Protein AF-0000000073401921 (afdb_homodimer)

Solvent-accessible surface area (backbone atoms only — not comparable to full-atom values): 85131 Å² total; per-residue (Å²): 74,50,57,48,35,36,36,37,29,19,35,40,35,29,54,31,19,42,48,70,42,40,80,45,57,21,35,34,35,24,45,84,73,14,41,56,67,54,53,54,46,50,51,40,34,73,75,37,41,88,84,30,66,76,52,62,72,43,32,20,70,75,37,49,62,57,47,33,51,52,37,50,50,46,52,52,22,62,75,69,70,47,91,64,86,71,66,65,71,87,47,59,82,44,38,31,32,40,34,44,31,31,40,34,45,60,91,49,46,79,78,44,57,82,59,59,87,53,95,83,69,68,56,38,73,44,31,36,32,39,31,52,41,69,68,44,52,67,60,49,50,51,51,48,53,52,44,34,52,52,24,49,52,50,44,50,49,50,48,48,53,46,52,71,66,46,78,81,83,76,83,77,64,77,65,87,50,74,36,82,41,42,57,53,43,32,62,75,42,38,70,83,44,36,40,77,45,35,30,76,48,61,65,87,63,65,52,76,58,56,96,49,25,40,51,76,74,83,74,62,92,80,64,67,62,50,80,75,67,74,57,67,62,41,61,43,76,49,74,43,58,66,74,61,23,32,29,66,76,81,73,86,88,71,88,79,79,74,81,69,61,69,78,58,48,44,48,58,21,44,44,50,46,48,45,33,56,59,47,61,55,79,80,82,81,75,78,75,50,76,72,64,30,38,29,49,40,43,54,46,33,52,54,42,22,51,50,45,40,60,63,39,43,58,53,50,50,53,42,43,69,48,50,37,57,47,58,68,43,54,45,81,35,62,42,40,84,64,60,57,78,78,47,89,84,52,68,40,42,36,19,25,34,45,65,58,54,54,58,93,92,52,85,61,72,84,46,68,35,50,52,86,76,45,43,67,30,57,51,50,51,53,42,52,52,50,49,41,45,49,49,37,34,59,61,66,30,47,58,58,57,51,68,52,73,77,91,67,72,66,40,37,23,37,40,38,39,38,31,41,79,46,54,66,40,37,61,51,60,28,33,36,43,68,68,42,50,64,51,56,50,33,72,42,91,86,31,55,90,45,65,73,48,31,54,34,38,38,36,33,41,62,47,37,50,48,53,44,71,46,62,58,58,26,33,32,39,27,41,70,38,46,47,61,76,86,38,45,31,48,31,24,33,34,41,53,39,46,72,68,34,59,86,88,35,68,59,38,47,37,52,46,53,49,38,54,58,35,82,41,46,70,64,56,34,68,28,39,38,40,27,28,41,63,35,51,55,53,46,48,62,55,47,33,58,65,74,30,62,68,60,55,62,42,43,62,34,78,44,68,52,36,57,59,50,57,52,71,45,42,64,58,40,61,67,66,42,45,25,32,40,36,41,45,60,48,45,32,21,34,62,84,65,76,49,84,42,77,57,57,81,86,60,63,27,28,41,72,26,50,29,36,39,68,60,43,56,44,48,47,42,43,60,58,57,64,65,50,48,73,68,52,26,38,50,72,44,94,91,34,87,68,27,34,40,33,49,22,44,63,52,78,40,81,28,65,51,91,98,47,89,57,75,38,73,30,56,41,55,48,69,66,55,31,37,39,56,62,30,46,72,58,39,61,67,44,87,39,66,71,48,36,40,52,45,22,48,28,56,69,70,41,74,52,52,65,46,26,48,52,46,44,53,60,48,53,68,76,38,56,55,41,51,37,39,52,50,49,66,52,39,88,62,45,79,73,56,55,68,36,63,37,55,44,53,43,51,50,49,52,44,52,55,54,45,49,51,38,42,78,59,56,71,73,59,77,78,76,77,74,75,71,76,72,75,74,71,79,74,84,70,87,67,130,75,50,58,46,34,36,35,36,28,19,34,40,36,29,54,32,18,42,48,69,42,40,80,45,58,20,36,34,36,25,44,84,72,15,40,56,66,54,54,54,46,50,53,41,32,74,73,36,41,87,85,31,66,77,53,62,74,42,32,19,70,77,38,50,63,56,46,32,49,52,38,49,50,47,50,51,22,62,74,70,71,46,91,67,87,69,66,64,71,87,47,58,82,44,36,31,32,40,35,44,30,31,39,37,44,60,90,48,47,80,79,45,57,81,59,58,87,54,97,82,68,67,57,38,73,43,30,38,32,39,32,53,40,70,70,44,53,66,59,50,50,52,53,48,51,52,43,36,51,52,24,48,50,51,45,50,49,50,50,48,52,48,53,70,67,45,81,81,82,77,83,77,67,77,65,87,48,74,35,80,41,42,57,54,44,33,62,76,42,38,72,82,44,35,40,77,44,35,31,75,48,62,64,86,63,65,53,77,58,57,96,50,26,40,53,77,74,82,75,60,91,80,64,66,63,52,80,76,67,74,56,68,62,41,61,44,78,49,72,42,58,65,72,62,23,34,26,66,75,82,71,87,86,73,88,78,79,73,82,68,61,66,77,59,48,43,48,59,23,45,44,50,47,48,46,32,56,60,46,62,56,79,80,83,82,75,78,76,50,76,72,65,29,37,28,50,42,43,54,46,27,50,53,42,24,51,49,45,39,60,62,37,43,58,53,49,49,54,42,43,70,48,51,38,58,48,57,68,42,52,46,82,33,61,40,44,76,64,59,59,78,77,48,89,82,51,68,40,40,38,18,25,34,44,62,58,52,52,58,96,90,53,84,59,72,83,46,68,35,50,52,87,76,45,43,66,31,56,51,51,51,52,42,52,52,50,49,41,44,51,50,36,35,59,63,67,29,47,58,58,58,50,67,50,74,78,90,66,69,66,39,36,24,36,40,37,37,38,32,41,80,47,54,65,40,39,60,50,60,30,31,37,43,68,68,41,51,63,51,56,51,32,72,40,91,85,31,56,90,45,63,71,48,31,56,34,38,38,36,32,39,62,46,38,50,46,53,44,72,46,61,57,58,26,34,33,40,28,42,69,37,44,46,59,76,86,39,44,32,49,31,24,31,35,40,53,39,47,71,68,36,59,86,88,34,68,59,38,48,38,53,46,53,48,38,54,57,35,83,41,45,71,62,56,34,69,28,37,37,40,27,29,42,62,35,52,55,53,46,48,62,54,47,33,57,64,74,30,62,69,60,55,62,43,41,62,35,77,43,70,52,36,59,61,50,56,53,72,44,44,64,57,40,62,68,67,43,45,25,33,40,36,41,45,60,48,45,32,20,33,62,85,65,76,49,84,41,77,57,57,81,86,61,64,27,28,42,72,26,49,29,36,39,70,61,43,57,44,48,46,42,44,60,58,56,63,66,50,48,74,68,52,26,38,49,72,43,94,90,36,87,67,26,33,40,33,48,24,43,63,51,77,41,79,29,64,50,90,97,47,90,58,76,37,74,30,57,42,56,47,70,66,54,30,38,38,58,61,30,46,73,58,41,61,67,44,88,40,67,71,48,34,40,52,46,22,48,28,56,71,70,40,75,55,50,64,46,26,47,52,47,42,54,60,49,55,67,77,38,56,54,42,52,38,38,53,52,49,68,52,39,89,63,44,79,72,58,54,68,35,64,37,57,44,53,43,52,50,49,52,46,49,55,54,44,49,51,39,42,77,58,56,72,73,58,79,79,77,79,75,74,72,77,74,76,75,72,80,75,84,69,86,70,131

Foldseek 3Di:
DDWQKKWKDQFAQCHTAIGGFDQFEFEEEEAPPLCQVRVVLLCCCQVPVVVRPDALNRGYPQCVVLQQVLQVQLLVCVVVVHDHDLACVSVVSGWIKMKTKDFFAQVCCVLQVLQDPDPPDRTTIWIKMKTKFFPGSVVLSVVSNVQVVVQVVVQVVLVVVCVVVPPDDDDRPRDDGPDPGSSRVCRPCVRVGIDIFMFTDDPVQADDDDPQGGDDDDDDSPTDTRPDDSCPLAEAEAEQDPQLLPPDDPDDDDDDDDPVLVVSPSFLLSLLVVLCVVANDPDDDPPQDDPVNLVVVVVVQVVVQVSSCVVCVVLQVLVVVLCPPPPQFFRWRQRQPVNSPVDPVDRSFGWTFGDDDDDPPDDPDGDTHGRVVHQPLVRLLSSLLSSLLSLLCCLVCHHVSVVDDDPRDRHQEYEYYYEASCVSHDLSSLLSCLVCSSVSSQVDPVRPPDNSRGYGYYYYHHALSNVLNDQQQSYKQKAWDQAPQPHNHIHIGIFRRVPLDPPPDPLSVVVSVQCSVPRNLQSHFQAEEEEADLLCVLQVLVLCVLPPPVVVVGGYYYHHPHALCPVSCVSVLVRSLHHYEYEHFQQWDQLVRDDGDFDDAPRNIFGPRPCVCVPALNDTTSNCVQVPDQVSQKDDDPSRLSHMYGYFYWHWDWAAAPPGPDTDTAGAGDQLVLQCRQVVVCLLPQPADWLSVQLNVLSVVPDDRVSSRVSSVVSVVPTDSNSVSVSLVPDPCNSVGDRRPSVVVSVVVSVVSVVCVVVVNVVVPDPPPPVPPPPPPPDPDDDD/DFWQKKWKDQFAQCNTAIGGFDQFEFEEEEAPPLCQVRVVLLCCCQVPVVVRPDALNRGYPQCVVLQQVLQVQLLVCVVVVHDRDLACVSVVSGWIKMKTKDFFAQVCCVLQVLQDPDPPDRTTIWIKMKTKFFPGSVVLSVVSNVQVVVQVVVQVVLVVVCVVVPPDDDDRPRDDGPDPGSSRVCRPCVRVGIDIFMFTDDPVQADDDDPQGGDDDDDDSPTDTRPDDSCPLAEAEAEQDPQLLPPDDPDDDDDDDDPVLVVSPSFLLSLLVVLCVVANDPDDDPPQDDPVNLVVVVVVQVVVQVSSCVVCVVVQVLVVVLCPPPPQFFRWRQRQPVVRPVDPVDRSFGWTFGDDDDDPPDDPDGDTHGRVVHQPLVRLLSSLLSSLLSLLCCLVCHHVNVVDDDPRRRHQEYEYYYEASCVSHDLSSLLSCLVCSSVSSQVDPVRPPDNSRGYGYYYYHHALSNVLNDQQQSYKQKAWDQAPQPHNHIHIGIFRRVPLDPPPDPLSVVVSVQVSVPRSLQSHFQAEEEEADLLCVLQVLVLCVLPPPVVVVGGYYYHHPHALCPVSCVSVLVRSLHHYEYEHFQQWDQLVRDDGDFDDAPRNIFHPRPCVCVPALNDTTSNCVQVPDQVSQKDDDPSRLSHMYGYFYWHWDWAAAPPGPDTDTAGAGDQLVLQCRQVVVCLCPQPADWLSVQLNVLSVVDDDRVSSRVSSVVSVVPTDSNSVSVSLVPDPCNSVGDRRPSVVVSVVVSVVSVVCVVVVVVVVPDPPPPPPPPPPPPDPDDDD

Structure (mmCIF, N/CA/C/O backbone):
data_AF-0000000073401921-model_v1
#
loop_
_entity.id
_entity.type
_entity.pdbx_description
1 polymer 'Uncharacterized protein'
#
loop_
_atom_site.group_PDB
_atom_site.id
_atom_site.type_symbol
_atom_site.label_atom_id
_atom_site.label_alt_id
_atom_site.label_comp_id
_atom_site.label_asym_id
_atom_site.label_entity_id
_atom_site.label_seq_id
_atom_site.pdbx_PDB_ins_code
_atom_site.Cartn_x
_atom_site.Cartn_y
_atom_site.Cartn_z
_atom_site.occupancy
_atom_site.B_iso_or_equiv
_atom_site.auth_seq_id
_atom_site.auth_comp_id
_atom_site.auth_asym_id
_atom_site.auth_atom_id
_atom_site.pdbx_PDB_model_num
ATOM 1 N N . MET A 1 1 ? 22.641 18.609 -20.031 1 91.44 1 MET A N 1
ATOM 2 C CA . MET A 1 1 ? 23.281 18.438 -18.734 1 91.44 1 MET A CA 1
ATOM 3 C C . MET A 1 1 ? 22.391 17.656 -17.781 1 91.44 1 MET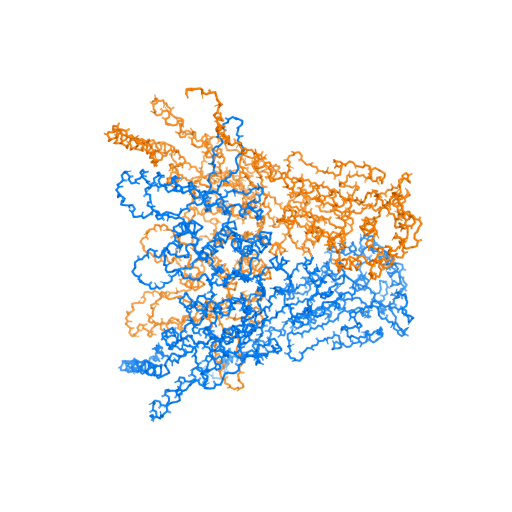 A C 1
ATOM 5 O O . MET A 1 1 ? 21.172 17.875 -17.75 1 91.44 1 MET A O 1
ATOM 9 N N . HIS A 1 2 ? 22.891 16.625 -17.047 1 93.81 2 HIS A N 1
ATOM 10 C CA . HIS A 1 2 ? 22.141 15.891 -16.031 1 93.81 2 HIS A CA 1
ATOM 11 C C . HIS A 1 2 ? 23.062 15.422 -14.906 1 93.81 2 HIS A C 1
ATOM 13 O O . HIS A 1 2 ? 24.281 15.469 -15.039 1 93.81 2 HIS A O 1
ATOM 19 N N . ILE A 1 3 ? 22.531 15.133 -13.867 1 96.69 3 ILE A N 1
ATOM 20 C CA . ILE A 1 3 ? 23.266 14.555 -12.75 1 96.69 3 ILE A CA 1
ATOM 21 C C . ILE A 1 3 ? 23.453 13.055 -12.961 1 96.69 3 ILE A C 1
ATOM 23 O O . ILE A 1 3 ? 22.469 12.312 -13.062 1 96.69 3 ILE A O 1
ATOM 27 N N . GLU A 1 4 ? 24.594 12.625 -13 1 95 4 GLU A N 1
ATOM 28 C CA . GLU A 1 4 ? 24.875 11.203 -13.164 1 95 4 GLU A CA 1
ATOM 29 C C . GLU A 1 4 ? 24.688 10.445 -11.852 1 95 4 GLU A C 1
ATOM 31 O O . GLU A 1 4 ? 24.016 9.414 -11.805 1 95 4 GLU A O 1
ATOM 36 N N . PHE A 1 5 ? 25.391 10.906 -10.891 1 95.62 5 PHE A N 1
ATOM 37 C CA . PHE A 1 5 ? 25.219 10.336 -9.562 1 95.62 5 PHE A CA 1
ATOM 38 C C . PHE A 1 5 ? 25.641 11.336 -8.492 1 95.62 5 PHE A C 1
ATOM 40 O O . PHE A 1 5 ? 26.25 12.359 -8.797 1 95.62 5 PHE A O 1
ATOM 47 N N . VAL A 1 6 ? 25.25 11.094 -7.301 1 97.25 6 VAL A N 1
ATOM 48 C CA . VAL A 1 6 ? 25.641 11.883 -6.137 1 97.25 6 VAL A CA 1
ATOM 49 C C . VAL A 1 6 ? 26.25 10.977 -5.074 1 97.25 6 VAL A C 1
ATOM 51 O O . VAL A 1 6 ? 25.875 9.805 -4.957 1 97.25 6 VAL A O 1
ATOM 54 N N . GLU A 1 7 ? 27.219 11.484 -4.426 1 97.5 7 GLU A N 1
ATOM 55 C CA . GLU A 1 7 ? 27.781 10.812 -3.26 1 97.5 7 GLU A CA 1
ATOM 56 C C . GLU A 1 7 ? 27.5 11.602 -1.981 1 97.5 7 GLU A C 1
ATOM 58 O O . GLU A 1 7 ? 27.875 12.766 -1.872 1 97.5 7 GLU A O 1
ATOM 63 N N . ILE A 1 8 ? 26.781 11.023 -1.086 1 97.38 8 ILE A N 1
ATOM 64 C CA . ILE A 1 8 ? 26.406 11.633 0.182 1 97.38 8 ILE A CA 1
ATOM 65 C C . ILE A 1 8 ? 27.266 11.07 1.308 1 97.38 8 ILE A C 1
ATOM 67 O O . ILE A 1 8 ? 27.406 9.852 1.434 1 97.38 8 ILE A O 1
ATOM 71 N N . ALA A 1 9 ? 27.844 11.977 2.064 1 96.44 9 ALA A N 1
ATOM 72 C CA . ALA A 1 9 ? 28.703 11.547 3.16 1 96.44 9 ALA A CA 1
ATOM 73 C C . ALA A 1 9 ? 28.297 12.219 4.469 1 96.44 9 ALA A C 1
ATOM 75 O O . ALA A 1 9 ? 27.953 13.406 4.484 1 96.44 9 ALA A O 1
ATOM 76 N N . ASN A 1 10 ? 28.312 11.469 5.512 1 96.25 10 ASN A N 1
ATOM 77 C CA . ASN A 1 10 ? 28.141 11.945 6.879 1 96.25 10 ASN A CA 1
ATOM 78 C C . ASN A 1 10 ? 26.812 12.68 7.051 1 96.25 10 ASN A C 1
ATOM 80 O O . ASN A 1 10 ? 26.781 13.781 7.617 1 96.25 10 ASN A O 1
ATOM 84 N N . PHE A 1 11 ? 25.812 12.156 6.551 1 95.69 11 PHE A N 1
ATOM 85 C CA . PHE A 1 11 ? 24.484 12.75 6.641 1 95.69 11 PHE A CA 1
ATOM 86 C C . PHE A 1 11 ? 23.484 11.734 7.168 1 95.69 11 PHE A C 1
ATOM 88 O O . PHE A 1 11 ? 23.094 10.812 6.453 1 95.69 11 PHE A O 1
ATOM 95 N N . ARG A 1 12 ? 23.109 11.883 8.359 1 91.31 12 ARG A N 1
ATOM 96 C CA . ARG A 1 12 ? 22.141 11.016 9.023 1 91.31 12 ARG A CA 1
ATOM 97 C C . ARG A 1 12 ? 22.531 9.547 8.875 1 91.31 12 ARG A C 1
ATOM 99 O O . ARG A 1 12 ? 23.641 9.156 9.242 1 91.31 12 ARG A O 1
ATOM 106 N N . LYS A 1 13 ? 21.719 8.742 8.18 1 89.5 13 LYS A N 1
ATOM 107 C CA . LYS A 1 13 ? 22.016 7.32 8.055 1 89.5 13 LYS A CA 1
ATOM 108 C C . LYS A 1 13 ? 22.984 7.059 6.895 1 89.5 13 LYS A C 1
ATOM 110 O O . LYS A 1 13 ? 23.516 5.953 6.758 1 89.5 13 LYS A O 1
ATOM 115 N N . LEU A 1 14 ? 23.188 8.023 6.172 1 94.06 14 LEU A N 1
ATOM 116 C CA . LEU A 1 14 ? 24.031 7.855 5 1 94.06 14 LEU A CA 1
ATOM 117 C C . LEU A 1 14 ? 25.469 8.281 5.301 1 94.06 14 LEU A C 1
ATOM 119 O O . LEU A 1 14 ? 25.859 9.414 5.008 1 94.06 14 LEU A O 1
ATOM 123 N N . LEU A 1 15 ? 26.219 7.363 5.828 1 93.88 15 LEU A N 1
ATOM 124 C CA . LEU A 1 15 ? 27.609 7.625 6.172 1 93.88 15 LEU A CA 1
ATOM 125 C C . LEU A 1 15 ? 28.453 7.848 4.918 1 93.88 15 LEU A C 1
ATOM 127 O O . LEU A 1 15 ? 29.281 8.75 4.879 1 93.88 15 LEU A O 1
ATOM 131 N N . SER A 1 16 ? 28.312 7.066 3.973 1 94.69 16 SER A N 1
ATOM 132 C CA . SER A 1 16 ? 28.969 7.156 2.67 1 94.69 16 SER A CA 1
ATOM 133 C C . SER A 1 16 ? 28.219 6.34 1.622 1 94.69 16 SER A C 1
ATOM 135 O O . SER A 1 16 ? 28.406 5.125 1.518 1 94.69 16 SER A O 1
ATOM 137 N N . ALA A 1 17 ? 27.469 7.023 0.851 1 95.44 17 ALA A N 1
ATOM 138 C CA . ALA A 1 17 ? 26.625 6.316 -0.11 1 95.44 17 ALA A CA 1
ATOM 139 C C . ALA A 1 17 ? 26.641 7.02 -1.466 1 95.44 17 ALA A C 1
ATOM 141 O O . ALA A 1 17 ? 26.672 8.25 -1.536 1 95.44 17 ALA A O 1
ATOM 142 N N . ARG A 1 18 ? 26.719 6.266 -2.498 1 95.94 18 ARG A N 1
ATOM 143 C CA . ARG A 1 18 ? 26.562 6.801 -3.85 1 95.94 18 ARG A CA 1
ATOM 144 C C . ARG A 1 18 ? 25.188 6.477 -4.422 1 95.94 18 ARG A C 1
ATOM 146 O O . ARG A 1 18 ? 24.734 5.34 -4.332 1 95.94 18 ARG A O 1
ATOM 153 N N . VAL A 1 19 ? 24.484 7.387 -4.93 1 95.88 19 VAL A N 1
ATOM 154 C CA . VAL A 1 19 ? 23.156 7.215 -5.543 1 95.88 19 VAL A CA 1
ATOM 155 C C . VAL A 1 19 ? 23.219 7.637 -7.008 1 95.88 19 VAL A C 1
ATOM 157 O O . VAL A 1 19 ? 23.375 8.82 -7.312 1 95.88 19 VAL A O 1
ATOM 160 N N . ASP A 1 20 ? 23.047 6.699 -7.844 1 94.94 20 ASP A N 1
ATOM 161 C CA . ASP A 1 20 ? 22.969 7.008 -9.273 1 94.94 20 ASP A CA 1
ATOM 162 C C . ASP A 1 20 ? 21.609 7.598 -9.633 1 94.94 20 ASP A C 1
ATOM 164 O O . ASP A 1 20 ? 20.594 7.199 -9.078 1 94.94 20 ASP A O 1
ATOM 168 N N . LEU A 1 21 ? 21.625 8.523 -10.5 1 95.69 21 LEU A N 1
ATOM 169 C CA . LEU A 1 21 ? 20.359 9.086 -10.977 1 95.69 21 LEU A CA 1
ATOM 170 C C . LEU A 1 21 ? 20.125 8.727 -12.438 1 95.69 21 LEU A C 1
ATOM 172 O O . LEU A 1 21 ? 21.047 8.789 -13.25 1 95.69 21 LEU A O 1
ATOM 176 N N . SER A 1 22 ? 18.953 8.25 -12.711 1 93 22 SER A N 1
ATOM 177 C CA . SER A 1 22 ? 18.562 7.949 -14.086 1 93 22 SER A CA 1
ATOM 178 C C . SER A 1 22 ? 18.281 9.227 -14.875 1 93 22 SER A C 1
ATOM 180 O O . SER A 1 22 ? 18.109 10.297 -14.289 1 93 22 SER A O 1
ATOM 182 N N . LEU A 1 23 ? 18.266 9.109 -16.172 1 91.94 23 LEU A N 1
ATOM 183 C CA . LEU A 1 23 ? 18.031 10.266 -17.047 1 91.94 23 LEU A CA 1
ATOM 184 C C . LEU A 1 23 ? 16.641 10.836 -16.844 1 91.94 23 LEU A C 1
ATOM 186 O O . LEU A 1 23 ? 16.438 12.047 -16.953 1 91.94 23 LEU A O 1
ATOM 190 N N . LYS A 1 24 ? 15.703 9.969 -16.531 1 93.12 24 LYS A N 1
ATOM 191 C CA . LYS A 1 24 ? 14.328 10.43 -16.391 1 93.12 24 LYS A CA 1
ATOM 192 C C . LYS A 1 24 ? 13.836 10.25 -14.945 1 93.12 24 LYS A C 1
ATOM 194 O O . LYS A 1 24 ? 13.891 11.188 -14.148 1 93.12 24 LYS A O 1
ATOM 199 N N . THR A 1 25 ? 13.469 9.039 -14.633 1 93.88 25 THR A N 1
ATOM 200 C CA . THR A 1 25 ? 12.898 8.781 -13.312 1 93.88 25 THR A CA 1
ATOM 201 C C . THR A 1 25 ? 13.781 7.812 -12.531 1 93.88 25 THR A C 1
ATOM 203 O O . THR A 1 25 ? 14.203 6.781 -13.055 1 93.88 25 THR A O 1
ATOM 206 N N . THR A 1 26 ? 14.156 8.18 -11.367 1 95.88 26 THR A N 1
ATOM 207 C CA . THR A 1 26 ? 14.852 7.324 -10.414 1 95.88 26 THR A CA 1
ATOM 208 C C . THR A 1 26 ? 13.938 6.988 -9.234 1 95.88 26 THR A C 1
ATOM 210 O O . THR A 1 26 ? 13.281 7.875 -8.672 1 95.88 26 THR A O 1
ATOM 213 N N . LEU A 1 27 ? 13.891 5.762 -8.875 1 94.06 27 LEU A N 1
ATOM 214 C CA . LEU A 1 27 ? 13.016 5.328 -7.785 1 94.06 27 LEU A CA 1
ATOM 215 C C . LEU A 1 27 ? 13.836 4.828 -6.602 1 94.06 27 LEU A C 1
ATOM 217 O O . LEU A 1 27 ? 14.648 3.912 -6.746 1 94.06 27 LEU A O 1
ATOM 221 N N . PHE A 1 28 ? 13.688 5.523 -5.453 1 95.25 28 PHE A N 1
ATOM 222 C CA . PHE A 1 28 ? 14.25 5.047 -4.195 1 95.25 28 PHE A CA 1
ATOM 223 C C . PHE A 1 28 ? 13.336 4.02 -3.545 1 95.25 28 PHE A C 1
ATOM 225 O O . PHE A 1 28 ? 12.188 4.324 -3.217 1 95.25 28 PHE A O 1
ATOM 232 N N . VAL A 1 29 ? 13.852 2.824 -3.383 1 90.62 29 VAL A N 1
ATOM 233 C CA . VAL A 1 29 ? 13.039 1.761 -2.803 1 90.62 29 VAL A CA 1
ATOM 234 C C . VAL A 1 29 ? 13.734 1.193 -1.567 1 90.62 29 VAL A C 1
ATOM 236 O O . VAL A 1 29 ? 14.961 1.214 -1.476 1 90.62 29 VAL A O 1
ATOM 239 N N . GLY A 1 30 ? 12.922 0.743 -0.626 1 86.31 30 GLY A N 1
ATOM 240 C CA . GLY A 1 30 ? 13.438 0.153 0.598 1 86.31 30 GLY A CA 1
ATOM 241 C C . GLY A 1 30 ? 12.43 0.149 1.731 1 86.31 30 GLY A C 1
ATOM 242 O O . GLY A 1 30 ? 11.375 0.774 1.632 1 86.31 30 GLY A O 1
ATOM 243 N N . ALA A 1 31 ? 12.781 -0.474 2.766 1 79.19 31 ALA A N 1
ATOM 244 C CA . ALA A 1 31 ? 11.93 -0.578 3.945 1 79.19 31 ALA A CA 1
ATOM 245 C C . ALA A 1 31 ? 11.836 0.759 4.676 1 79.19 31 ALA A C 1
ATOM 247 O O . ALA A 1 31 ? 12.484 1.733 4.285 1 79.19 31 ALA A O 1
ATOM 248 N N . ASN A 1 32 ? 10.969 0.842 5.648 1 74.12 32 ASN A N 1
ATOM 249 C CA . ASN A 1 32 ? 10.891 2.045 6.469 1 74.12 32 ASN A CA 1
ATOM 250 C C . ASN A 1 32 ? 12.203 2.322 7.188 1 74.12 32 ASN A C 1
ATOM 252 O O . ASN A 1 32 ? 12.867 1.396 7.652 1 74.12 32 ASN A O 1
ATOM 256 N N . ASN A 1 33 ? 12.617 3.512 7.203 1 77 33 ASN A N 1
ATOM 257 C CA . ASN A 1 33 ? 13.828 3.963 7.891 1 77 33 ASN A CA 1
ATOM 258 C C . ASN A 1 33 ? 15.086 3.436 7.215 1 77 33 ASN A C 1
ATOM 260 O O . ASN A 1 33 ? 16.078 3.135 7.883 1 77 33 ASN A O 1
ATOM 264 N N . SER A 1 34 ? 15 3.252 5.926 1 85.06 34 SER A N 1
ATOM 265 C CA . SER A 1 34 ? 16.156 2.734 5.195 1 85.06 34 SER A CA 1
ATOM 266 C C . SER A 1 34 ? 17.031 3.867 4.672 1 85.06 34 SER A C 1
ATOM 268 O O . SER A 1 34 ? 18.109 3.623 4.133 1 85.06 34 SER A O 1
ATOM 270 N N . GLY A 1 35 ? 16.625 5.082 4.777 1 88.81 35 GLY A N 1
ATOM 271 C CA . GLY A 1 35 ? 17.469 6.195 4.379 1 88.81 35 GLY A CA 1
ATOM 272 C C . GLY A 1 35 ? 16.953 6.914 3.141 1 88.81 35 GLY A C 1
ATOM 273 O O . GLY A 1 35 ? 17.578 7.879 2.684 1 88.81 35 GLY A O 1
ATOM 274 N N . LYS A 1 36 ? 15.781 6.441 2.555 1 91.62 36 LYS A N 1
ATOM 275 C CA . LYS A 1 36 ? 15.219 7.078 1.367 1 91.62 36 LYS A CA 1
ATOM 276 C C . LYS A 1 36 ? 14.953 8.562 1.613 1 91.62 36 LYS A C 1
ATOM 278 O O . LYS A 1 36 ? 15.398 9.414 0.843 1 91.62 36 LYS A O 1
ATOM 283 N N . THR A 1 37 ? 14.312 8.891 2.713 1 87.88 37 THR A N 1
ATOM 284 C CA . THR A 1 37 ? 13.992 10.266 3.061 1 87.88 37 THR A CA 1
ATOM 285 C C . THR A 1 37 ? 15.266 11.055 3.361 1 87.88 37 THR A C 1
ATOM 287 O O . THR A 1 37 ? 15.359 12.242 3.043 1 87.88 37 THR A O 1
ATOM 290 N N . SER A 1 38 ? 16.234 10.383 3.977 1 91.69 38 SER A N 1
ATOM 291 C CA . SER A 1 38 ? 17.5 11.047 4.262 1 91.69 38 SER A CA 1
ATOM 292 C C . SER A 1 38 ? 18.203 11.492 2.977 1 91.69 38 SER A C 1
ATOM 294 O O . SER A 1 38 ? 18.766 12.586 2.912 1 91.69 38 SER A O 1
ATOM 296 N N . ALA A 1 39 ? 18.188 10.625 2.023 1 95.25 39 ALA A N 1
ATOM 297 C CA . ALA A 1 39 ? 18.812 10.969 0.749 1 95.25 39 ALA A CA 1
ATOM 298 C C . ALA A 1 39 ? 18.125 12.156 0.098 1 95.25 39 ALA A C 1
ATOM 300 O O . ALA A 1 39 ? 18.781 13.07 -0.407 1 95.25 39 ALA A O 1
ATOM 301 N N . MET A 1 40 ? 16.891 12.164 0.081 1 94.12 40 MET A N 1
ATOM 302 C CA . MET A 1 40 ? 16.125 13.273 -0.492 1 94.12 40 MET A CA 1
ATOM 303 C C . MET A 1 40 ? 16.359 14.562 0.292 1 94.12 40 MET A C 1
ATOM 305 O O . MET A 1 40 ? 16.484 15.633 -0.297 1 94.12 40 MET A O 1
ATOM 309 N N . LEU A 1 41 ? 16.359 14.43 1.581 1 92.44 41 LEU A N 1
ATOM 310 C CA . LEU A 1 41 ? 16.609 15.586 2.434 1 92.44 41 LEU A CA 1
ATOM 311 C C . LEU A 1 41 ? 18 16.156 2.18 1 92.44 41 LEU A C 1
ATOM 313 O O . LEU A 1 41 ? 18.188 17.375 2.205 1 92.44 41 LEU A O 1
ATOM 317 N N . ALA A 1 42 ? 18.969 15.273 2.016 1 95.75 42 ALA A N 1
ATOM 318 C CA . ALA A 1 42 ? 20.312 15.742 1.698 1 95.75 42 ALA A CA 1
ATOM 319 C C . ALA A 1 42 ? 20.312 16.594 0.438 1 95.75 42 ALA A C 1
ATOM 321 O O . ALA A 1 42 ? 20.938 17.672 0.408 1 95.75 42 ALA A O 1
ATOM 322 N N . LEU A 1 43 ? 19.625 16.141 -0.532 1 95.88 43 LEU A N 1
ATOM 323 C CA . LEU A 1 43 ? 19.547 16.891 -1.774 1 95.88 43 LEU A CA 1
ATOM 324 C C . LEU A 1 43 ? 18.875 18.25 -1.541 1 95.88 43 LEU A C 1
ATOM 326 O O . LEU A 1 43 ? 19.344 19.266 -2.041 1 95.88 43 LEU A O 1
ATOM 330 N N . ARG A 1 44 ? 17.891 18.266 -0.765 1 93.5 44 ARG A N 1
ATOM 331 C CA . ARG A 1 44 ? 17.172 19.5 -0.478 1 93.5 44 ARG A CA 1
ATOM 332 C C . ARG A 1 44 ? 18.047 20.469 0.331 1 93.5 44 ARG A C 1
ATOM 334 O O . ARG A 1 44 ? 18.109 21.656 0.03 1 93.5 44 ARG A O 1
ATOM 341 N N . ARG A 1 45 ? 18.672 19.969 1.343 1 94.44 45 ARG A N 1
ATOM 342 C CA . ARG A 1 45 ? 19.484 20.797 2.234 1 94.44 45 ARG A CA 1
ATOM 343 C C . ARG A 1 45 ? 20.656 21.422 1.485 1 94.44 45 ARG A C 1
ATOM 345 O O . ARG A 1 45 ? 20.953 22.609 1.676 1 94.44 45 ARG A O 1
ATOM 352 N N . PHE A 1 46 ? 21.281 20.719 0.669 1 95.94 46 PHE A N 1
ATOM 353 C CA . PHE A 1 46 ? 22.484 21.203 -0.005 1 95.94 46 PHE A CA 1
ATOM 354 C C . PHE A 1 46 ? 22.125 22.078 -1.203 1 95.94 46 PHE A C 1
ATOM 356 O O . PHE A 1 46 ? 22.812 23.047 -1.508 1 95.94 46 PHE A O 1
ATOM 363 N N . LEU A 1 47 ? 21.031 21.734 -1.892 1 94.44 47 LEU A N 1
ATOM 364 C CA . LEU A 1 47 ? 20.734 22.422 -3.145 1 94.44 47 LEU A CA 1
ATOM 365 C C . LEU A 1 47 ? 19.766 23.578 -2.91 1 94.44 47 LEU A C 1
ATOM 367 O O . LEU A 1 47 ? 19.672 24.5 -3.738 1 94.44 47 LEU A O 1
ATOM 371 N N . THR A 1 48 ? 19 23.484 -1.87 1 91 48 THR A N 1
ATOM 372 C CA . THR A 1 48 ? 18.094 24.578 -1.506 1 91 48 THR A CA 1
ATOM 373 C C . THR A 1 48 ? 18.25 24.922 -0.028 1 91 48 THR A C 1
ATOM 375 O O . THR A 1 48 ? 17.297 24.844 0.737 1 91 48 THR A O 1
ATOM 378 N N . PRO A 1 49 ? 19.328 25.453 0.342 1 87.25 49 PRO A N 1
ATOM 379 C CA . PRO A 1 49 ? 19.625 25.672 1.761 1 87.25 49 PRO A CA 1
ATOM 380 C C . PRO A 1 49 ? 18.734 26.75 2.381 1 87.25 49 PRO A C 1
ATOM 382 O O . PRO A 1 49 ? 18.484 26.734 3.588 1 87.25 49 PRO A O 1
ATOM 385 N N . ARG A 1 50 ? 18.297 27.688 1.699 1 80.06 50 ARG A N 1
ATOM 386 C CA . ARG A 1 50 ? 17.453 28.75 2.242 1 80.06 50 ARG A CA 1
ATOM 387 C C . ARG A 1 50 ? 16.078 28.203 2.635 1 80.06 50 ARG A C 1
ATOM 389 O O . ARG A 1 50 ? 15.531 28.594 3.67 1 80.06 50 ARG A O 1
ATOM 396 N N . ARG A 1 51 ? 15.641 27.297 1.845 1 80.19 51 ARG A N 1
ATOM 397 C CA . ARG A 1 51 ? 14.312 26.734 2.076 1 80.19 51 ARG A CA 1
ATOM 398 C C . ARG A 1 51 ? 14.367 25.594 3.082 1 80.19 51 ARG A C 1
ATOM 400 O O . ARG A 1 51 ? 13.406 25.344 3.809 1 80.19 51 ARG A O 1
ATOM 407 N N . CYS A 1 52 ? 15.477 24.984 3.102 1 87.81 52 CYS A N 1
ATOM 408 C CA . CYS A 1 52 ? 15.641 23.812 3.951 1 87.81 52 CYS A CA 1
ATOM 409 C C . CYS A 1 52 ? 16.984 23.844 4.688 1 87.81 52 CYS A C 1
ATOM 411 O O . CYS A 1 52 ? 17.953 23.219 4.262 1 87.81 52 CYS A O 1
ATOM 413 N N . PRO A 1 53 ? 16.953 24.531 5.809 1 88.94 53 PRO A N 1
ATOM 414 C CA . PRO A 1 53 ? 18.203 24.672 6.535 1 88.94 53 PRO A CA 1
ATOM 415 C C . PRO A 1 53 ? 18.641 23.375 7.219 1 88.94 53 PRO A C 1
ATOM 417 O O . PRO A 1 53 ? 17.828 22.484 7.441 1 88.94 53 PRO A O 1
ATOM 420 N N . PHE A 1 54 ? 19.906 23.328 7.52 1 92.69 54 PHE A N 1
ATOM 421 C CA . PHE A 1 54 ? 20.484 22.156 8.188 1 92.69 54 PHE A CA 1
ATOM 422 C C . PHE A 1 54 ? 20.141 22.156 9.664 1 92.69 54 PHE A C 1
ATOM 424 O O . PHE A 1 54 ? 19.859 23.203 10.25 1 92.69 54 PHE A O 1
ATOM 431 N N . ASP A 1 55 ? 20.141 20.953 10.164 1 87.44 55 ASP A N 1
ATOM 432 C CA . ASP A 1 55 ? 19.984 20.672 11.594 1 87.44 55 ASP A CA 1
ATOM 433 C C . ASP A 1 55 ? 21.125 19.797 12.109 1 87.44 55 ASP A C 1
ATOM 435 O O . ASP A 1 55 ? 21.75 19.062 11.344 1 87.44 55 ASP A O 1
ATOM 439 N N . ILE A 1 56 ? 21.391 19.984 13.359 1 88.44 56 ILE A N 1
ATOM 440 C CA . ILE A 1 56 ? 22.531 19.266 13.93 1 88.44 56 ILE A CA 1
ATOM 441 C C . ILE A 1 56 ? 22.328 17.766 13.797 1 88.44 56 ILE A C 1
ATOM 443 O O . ILE A 1 56 ? 23.297 17.016 13.656 1 88.44 56 ILE A O 1
ATOM 447 N N . HIS A 1 57 ? 21.109 17.375 13.742 1 85.19 57 HIS A N 1
ATOM 448 C CA . HIS A 1 57 ? 20.812 15.945 13.656 1 85.19 57 HIS A CA 1
ATOM 449 C C . HIS A 1 57 ? 20.969 15.43 12.227 1 85.19 57 HIS A C 1
ATOM 451 O O . HIS A 1 57 ? 20.812 14.234 11.969 1 85.19 57 HIS A O 1
ATOM 457 N N . ASP A 1 58 ? 21.281 16.344 11.383 1 91.25 58 ASP A N 1
ATOM 458 C CA . ASP A 1 58 ? 21.609 15.922 10.031 1 91.25 58 ASP A CA 1
ATOM 459 C C . ASP A 1 58 ? 23.016 15.305 9.969 1 91.25 58 ASP A C 1
ATOM 461 O O . ASP A 1 58 ? 23.344 14.625 9 1 91.25 58 ASP A O 1
ATOM 465 N N . PHE A 1 59 ? 23.75 15.648 11.031 1 92.38 59 PHE A N 1
ATOM 466 C CA . PHE A 1 59 ? 25.047 14.984 11.141 1 92.38 59 PHE A CA 1
ATOM 467 C C . PHE A 1 59 ? 24.875 13.523 11.555 1 92.38 59 PHE A C 1
ATOM 469 O O . PHE A 1 59 ? 24 13.203 12.352 1 92.38 59 PHE A O 1
ATOM 476 N N . THR A 1 60 ? 25.656 12.719 10.953 1 90.06 60 THR A N 1
ATOM 477 C CA . THR A 1 60 ? 25.562 11.32 11.352 1 90.06 60 THR A CA 1
ATOM 478 C C . THR A 1 60 ? 25.844 11.164 12.844 1 90.06 60 THR A C 1
ATOM 480 O O . THR A 1 60 ? 26.797 11.734 13.367 1 90.06 60 THR A O 1
ATOM 483 N N . LEU A 1 61 ? 25.156 10.375 13.453 1 84.25 61 LEU A N 1
ATOM 484 C CA . LEU A 1 61 ? 25.125 10.266 14.906 1 84.25 61 LEU A CA 1
ATOM 485 C C . LEU A 1 61 ? 26.484 9.852 15.453 1 84.25 61 LEU A C 1
ATOM 487 O O . LEU A 1 61 ? 26.875 10.266 16.547 1 84.25 61 LEU A O 1
ATOM 491 N N . CYS A 1 62 ? 27.188 9.086 14.797 1 85.94 62 CYS A N 1
ATOM 492 C CA . CYS A 1 62 ? 28.469 8.57 15.297 1 85.94 62 CYS A CA 1
ATOM 493 C C . CYS A 1 62 ? 29.5 9.68 15.383 1 85.94 62 CYS A C 1
ATOM 495 O O . CYS A 1 62 ? 30.531 9.516 16.047 1 85.94 62 CYS A O 1
ATOM 497 N N . HIS A 1 63 ? 29.234 10.758 14.734 1 90.25 63 HIS A N 1
ATOM 498 C CA . HIS A 1 63 ? 30.203 11.844 14.695 1 90.25 63 HIS A CA 1
ATOM 499 C C . HIS A 1 63 ? 29.938 12.867 15.789 1 90.25 63 HIS A C 1
ATOM 501 O O . HIS A 1 63 ? 30.766 13.742 16.047 1 90.25 63 HIS A O 1
ATOM 507 N N . LEU A 1 64 ? 28.844 12.812 16.453 1 87.5 64 LEU A N 1
ATOM 508 C CA . LEU A 1 64 ? 28.453 13.82 17.422 1 87.5 64 LEU A CA 1
ATOM 509 C C . LEU A 1 64 ? 29.391 13.797 18.625 1 87.5 64 LEU A C 1
ATOM 511 O O . LEU A 1 64 ? 29.781 14.852 19.141 1 87.5 64 LEU A O 1
ATOM 515 N N . PRO A 1 65 ? 29.812 12.578 19.078 1 85.62 65 PRO A N 1
ATOM 516 C CA . PRO A 1 65 ? 30.781 12.562 20.188 1 85.62 65 PRO A CA 1
ATOM 517 C C . PRO A 1 65 ? 32.094 13.242 19.828 1 85.62 65 PRO A C 1
ATOM 519 O O . PRO A 1 65 ? 32.719 13.883 20.688 1 85.62 65 PRO A O 1
ATOM 522 N N . ALA A 1 66 ? 32.469 13.094 18.609 1 89.56 66 ALA A N 1
ATOM 523 C CA . ALA A 1 66 ? 33.688 13.75 18.172 1 89.56 66 ALA A CA 1
ATOM 524 C C . ALA A 1 66 ? 33.562 15.266 18.234 1 89.56 66 ALA A C 1
ATOM 526 O O . ALA A 1 66 ? 34.531 15.969 18.562 1 89.56 66 ALA A O 1
ATOM 527 N N . LEU A 1 67 ? 32.438 15.773 17.938 1 92.12 67 LEU A N 1
ATOM 528 C CA . LEU A 1 67 ? 32.188 17.203 18.031 1 92.12 67 LEU A CA 1
ATOM 529 C C . LEU A 1 67 ? 32.219 17.672 19.484 1 92.12 67 LEU A C 1
ATOM 531 O O . LEU A 1 67 ? 32.688 18.766 19.797 1 92.12 67 LEU A O 1
ATOM 535 N N . VAL A 1 68 ? 31.719 16.859 20.328 1 91.06 68 VAL A N 1
ATOM 536 C CA . VAL A 1 68 ? 31.734 17.156 21.75 1 91.06 68 VAL A CA 1
ATOM 537 C C . VAL A 1 68 ? 33.188 17.219 22.25 1 91.06 68 VAL A C 1
ATOM 539 O O . VAL A 1 68 ? 33.531 18.109 23.016 1 91.06 68 VAL A O 1
ATOM 542 N N . ASP A 1 69 ? 34 16.312 21.797 1 91.94 69 ASP A N 1
ATOM 543 C CA . ASP A 1 69 ? 35.406 16.266 22.188 1 91.94 69 ASP A CA 1
ATOM 544 C C . ASP A 1 69 ? 36.125 17.531 21.734 1 91.94 69 ASP A C 1
ATOM 546 O O . ASP A 1 69 ? 37 18.047 22.453 1 91.94 69 ASP A O 1
ATOM 550 N N . ILE A 1 70 ? 35.781 17.922 20.578 1 93.06 70 ILE A N 1
ATOM 551 C CA . ILE A 1 70 ? 36.375 19.156 20.078 1 93.06 70 ILE A CA 1
ATOM 552 C C . ILE A 1 70 ? 36.031 20.312 21 1 93.06 70 ILE A C 1
ATOM 554 O O . ILE A 1 70 ? 36.875 21.125 21.359 1 93.06 70 ILE A O 1
ATOM 558 N N . GLY A 1 71 ? 34.781 20.438 21.391 1 93.31 71 GLY A N 1
ATOM 559 C CA . GLY A 1 71 ? 34.344 21.469 22.328 1 93.31 71 GLY A CA 1
ATOM 560 C C . GLY A 1 71 ? 35.062 21.406 23.656 1 93.31 71 GLY A C 1
ATOM 561 O O . GLY A 1 71 ? 35.469 22.438 24.219 1 93.31 71 GLY A O 1
ATOM 562 N N . GLU A 1 72 ? 35.281 20.203 24.109 1 93.06 72 GLU A N 1
ATOM 563 C CA . GLU A 1 72 ? 35.969 20.016 25.391 1 93.06 72 GLU A CA 1
ATOM 564 C C . GLU A 1 72 ? 37.438 20.453 25.297 1 93.06 72 GLU A C 1
ATOM 566 O O . GLU A 1 72 ? 37.969 21.031 26.234 1 93.06 72 GLU A O 1
ATOM 571 N N . THR A 1 73 ? 38 20.125 24.203 1 93 73 THR A N 1
ATOM 572 C CA . THR A 1 73 ? 39.375 20.531 23.984 1 93 73 THR A CA 1
ATOM 573 C C . THR A 1 73 ? 39.5 22.047 23.953 1 93 73 THR A C 1
ATOM 575 O O . THR A 1 73 ? 40.469 22.625 24.469 1 93 73 THR A O 1
ATOM 578 N N . TRP A 1 74 ? 38.562 22.688 23.375 1 93.62 74 TRP A N 1
ATOM 579 C CA . TRP A 1 74 ? 38.531 24.141 23.328 1 93.62 74 TRP A CA 1
ATOM 580 C C . TRP A 1 74 ? 38.375 24.734 24.719 1 93.62 74 TRP A C 1
ATOM 582 O O . TRP A 1 74 ? 39 25.734 25.062 1 93.62 74 TRP A O 1
ATOM 592 N N . LEU A 1 75 ? 37.531 24.141 25.484 1 92.88 75 LEU A N 1
ATOM 593 C CA . LEU A 1 75 ? 37.312 24.625 26.844 1 92.88 75 LEU A CA 1
ATOM 594 C C . LEU A 1 75 ? 38.531 24.453 27.703 1 92.88 75 LEU A C 1
ATOM 596 O O . LEU A 1 75 ? 38.875 25.359 28.484 1 92.88 75 LEU A O 1
ATOM 600 N N . GLN A 1 76 ? 39.188 23.312 27.547 1 92.06 76 GLN A N 1
ATOM 601 C CA . GLN A 1 76 ? 40.406 23.062 28.297 1 92.06 76 GLN A CA 1
ATOM 602 C C . GLN A 1 76 ? 41.5 24.016 27.891 1 92.06 76 GLN A C 1
ATOM 604 O O . GLN A 1 76 ? 42.25 24.516 28.734 1 92.06 76 GLN A O 1
ATOM 609 N N . ALA A 1 77 ? 41.594 24.203 26.656 1 91.81 77 ALA A N 1
ATOM 610 C CA . ALA A 1 77 ? 42.594 25.125 26.141 1 91.81 77 ALA A CA 1
ATOM 611 C C . ALA A 1 77 ? 42.344 26.547 26.641 1 91.81 77 ALA A C 1
ATOM 613 O O . ALA A 1 77 ? 43.281 27.281 26.969 1 91.81 77 ALA A O 1
ATOM 614 N N . ASN A 1 78 ? 41.188 27 26.656 1 89.81 78 ASN A N 1
ATOM 615 C CA . ASN A 1 78 ? 40.812 28.328 27.125 1 89.81 78 ASN A CA 1
ATOM 616 C C . ASN A 1 78 ? 41.094 28.484 28.609 1 89.81 78 ASN A C 1
ATOM 618 O O . ASN A 1 78 ? 41.531 29.562 29.047 1 89.81 78 ASN A O 1
ATOM 622 N N . LEU A 1 79 ? 40.875 27.438 29.328 1 88.56 79 LEU A N 1
ATOM 623 C CA . LEU A 1 79 ? 41.125 27.469 30.766 1 88.56 79 LEU A CA 1
ATOM 624 C C . LEU A 1 79 ? 42.625 27.547 31.047 1 88.56 79 LEU A C 1
ATOM 626 O O . LEU A 1 79 ? 43.062 28.234 31.969 1 88.56 79 LEU A O 1
ATOM 630 N N . GLU A 1 80 ? 43.406 26.812 30.234 1 90.38 80 GLU A N 1
ATOM 631 C CA . GLU A 1 80 ? 44.844 26.75 30.438 1 90.38 80 GLU A CA 1
ATOM 632 C C . GLU A 1 80 ? 45.562 27.906 29.766 1 90.38 80 GLU A C 1
ATOM 634 O O . GLU A 1 80 ? 46.719 28.172 30.016 1 90.38 80 GLU A O 1
ATOM 639 N N . GLY A 1 81 ? 44.938 28.672 28.969 1 85.88 81 GLY A N 1
ATOM 640 C CA . GLY A 1 81 ? 45.531 29.797 28.25 1 85.88 81 GLY A CA 1
ATOM 641 C C . GLY A 1 81 ? 46.469 29.375 27.125 1 85.88 81 GLY A C 1
ATOM 642 O O . GLY A 1 81 ? 47.438 30.062 26.828 1 85.88 81 GLY A O 1
ATOM 643 N N . VAL A 1 82 ? 46.25 28.141 26.641 1 86.94 82 VAL A N 1
ATOM 644 C CA . VAL A 1 82 ? 47.094 27.625 25.562 1 86.94 82 VAL A CA 1
ATOM 645 C C . VAL A 1 82 ? 46.438 27.859 24.219 1 86.94 82 VAL A C 1
ATOM 647 O O . VAL A 1 82 ? 45.219 28.078 24.141 1 86.94 82 VAL A O 1
ATOM 650 N N . ALA A 1 83 ? 47.312 27.859 23.203 1 85.56 83 ALA A N 1
ATOM 651 C CA . ALA A 1 83 ? 46.812 28.078 21.844 1 85.56 83 ALA A CA 1
ATOM 652 C C . ALA A 1 83 ? 45.938 26.906 21.391 1 85.56 83 ALA A C 1
ATOM 654 O O . ALA A 1 83 ? 46.312 25.734 21.562 1 85.56 83 ALA A O 1
ATOM 655 N N . THR A 1 84 ? 44.656 27.188 21.016 1 85.19 84 THR A N 1
ATOM 656 C CA . THR A 1 84 ? 43.688 26.188 20.594 1 85.19 84 THR A CA 1
ATOM 657 C C . THR A 1 84 ? 43.812 25.906 19.094 1 85.19 84 THR A C 1
ATOM 659 O O . THR A 1 84 ? 44.156 26.812 18.328 1 85.19 84 THR A O 1
ATOM 662 N N . ASP A 1 85 ? 43.656 24.656 18.719 1 87 85 ASP A N 1
ATOM 663 C CA . ASP A 1 85 ? 43.625 24.266 17.312 1 87 85 ASP A CA 1
ATOM 664 C C . ASP A 1 85 ? 42.344 24.703 16.625 1 87 85 ASP A C 1
ATOM 666 O O . ASP A 1 85 ? 41.281 24.125 16.891 1 87 85 ASP A O 1
ATOM 670 N N . LEU A 1 86 ? 42.438 25.719 15.82 1 90.69 86 LEU A N 1
ATOM 671 C CA . LEU A 1 86 ? 41.25 26.234 15.141 1 90.69 86 LEU A CA 1
ATOM 672 C C . LEU A 1 86 ? 41.281 25.875 13.656 1 90.69 86 LEU A C 1
ATOM 674 O O . LEU A 1 86 ? 40.75 26.609 12.82 1 90.69 86 LEU A O 1
ATOM 678 N N . THR A 1 87 ? 41.875 24.734 13.367 1 88.44 87 THR A 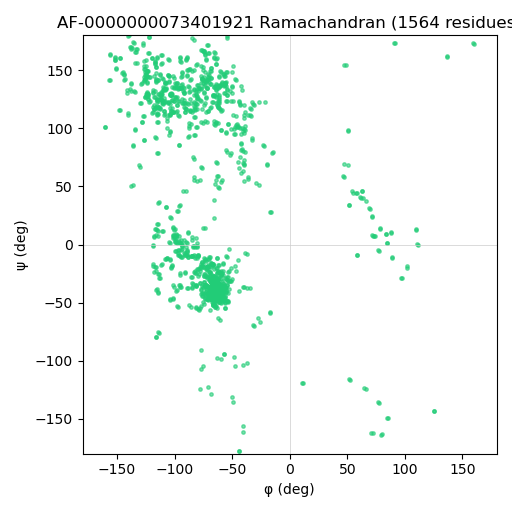N 1
ATOM 679 C CA . THR A 1 87 ? 41.906 24.25 11.984 1 88.44 87 THR A CA 1
ATOM 680 C C . THR A 1 87 ? 40.688 23.406 11.688 1 88.44 87 THR A C 1
ATOM 682 O O . THR A 1 87 ? 40 22.938 12.602 1 88.44 87 THR A O 1
ATOM 685 N N . LEU A 1 88 ? 40.375 23.234 10.422 1 90.94 88 LEU A N 1
ATOM 686 C CA . LEU A 1 88 ? 39.188 22.484 9.969 1 90.94 88 LEU A CA 1
ATOM 687 C C . LEU A 1 88 ? 39.5 20.984 9.953 1 90.94 88 LEU A C 1
ATOM 689 O O . LEU A 1 88 ? 38.562 20.172 9.883 1 90.94 88 LEU A O 1
ATOM 693 N N . ASP A 1 89 ? 40.594 20.547 10.117 1 88.06 89 ASP A N 1
ATOM 694 C CA . ASP A 1 89 ? 41.062 19.172 9.906 1 88.06 89 ASP A CA 1
ATOM 695 C C . ASP A 1 89 ? 40.312 18.203 10.828 1 88.06 89 ASP A C 1
ATOM 697 O O . ASP A 1 89 ? 39.844 17.156 10.391 1 88.06 89 ASP A O 1
ATOM 701 N N . PRO A 1 90 ? 40.219 18.562 12.07 1 88.69 90 PRO A N 1
ATOM 702 C CA . PRO A 1 90 ? 39.531 17.625 12.953 1 88.69 90 PRO A CA 1
ATOM 703 C C . PRO A 1 90 ? 38.031 17.5 12.625 1 88.69 90 PRO A C 1
ATOM 705 O O . PRO A 1 90 ? 37.406 16.531 13.039 1 88.69 90 PRO A O 1
ATOM 708 N N . TRP A 1 91 ? 37.469 18.453 11.875 1 92 91 TRP A N 1
ATOM 709 C CA . TRP A 1 91 ? 36.031 18.516 11.602 1 92 91 TRP A CA 1
ATOM 710 C C . TRP A 1 91 ? 35.688 17.75 10.32 1 92 91 TRP A C 1
ATOM 712 O O . TRP A 1 91 ? 34.531 17.344 10.125 1 92 91 TRP A O 1
ATOM 722 N N . VAL A 1 92 ? 36.594 17.609 9.477 1 90.94 92 VAL A N 1
ATOM 723 C CA . VAL A 1 92 ? 36.344 17.219 8.094 1 90.94 92 VAL A CA 1
ATOM 724 C C . VAL A 1 92 ? 35.656 15.852 8.047 1 90.94 92 VAL A C 1
ATOM 726 O O . VAL A 1 92 ? 34.75 15.625 7.238 1 90.94 92 VAL A O 1
ATOM 729 N N . GLN A 1 93 ? 36 15.023 8.922 1 90.06 93 GLN A N 1
ATOM 730 C CA . GLN A 1 93 ? 35.469 13.664 8.891 1 90.06 93 GLN A CA 1
ATOM 731 C C . GLN A 1 93 ? 34.031 13.617 9.398 1 90.06 93 GLN A C 1
ATOM 733 O O . GLN A 1 93 ? 33.312 12.656 9.148 1 90.06 93 GLN A O 1
ATOM 738 N N . ALA A 1 94 ? 33.594 14.656 10.047 1 94.12 94 ALA A N 1
ATOM 739 C CA . ALA A 1 94 ? 32.25 14.648 10.656 1 94.12 94 ALA A CA 1
ATOM 740 C C . ALA A 1 94 ? 31.281 15.516 9.867 1 94.12 94 ALA A C 1
ATOM 742 O O . ALA A 1 94 ? 30.062 15.438 10.055 1 94.12 94 ALA A O 1
ATOM 743 N N . LEU A 1 95 ? 31.797 16.312 8.945 1 96.06 95 LEU A N 1
ATOM 744 C CA . LEU A 1 95 ? 30.984 17.312 8.266 1 96.06 95 LEU A CA 1
ATOM 745 C C . LEU A 1 95 ? 30.188 16.672 7.129 1 96.06 95 LEU A C 1
ATOM 747 O O . LEU A 1 95 ? 30.734 15.93 6.32 1 96.06 95 LEU A O 1
ATOM 751 N N . PRO A 1 96 ? 28.828 16.906 7.078 1 97.19 96 PRO A N 1
ATOM 752 C CA . PRO A 1 96 ? 28.031 16.438 5.941 1 97.19 96 PRO A CA 1
ATOM 753 C C . PRO A 1 96 ? 28.547 16.969 4.605 1 97.19 96 PRO A C 1
ATOM 755 O O . PRO A 1 96 ? 28.953 18.125 4.516 1 97.19 96 PRO A O 1
ATOM 758 N N . ALA A 1 97 ? 28.562 16.172 3.623 1 97.69 97 ALA A N 1
ATOM 759 C CA . ALA A 1 97 ? 29.031 16.562 2.299 1 97.69 97 ALA A CA 1
ATOM 760 C C . ALA A 1 97 ? 28.203 15.891 1.202 1 97.69 97 ALA A C 1
ATOM 762 O O . ALA A 1 97 ? 27.688 14.789 1.394 1 97.69 97 ALA A O 1
ATOM 763 N N . LEU A 1 98 ? 28 16.531 0.139 1 97.75 98 LEU A N 1
ATOM 764 C CA . LEU A 1 98 ? 27.344 16.031 -1.066 1 97.75 98 LEU A CA 1
ATOM 765 C C . LEU A 1 98 ? 28.234 16.25 -2.293 1 97.75 98 LEU A C 1
ATOM 767 O O . LEU A 1 98 ? 28.516 17.391 -2.65 1 97.75 98 LEU A O 1
ATOM 771 N N . ASP A 1 99 ? 28.75 15.242 -2.854 1 97.56 99 ASP A N 1
ATOM 772 C CA . ASP A 1 99 ? 29.453 15.328 -4.125 1 97.56 99 ASP A CA 1
ATOM 773 C C . ASP A 1 99 ? 28.5 15.195 -5.301 1 97.56 99 ASP A C 1
ATOM 775 O O . ASP A 1 99 ? 27.859 14.156 -5.48 1 97.56 99 ASP A O 1
ATOM 779 N N . LEU A 1 100 ? 28.375 16.172 -6.039 1 96.44 100 LEU A N 1
ATOM 780 C CA . LEU A 1 100 ? 27.531 16.188 -7.23 1 96.44 100 LEU A CA 1
ATOM 781 C C . LEU A 1 100 ? 28.344 15.938 -8.484 1 96.44 100 LEU A C 1
ATOM 783 O O . LEU A 1 100 ? 29.281 16.688 -8.781 1 96.44 100 LEU A O 1
ATOM 787 N N . TRP A 1 101 ? 28.047 14.922 -9.188 1 95.69 101 TRP A N 1
ATOM 788 C CA . TRP A 1 101 ? 28.719 14.609 -10.445 1 95.69 101 TRP A CA 1
ATOM 789 C C . TRP A 1 101 ? 27.781 14.836 -11.625 1 95.69 101 TRP A C 1
ATOM 791 O O . TRP A 1 101 ? 26.797 14.109 -11.797 1 95.69 101 TRP A O 1
ATOM 801 N N . LEU A 1 102 ? 28.078 15.781 -12.477 1 94.69 102 LEU A N 1
ATOM 802 C CA . LEU A 1 102 ? 27.266 16.188 -13.609 1 94.69 102 LEU A CA 1
ATOM 803 C C . LEU A 1 102 ? 27.859 15.703 -14.922 1 94.69 102 LEU A C 1
ATOM 805 O O . LEU A 1 102 ? 29.078 15.539 -15.031 1 94.69 102 LEU A O 1
ATOM 809 N N . GLN A 1 103 ? 27.031 15.391 -15.797 1 94 103 GLN A N 1
ATOM 810 C CA . GLN A 1 103 ? 27.422 15.188 -17.188 1 94 103 GLN A CA 1
ATOM 811 C C . GLN A 1 103 ? 27.031 16.391 -18.047 1 94 103 GLN A C 1
ATOM 813 O O . GLN A 1 103 ? 25.844 16.703 -18.203 1 94 103 GLN A O 1
ATOM 818 N N . VAL A 1 104 ? 28.062 17.094 -18.594 1 91.75 104 VAL A N 1
ATOM 819 C CA . VAL A 1 104 ? 27.844 18.328 -19.344 1 91.75 104 VAL A CA 1
ATOM 820 C C . VAL A 1 104 ? 28.234 18.125 -20.797 1 91.75 104 VAL A C 1
ATOM 822 O O . VAL A 1 104 ? 29.344 17.656 -21.094 1 91.75 104 VAL A O 1
ATOM 825 N N . LYS A 1 105 ? 27.391 18.469 -21.609 1 88.94 105 LYS A N 1
ATOM 826 C CA . LYS A 1 105 ? 27.688 18.406 -23.031 1 88.94 105 LYS A CA 1
ATOM 827 C C . LYS A 1 105 ? 28.625 19.531 -23.453 1 88.94 105 LYS A C 1
ATOM 829 O O . LYS A 1 105 ? 28.75 20.547 -22.766 1 88.94 105 LYS A O 1
ATOM 834 N N . GLU A 1 106 ? 29.141 19.359 -24.641 1 86.12 106 GLU A N 1
ATOM 835 C CA . GLU A 1 106 ? 30.109 20.312 -25.156 1 86.12 106 GLU A CA 1
ATOM 836 C C . GLU A 1 106 ? 29.469 21.672 -25.391 1 86.12 106 GLU A C 1
ATOM 838 O O . GLU A 1 106 ? 30.094 22.719 -25.188 1 86.12 106 GLU A O 1
ATOM 843 N N . ASP A 1 107 ? 28.219 21.641 -25.734 1 85.19 107 ASP A N 1
ATOM 844 C CA . ASP A 1 107 ? 27.531 22.875 -26.078 1 85.19 107 ASP A CA 1
ATOM 845 C C . ASP A 1 107 ? 27.016 23.594 -24.828 1 85.19 107 ASP A C 1
ATOM 847 O O . ASP A 1 107 ? 26.547 24.734 -24.906 1 85.19 107 ASP A O 1
ATOM 851 N N . GLU A 1 108 ? 27.219 23.016 -23.672 1 87.25 108 GLU A N 1
ATOM 852 C CA . GLU A 1 108 ? 26.688 23.594 -22.438 1 87.25 108 GLU A CA 1
ATOM 853 C C . GLU A 1 108 ? 27.828 24.016 -21.5 1 87.25 108 GLU A C 1
ATOM 855 O O . GLU A 1 108 ? 27.578 24.328 -20.344 1 87.25 108 GLU A O 1
ATOM 860 N N . VAL A 1 109 ? 28.953 24.062 -21.938 1 85.44 109 VAL A N 1
ATOM 861 C CA . VAL A 1 109 ? 30.141 24.344 -21.141 1 85.44 109 VAL A CA 1
ATOM 862 C C . VAL A 1 109 ? 30.047 25.781 -20.594 1 85.44 109 VAL A C 1
ATOM 864 O O . VAL A 1 109 ? 30.516 26.062 -19.484 1 85.44 109 VAL A O 1
ATOM 867 N N . HIS A 1 110 ? 29.391 26.625 -21.297 1 83.19 110 HIS A N 1
ATOM 868 C CA . HIS A 1 110 ? 29.281 28.031 -20.891 1 83.19 110 HIS A CA 1
ATOM 869 C C . HIS A 1 110 ? 28.438 28.172 -19.625 1 83.19 110 HIS A C 1
ATOM 871 O O . HIS A 1 110 ? 28.578 29.141 -18.891 1 83.19 110 HIS A O 1
ATOM 877 N N . ARG A 1 111 ? 27.688 27.188 -19.359 1 85.06 111 ARG A N 1
ATOM 878 C CA . ARG A 1 111 ? 26.797 27.25 -18.203 1 85.06 111 ARG A CA 1
ATOM 879 C C . ARG A 1 111 ? 27.547 26.891 -16.922 1 85.06 111 ARG A C 1
ATOM 881 O O . ARG A 1 111 ? 27.125 27.281 -15.836 1 85.06 111 ARG A O 1
ATOM 888 N N . VAL A 1 112 ? 28.641 26.156 -17.078 1 86.88 112 VAL A N 1
ATOM 889 C CA . VAL A 1 112 ? 29.344 25.656 -15.906 1 86.88 112 VAL A CA 1
ATOM 890 C C . VAL A 1 112 ? 30.734 26.312 -15.828 1 86.88 112 VAL A C 1
ATOM 892 O O . VAL A 1 112 ? 31.688 25.688 -15.383 1 86.88 112 VAL A O 1
ATOM 895 N N . ARG A 1 113 ? 30.859 27.453 -16.172 1 81.56 113 ARG A N 1
ATOM 896 C CA . ARG A 1 113 ? 32.125 28.156 -16.234 1 81.56 113 ARG A CA 1
ATOM 897 C C . ARG A 1 113 ? 32.781 28.25 -14.867 1 81.56 113 ARG A C 1
ATOM 899 O O . ARG A 1 113 ? 34 28.109 -14.742 1 81.56 113 ARG A O 1
ATOM 906 N N . ASP A 1 114 ? 31.969 28.453 -13.875 1 81.88 114 ASP A N 1
ATOM 907 C CA . ASP A 1 114 ? 32.5 28.656 -12.523 1 81.88 114 ASP A CA 1
ATOM 908 C C . ASP A 1 114 ? 33 27.359 -11.922 1 81.88 114 ASP A C 1
ATOM 910 O O . ASP A 1 114 ? 33.719 27.359 -10.922 1 81.88 114 ASP A O 1
ATOM 914 N N . LEU A 1 115 ? 32.688 26.203 -12.547 1 84.56 115 LEU A N 1
ATOM 915 C CA . LEU A 1 115 ? 33 24.906 -11.984 1 84.56 115 LEU A CA 1
ATOM 916 C C . LEU A 1 115 ? 34.156 24.25 -12.75 1 84.56 115 LEU A C 1
ATOM 918 O O . LEU A 1 115 ? 34.688 23.219 -12.32 1 84.56 115 LEU A O 1
ATOM 922 N N . VAL A 1 116 ? 34.531 24.766 -13.883 1 77.75 116 VAL A N 1
ATOM 923 C CA . VAL A 1 116 ? 35.5 24.125 -14.781 1 77.75 116 VAL A CA 1
ATOM 924 C C . VAL A 1 116 ? 36.875 24.141 -14.141 1 77.75 116 VAL A C 1
ATOM 926 O O . VAL A 1 116 ? 37.375 25.188 -13.75 1 77.75 116 VAL A O 1
ATOM 929 N N . PRO A 1 117 ? 37.469 22.984 -13.867 1 63.72 117 PRO A N 1
ATOM 930 C CA . PRO A 1 117 ? 38.75 22.859 -13.18 1 63.72 117 PRO A CA 1
ATOM 931 C C . PRO A 1 117 ? 39.906 23.375 -14.016 1 63.72 117 PRO A C 1
ATOM 933 O O . PRO A 1 117 ? 40.875 23.938 -13.469 1 63.72 117 PRO A O 1
ATOM 936 N N . LEU A 1 118 ? 39.906 22.906 -15.406 1 65 118 LEU A N 1
ATOM 937 C CA . LEU A 1 118 ? 41.094 23.172 -16.234 1 65 118 LEU A CA 1
ATOM 938 C C . LEU A 1 118 ? 40.688 23.891 -17.516 1 65 118 LEU A C 1
ATOM 940 O O . LEU A 1 118 ? 39.562 23.781 -17.969 1 65 118 LEU A O 1
ATOM 944 N N . MET A 1 119 ? 41.531 24.766 -17.984 1 62.38 119 MET A N 1
ATOM 945 C CA . MET A 1 119 ? 41.344 25.547 -19.203 1 62.38 119 MET A CA 1
ATOM 946 C C . MET A 1 119 ? 41.031 24.641 -20.391 1 62.38 119 MET A C 1
ATOM 948 O O . MET A 1 119 ? 40.281 25.016 -21.297 1 62.38 119 MET A O 1
ATOM 952 N N . ASP A 1 120 ? 41.438 23.281 -20.328 1 68.88 120 ASP A N 1
ATOM 953 C CA . ASP A 1 120 ? 41.312 22.406 -21.5 1 68.88 120 ASP A CA 1
ATOM 954 C C . ASP A 1 120 ? 40.062 21.531 -21.406 1 68.88 120 ASP A C 1
ATOM 956 O O . ASP A 1 120 ? 39.875 20.625 -22.234 1 68.88 120 ASP A O 1
ATOM 960 N N . TRP A 1 121 ? 39.188 21.797 -20.547 1 79.12 121 TRP A N 1
ATOM 961 C CA . TRP A 1 121 ? 38.031 20.922 -20.359 1 79.12 121 TRP A CA 1
ATOM 962 C C . TRP A 1 121 ? 36.938 21.266 -21.359 1 79.12 121 TRP A C 1
ATOM 964 O O . TRP A 1 121 ? 36.5 22.422 -21.453 1 79.12 121 TRP A O 1
ATOM 974 N N . THR A 1 122 ? 36.562 20.266 -22.344 1 79.88 122 THR A N 1
ATOM 975 C CA . THR A 1 122 ? 35.625 20.516 -23.422 1 79.88 122 THR A CA 1
ATOM 976 C C . THR A 1 122 ? 34.25 19.875 -23.125 1 79.88 122 THR A C 1
ATOM 978 O O . THR A 1 122 ? 33.406 19.781 -24 1 79.88 122 THR A O 1
ATOM 981 N N . GLY A 1 123 ? 34.125 19.297 -22.062 1 84.12 123 GLY A N 1
ATOM 982 C CA . GLY A 1 123 ? 32.844 18.656 -21.75 1 84.12 123 GLY A CA 1
ATOM 983 C C . GLY A 1 123 ? 33 17.281 -21.141 1 84.12 123 GLY A C 1
ATOM 984 O O . GLY A 1 123 ? 34.094 16.703 -21.172 1 84.12 123 GLY A O 1
ATOM 985 N N . GLY A 1 124 ? 31.953 16.781 -20.484 1 89 124 GLY A N 1
ATOM 986 C CA . GLY A 1 124 ? 31.984 15.477 -19.844 1 89 124 GLY A CA 1
ATOM 987 C C . GLY A 1 124 ? 31.609 15.523 -18.375 1 89 124 GLY A C 1
ATOM 988 O O . GLY A 1 124 ? 30.719 16.281 -17.984 1 89 124 GLY A O 1
ATOM 989 N N . ARG A 1 125 ? 32.344 14.656 -17.703 1 92.31 125 ARG A N 1
ATOM 990 C CA . ARG A 1 125 ? 32 14.531 -16.281 1 92.31 125 ARG A CA 1
ATOM 991 C C . ARG A 1 125 ? 32.625 15.656 -15.469 1 92.31 125 ARG A C 1
ATOM 993 O O . ARG A 1 125 ? 33.812 15.945 -15.617 1 92.31 125 ARG A O 1
ATOM 1000 N N . LEU A 1 126 ? 31.812 16.344 -14.695 1 91.94 126 LEU A N 1
ATOM 1001 C CA . LEU A 1 126 ? 32.219 17.438 -13.812 1 91.94 126 LEU A CA 1
ATOM 1002 C C . LEU A 1 126 ? 31.766 17.188 -12.383 1 91.94 126 LEU A C 1
ATOM 1004 O O . LEU A 1 126 ? 30.594 16.859 -12.148 1 91.94 126 LEU A O 1
ATOM 1008 N N . GLY A 1 127 ? 32.719 17.266 -11.453 1 93.06 127 GLY A N 1
ATOM 1009 C CA . GLY A 1 127 ? 32.375 17.016 -10.062 1 93.06 127 GLY A CA 1
ATOM 1010 C C . GLY A 1 127 ? 32.562 18.219 -9.172 1 93.06 127 GLY A C 1
ATOM 1011 O O . GLY A 1 127 ? 33.469 19.016 -9.352 1 93.06 127 GLY A O 1
ATOM 1012 N N . VAL A 1 128 ? 31.641 18.422 -8.25 1 94.38 128 VAL A N 1
ATOM 1013 C CA . VAL A 1 128 ? 31.719 19.484 -7.254 1 94.38 128 VAL A CA 1
ATOM 1014 C C . VAL A 1 128 ? 31.281 18.953 -5.891 1 94.38 128 VAL A C 1
ATOM 1016 O O . VAL A 1 128 ? 30.312 18.203 -5.793 1 94.38 128 VAL A O 1
ATOM 1019 N N . ARG A 1 129 ? 32.094 19.266 -4.934 1 95.69 129 ARG A N 1
ATOM 1020 C CA . ARG A 1 129 ? 31.719 18.906 -3.57 1 95.69 129 ARG A CA 1
ATOM 1021 C C . ARG A 1 129 ? 31.094 20.078 -2.832 1 95.69 129 ARG A C 1
ATOM 1023 O O . ARG A 1 129 ? 31.672 21.172 -2.785 1 95.69 129 ARG A O 1
ATOM 1030 N N . LEU A 1 130 ? 29.922 19.859 -2.285 1 96.5 130 LEU A N 1
ATOM 1031 C CA . LEU A 1 130 ? 29.297 20.781 -1.345 1 96.5 130 LEU A CA 1
ATOM 1032 C C . LEU A 1 130 ? 29.453 20.297 0.089 1 96.5 130 LEU A C 1
ATOM 1034 O O . LEU A 1 130 ? 28.953 19.219 0.439 1 96.5 130 LEU A O 1
ATOM 1038 N N . ARG A 1 131 ? 30.141 20.969 0.844 1 96.31 131 ARG A N 1
ATOM 1039 C CA . ARG A 1 131 ? 30.375 20.562 2.23 1 96.31 131 ARG A CA 1
ATOM 1040 C C . ARG A 1 131 ? 29.828 21.609 3.197 1 96.31 131 ARG A C 1
ATOM 1042 O O . ARG A 1 131 ? 29.969 22.812 2.98 1 96.31 131 ARG A O 1
ATOM 1049 N N . TYR A 1 132 ? 29.109 21.172 4.203 1 96.81 132 TYR A N 1
ATOM 1050 C CA . TYR A 1 132 ? 28.578 22.047 5.25 1 96.81 132 TYR A CA 1
ATOM 1051 C C . TYR A 1 132 ? 29.594 22.234 6.367 1 96.81 132 TYR A C 1
ATOM 1053 O O . TYR A 1 132 ? 29.844 21.312 7.152 1 96.81 132 TYR A O 1
ATOM 1061 N N . GLU A 1 133 ? 30.234 23.375 6.41 1 95.62 133 GLU A N 1
ATOM 1062 C CA . GLU A 1 133 ? 31.359 23.609 7.312 1 95.62 133 GLU A CA 1
ATOM 1063 C C . GLU A 1 133 ? 31.234 24.953 8.016 1 95.62 133 GLU A C 1
ATOM 1065 O O . GLU A 1 133 ? 30.406 25.781 7.629 1 95.62 133 GLU A O 1
ATOM 1070 N N . PRO A 1 134 ? 32.031 25.125 9.07 1 95.31 134 PRO A N 1
ATOM 1071 C CA . PRO A 1 134 ? 31.953 26.406 9.789 1 95.31 134 PRO A CA 1
ATOM 1072 C C . PRO A 1 134 ? 32.375 27.594 8.93 1 95.31 134 PRO A C 1
ATOM 1074 O O . PRO A 1 134 ? 33.344 27.5 8.172 1 95.31 134 PRO A O 1
ATOM 1077 N N . LYS A 1 135 ? 31.656 28.641 9.047 1 93.94 135 LYS A N 1
ATOM 1078 C CA . LYS A 1 135 ? 31.922 29.859 8.289 1 93.94 135 LYS A CA 1
ATOM 1079 C C . LYS A 1 135 ? 33.25 30.484 8.727 1 93.94 135 LYS A C 1
ATOM 1081 O O . LYS A 1 135 ? 34.062 30.891 7.891 1 93.94 135 LYS A O 1
ATOM 1086 N N . ASP A 1 136 ? 33.406 30.672 10.008 1 93.94 136 ASP A N 1
ATOM 1087 C CA . ASP A 1 136 ? 34.562 31.25 10.641 1 93.94 136 ASP A CA 1
ATOM 1088 C C . ASP A 1 136 ? 34.906 30.531 11.953 1 93.94 136 ASP A C 1
ATOM 1090 O O . ASP A 1 136 ? 34.188 30.703 12.945 1 93.94 136 ASP A O 1
ATOM 1094 N N . MET A 1 137 ? 36 29.844 11.977 1 94 137 MET A N 1
ATOM 1095 C CA . MET A 1 137 ? 36.406 29.016 13.117 1 94 137 MET A CA 1
ATOM 1096 C C . MET A 1 137 ? 36.656 29.875 14.344 1 94 137 MET A C 1
ATOM 1098 O O . MET A 1 137 ? 36.344 29.5 15.461 1 94 137 MET A O 1
ATOM 1102 N N . LYS A 1 138 ? 37.281 31 14.164 1 92.81 138 LYS A N 1
ATOM 1103 C CA . LYS A 1 138 ? 37.594 31.891 15.281 1 92.81 138 LYS A CA 1
ATOM 1104 C C . LYS A 1 138 ? 36.312 32.438 15.914 1 92.81 138 LYS A C 1
ATOM 1106 O O . LYS A 1 138 ? 36.219 32.5 17.141 1 92.81 138 LYS A O 1
ATOM 1111 N N . ALA A 1 139 ? 35.5 32.812 14.992 1 94.38 139 ALA A N 1
ATOM 1112 C CA . ALA A 1 139 ? 34.219 33.344 15.477 1 94.38 139 ALA A CA 1
ATOM 1113 C C . ALA A 1 139 ? 33.438 32.25 16.219 1 94.38 139 ALA A C 1
ATOM 1115 O O . ALA A 1 139 ? 32.781 32.531 17.234 1 94.38 139 ALA A O 1
ATOM 1116 N N . LEU A 1 140 ? 33.469 31.078 15.68 1 95.56 140 LEU A N 1
ATOM 1117 C CA . LEU A 1 140 ? 32.781 29.953 16.297 1 95.56 140 LEU A CA 1
ATOM 1118 C C . LEU A 1 140 ? 33.344 29.656 17.688 1 95.56 140 LEU A C 1
ATOM 1120 O O . LEU A 1 140 ? 32.594 29.453 18.641 1 95.56 140 LEU A O 1
ATOM 1124 N N . PHE A 1 141 ? 34.625 29.672 17.797 1 93.94 141 PHE A N 1
ATOM 1125 C CA . PHE A 1 141 ? 35.312 29.438 19.062 1 93.94 141 PHE A CA 1
ATOM 1126 C C . PHE A 1 141 ? 34.938 30.5 20.094 1 93.94 141 PHE A C 1
ATOM 1128 O O . PHE A 1 141 ? 34.562 30.188 21.219 1 93.94 141 PHE A O 1
ATOM 1135 N N . LYS A 1 142 ? 35 31.703 19.672 1 92.25 142 LYS A N 1
ATOM 1136 C CA . LYS A 1 142 ? 34.75 32.812 20.562 1 92.25 142 LYS A CA 1
ATOM 1137 C C . LYS A 1 142 ? 33.281 32.781 21.078 1 92.25 142 LYS A C 1
ATOM 1139 O O . LYS A 1 142 ? 33.031 32.969 22.266 1 92.25 142 LYS A O 1
ATOM 1144 N N . GLU A 1 143 ? 32.375 32.562 20.141 1 93.38 143 GLU A N 1
ATOM 1145 C CA . GLU A 1 143 ? 30.969 32.531 20.516 1 93.38 143 GLU A CA 1
ATOM 1146 C C . GLU A 1 143 ? 30.656 31.359 21.422 1 93.38 143 GLU A C 1
ATOM 1148 O O . GLU A 1 143 ? 29.844 31.484 22.359 1 93.38 143 GLU A O 1
ATOM 1153 N N . PHE A 1 144 ? 31.25 30.281 21.188 1 93.75 144 PHE A N 1
ATOM 1154 C CA . PHE A 1 144 ? 31.047 29.094 21.984 1 93.75 144 PHE A CA 1
ATOM 1155 C C . PHE A 1 144 ? 31.578 29.281 23.406 1 93.75 144 PHE A C 1
ATOM 1157 O O . PHE A 1 144 ? 30.875 29.016 24.375 1 93.75 144 PHE A O 1
ATOM 1164 N N . ILE A 1 145 ? 32.75 29.719 23.531 1 92.06 145 ILE A N 1
ATOM 1165 C CA . ILE A 1 145 ? 33.375 29.938 24.828 1 92.06 145 ILE A CA 1
ATOM 1166 C C . ILE A 1 145 ? 32.594 30.953 25.625 1 92.06 145 ILE A C 1
ATOM 1168 O O . ILE A 1 145 ? 32.375 30.781 26.828 1 92.06 145 ILE A O 1
ATOM 1172 N N . THR A 1 146 ? 32.219 31.984 24.906 1 91.69 146 THR A N 1
ATOM 1173 C CA . THR A 1 146 ? 31.406 33 25.578 1 91.69 146 THR A CA 1
ATOM 1174 C C . THR A 1 146 ? 30.094 32.406 26.109 1 91.69 146 THR A C 1
ATOM 1176 O O . THR A 1 146 ? 29.719 32.656 27.25 1 91.69 146 THR A O 1
ATOM 1179 N N . ALA A 1 147 ? 29.438 31.625 25.266 1 90.75 147 ALA A N 1
ATOM 1180 C CA . ALA A 1 147 ? 28.156 31.031 25.641 1 90.75 147 ALA A CA 1
ATOM 1181 C C . ALA A 1 147 ? 28.312 30.062 26.797 1 90.75 147 ALA A C 1
ATOM 1183 O O . ALA A 1 147 ? 27.484 30.031 27.719 1 90.75 147 ALA A O 1
ATOM 1184 N N . VAL A 1 148 ? 29.297 29.281 26.781 1 91 148 VAL A N 1
ATOM 1185 C CA . VAL A 1 148 ? 29.516 28.281 27.812 1 91 148 VAL A CA 1
ATOM 1186 C C . VAL A 1 148 ? 29.906 28.969 29.125 1 91 148 VAL A C 1
ATOM 1188 O O . VAL A 1 148 ? 29.516 28.531 30.203 1 91 148 VAL A O 1
ATOM 1191 N N . THR A 1 149 ? 30.734 29.969 29.078 1 86.69 149 THR A N 1
ATOM 1192 C CA . THR A 1 149 ? 31.141 30.719 30.266 1 86.69 149 THR A CA 1
ATOM 1193 C C . THR A 1 149 ? 29.922 31.344 30.938 1 86.69 149 THR A C 1
ATOM 1195 O O . THR A 1 149 ? 29.812 31.344 32.156 1 86.69 149 THR A O 1
ATOM 1198 N N . GLU A 1 150 ? 29.141 31.859 30.094 1 85.19 150 GLU A N 1
ATOM 1199 C CA . GLU A 1 150 ? 27.906 32.438 30.625 1 85.19 150 GLU A CA 1
ATOM 1200 C C . GLU A 1 150 ? 27.031 31.375 31.266 1 85.19 150 GLU A C 1
ATOM 1202 O O . GLU A 1 150 ? 26.422 31.609 32.312 1 85.19 150 GLU A O 1
ATOM 1207 N N . ALA A 1 151 ? 26.938 30.25 30.641 1 83.56 151 ALA A N 1
ATOM 1208 C CA . ALA A 1 151 ? 26.141 29.141 31.156 1 83.56 151 ALA A CA 1
ATOM 1209 C C . ALA A 1 151 ? 26.703 28.641 32.5 1 83.56 151 ALA A C 1
ATOM 1211 O O . ALA A 1 151 ? 25.953 28.344 33.406 1 83.56 151 ALA A O 1
ATOM 1212 N N . ASN A 1 152 ? 27.938 28.516 32.562 1 82.88 152 ASN A N 1
ATOM 1213 C CA . ASN A 1 152 ? 28.609 28.078 33.812 1 82.88 152 ASN A CA 1
ATOM 1214 C C . ASN A 1 152 ? 28.422 29.078 34.938 1 82.88 152 ASN A C 1
ATOM 1216 O O . ASN A 1 152 ? 28.25 28.688 36.094 1 82.88 152 ASN A O 1
ATOM 1220 N N . ALA A 1 153 ? 28.5 30.281 34.594 1 79.12 153 ALA A N 1
ATOM 1221 C CA . ALA A 1 153 ? 28.266 31.328 35.594 1 79.12 153 ALA A CA 1
ATOM 1222 C C . ALA A 1 153 ? 26.844 31.234 36.156 1 79.12 153 ALA A C 1
ATOM 1224 O O . ALA A 1 153 ? 26.641 31.391 37.344 1 79.12 153 ALA A O 1
ATOM 1225 N N . MET A 1 154 ? 25.984 30.938 35.281 1 76.81 154 MET A N 1
ATOM 1226 C CA . MET A 1 154 ? 24.594 30.797 35.719 1 76.81 154 MET A CA 1
ATOM 1227 C C . MET A 1 154 ? 24.406 29.562 36.594 1 76.81 154 MET A C 1
ATOM 1229 O O . MET A 1 154 ? 23.672 29.594 37.562 1 76.81 154 MET A O 1
ATOM 1233 N N . ARG A 1 155 ? 25.078 28.562 36.188 1 76.88 155 ARG A N 1
ATOM 1234 C CA . ARG A 1 155 ? 25.016 27.328 36.969 1 76.88 155 ARG A CA 1
ATOM 1235 C C . ARG A 1 155 ? 25.641 27.531 38.344 1 76.88 155 ARG A C 1
ATOM 1237 O O . ARG A 1 155 ? 25.109 27.016 39.344 1 76.88 155 ARG A O 1
ATOM 1244 N N . ALA A 1 156 ? 26.688 28.172 38.375 1 75.94 156 ALA A N 1
ATOM 1245 C CA . ALA A 1 156 ? 27.359 28.453 39.625 1 75.94 156 ALA A CA 1
ATOM 1246 C C . ALA A 1 156 ? 26.516 29.359 40.5 1 75.94 156 ALA A C 1
ATOM 1248 O O . ALA A 1 156 ? 26.453 29.172 41.719 1 75.94 156 ALA A O 1
ATOM 1249 N N . ALA A 1 157 ? 25.938 30.266 39.844 1 70.81 157 ALA A N 1
ATOM 1250 C CA . ALA A 1 157 ? 25.062 31.172 40.594 1 70.81 157 ALA A CA 1
ATOM 1251 C C . ALA A 1 157 ? 23.859 30.422 41.188 1 70.81 157 ALA A C 1
ATOM 1253 O O . ALA A 1 157 ? 23.453 30.688 42.312 1 70.81 157 ALA A O 1
ATOM 1254 N N . ALA A 1 158 ? 23.391 29.5 40.344 1 70.31 158 ALA A N 1
ATOM 1255 C CA . ALA A 1 158 ? 22.25 28.688 40.812 1 70.31 158 ALA A CA 1
ATOM 1256 C C . ALA A 1 158 ? 22.672 27.781 41.969 1 70.31 158 ALA A C 1
ATOM 1258 O O . ALA A 1 158 ? 21.922 27.609 42.938 1 70.31 158 ALA A O 1
ATOM 1259 N N . ALA A 1 159 ? 23.766 27.219 41.844 1 71.31 159 ALA A N 1
ATOM 1260 C CA . ALA A 1 159 ? 24.297 26.359 42.875 1 71.31 159 ALA A CA 1
ATOM 1261 C C . ALA A 1 159 ? 24.562 27.141 44.156 1 71.31 159 ALA A C 1
ATOM 1263 O O . ALA A 1 159 ? 24.312 26.672 45.25 1 71.31 159 ALA A O 1
ATOM 1264 N N . ALA A 1 160 ? 25.078 28.297 44.031 1 69.75 160 ALA A N 1
ATOM 1265 C CA . ALA A 1 160 ? 25.375 29.156 45.156 1 69.75 160 ALA A CA 1
ATOM 1266 C C . ALA A 1 160 ? 24.078 29.609 45.844 1 69.75 160 ALA A C 1
ATOM 1268 O O . ALA A 1 160 ? 24.016 29.688 47.094 1 69.75 160 ALA A O 1
ATOM 1269 N N . ALA A 1 161 ? 23.188 29.875 44.969 1 63.41 161 ALA A N 1
ATOM 1270 C CA . ALA A 1 161 ? 21.891 30.312 45.531 1 63.41 161 ALA A CA 1
ATOM 1271 C C . ALA A 1 161 ? 21.234 29.188 46.312 1 63.41 161 ALA A C 1
ATOM 1273 O O . ALA A 1 161 ? 20.641 29.438 47.375 1 63.41 161 ALA A O 1
ATOM 1274 N N . VAL A 1 162 ? 21.391 28 45.781 1 65.12 162 VAL A N 1
ATOM 1275 C CA . VAL A 1 162 ? 20.828 26.844 46.469 1 65.12 162 VAL A CA 1
ATOM 1276 C C . VAL A 1 162 ? 21.609 26.578 47.75 1 65.12 162 VAL A C 1
ATOM 1278 O O . VAL A 1 162 ? 21.031 26.25 48.781 1 65.12 162 VAL A O 1
ATOM 1281 N N . ALA A 1 163 ? 22.875 26.609 47.625 1 61.62 163 ALA A N 1
ATOM 1282 C CA . ALA A 1 163 ? 23.734 26.375 48.781 1 61.62 163 ALA A CA 1
ATOM 1283 C C . ALA A 1 163 ? 23.484 27.406 49.875 1 61.62 163 ALA A C 1
ATOM 1285 O O . ALA A 1 163 ? 23.531 27.094 51.062 1 61.62 163 ALA A O 1
ATOM 1286 N N . ALA A 1 164 ? 23.312 28.641 49.531 1 55.31 164 ALA A N 1
ATOM 1287 C CA . ALA A 1 164 ? 23.047 29.688 50.5 1 55.31 164 ALA A CA 1
ATOM 1288 C C . ALA A 1 164 ? 21.703 29.453 51.188 1 55.31 164 ALA A C 1
ATOM 1290 O O . ALA A 1 164 ? 21.531 29.797 52.375 1 55.31 164 ALA A O 1
ATOM 1291 N N . LYS A 1 165 ? 20.828 29 50.344 1 53 165 LYS A N 1
ATOM 1292 C CA . LYS A 1 165 ? 19.531 28.734 50.969 1 53 165 LYS A CA 1
ATOM 1293 C C . LYS A 1 165 ? 19.562 27.438 51.781 1 53 165 LYS A C 1
ATOM 1295 O O . LYS A 1 165 ? 18.719 27.203 52.625 1 53 165 LYS A O 1
ATOM 1300 N N . ALA A 1 166 ? 20.172 26.422 51.281 1 49.22 166 ALA A N 1
ATOM 1301 C CA . ALA A 1 166 ? 20.078 25.094 51.875 1 49.22 166 ALA A CA 1
ATOM 1302 C C . ALA A 1 166 ? 21.078 24.938 53.031 1 49.22 166 ALA A C 1
ATOM 1304 O O . ALA A 1 166 ? 22.25 24.672 52.781 1 49.22 166 ALA A O 1
ATOM 1305 N N . ALA A 1 167 ? 21.219 25.688 54.125 1 41.5 167 ALA A N 1
ATOM 1306 C CA . ALA A 1 167 ? 21.812 24.969 55.281 1 41.5 167 ALA A CA 1
ATOM 1307 C C . ALA A 1 167 ? 21.438 23.484 55.25 1 41.5 167 ALA A C 1
ATOM 1309 O O . ALA A 1 167 ? 22.094 22.656 55.875 1 41.5 167 ALA A O 1
ATOM 1310 N N . GLY A 1 168 ? 20.125 23.031 55.5 1 35.75 168 GLY A N 1
ATOM 1311 C CA . GLY A 1 168 ? 19.812 21.625 55.75 1 35.75 168 GLY A CA 1
ATOM 1312 C C . GLY A 1 168 ? 19.844 20.781 54.469 1 35.75 168 GLY A C 1
ATOM 1313 O O . GLY A 1 168 ? 20.844 20.094 54.219 1 35.75 168 GLY A O 1
ATOM 1314 N N . ALA A 1 169 ? 18.531 20.359 53.844 1 36.41 169 ALA A N 1
ATOM 1315 C CA . ALA A 1 169 ? 18.109 19.047 53.312 1 36.41 169 ALA A CA 1
ATOM 1316 C C . ALA A 1 169 ? 18.703 18.781 51.938 1 36.41 169 ALA A C 1
ATOM 1318 O O . ALA A 1 169 ? 19.312 17.734 51.719 1 36.41 169 ALA A O 1
ATOM 1319 N N . ALA A 1 170 ? 17.766 18.875 50.812 1 41.25 170 ALA A N 1
ATOM 1320 C CA . ALA A 1 170 ? 17.594 17.969 49.656 1 41.25 170 ALA A CA 1
ATOM 1321 C C . ALA A 1 170 ? 18.625 18.25 48.594 1 41.25 170 ALA A C 1
ATOM 1323 O O . ALA A 1 170 ? 19.125 19.375 48.469 1 41.25 170 ALA A O 1
ATOM 1324 N N . PRO A 1 171 ? 19.312 17.172 48.062 1 43.91 171 PRO A N 1
ATOM 1325 C CA . PRO A 1 171 ? 20.312 17.188 46.969 1 43.91 171 PRO A CA 1
ATOM 1326 C C . PRO A 1 171 ? 20.031 18.234 45.906 1 43.91 171 PRO A C 1
ATOM 1328 O O . PRO A 1 171 ? 18.859 18.5 45.594 1 43.91 171 PRO A O 1
ATOM 1331 N N . SER A 1 172 ? 20.797 19.203 45.656 1 44.38 172 SER A N 1
ATOM 1332 C CA . SER A 1 172 ? 20.797 20.344 44.75 1 44.38 172 SER A CA 1
ATOM 1333 C C . SER A 1 172 ? 20.406 19.938 43.344 1 44.38 172 SER A C 1
ATOM 1335 O O . SER A 1 172 ? 21.031 19.062 42.75 1 44.38 172 SER A O 1
ATOM 1337 N N . PRO A 1 173 ? 19.172 20.156 42.875 1 46.97 173 PRO A N 1
ATOM 1338 C CA . PRO A 1 173 ? 18.734 19.734 41.562 1 46.97 173 PRO A CA 1
ATOM 1339 C C . PRO A 1 173 ? 19.641 20.234 40.438 1 46.97 173 PRO A C 1
ATOM 1341 O O . PRO A 1 173 ? 20.094 21.375 40.469 1 46.97 173 PRO A O 1
ATOM 1344 N N . LYS A 1 174 ? 20.469 19.484 39.844 1 54.16 174 LYS A N 1
ATOM 1345 C CA . LYS A 1 174 ? 21.328 19.75 38.688 1 54.16 174 LYS A CA 1
ATOM 1346 C C . LYS A 1 174 ? 20.594 20.578 37.625 1 54.16 174 LYS A C 1
ATOM 1348 O O . LYS A 1 174 ? 19.5 20.219 37.219 1 54.16 174 LYS A O 1
ATOM 1353 N N . LEU A 1 175 ? 20.734 21.938 37.562 1 54.88 175 LEU A N 1
ATOM 1354 C CA . LEU A 1 175 ? 20.188 22.812 36.531 1 54.88 175 LEU A CA 1
ATOM 1355 C C . LEU A 1 175 ? 20.938 22.625 35.188 1 54.88 175 LEU A C 1
ATOM 1357 O O . LEU A 1 175 ? 22.156 22.75 35.156 1 54.88 175 LEU A O 1
ATOM 1361 N N . THR A 1 176 ? 20.25 22.141 34.219 1 62.69 176 THR A N 1
ATOM 1362 C CA . THR A 1 176 ? 20.859 22.047 32.875 1 62.69 176 THR A CA 1
ATOM 1363 C C . THR A 1 176 ? 20.656 23.344 32.094 1 62.69 176 THR A C 1
ATOM 1365 O O . THR A 1 176 ? 19.531 23.781 31.906 1 62.69 176 THR A O 1
ATOM 1368 N N . VAL A 1 177 ? 21.719 24.125 32.062 1 68.69 177 VAL A N 1
ATOM 1369 C CA . VAL A 1 177 ? 21.688 25.375 31.312 1 68.69 177 VAL A CA 1
ATOM 1370 C C . VAL A 1 177 ? 22.359 25.172 29.953 1 68.69 177 VAL A C 1
ATOM 1372 O O . VAL A 1 177 ? 23.391 24.516 29.844 1 68.69 177 VAL A O 1
ATOM 1375 N N . TRP A 1 178 ? 21.688 25.688 28.984 1 78.56 178 TRP A N 1
ATOM 1376 C CA . TRP A 1 178 ? 22.25 25.656 27.641 1 78.56 178 TRP A CA 1
ATOM 1377 C C . TRP A 1 178 ? 23.406 26.641 27.531 1 78.56 178 TRP A C 1
ATOM 1379 O O . TRP A 1 178 ? 23.328 27.766 28.047 1 78.56 178 TRP A O 1
ATOM 1389 N N . PRO A 1 179 ? 24.547 26.344 26.797 1 86.5 179 PRO A N 1
ATOM 1390 C CA . PRO A 1 179 ? 24.891 25.031 26.25 1 86.5 179 PRO A CA 1
ATOM 1391 C C . PRO A 1 179 ? 25.781 24.219 27.172 1 86.5 179 PRO A C 1
ATOM 1393 O O . PRO A 1 179 ? 26.578 24.797 27.938 1 86.5 179 PRO A O 1
ATOM 1396 N N . GLU A 1 180 ? 25.625 22.953 27.109 1 82.94 180 GLU A N 1
ATOM 1397 C CA . GLU A 1 180 ? 26.484 22.062 27.891 1 82.94 180 GLU A CA 1
ATOM 1398 C C . GLU A 1 180 ? 27.656 21.562 27.062 1 82.94 180 GLU A C 1
ATOM 1400 O O . GLU A 1 180 ? 28.766 21.391 27.578 1 82.94 180 GLU A O 1
ATOM 1405 N N . THR A 1 181 ? 27.359 21.344 25.875 1 90.5 181 THR A N 1
ATOM 1406 C CA . THR A 1 181 ? 28.359 20.844 24.953 1 90.5 181 THR A CA 1
ATOM 1407 C C . THR A 1 181 ? 28.344 21.641 23.656 1 90.5 181 THR A C 1
ATOM 1409 O O . THR A 1 181 ? 27.469 22.469 23.438 1 90.5 181 THR A O 1
ATOM 1412 N N . LEU A 1 182 ? 29.375 21.406 22.875 1 92.19 182 LEU A N 1
ATOM 1413 C CA . LEU A 1 182 ? 29.422 22.062 21.578 1 92.19 182 LEU A CA 1
ATOM 1414 C C . LEU A 1 182 ? 28.234 21.672 20.719 1 92.19 182 LEU A C 1
ATOM 1416 O O . LEU A 1 182 ? 27.703 22.484 19.969 1 92.19 182 LEU A O 1
ATOM 1420 N N . VAL A 1 183 ? 27.828 20.453 20.812 1 90.19 183 VAL A N 1
ATOM 1421 C CA . VAL A 1 183 ? 26.688 19.953 20.062 1 90.19 183 VAL A CA 1
ATOM 1422 C C . VAL A 1 183 ? 25.406 20.672 20.5 1 90.19 183 VAL A C 1
ATOM 1424 O O . VAL A 1 183 ? 24.578 21.031 19.672 1 90.19 183 VAL A O 1
ATOM 1427 N N . ASP A 1 184 ? 25.328 20.891 21.719 1 87 184 ASP A N 1
ATOM 1428 C CA . ASP A 1 184 ? 24.203 21.641 22.266 1 87 184 ASP A CA 1
ATOM 1429 C C . ASP A 1 184 ? 24.188 23.078 21.734 1 87 184 ASP A C 1
ATOM 1431 O O . ASP A 1 184 ? 23.125 23.609 21.391 1 87 184 ASP A O 1
ATOM 1435 N N . PHE A 1 185 ? 25.391 23.625 21.781 1 90.19 185 PHE A N 1
ATOM 1436 C CA . PHE A 1 185 ? 25.531 24.984 21.281 1 90.19 185 PHE A CA 1
ATOM 1437 C C . PHE A 1 185 ? 25.109 25.062 19.812 1 90.19 185 PHE A C 1
ATOM 1439 O O . PHE A 1 185 ? 24.375 25.969 19.422 1 90.19 185 PHE A O 1
ATOM 1446 N N . LEU A 1 186 ? 25.453 24.078 19.016 1 91.38 186 LEU A N 1
ATOM 1447 C CA . LEU A 1 186 ? 25.188 24.062 17.594 1 91.38 186 LEU A CA 1
ATOM 1448 C C . LEU A 1 186 ? 23.734 23.719 17.297 1 91.38 186 LEU A C 1
ATOM 1450 O O . LEU A 1 186 ? 23.234 23.969 16.203 1 91.38 186 LEU A O 1
ATOM 1454 N N . SER A 1 187 ? 23.094 23.156 18.156 1 85.62 187 SER A N 1
ATOM 1455 C CA . SER A 1 187 ? 21.672 22.844 17.969 1 85.62 187 SER A CA 1
ATOM 1456 C C . SER A 1 187 ? 20.859 24.094 17.719 1 85.62 187 SER A C 1
ATOM 1458 O O . SER A 1 187 ? 19.828 24.047 17.031 1 85.62 187 SER A O 1
ATOM 1460 N N . LYS A 1 188 ? 21.391 25.219 18.188 1 82.88 188 LYS A N 1
ATOM 1461 C CA . LYS A 1 188 ? 20.625 26.453 18.031 1 82.88 188 LYS A CA 1
ATOM 1462 C C . LYS A 1 188 ? 21.344 27.422 17.078 1 82.88 188 LYS A C 1
ATOM 1464 O O . LYS A 1 188 ? 20.719 28.312 16.516 1 82.88 188 LYS A O 1
ATOM 1469 N N . ARG A 1 189 ? 22.609 27.266 17 1 89.88 189 ARG A N 1
ATOM 1470 C CA . ARG A 1 189 ? 23.375 28.281 16.281 1 89.88 189 ARG A CA 1
ATOM 1471 C C . ARG A 1 189 ? 24.016 27.703 15.023 1 89.88 189 ARG A C 1
ATOM 1473 O O . ARG A 1 189 ? 24.875 28.328 14.414 1 89.88 189 ARG A O 1
ATOM 1480 N N . LEU A 1 190 ? 23.547 26.609 14.602 1 92.56 190 LEU A N 1
ATOM 1481 C CA . LEU A 1 190 ? 24.172 25.938 13.477 1 92.56 190 LEU A CA 1
ATOM 1482 C C . LEU A 1 190 ? 24.047 26.75 12.203 1 92.56 190 LEU A C 1
ATOM 1484 O O . LEU A 1 190 ? 25.031 26.984 11.5 1 92.56 190 LEU A O 1
ATOM 1488 N N . THR A 1 191 ? 22.859 27.234 11.875 1 90.88 191 THR A N 1
ATOM 1489 C CA . THR A 1 191 ? 22.578 27.922 10.625 1 90.88 191 THR A CA 1
ATOM 1490 C C . THR A 1 191 ? 23.375 29.219 10.531 1 90.88 191 THR A C 1
ATOM 1492 O O . THR A 1 191 ? 23.766 29.641 9.438 1 90.88 191 THR A O 1
ATOM 1495 N N . SER A 1 192 ? 23.609 29.875 11.641 1 91.69 192 SER A N 1
ATOM 1496 C CA . SER A 1 192 ? 24.344 31.141 11.648 1 91.69 192 SER A CA 1
ATOM 1497 C C . SER A 1 192 ? 25.844 30.922 11.609 1 91.69 192 SER A C 1
ATOM 1499 O O . SER A 1 192 ? 26.594 31.766 11.109 1 91.69 192 SER A O 1
ATOM 1501 N N . MET A 1 193 ? 26.297 29.797 12.047 1 94.5 193 MET A N 1
ATOM 1502 C CA . MET A 1 193 ? 27.734 29.578 12.219 1 94.5 193 MET A CA 1
ATOM 1503 C C . MET A 1 193 ? 28.312 28.75 11.078 1 94.5 193 MET A C 1
ATOM 1505 O O . MET A 1 193 ? 29.516 28.719 10.875 1 94.5 193 MET A O 1
ATOM 1509 N N . PHE A 1 194 ? 27.469 28.094 10.383 1 96.12 194 PHE A N 1
ATOM 1510 C CA . PHE A 1 194 ? 27.922 27.188 9.328 1 96.12 194 PHE A CA 1
ATOM 1511 C C . PHE A 1 194 ? 27.469 27.672 7.961 1 96.12 194 PHE A C 1
ATOM 1513 O O . PHE A 1 194 ? 26.562 28.5 7.859 1 96.12 194 PHE A O 1
ATOM 1520 N N . THR A 1 195 ? 28.125 27.188 6.941 1 94.5 195 THR A N 1
ATOM 1521 C CA . THR A 1 195 ? 27.797 27.516 5.555 1 94.5 195 THR A CA 1
ATOM 1522 C C . THR A 1 195 ? 28.188 26.375 4.625 1 94.5 195 THR A C 1
ATOM 1524 O O . THR A 1 195 ? 28.906 25.453 5.031 1 94.5 195 THR A O 1
ATOM 1527 N N . ILE A 1 196 ? 27.594 26.406 3.473 1 95.81 196 ILE A N 1
ATOM 1528 C CA . ILE A 1 196 ? 27.953 25.422 2.461 1 95.81 196 ILE A CA 1
ATOM 1529 C C . ILE A 1 196 ? 29.078 25.969 1.581 1 95.81 196 ILE A C 1
ATOM 1531 O O . ILE A 1 196 ? 28.953 27.062 1.022 1 95.81 196 ILE A O 1
ATOM 1535 N N . ARG A 1 197 ? 30.172 25.328 1.507 1 94.69 197 ARG A N 1
ATOM 1536 C CA . ARG A 1 197 ? 31.266 25.672 0.611 1 94.69 197 ARG A CA 1
ATOM 1537 C C . ARG A 1 197 ? 31.422 24.641 -0.495 1 94.69 197 ARG A C 1
ATOM 1539 O O . ARG A 1 197 ? 31.234 23.438 -0.262 1 94.69 197 ARG A O 1
ATOM 1546 N N . ALA A 1 198 ? 31.75 25.125 -1.67 1 94.88 198 ALA A N 1
ATOM 1547 C CA . ALA A 1 198 ? 31.875 24.25 -2.84 1 94.88 198 ALA A CA 1
ATOM 1548 C C . ALA A 1 198 ? 33.344 24.062 -3.229 1 94.88 198 ALA A C 1
ATOM 1550 O O . ALA A 1 198 ? 34.125 25.016 -3.217 1 94.88 198 ALA A O 1
ATOM 1551 N N . TYR A 1 199 ? 33.719 22.844 -3.5 1 93.75 199 TYR A N 1
ATOM 1552 C CA . TYR A 1 199 ? 35.062 22.484 -3.928 1 93.75 199 TYR A CA 1
ATOM 1553 C C . TYR A 1 199 ? 35.031 21.734 -5.25 1 93.75 199 TYR A C 1
ATOM 1555 O O . TYR A 1 199 ? 34.219 20.828 -5.438 1 93.75 199 TYR A O 1
ATOM 1563 N N . PRO A 1 200 ? 35.812 22.125 -6.164 1 91.25 200 PRO A N 1
ATOM 1564 C CA . PRO A 1 200 ? 35.875 21.344 -7.41 1 91.25 200 PRO A CA 1
ATOM 1565 C C . PRO A 1 200 ? 36.5 19.969 -7.219 1 91.25 200 PRO A C 1
ATOM 1567 O O . PRO A 1 200 ? 37.438 19.812 -6.422 1 91.25 200 PRO A O 1
ATOM 1570 N N . LEU A 1 201 ? 36 19.031 -7.891 1 92.75 201 LEU A N 1
ATOM 1571 C CA . LEU A 1 201 ? 36.5 17.672 -7.832 1 92.75 201 LEU A CA 1
ATOM 1572 C C . LEU A 1 201 ? 37.188 17.281 -9.148 1 92.75 201 LEU A C 1
ATOM 1574 O O . LEU A 1 201 ? 36.844 17.844 -10.203 1 92.75 201 LEU A O 1
ATOM 1578 N N . ASP A 1 202 ? 38.094 16.312 -9.094 1 89.31 202 ASP A N 1
ATOM 1579 C CA . ASP A 1 202 ? 38.812 15.797 -10.258 1 89.31 202 ASP A CA 1
ATOM 1580 C C . ASP A 1 202 ? 38.188 14.508 -10.773 1 89.31 202 ASP A C 1
ATOM 1582 O O . ASP A 1 202 ? 38.219 13.484 -10.094 1 89.31 202 ASP A O 1
ATOM 1586 N N . PRO A 1 203 ? 37.625 14.539 -11.961 1 90.88 203 PRO A N 1
ATOM 1587 C CA . PRO A 1 203 ? 37 13.336 -12.516 1 90.88 203 PRO A CA 1
ATOM 1588 C C . PRO A 1 203 ? 37.969 12.164 -12.633 1 90.88 203 PRO A C 1
ATOM 1590 O O . PRO A 1 203 ? 37.562 11 -12.609 1 90.88 203 PRO A O 1
ATOM 1593 N N . ALA A 1 204 ? 39.219 12.438 -12.75 1 87.5 204 ALA A N 1
ATOM 1594 C CA . ALA A 1 204 ? 40.219 11.383 -12.906 1 87.5 204 ALA A CA 1
ATOM 1595 C C . ALA A 1 204 ? 40.406 10.617 -11.609 1 87.5 204 ALA A C 1
ATOM 1597 O O . ALA A 1 204 ? 40.875 9.469 -11.617 1 87.5 204 ALA A O 1
ATOM 1598 N N . LEU A 1 205 ? 40 11.219 -10.539 1 91.31 205 LEU A N 1
ATOM 1599 C CA . LEU A 1 205 ? 40.219 10.594 -9.234 1 91.31 205 LEU A CA 1
ATOM 1600 C C . LEU A 1 205 ? 38.938 9.93 -8.742 1 91.31 205 LEU A C 1
ATOM 1602 O O . LEU A 1 205 ? 38.875 9.477 -7.594 1 91.31 205 LEU A O 1
ATOM 1606 N N . LEU A 1 206 ? 38 9.891 -9.547 1 92.44 206 LEU A N 1
ATOM 1607 C CA . LEU A 1 206 ? 36.75 9.242 -9.188 1 92.44 206 LEU A CA 1
ATOM 1608 C C . LEU A 1 206 ? 36.938 7.742 -9.008 1 92.44 206 LEU A C 1
ATOM 1610 O O . LEU A 1 206 ? 37.531 7.082 -9.852 1 92.44 206 LEU A O 1
ATOM 1614 N N . ALA A 1 207 ? 36.469 7.25 -7.863 1 92.5 207 ALA A N 1
ATOM 1615 C CA . ALA A 1 207 ? 36.625 5.828 -7.566 1 92.5 207 ALA A CA 1
ATOM 1616 C C . ALA A 1 207 ? 35.25 5.152 -7.465 1 92.5 207 ALA A C 1
ATOM 1618 O O . ALA A 1 207 ? 34.281 5.754 -6.984 1 92.5 207 ALA A O 1
ATOM 1619 N N . ASN A 1 208 ? 35.188 3.932 -7.957 1 89.62 208 ASN A N 1
ATOM 1620 C CA . ASN A 1 208 ? 33.969 3.148 -7.809 1 89.62 208 ASN A CA 1
ATOM 1621 C C . ASN A 1 208 ? 33.75 2.707 -6.367 1 89.62 208 ASN A C 1
ATOM 1623 O O . ASN A 1 208 ? 34.719 2.465 -5.637 1 89.62 208 ASN A O 1
ATOM 1627 N N . PRO A 1 209 ? 32.5 2.691 -5.984 1 89.75 209 PRO A N 1
ATOM 1628 C CA . PRO A 1 209 ? 32.219 2.248 -4.621 1 89.75 209 PRO A CA 1
ATOM 1629 C C . PRO A 1 209 ? 32.75 0.848 -4.328 1 89.75 209 PRO A C 1
ATOM 1631 O O . PRO A 1 209 ? 32.812 0.004 -5.223 1 89.75 209 PRO A O 1
ATOM 1634 N N . GLU A 1 210 ? 33.188 0.671 -3.121 1 85.69 210 GLU A N 1
ATOM 1635 C CA . GLU A 1 210 ? 33.625 -0.63 -2.633 1 85.69 210 GLU A CA 1
ATOM 1636 C C . GLU A 1 210 ? 32.656 -1.179 -1.574 1 85.69 210 GLU A C 1
ATOM 1638 O O . GLU A 1 210 ? 32.375 -0.506 -0.581 1 85.69 210 GLU A O 1
ATOM 1643 N N . LYS A 1 211 ? 32.219 -2.357 -1.721 1 79.88 211 LYS A N 1
ATOM 1644 C CA . LYS A 1 211 ? 31.281 -2.984 -0.79 1 79.88 211 LYS A CA 1
ATOM 1645 C C . LYS A 1 211 ? 30.062 -2.092 -0.54 1 79.88 211 LYS A C 1
ATOM 1647 O O . LYS A 1 211 ? 29.672 -1.872 0.609 1 79.88 211 LYS A O 1
ATOM 1652 N N . LEU A 1 212 ? 29.688 -1.374 -1.578 1 81.31 212 LEU A N 1
ATOM 1653 C CA . LEU A 1 212 ? 28.484 -0.562 -1.611 1 81.31 212 LEU A CA 1
ATOM 1654 C C . LEU A 1 212 ? 28.688 0.747 -0.855 1 81.31 212 LEU A C 1
ATOM 1656 O O . LEU A 1 212 ? 27.719 1.447 -0.548 1 81.31 212 LEU A O 1
ATOM 1660 N N . ARG A 1 213 ? 29.906 1.046 -0.569 1 88.94 213 ARG A N 1
ATOM 1661 C CA . ARG A 1 213 ? 30.234 2.32 0.067 1 88.94 213 ARG A CA 1
ATOM 1662 C C . ARG A 1 213 ? 30.953 3.248 -0.899 1 88.94 213 ARG A C 1
ATOM 1664 O O . ARG A 1 213 ? 31.859 2.818 -1.615 1 88.94 213 ARG A O 1
ATOM 1671 N N . ALA A 1 214 ? 30.469 4.438 -0.865 1 92.81 214 ALA A N 1
ATOM 1672 C CA . ALA A 1 214 ? 31.141 5.426 -1.716 1 92.81 214 ALA A CA 1
ATOM 1673 C C . ALA A 1 214 ? 32.531 5.77 -1.183 1 92.81 214 ALA A C 1
ATOM 1675 O O . ALA A 1 214 ? 32.75 5.699 0.025 1 92.81 214 ALA A O 1
ATOM 1676 N N . LEU A 1 215 ? 33.438 6.035 -2.072 1 92.44 215 LEU A N 1
ATOM 1677 C CA . LEU A 1 215 ? 34.781 6.5 -1.742 1 92.44 215 LEU A CA 1
ATOM 1678 C C . LEU A 1 215 ? 35 7.918 -2.256 1 92.44 215 LEU A C 1
ATOM 1680 O O . LEU A 1 215 ? 35.688 8.109 -3.266 1 92.44 215 LEU A O 1
ATOM 1684 N N . PRO A 1 216 ? 34.438 8.836 -1.452 1 92.44 216 PRO A N 1
ATOM 1685 C CA . PRO A 1 216 ? 34.594 10.219 -1.905 1 92.44 216 PRO A CA 1
ATOM 1686 C C . PRO A 1 216 ? 36.031 10.656 -2.027 1 92.44 216 PRO A C 1
ATOM 1688 O O . PRO A 1 216 ? 36.906 10.203 -1.254 1 92.44 216 PRO A O 1
ATOM 1691 N N . GLN A 1 217 ? 36.281 11.516 -2.926 1 92.69 217 GLN A N 1
ATOM 1692 C CA . GLN A 1 217 ? 37.625 12.023 -3.191 1 92.69 217 GLN A CA 1
ATOM 1693 C C . GLN A 1 217 ? 38.156 12.836 -2.01 1 92.69 217 GLN A C 1
ATOM 1695 O O . GLN A 1 217 ? 37.406 13.609 -1.399 1 92.69 217 GLN A O 1
ATOM 1700 N N . SER A 1 218 ? 39.375 12.578 -1.688 1 90.88 218 SER A N 1
ATOM 1701 C CA . SER A 1 218 ? 40 13.375 -0.634 1 90.88 218 SER A CA 1
ATOM 1702 C C . SER A 1 218 ? 40.469 14.719 -1.164 1 90.88 218 SER A C 1
ATOM 1704 O O . SER A 1 218 ? 41.031 14.805 -2.266 1 90.88 218 SER A O 1
ATOM 1706 N N . LEU A 1 219 ? 40.156 15.719 -0.482 1 90.75 219 LEU A N 1
ATOM 1707 C CA . LEU A 1 219 ? 40.594 17.062 -0.856 1 90.75 219 LEU A CA 1
ATOM 1708 C C . LEU A 1 219 ? 41.875 17.438 -0.12 1 90.75 219 LEU A C 1
ATOM 1710 O O . LEU A 1 219 ? 42 17.172 1.074 1 90.75 219 LEU A O 1
ATOM 1714 N N . PRO A 1 220 ? 42.781 17.984 -0.835 1 84.12 220 PRO A N 1
ATOM 1715 C CA . PRO A 1 220 ? 43.969 18.469 -0.156 1 84.12 220 PRO A CA 1
ATOM 1716 C C . PRO A 1 220 ? 43.688 19.609 0.818 1 84.12 220 PRO A C 1
ATOM 1718 O O . PRO A 1 220 ? 42.688 20.297 0.685 1 84.12 220 PRO A O 1
ATOM 1721 N N . ALA A 1 221 ? 44.5 19.797 1.801 1 79.38 221 ALA A N 1
ATOM 1722 C CA . ALA A 1 221 ? 44.344 20.828 2.824 1 79.38 221 ALA A CA 1
ATOM 1723 C C . ALA A 1 221 ? 44.375 22.234 2.205 1 79.38 221 ALA A C 1
ATOM 1725 O O . ALA A 1 221 ? 43.781 23.156 2.738 1 79.38 221 ALA A O 1
ATOM 1726 N N . SER A 1 222 ? 45 22.281 1.041 1 79.94 222 SER A N 1
ATOM 1727 C CA . SER A 1 222 ? 45.156 23.578 0.387 1 79.94 222 SER A CA 1
ATOM 1728 C C . SER A 1 222 ? 44 23.859 -0.576 1 79.94 222 SER A C 1
ATOM 1730 O O . SER A 1 222 ? 43.969 24.906 -1.226 1 79.94 222 SER A O 1
ATOM 1732 N N . ALA A 1 223 ? 43.125 23 -0.575 1 85.25 223 ALA A N 1
ATOM 1733 C CA . ALA A 1 223 ? 42 23.188 -1.514 1 85.25 223 ALA A CA 1
ATOM 1734 C C . ALA A 1 223 ? 41.188 24.422 -1.146 1 85.25 223 ALA A C 1
ATOM 1736 O O . ALA A 1 223 ? 40.844 24.609 0.018 1 85.25 223 ALA A O 1
ATOM 1737 N N . LEU A 1 224 ? 40.969 25.312 -2.105 1 86.12 224 LEU A N 1
ATOM 1738 C CA . LEU A 1 224 ? 40.219 26.531 -1.886 1 86.12 224 LEU A CA 1
ATOM 1739 C C . LEU A 1 224 ? 38.781 26.375 -2.416 1 86.12 224 LEU A C 1
ATOM 1741 O O . LEU A 1 224 ? 38.594 25.812 -3.492 1 86.12 224 LEU A O 1
ATOM 1745 N N . PRO A 1 225 ? 37.875 26.797 -1.636 1 91.12 225 PRO A N 1
ATOM 1746 C CA . PRO A 1 225 ? 36.5 26.75 -2.096 1 91.12 225 PRO A CA 1
ATOM 1747 C C . PRO A 1 225 ? 36.219 27.734 -3.238 1 91.12 225 PRO A C 1
ATOM 1749 O O . PRO A 1 225 ? 36.938 28.734 -3.391 1 91.12 225 PRO A O 1
ATOM 1752 N N . ILE A 1 226 ? 35.281 27.344 -4.004 1 89.88 226 ILE A N 1
ATOM 1753 C CA . ILE A 1 226 ? 34.812 28.219 -5.078 1 89.88 226 ILE A CA 1
ATOM 1754 C C . ILE A 1 226 ? 34.031 29.391 -4.488 1 89.88 226 ILE A C 1
ATOM 1756 O O . ILE A 1 226 ? 33.219 29.203 -3.584 1 89.88 226 ILE A O 1
ATOM 1760 N N . GLU A 1 227 ? 34.312 30.5 -4.953 1 85.44 227 GLU A N 1
ATOM 1761 C CA . GLU A 1 227 ? 33.625 31.688 -4.449 1 85.44 227 GLU A CA 1
ATOM 1762 C C . GLU A 1 227 ? 32.188 31.75 -4.965 1 85.44 227 GLU A C 1
ATOM 1764 O O . GLU A 1 227 ? 31.906 31.422 -6.125 1 85.44 227 GLU A O 1
ATOM 1769 N N . GLY A 1 228 ? 31.328 32.094 -4.09 1 82.56 228 GLY A N 1
ATOM 1770 C CA . GLY A 1 228 ? 29.938 32.219 -4.465 1 82.56 228 GLY A CA 1
ATOM 1771 C C . GLY A 1 228 ? 29.203 30.891 -4.543 1 82.56 228 GLY A C 1
ATOM 1772 O O . GLY A 1 228 ? 29.578 29.938 -3.883 1 82.56 228 GLY A O 1
ATOM 1773 N N . ASP A 1 229 ? 28.062 30.938 -5.195 1 85.62 229 ASP A N 1
ATOM 1774 C CA . ASP A 1 229 ? 27.266 29.734 -5.406 1 85.62 229 ASP A CA 1
ATOM 1775 C C . ASP A 1 229 ? 27.406 29.234 -6.84 1 85.62 229 ASP A C 1
ATOM 1777 O O . ASP A 1 229 ? 26.703 29.703 -7.738 1 85.62 229 ASP A O 1
ATOM 1781 N N . PRO A 1 230 ? 28.25 28.297 -6.996 1 87.25 230 PRO A N 1
ATOM 1782 C CA . PRO A 1 230 ? 28.516 27.828 -8.359 1 87.25 230 PRO A CA 1
ATOM 1783 C C . PRO A 1 230 ? 27.312 27.141 -8.984 1 87.25 230 PRO A C 1
ATOM 1785 O O . PRO A 1 230 ? 27.281 26.922 -10.203 1 87.25 230 PRO A O 1
ATOM 1788 N N . LEU A 1 231 ? 26.391 26.75 -8.227 1 89.69 231 LEU A N 1
ATOM 1789 C CA . LEU A 1 231 ? 25.25 26 -8.758 1 89.69 231 LEU A CA 1
ATOM 1790 C C . LEU A 1 231 ? 24.062 26.938 -9.016 1 89.69 231 LEU A C 1
ATOM 1792 O O . LEU A 1 231 ? 23.016 26.484 -9.477 1 89.69 231 LEU A O 1
ATOM 1796 N N . SER A 1 232 ? 24.266 28.156 -8.773 1 85.69 232 SER A N 1
ATOM 1797 C CA . SER A 1 232 ? 23.188 29.109 -8.984 1 85.69 232 SER A CA 1
ATOM 1798 C C . SER A 1 232 ? 22.75 29.156 -10.453 1 85.69 232 SER A C 1
ATOM 1800 O O . SER A 1 232 ? 23.594 29.297 -11.344 1 85.69 232 SER A O 1
ATOM 1802 N N . GLY A 1 233 ? 21.516 28.922 -10.734 1 86.94 233 GLY A N 1
ATOM 1803 C CA . GLY A 1 233 ? 20.984 28.984 -12.086 1 86.94 233 GLY A CA 1
ATOM 1804 C C . GLY A 1 233 ? 21.188 27.703 -12.867 1 86.94 233 GLY A C 1
ATOM 1805 O O . GLY A 1 233 ? 20.891 27.641 -14.062 1 86.94 233 GLY A O 1
ATOM 1806 N N . LEU A 1 234 ? 21.75 26.75 -12.266 1 90.81 234 LEU A N 1
ATOM 1807 C CA . LEU A 1 234 ? 22 25.5 -12.977 1 90.81 234 LEU A CA 1
ATOM 1808 C C . LEU A 1 234 ? 20.922 24.469 -12.688 1 90.81 234 LEU A C 1
ATOM 1810 O O . LEU A 1 234 ? 20.5 23.734 -13.578 1 90.81 234 LEU A O 1
ATOM 1814 N N . ILE A 1 235 ? 20.516 24.453 -11.438 1 93.62 235 ILE A N 1
ATOM 1815 C CA . ILE A 1 235 ? 19.578 23.406 -11.039 1 93.62 235 ILE A CA 1
ATOM 1816 C C . ILE A 1 235 ? 18.391 24.016 -10.312 1 93.62 235 ILE A C 1
ATOM 1818 O O . ILE A 1 235 ? 18.547 24.75 -9.336 1 93.62 235 ILE A O 1
ATOM 1822 N N . LYS A 1 236 ? 17.203 23.797 -10.828 1 92.69 236 LYS A N 1
ATOM 1823 C CA . LYS A 1 236 ? 15.961 24.141 -10.133 1 92.69 236 LYS A CA 1
ATOM 1824 C C . LYS A 1 236 ? 15.398 22.922 -9.391 1 92.69 236 LYS A C 1
ATOM 1826 O O . LYS A 1 236 ? 15.188 21.875 -9.984 1 92.69 236 LYS A O 1
ATOM 1831 N N . VAL A 1 237 ? 15.219 23.109 -8.117 1 94.12 237 VAL A N 1
ATOM 1832 C CA . VAL A 1 237 ? 14.781 21.969 -7.309 1 94.12 237 VAL A CA 1
ATOM 1833 C C . VAL A 1 237 ? 13.367 22.219 -6.797 1 94.12 237 VAL A C 1
ATOM 1835 O O . VAL A 1 237 ? 13.07 23.297 -6.27 1 94.12 237 VAL A O 1
ATOM 1838 N N . HIS A 1 238 ? 12.43 21.312 -7.043 1 92.31 238 HIS A N 1
ATOM 1839 C CA . HIS A 1 238 ? 11.094 21.297 -6.461 1 92.31 238 HIS A CA 1
ATOM 1840 C C . HIS A 1 238 ? 10.812 19.969 -5.75 1 92.31 238 HIS A C 1
ATOM 1842 O O . HIS A 1 238 ? 11.391 18.938 -6.102 1 92.31 238 HIS A O 1
ATOM 1848 N N . ASP A 1 239 ? 10.023 20 -4.75 1 91.12 239 ASP A N 1
ATOM 1849 C CA . ASP A 1 239 ? 9.805 18.766 -4.004 1 91.12 239 ASP A CA 1
ATOM 1850 C C . ASP A 1 239 ? 8.375 18.688 -3.492 1 91.12 239 ASP A C 1
ATOM 1852 O O . ASP A 1 239 ? 7.715 19.703 -3.301 1 91.12 239 ASP A O 1
ATOM 1856 N N . ILE A 1 240 ? 7.855 17.484 -3.408 1 86.94 240 ILE A N 1
ATOM 1857 C CA . ILE A 1 240 ? 6.613 17.125 -2.734 1 86.94 240 ILE A CA 1
ATOM 1858 C C . ILE A 1 240 ? 6.914 16.219 -1.544 1 86.94 240 ILE A C 1
ATOM 1860 O O . ILE A 1 240 ? 7.219 15.031 -1.719 1 86.94 240 ILE A O 1
ATOM 1864 N N . PRO A 1 241 ? 6.82 16.766 -0.325 1 81.94 241 PRO A N 1
ATOM 1865 C CA . PRO A 1 241 ? 7.125 15.945 0.855 1 81.94 241 PRO A CA 1
ATOM 1866 C C . PRO A 1 241 ? 6.07 14.875 1.126 1 81.94 241 PRO A C 1
ATOM 1868 O O . PRO A 1 241 ? 4.98 14.922 0.545 1 81.94 241 PRO A O 1
ATOM 1871 N N . ALA A 1 242 ? 6.469 13.922 1.982 1 75.31 242 ALA A N 1
ATOM 1872 C CA . ALA A 1 242 ? 5.566 12.828 2.318 1 75.31 242 ALA A CA 1
ATOM 1873 C C . ALA A 1 242 ? 4.332 13.336 3.061 1 75.31 242 ALA A C 1
ATOM 1875 O O . ALA A 1 242 ? 3.215 12.875 2.809 1 75.31 242 ALA A O 1
ATOM 1876 N N . GLN A 1 243 ? 4.73 14.234 4.035 1 61.06 243 GLN A N 1
ATOM 1877 C CA . GLN A 1 243 ? 3.611 14.82 4.766 1 61.06 243 GLN A CA 1
ATOM 1878 C C . GLN A 1 243 ? 3.027 16.016 4.008 1 61.06 243 GLN A C 1
ATOM 1880 O O . GLN A 1 243 ? 3.689 17.047 3.852 1 61.06 243 GLN A O 1
ATOM 1885 N N . ARG A 1 244 ? 2.334 15.945 3.029 1 51.59 244 ARG A N 1
ATOM 1886 C CA . ARG A 1 244 ? 1.824 16.969 2.117 1 51.59 244 ARG A CA 1
ATOM 1887 C C . ARG A 1 244 ? 0.963 17.984 2.857 1 51.59 244 ARG A C 1
ATOM 1889 O O . ARG A 1 244 ? 0.093 18.609 2.262 1 51.59 244 ARG A O 1
ATOM 1896 N N . GLY A 1 245 ? 1.657 18.672 4.113 1 42.84 245 GLY A N 1
ATOM 1897 C CA . GLY A 1 245 ? 1.031 19.797 4.812 1 42.84 245 GLY A CA 1
ATOM 1898 C C . GLY A 1 245 ? -0.348 19.453 5.348 1 42.84 245 GLY A C 1
ATOM 1899 O O . GLY A 1 245 ? -1.117 20.344 5.699 1 42.84 245 GLY A O 1
ATOM 1900 N N . PHE A 1 246 ? -0.768 18.484 5.031 1 35.81 246 PHE A N 1
ATOM 1901 C CA . PHE A 1 246 ? -2.084 18.406 5.656 1 35.81 246 PHE A CA 1
ATOM 1902 C C . PHE A 1 246 ? -1.992 18.719 7.148 1 35.81 246 PHE A C 1
ATOM 1904 O O . PHE A 1 246 ? -2.936 19.25 7.738 1 35.81 246 PHE A O 1
ATOM 1911 N N . GLY A 1 247 ? -0.696 18.406 7.953 1 30.7 247 GLY A N 1
ATOM 1912 C CA . GLY A 1 247 ? -0.601 18.75 9.359 1 30.7 247 GLY A CA 1
ATOM 1913 C C . GLY A 1 247 ? 0.433 19.828 9.633 1 30.7 247 GLY A C 1
ATOM 1914 O O . GLY A 1 247 ? 0.65 20.219 10.789 1 30.7 247 GLY A O 1
ATOM 1915 N N . GLU A 1 248 ? 1.505 20.062 8.953 1 31.59 248 GLU A N 1
ATOM 1916 C CA . GLU A 1 248 ? 2.662 20.734 9.539 1 31.59 248 GLU A CA 1
ATOM 1917 C C . GLU A 1 248 ? 2.422 22.234 9.688 1 31.59 248 GLU A C 1
ATOM 1919 O O . GLU A 1 248 ? 2.008 22.891 8.734 1 31.59 248 GLU A O 1
ATOM 1924 N N . ILE A 1 249 ? 2.18 22.594 10.906 1 29.5 249 ILE A N 1
ATOM 1925 C CA . ILE A 1 249 ? 2.262 23.984 11.328 1 29.5 249 ILE A CA 1
ATOM 1926 C C . ILE A 1 249 ? 3.643 24.547 11 1 29.5 249 ILE A C 1
ATOM 1928 O O . ILE A 1 249 ? 4.66 24.016 11.445 1 29.5 249 ILE A O 1
ATOM 1932 N N . GLN A 1 250 ? 3.902 25.25 9.898 1 29.61 250 GLN A N 1
ATOM 1933 C CA . GLN A 1 250 ? 5.113 26.047 9.688 1 29.61 250 GLN A CA 1
ATOM 1934 C C . GLN A 1 250 ? 5.43 26.906 10.914 1 29.61 250 GLN A C 1
ATOM 1936 O O . GLN A 1 250 ? 4.598 27.703 11.352 1 29.61 250 GLN A O 1
ATOM 1941 N N . ASN A 1 251 ? 6.336 26.609 11.742 1 27.02 251 ASN A N 1
ATOM 1942 C CA . ASN A 1 251 ? 6.805 27.5 12.797 1 27.02 251 ASN A CA 1
ATOM 1943 C C . ASN A 1 251 ? 7.094 28.906 12.258 1 27.02 251 ASN A C 1
ATOM 1945 O O . ASN A 1 251 ? 6.594 29.891 12.797 1 27.02 251 ASN A O 1
ATOM 1949 N N . GLY A 1 252 ? 8.469 29.312 12.062 1 25.84 252 GLY A N 1
ATOM 1950 C CA . GLY A 1 252 ? 9.086 30.516 12.586 1 25.84 252 GLY A CA 1
ATOM 1951 C C . GLY A 1 252 ? 8.602 31.781 11.898 1 25.84 252 GLY A C 1
ATOM 1952 O O . GLY A 1 252 ? 7.469 32.219 12.117 1 25.84 252 GLY A O 1
ATOM 1953 N N . GLY A 1 253 ? 9.688 32.656 11.25 1 24.34 253 GLY A N 1
ATOM 1954 C CA . GLY A 1 253 ? 9.977 34.062 11.289 1 24.34 253 GLY A CA 1
ATOM 1955 C C . GLY A 1 253 ? 9.016 34.906 10.461 1 24.34 253 GLY A C 1
ATOM 1956 O O . GLY A 1 253 ? 8.367 34.375 9.547 1 24.34 253 GLY A O 1
ATOM 1957 N N . GLU A 1 254 ? 8.672 36.156 10.953 1 25.14 254 GLU A N 1
ATOM 1958 C CA . GLU A 1 254 ? 7.984 37.438 10.75 1 25.14 254 GLU A CA 1
ATOM 1959 C C . GLU A 1 254 ? 8.312 38.031 9.383 1 25.14 254 GLU A C 1
ATOM 1961 O O . GLU A 1 254 ? 7.977 39.188 9.109 1 25.14 254 GLU A O 1
ATOM 1966 N N . ASP A 1 255 ? 9.32 37.875 8.516 1 24.27 255 ASP A N 1
ATOM 1967 C CA . ASP A 1 255 ? 9.445 39.094 7.727 1 24.27 255 ASP A CA 1
ATOM 1968 C C . ASP A 1 255 ? 8.094 39.531 7.156 1 24.27 255 ASP A C 1
ATOM 1970 O O . ASP A 1 255 ? 7.199 38.688 6.977 1 24.27 255 ASP A O 1
ATOM 1974 N N . GLU A 1 256 ? 7.887 40.938 6.855 1 24.97 256 GLU A N 1
ATOM 1975 C CA . GLU A 1 256 ? 6.875 41.906 6.426 1 24.97 256 GLU A CA 1
ATOM 1976 C C . GLU A 1 256 ? 5.977 41.344 5.344 1 24.97 256 GLU A C 1
ATOM 1978 O O . GLU A 1 256 ? 4.75 41.375 5.453 1 24.97 256 GLU A O 1
ATOM 1983 N N . GLY A 1 257 ? 6.293 41.844 4.027 1 24.89 257 GLY A N 1
ATOM 1984 C CA . GLY A 1 257 ? 5.246 42.25 3.098 1 24.89 257 GLY A CA 1
ATOM 1985 C C . GLY A 1 257 ? 4.336 41.094 2.695 1 24.89 257 GLY A C 1
ATOM 1986 O O . GLY A 1 257 ? 3.111 41.219 2.777 1 24.89 257 GLY A O 1
ATOM 1987 N N . GLU A 1 258 ? 4.742 40.594 1.508 1 25.98 258 GLU A N 1
ATOM 1988 C CA . GLU A 1 258 ? 3.846 39.938 0.579 1 25.98 258 GLU A CA 1
ATOM 1989 C C . GLU A 1 258 ? 3.242 38.688 1.212 1 25.98 258 GLU A C 1
ATOM 1991 O O . GLU A 1 258 ? 3.869 38.031 2.059 1 25.98 258 GLU A O 1
ATOM 1996 N N . LEU A 1 259 ? 1.88 38.594 1.197 1 27.16 259 LEU A N 1
ATOM 1997 C CA . LEU A 1 259 ? 0.944 37.562 1.608 1 27.16 259 LEU A CA 1
ATOM 1998 C C . LEU A 1 259 ? 1.577 36.188 1.479 1 27.16 259 LEU A C 1
ATOM 2000 O O . LEU A 1 259 ? 1.8 35.688 0.365 1 27.16 259 LEU A O 1
ATOM 2004 N N . GLN A 1 260 ? 2.738 36.031 2.076 1 28.31 260 GLN A N 1
ATOM 2005 C CA . GLN A 1 260 ? 3.314 34.688 2.129 1 28.31 260 GLN A CA 1
ATOM 2006 C C . GLN A 1 260 ? 2.232 33.625 2.311 1 28.31 260 GLN A C 1
ATOM 2008 O O . GLN A 1 260 ? 1.654 33.5 3.393 1 28.31 260 GLN A O 1
ATOM 2013 N N . THR A 1 261 ? 1.286 33.625 1.331 1 29.78 261 THR A N 1
ATOM 2014 C CA . THR A 1 261 ? 0.409 32.469 1.154 1 29.78 261 THR A CA 1
ATOM 2015 C C . THR A 1 261 ? 1.047 31.219 1.734 1 29.78 261 THR A C 1
ATOM 2017 O O . THR A 1 261 ? 2.217 30.938 1.473 1 29.78 261 THR A O 1
ATOM 2020 N N . SER A 1 262 ? 0.824 31.109 2.924 1 30.83 262 SER A N 1
ATOM 2021 C CA . SER A 1 262 ? 1.183 29.906 3.66 1 30.83 262 SER A CA 1
ATOM 2022 C C . SER A 1 262 ? 1.377 28.719 2.719 1 30.83 262 SER A C 1
ATOM 2024 O O . SER A 1 262 ? 0.467 28.359 1.969 1 30.83 262 SER A O 1
ATOM 2026 N N . ALA A 1 263 ? 2.408 28.75 1.92 1 32.97 263 ALA A N 1
ATOM 2027 C CA . ALA A 1 263 ? 2.842 27.781 0.926 1 32.97 263 ALA A CA 1
ATOM 2028 C C . ALA A 1 263 ? 2.166 26.422 1.152 1 32.97 263 ALA A C 1
ATOM 2030 O O . ALA A 1 263 ? 1.929 25.672 0.202 1 32.97 263 ALA A O 1
ATOM 2031 N N . GLY A 1 264 ? 2.32 25.859 2.215 1 33.94 264 GLY A N 1
ATOM 2032 C CA . GLY A 1 264 ? 1.958 24.484 2.488 1 33.94 264 GLY A CA 1
ATOM 2033 C C . GLY A 1 264 ? 0.465 24.281 2.664 1 33.94 264 GLY A C 1
ATOM 2034 O O . GLY A 1 264 ? 0.03 23.578 3.588 1 33.94 264 GLY A O 1
ATOM 2035 N N . GLY A 1 265 ? -0.364 25.141 2.338 1 36.97 265 GLY A N 1
ATOM 2036 C CA . GLY A 1 265 ? -1.801 25 2.512 1 36.97 265 GLY A CA 1
ATOM 2037 C C . GLY A 1 265 ? -2.326 23.641 2.074 1 36.97 265 GLY A C 1
ATOM 2038 O O . GLY A 1 265 ? -2.023 23.172 0.972 1 36.97 265 GLY A O 1
ATOM 2039 N N . THR A 1 266 ? -2.643 22.609 3.012 1 47.16 266 THR A N 1
ATOM 2040 C CA . THR A 1 266 ? -2.955 21.188 3.02 1 47.16 266 THR A CA 1
ATOM 2041 C C . THR A 1 266 ? -4.125 20.875 2.088 1 47.16 266 THR A C 1
ATOM 2043 O O . THR A 1 266 ? -4.195 19.797 1.503 1 47.16 266 THR A O 1
ATOM 2046 N N . ARG A 1 267 ? -5.047 21.969 1.921 1 49.81 267 ARG A N 1
ATOM 2047 C CA . ARG A 1 267 ? -6.262 21.641 1.174 1 49.81 267 ARG A CA 1
ATOM 2048 C C . ARG A 1 267 ? -6.09 21.953 -0.308 1 49.81 267 ARG A C 1
ATOM 2050 O O . ARG A 1 267 ? -5.367 22.891 -0.671 1 49.81 267 ARG A O 1
ATOM 2057 N N . LEU A 1 268 ? -6.484 21.109 -1.185 1 47.72 268 LEU A N 1
ATOM 2058 C CA . LEU A 1 268 ? -6.473 21.266 -2.635 1 47.72 268 LEU A CA 1
ATOM 2059 C C . LEU A 1 268 ? -6.895 22.688 -3.025 1 47.72 268 LEU A C 1
ATOM 2061 O O . LEU A 1 268 ? -6.32 23.281 -3.941 1 47.72 268 LEU A O 1
ATOM 2065 N N . SER A 1 269 ? -7.836 23.25 -2.289 1 46.06 269 SER A N 1
ATOM 2066 C CA . SER A 1 269 ? -8.336 24.578 -2.6 1 46.06 269 SER A CA 1
ATOM 2067 C C . SER A 1 269 ? -7.242 25.625 -2.441 1 46.06 269 SER A C 1
ATOM 2069 O O . SER A 1 269 ? -7.113 26.531 -3.271 1 46.06 269 SER A O 1
ATOM 2071 N N . GLU A 1 270 ? -6.488 25.391 -1.404 1 52.12 270 GLU A N 1
ATOM 2072 C CA . GLU A 1 270 ? -5.398 26.328 -1.162 1 52.12 270 GLU A CA 1
ATOM 2073 C C . GLU A 1 270 ? -4.324 26.219 -2.236 1 52.12 270 GLU A C 1
ATOM 2075 O O . GLU A 1 270 ? -3.766 27.219 -2.676 1 52.12 270 GLU A O 1
ATOM 2080 N N . GLN A 1 271 ? -4.129 25.062 -2.648 1 49.97 271 GLN A N 1
ATOM 2081 C CA . GLN A 1 271 ? -3.141 24.844 -3.699 1 49.97 271 GLN A CA 1
ATOM 2082 C C . GLN A 1 271 ? -3.596 25.453 -5.02 1 49.97 271 GLN A C 1
ATOM 2084 O O . GLN A 1 271 ? -2.793 26.062 -5.742 1 49.97 271 GLN A O 1
ATOM 2089 N N . LEU A 1 272 ? -4.805 25.188 -5.32 1 46.56 272 LEU A N 1
ATOM 2090 C CA . LEU A 1 272 ? -5.344 25.75 -6.555 1 46.56 272 LEU A CA 1
ATOM 2091 C C . LEU A 1 272 ? -5.289 27.266 -6.539 1 46.56 272 LEU A C 1
ATOM 2093 O O . LEU A 1 272 ? -4.965 27.891 -7.551 1 46.56 272 LEU A O 1
ATOM 2097 N N . ARG A 1 273 ? -5.609 27.859 -5.395 1 50.03 273 ARG A N 1
ATOM 2098 C CA . ARG A 1 273 ? -5.551 29.312 -5.254 1 50.03 273 ARG A CA 1
ATOM 2099 C C . ARG A 1 273 ? -4.129 29.812 -5.473 1 50.03 273 ARG A C 1
ATOM 2101 O O . ARG A 1 273 ? -3.926 30.828 -6.148 1 50.03 273 ARG A O 1
ATOM 2108 N N . SER A 1 274 ? -3.314 29.094 -4.809 1 51.66 274 SER A N 1
ATOM 2109 C CA . SER A 1 274 ? -1.919 29.484 -4.949 1 51.66 274 SER A CA 1
ATOM 2110 C C . SER A 1 274 ? -1.464 29.406 -6.402 1 51.66 274 SER A C 1
ATOM 2112 O O . SER A 1 274 ? -0.772 30.297 -6.895 1 51.66 274 SER A O 1
ATOM 2114 N N . TYR A 1 275 ? -1.824 28.406 -7.031 1 44.88 275 TYR A N 1
ATOM 2115 C CA . TYR A 1 275 ? -1.479 28.25 -8.438 1 44.88 275 TYR A CA 1
ATOM 2116 C C . TYR A 1 275 ? -2.074 29.375 -9.281 1 44.88 275 TYR A C 1
ATOM 2118 O O . TYR A 1 275 ? -1.402 29.938 -10.156 1 44.88 275 TYR A O 1
ATOM 2126 N N . TYR A 1 276 ? -3.342 29.578 -9.062 1 44.59 276 TYR A N 1
ATOM 2127 C CA . TYR A 1 276 ? -4.012 30.656 -9.781 1 44.59 276 TYR A CA 1
ATOM 2128 C C . TYR A 1 276 ? -3.312 32 -9.539 1 44.59 276 TYR A C 1
ATOM 2130 O O . TYR A 1 276 ? -3.035 32.75 -10.484 1 44.59 276 TYR A O 1
ATOM 2138 N N . ALA A 1 277 ? -3.209 32.25 -8.242 1 49 277 ALA A N 1
ATOM 2139 C CA . ALA A 1 277 ? -2.607 33.531 -7.875 1 49 277 ALA A CA 1
ATOM 2140 C C . ALA A 1 277 ? -1.226 33.688 -8.5 1 49 277 ALA A C 1
ATOM 2142 O O . ALA A 1 277 ? -0.872 34.781 -8.977 1 49 277 ALA A O 1
ATOM 2143 N N . LYS A 1 278 ? -0.567 32.562 -8.469 1 46.06 278 LYS A N 1
ATOM 2144 C CA . LYS A 1 278 ? 0.831 32.656 -8.883 1 46.06 278 LYS A CA 1
ATOM 2145 C C . LYS A 1 278 ? 0.962 32.562 -10.398 1 46.06 278 LYS A C 1
ATOM 2147 O O . LYS A 1 278 ? 1.823 33.219 -10.992 1 46.06 278 LYS A O 1
ATOM 2152 N N . HIS A 1 279 ? 0.133 31.859 -10.844 1 40.75 279 HIS A N 1
ATOM 2153 C CA . HIS A 1 279 ? 0.452 31.547 -12.234 1 40.75 279 HIS A CA 1
ATOM 2154 C C . HIS A 1 279 ? -0.625 32.062 -13.18 1 40.75 279 HIS A C 1
ATOM 2156 O O . HIS A 1 279 ? -0.377 32.25 -14.375 1 40.75 279 HIS A O 1
ATOM 2162 N N . LEU A 1 280 ? -1.867 32.219 -12.508 1 42.62 280 LEU A N 1
ATOM 2163 C CA . LEU A 1 280 ? -2.953 32.531 -13.43 1 42.62 280 LEU A CA 1
ATOM 2164 C C . LEU A 1 280 ? -3.514 33.906 -13.172 1 42.62 280 LEU A C 1
ATOM 2166 O O . LEU A 1 280 ? -4.145 34.531 -14.047 1 42.62 280 LEU A O 1
ATOM 2170 N N . ASP A 1 281 ? -3.684 34.469 -11.789 1 41.81 281 ASP A N 1
ATOM 2171 C CA . ASP A 1 281 ? -4.352 35.719 -11.438 1 41.81 281 ASP A CA 1
ATOM 2172 C C . ASP A 1 281 ? -3.674 36.906 -12.109 1 41.81 281 ASP A C 1
ATOM 2174 O O . ASP A 1 281 ? -2.529 37.25 -11.789 1 41.81 281 ASP A O 1
ATOM 2178 N N . PRO A 1 282 ? -4.113 37.375 -13.109 1 36.22 282 PRO A N 1
ATOM 2179 C CA . PRO A 1 282 ? -3.564 38.625 -13.656 1 36.22 282 PRO A CA 1
ATOM 2180 C C . PRO A 1 282 ? -3.824 39.844 -12.758 1 36.22 282 PRO A C 1
ATOM 2182 O O . PRO A 1 282 ? -3.221 40.906 -12.953 1 36.22 282 PRO A O 1
ATOM 2185 N N . ALA A 1 283 ? -5.141 40.125 -12.18 1 34.12 283 ALA A N 1
ATOM 2186 C CA . ALA A 1 283 ? -5.621 41.438 -11.742 1 34.12 283 ALA A CA 1
ATOM 2187 C C . ALA A 1 283 ? -5.184 41.719 -10.305 1 34.12 283 ALA A C 1
ATOM 2189 O O . ALA A 1 283 ? -5.199 40.844 -9.453 1 34.12 283 ALA A O 1
ATOM 2190 N N . LYS A 1 284 ? -4.383 42.875 -10.016 1 34.5 284 LYS A N 1
ATOM 2191 C CA . LYS A 1 284 ? -4.055 43.594 -8.789 1 34.5 284 LYS A CA 1
ATOM 2192 C C . LYS A 1 284 ? -5.27 43.719 -7.867 1 34.5 284 LYS A C 1
ATOM 2194 O O . LYS A 1 284 ? -6.395 43.406 -8.281 1 34.5 284 LYS A O 1
ATOM 2199 N N . GLY A 1 285 ? -5.215 44.875 -6.883 1 30.67 285 GLY A N 1
ATOM 2200 C CA . GLY A 1 285 ? -5.746 45.438 -5.648 1 30.67 285 GLY A CA 1
ATOM 2201 C C . GLY A 1 285 ? -7.219 45.812 -5.742 1 30.67 285 GLY A C 1
ATOM 2202 O O . GLY A 1 285 ? -7.566 46.906 -6.117 1 30.67 285 GLY A O 1
ATOM 2203 N N . PRO A 1 286 ? -8.141 45.062 -6.129 1 30.3 286 PRO A N 1
ATOM 2204 C CA . PRO A 1 286 ? -9.391 45.812 -6.152 1 30.3 286 PRO A CA 1
ATOM 2205 C C . PRO A 1 286 ? -9.773 46.375 -4.777 1 30.3 286 PRO A C 1
ATOM 2207 O O . PRO A 1 286 ? -9.406 45.781 -3.754 1 30.3 286 PRO A O 1
ATOM 2210 N N . ASP A 1 287 ? -9.789 47.562 -4.637 1 26.64 287 ASP A N 1
ATOM 2211 C CA . ASP A 1 287 ? -10.383 48.375 -3.562 1 26.64 287 ASP A CA 1
ATOM 2212 C C . ASP A 1 287 ? -11.82 47.938 -3.291 1 26.64 287 ASP A C 1
ATOM 2214 O O . ASP A 1 287 ? -12.664 47.938 -4.195 1 26.64 287 ASP A O 1
ATOM 2218 N N . PRO A 1 288 ? -12.086 47.094 -2.348 1 31.94 288 PRO A N 1
ATOM 2219 C CA . PRO A 1 288 ? -13.359 46.469 -2.014 1 31.94 288 PRO A CA 1
ATOM 2220 C C . PRO A 1 288 ? -14.43 47.469 -1.572 1 31.94 288 PRO A C 1
ATOM 2222 O O . PRO A 1 288 ? -14.336 48.031 -0.482 1 31.94 288 PRO A O 1
ATOM 2225 N N . THR A 1 289 ? -14.828 48.375 -2.238 1 30.98 289 THR A N 1
ATOM 2226 C CA . THR A 1 289 ? -16.078 49 -1.846 1 30.98 289 THR A CA 1
ATOM 2227 C C . THR A 1 289 ? -17.219 48 -1.814 1 30.98 289 THR A C 1
ATOM 2229 O O . THR A 1 289 ? -17.156 46.969 -2.5 1 30.98 289 THR A O 1
ATOM 2232 N N . ASP A 1 290 ? -18.375 48.094 -0.82 1 37 290 ASP A N 1
ATOM 2233 C CA . ASP A 1 290 ? -19.25 47.094 -0.229 1 37 290 ASP A CA 1
ATOM 2234 C C . ASP A 1 290 ? -19.984 46.312 -1.31 1 37 290 ASP A C 1
ATOM 2236 O O . ASP A 1 290 ? -19.969 45.062 -1.31 1 37 290 ASP A O 1
ATOM 2240 N N . LEU A 1 291 ? -21.328 46.844 -1.65 1 40.09 291 LEU A N 1
ATOM 2241 C CA . LEU A 1 291 ? -22.25 46.156 -2.539 1 40.09 291 LEU A CA 1
ATOM 2242 C C . LEU A 1 291 ? -21.625 45.938 -3.912 1 40.09 291 LEU A C 1
ATOM 2244 O O . LEU A 1 291 ? -21.766 44.844 -4.496 1 40.09 291 LEU A O 1
ATOM 2248 N N . GLU A 1 292 ? -21.016 46.875 -4.387 1 44.62 292 GLU A N 1
ATOM 2249 C CA . GLU A 1 292 ? -20.312 46.844 -5.668 1 44.62 292 GLU A CA 1
ATOM 2250 C C . GLU A 1 292 ? -19.156 45.844 -5.633 1 44.62 292 GLU A C 1
ATOM 2252 O O . GLU A 1 292 ? -18.891 45.156 -6.629 1 44.62 292 GLU A O 1
ATOM 2257 N N . ALA A 1 293 ? -18.75 45.75 -4.426 1 43.94 293 ALA A N 1
ATOM 2258 C CA . ALA A 1 293 ? -17.641 44.812 -4.242 1 43.94 293 ALA A CA 1
ATOM 2259 C C . ALA A 1 293 ? -18.125 43.375 -4.363 1 43.94 293 ALA A C 1
ATOM 2261 O O . ALA A 1 293 ? -17.438 42.531 -4.973 1 43.94 293 ALA A O 1
ATOM 2262 N N . LEU A 1 294 ? -19.312 43.25 -3.795 1 46.97 294 LEU A N 1
ATOM 2263 C CA . LEU A 1 294 ? -19.859 41.875 -3.85 1 46.97 294 LEU A CA 1
ATOM 2264 C C . LEU A 1 294 ? -20.188 41.5 -5.281 1 46.97 294 LEU A C 1
ATOM 2266 O O . LEU A 1 294 ? -19.953 40.344 -5.695 1 46.97 294 LEU A O 1
ATOM 2270 N N . GLN A 1 295 ? -20.844 42.438 -5.996 1 51.56 295 GLN A N 1
ATOM 2271 C CA . GLN A 1 295 ? -21.141 42.188 -7.398 1 51.56 295 GLN A CA 1
ATOM 2272 C C . GLN A 1 295 ? -19.875 42 -8.219 1 51.56 295 GLN A C 1
ATOM 2274 O O . GLN A 1 295 ? -19.812 41.125 -9.094 1 51.56 295 GLN A O 1
ATOM 2279 N N . ALA A 1 296 ? -19.047 42.844 -7.922 1 47.59 296 ALA A N 1
ATOM 2280 C CA . ALA A 1 296 ? -17.75 42.75 -8.602 1 47.59 296 ALA A CA 1
ATOM 2281 C C . ALA A 1 296 ? -17.047 41.438 -8.25 1 47.59 296 ALA A C 1
ATOM 2283 O O . ALA A 1 296 ? -16.438 40.812 -9.109 1 47.59 296 ALA A O 1
ATOM 2284 N N . MET A 1 297 ? -17.312 41.062 -7.082 1 46.91 297 MET A N 1
ATOM 2285 C CA . MET A 1 297 ? -16.688 39.812 -6.637 1 46.91 297 MET A CA 1
ATOM 2286 C C . MET A 1 297 ? -17.328 38.594 -7.34 1 46.91 297 MET A C 1
ATOM 2288 O O . MET A 1 297 ? -16.625 37.688 -7.742 1 46.91 297 MET A O 1
ATOM 2292 N N . GLU A 1 298 ? -18.625 38.688 -7.414 1 52.62 298 GLU A N 1
ATOM 2293 C CA . GLU A 1 298 ? -19.312 37.594 -8.07 1 52.62 298 GLU A CA 1
ATOM 2294 C C . GLU A 1 298 ? -18.938 37.5 -9.547 1 52.62 298 GLU A C 1
ATOM 2296 O O . GLU A 1 298 ? -18.734 36.406 -10.078 1 52.62 298 GLU A O 1
ATOM 2301 N N . ALA A 1 299 ? -19.094 38.688 -10.188 1 53.72 299 ALA A N 1
ATOM 2302 C CA . ALA A 1 299 ? -18.672 38.688 -11.586 1 53.72 299 ALA A CA 1
ATOM 2303 C C . ALA A 1 299 ? -17.219 38.219 -11.719 1 53.72 299 ALA A C 1
ATOM 2305 O O . ALA A 1 299 ? -16.891 37.5 -12.648 1 53.72 299 ALA A O 1
ATOM 2306 N N . ALA A 1 300 ? -16.5 38.656 -10.719 1 48.56 300 ALA A N 1
ATOM 2307 C CA . ALA A 1 300 ? -15.094 38.25 -10.688 1 48.56 300 ALA A CA 1
ATOM 2308 C C . ALA A 1 300 ? -14.969 36.75 -10.422 1 48.56 300 ALA A C 1
ATOM 2310 O O . ALA A 1 300 ? -14.117 36.062 -11 1 48.56 300 ALA A O 1
ATOM 2311 N N . GLU A 1 301 ? -15.906 36.281 -9.672 1 52.03 301 GLU A N 1
ATOM 2312 C CA . GLU A 1 301 ? -15.898 34.844 -9.367 1 52.03 301 GLU A CA 1
ATOM 2313 C C . GLU A 1 301 ? -16.266 34.031 -10.594 1 52.03 301 GLU A C 1
ATOM 2315 O O . GLU A 1 301 ? -15.641 33 -10.852 1 52.03 301 GLU A O 1
ATOM 2320 N N . ASP A 1 302 ? -17.328 34.469 -11.234 1 56.69 302 ASP A N 1
ATOM 2321 C CA . ASP A 1 302 ? -17.703 33.719 -12.43 1 56.69 302 ASP A CA 1
ATOM 2322 C C . ASP A 1 302 ? -16.578 33.75 -13.469 1 56.69 302 ASP A C 1
ATOM 2324 O O . ASP A 1 302 ? -16.297 32.719 -14.102 1 56.69 302 ASP A O 1
ATOM 2328 N N . ALA A 1 303 ? -16.109 34.969 -13.625 1 52.84 303 ALA A N 1
ATOM 2329 C CA . ALA A 1 303 ? -14.977 35.062 -14.547 1 52.84 303 ALA A CA 1
ATOM 2330 C C . ALA A 1 303 ? -13.797 34.219 -14.078 1 52.84 303 ALA A C 1
ATOM 2332 O O . ALA A 1 303 ? -13.117 33.594 -14.891 1 52.84 303 ALA A O 1
ATOM 2333 N N . PHE A 1 304 ? -13.734 34.219 -12.828 1 48.16 304 PHE A N 1
ATOM 2334 C CA . PHE A 1 304 ? -12.672 33.438 -12.227 1 48.16 304 PHE A CA 1
ATOM 2335 C C . PHE A 1 304 ? -12.938 31.953 -12.414 1 48.16 304 PHE A C 1
ATOM 2337 O O . PHE A 1 304 ? -12.016 31.188 -12.734 1 48.16 304 PHE A O 1
ATOM 2344 N N . ASP A 1 305 ? -14.156 31.625 -12.227 1 55.16 305 ASP A N 1
ATOM 2345 C CA . ASP A 1 305 ? -14.523 30.219 -12.398 1 55.16 305 ASP A CA 1
ATOM 2346 C C . ASP A 1 305 ? -14.281 29.766 -13.836 1 55.16 305 ASP A C 1
ATOM 2348 O O . ASP A 1 305 ? -13.797 28.656 -14.07 1 55.16 305 ASP A O 1
ATOM 2352 N N . LEU A 1 306 ? -14.672 30.609 -14.664 1 55.94 306 LEU A N 1
ATOM 2353 C CA . LEU A 1 306 ? -14.469 30.25 -16.062 1 55.94 306 LEU A CA 1
ATOM 2354 C C . LEU A 1 306 ? -12.984 30.141 -16.391 1 55.94 306 LEU A C 1
ATOM 2356 O O . LEU A 1 306 ? -12.57 29.219 -17.094 1 55.94 306 LEU A O 1
ATOM 2360 N N . LYS A 1 307 ? -12.273 31.078 -15.898 1 49.09 307 LYS A N 1
ATOM 2361 C CA . LYS A 1 307 ? -10.836 31.047 -16.125 1 49.09 307 LYS A CA 1
ATOM 2362 C C . LYS A 1 307 ? -10.203 29.828 -15.477 1 49.09 307 LYS A C 1
ATOM 2364 O O . LYS A 1 307 ? -9.305 29.203 -16.031 1 49.09 307 LYS A O 1
ATOM 2369 N N . LEU A 1 308 ? -10.711 29.594 -14.328 1 51.78 308 LEU A N 1
ATOM 2370 C CA . LEU A 1 308 ? -10.203 28.422 -13.625 1 51.78 308 LEU A CA 1
ATOM 2371 C C . LEU A 1 308 ? -10.523 27.141 -14.391 1 51.78 308 LEU A C 1
ATOM 2373 O O . LEU A 1 308 ? -9.68 26.25 -14.492 1 51.78 308 LEU A O 1
ATOM 2377 N N . MET A 1 309 ? -11.695 27.109 -14.828 1 58.09 309 MET A N 1
ATOM 2378 C CA . MET A 1 309 ? -12.125 25.938 -15.586 1 58.09 309 MET A CA 1
ATOM 2379 C C . MET A 1 309 ? -11.258 25.75 -16.828 1 58.09 309 MET A C 1
ATOM 2381 O O . MET A 1 309 ? -10.852 24.625 -17.141 1 58.09 309 MET A O 1
ATOM 2385 N N . GLU A 1 310 ? -11.055 26.812 -17.422 1 56.38 310 GLU A N 1
ATOM 2386 C CA . GLU A 1 310 ? -10.242 26.734 -18.625 1 56.38 310 GLU A CA 1
ATOM 2387 C C . GLU A 1 310 ? -8.805 26.344 -18.312 1 56.38 310 GLU A C 1
ATOM 2389 O O . GLU A 1 310 ? -8.203 25.531 -19.016 1 56.38 310 GLU A O 1
ATOM 2394 N N . SER A 1 311 ? -8.383 27.016 -17.25 1 52.56 311 SER A N 1
ATOM 2395 C CA . SER A 1 311 ? -6.988 26.781 -16.891 1 52.56 311 SER A CA 1
ATOM 2396 C C . SER A 1 311 ? -6.777 25.359 -16.375 1 52.56 311 SER A C 1
ATOM 2398 O O . SER A 1 311 ? -5.723 24.766 -16.594 1 52.56 311 SER A O 1
ATOM 2400 N N . PHE A 1 312 ? -7.836 24.922 -15.797 1 55.59 312 PHE A N 1
ATOM 2401 C CA . PHE A 1 312 ? -7.633 23.641 -15.141 1 55.59 312 PHE A CA 1
ATOM 2402 C C . PHE A 1 312 ? -8.086 22.5 -16.031 1 55.59 312 PHE A C 1
ATOM 2404 O O . PHE A 1 312 ? -7.875 21.328 -15.719 1 55.59 312 PHE A O 1
ATOM 2411 N N . ASN A 1 313 ? -8.688 22.875 -17.031 1 60.78 313 ASN A N 1
ATOM 2412 C CA . ASN A 1 313 ? -9.117 21.828 -17.953 1 60.78 313 ASN A CA 1
ATOM 2413 C C . ASN A 1 313 ? -7.949 20.969 -18.406 1 60.78 313 ASN A C 1
ATOM 2415 O O . ASN A 1 313 ? -8.086 19.75 -18.547 1 60.78 313 ASN A O 1
ATOM 2419 N N . GLU A 1 314 ? -6.93 21.688 -18.625 1 59.41 314 GLU A N 1
ATOM 2420 C CA . GLU A 1 314 ? -5.746 20.938 -19.016 1 59.41 314 GLU A CA 1
ATOM 2421 C C . GLU A 1 314 ? -5.312 19.969 -17.922 1 59.41 314 GLU A C 1
ATOM 2423 O O . GLU A 1 314 ? -4.926 18.828 -18.203 1 59.41 314 GLU A O 1
ATOM 2428 N N . CYS A 1 315 ? -5.445 20.484 -16.766 1 57.16 315 CYS A N 1
ATOM 2429 C CA . CYS A 1 315 ? -5.059 19.672 -15.625 1 57.16 315 CYS A CA 1
ATOM 2430 C C . CYS A 1 315 ? -5.969 18.453 -15.484 1 57.16 315 CYS A C 1
ATOM 2432 O O . CYS A 1 315 ? -5.496 17.344 -15.234 1 57.16 315 CYS A O 1
ATOM 2434 N N . PHE A 1 316 ? -7.168 18.719 -15.711 1 62.75 316 PHE A N 1
ATOM 2435 C CA . PHE A 1 316 ? -8.125 17.625 -15.531 1 62.75 316 PHE A CA 1
ATOM 2436 C C . PHE A 1 316 ? -8.031 16.625 -16.672 1 62.75 316 PHE A C 1
ATOM 2438 O O . PHE A 1 316 ? -8.266 15.43 -16.469 1 62.75 316 PHE A O 1
ATOM 2445 N N . THR A 1 317 ? -7.629 17.109 -17.719 1 63.28 317 THR A N 1
ATOM 2446 C CA . THR A 1 317 ? -7.387 16.203 -18.828 1 63.28 317 THR A CA 1
ATOM 2447 C C . THR A 1 317 ? -6.184 15.305 -18.547 1 63.28 317 THR A C 1
ATOM 2449 O O . THR A 1 317 ? -6.188 14.125 -18.891 1 63.28 317 THR A O 1
ATOM 2452 N N . GLU A 1 318 ? -5.316 15.977 -17.922 1 63.09 318 GLU A N 1
ATOM 2453 C CA . GLU A 1 318 ? -4.133 15.203 -17.547 1 63.09 318 GLU A CA 1
ATOM 2454 C C . GLU A 1 318 ? -4.465 14.148 -16.5 1 63.09 318 GLU A C 1
ATOM 2456 O O . GLU A 1 318 ? -3.957 13.031 -16.547 1 63.09 318 GLU A O 1
ATOM 2461 N N . VAL A 1 319 ? -5.301 14.531 -15.578 1 62.31 319 VAL A N 1
ATOM 2462 C CA . VAL A 1 319 ? -5.727 13.602 -14.539 1 62.31 319 VAL A CA 1
ATOM 2463 C C . VAL A 1 319 ? -6.551 12.477 -15.156 1 62.31 319 VAL A C 1
ATOM 2465 O O . VAL A 1 319 ? -6.41 11.312 -14.781 1 62.31 319 VAL A O 1
ATOM 2468 N N . ALA A 1 320 ? -7.371 12.859 -16.062 1 62 320 ALA A N 1
ATOM 2469 C CA . ALA A 1 320 ? -8.195 11.867 -16.75 1 62 320 ALA A CA 1
ATOM 2470 C C . ALA A 1 320 ? -7.328 10.867 -17.516 1 62 320 ALA A C 1
ATOM 2472 O O . ALA A 1 320 ? -7.684 9.695 -17.625 1 62 320 ALA A O 1
ATOM 2473 N N . GLY A 1 321 ? -6.273 11.391 -18 1 58.78 321 GLY A N 1
ATOM 2474 C CA . GLY A 1 321 ? -5.328 10.523 -18.688 1 58.78 321 GLY A CA 1
ATOM 2475 C C . GLY A 1 321 ? -4.742 9.445 -17.781 1 58.78 321 GLY A C 1
ATOM 2476 O O . GLY A 1 321 ? -4.227 8.438 -18.281 1 58.78 321 GLY A O 1
ATOM 2477 N N . LEU A 1 322 ? -4.91 9.727 -16.578 1 57.34 322 LEU A N 1
ATOM 2478 C CA . LEU A 1 322 ? -4.41 8.742 -15.625 1 57.34 322 LEU A CA 1
ATOM 2479 C C . LEU A 1 322 ? -5.473 7.691 -15.328 1 57.34 322 LEU A C 1
ATOM 2481 O O . LEU A 1 322 ? -5.227 6.754 -14.562 1 57.34 322 LEU A O 1
ATOM 2485 N N . GLY A 1 323 ? -6.477 7.734 -16.078 1 54.62 323 GLY A N 1
ATOM 2486 C CA . GLY A 1 323 ? -7.547 6.773 -15.867 1 54.62 323 GLY A CA 1
ATOM 2487 C C . GLY A 1 323 ? -8.438 7.113 -14.688 1 54.62 323 GLY A C 1
ATOM 2488 O O . GLY A 1 323 ? -9.219 6.277 -14.234 1 54.62 323 GLY A O 1
ATOM 2489 N N . TYR A 1 324 ? -8.086 8.125 -13.953 1 51.16 324 TYR A N 1
ATOM 2490 C CA . TYR A 1 324 ? -8.906 8.602 -12.844 1 51.16 324 TYR A CA 1
ATOM 2491 C C . TYR A 1 324 ? -9.562 9.93 -13.18 1 51.16 324 TYR A C 1
ATOM 2493 O O . TYR A 1 324 ? -8.938 10.797 -13.805 1 51.16 324 TYR A O 1
ATOM 2501 N N . PRO A 1 325 ? -10.859 10.234 -12.852 1 50.97 325 PRO A N 1
ATOM 2502 C CA . PRO A 1 325 ? -11.727 9.312 -12.117 1 50.97 325 PRO A CA 1
ATOM 2503 C C . PRO A 1 325 ? -12.195 8.133 -12.969 1 50.97 325 PRO A C 1
ATOM 2505 O O . PRO A 1 325 ? -12.32 8.258 -14.188 1 50.97 325 PRO A O 1
ATOM 2508 N N . GLY A 1 326 ? -11.914 6.977 -12.375 1 49.28 326 GLY A N 1
ATOM 2509 C CA . GLY A 1 326 ? -12.539 5.848 -13.047 1 49.28 326 GLY A CA 1
ATOM 2510 C C . GLY A 1 326 ? -13.984 6.109 -13.43 1 49.28 326 GLY A C 1
ATOM 2511 O O . GLY A 1 326 ? -14.469 7.238 -13.32 1 49.28 326 GLY A O 1
ATOM 2512 N N . VAL A 1 327 ? -14.727 5.223 -13.984 1 44.97 327 VAL A N 1
ATOM 2513 C CA . VAL A 1 327 ? -16.062 5.238 -14.578 1 44.97 327 VAL A CA 1
ATOM 2514 C C . VAL A 1 327 ? -17.062 5.828 -13.586 1 44.97 327 VAL A C 1
ATOM 2516 O O . VAL A 1 327 ? -17.953 6.586 -13.969 1 44.97 327 VAL A O 1
ATOM 2519 N N . SER A 1 328 ? -16.781 5.602 -12.25 1 50.53 328 SER A N 1
ATOM 2520 C CA . SER A 1 328 ? -17.828 5.957 -11.281 1 50.53 328 SER A CA 1
ATOM 2521 C C . SER A 1 328 ? -17.359 7.094 -10.375 1 50.53 328 SER A C 1
ATOM 2523 O O . SER A 1 328 ? -18.078 7.477 -9.445 1 50.53 328 SER A O 1
ATOM 2525 N N . ASP A 1 329 ? -16.156 7.766 -10.828 1 56.25 329 ASP A N 1
ATOM 2526 C CA . ASP A 1 329 ? -15.656 8.773 -9.891 1 56.25 329 ASP A CA 1
ATOM 2527 C C . ASP A 1 329 ? -16.078 10.172 -10.32 1 56.25 329 ASP A C 1
ATOM 2529 O O . ASP A 1 329 ? -16.172 10.461 -11.516 1 56.25 329 ASP A O 1
ATOM 2533 N N . PRO A 1 330 ? -16.469 10.992 -9.359 1 59 330 PRO A N 1
ATOM 2534 C CA . PRO A 1 330 ? -16.812 12.375 -9.672 1 59 330 PRO A CA 1
ATOM 2535 C C . PRO A 1 330 ? -15.695 13.125 -10.375 1 59 330 PRO A C 1
ATOM 2537 O O . PRO A 1 330 ? -14.516 12.844 -10.141 1 59 330 PRO A O 1
ATOM 2540 N N . ARG A 1 331 ? -16.125 13.922 -11.422 1 62.41 331 ARG A N 1
ATOM 2541 C CA . ARG A 1 331 ? -15.172 14.734 -12.164 1 62.41 331 ARG A CA 1
ATOM 2542 C C . ARG A 1 331 ? -14.906 16.047 -11.445 1 62.41 331 ARG A C 1
ATOM 2544 O O . ARG A 1 331 ? -15.844 16.734 -11.016 1 62.41 331 ARG A O 1
ATOM 2551 N N . PRO A 1 332 ? -13.648 16.281 -11.148 1 56.97 332 PRO A N 1
ATOM 2552 C CA . PRO A 1 332 ? -13.352 17.516 -10.43 1 56.97 332 PRO A CA 1
ATOM 2553 C C . PRO A 1 332 ? -13.734 18.766 -11.227 1 56.97 332 PRO A C 1
ATOM 2555 O O . PRO A 1 332 ? -13.586 18.797 -12.453 1 56.97 332 PRO A O 1
ATOM 2558 N N . ARG A 1 333 ? -14.57 19.5 -10.766 1 59.62 333 ARG A N 1
ATOM 2559 C CA . ARG A 1 333 ? -14.883 20.812 -11.312 1 59.62 333 ARG A CA 1
ATOM 2560 C C . ARG A 1 333 ? -14.523 21.922 -10.32 1 59.62 333 ARG A C 1
ATOM 2562 O O . ARG A 1 333 ? -14.672 21.75 -9.109 1 59.62 333 ARG A O 1
ATOM 2569 N N . VAL A 1 334 ? -13.742 22.766 -10.828 1 51.75 334 VAL A N 1
ATOM 2570 C CA . VAL A 1 334 ? -13.344 23.875 -9.961 1 51.75 334 VAL A CA 1
ATOM 2571 C C . VAL A 1 334 ? -14.414 24.969 -9.992 1 51.75 334 VAL A C 1
ATOM 2573 O O . VAL A 1 334 ? -14.883 25.359 -11.07 1 51.75 334 VAL A O 1
ATOM 2576 N N . SER A 1 335 ? -15.289 24.984 -9.141 1 50.16 335 SER A N 1
ATOM 2577 C CA . SER A 1 335 ? -16.188 26.125 -9.039 1 50.16 335 SER A CA 1
ATOM 2578 C C . SER A 1 335 ? -15.867 26.984 -7.824 1 50.16 335 SER A C 1
ATOM 2580 O O . SER A 1 335 ? -15.516 26.453 -6.762 1 50.16 335 SER A O 1
ATOM 2582 N N . THR A 1 336 ? -15.312 28.188 -8.047 1 42.91 336 THR A N 1
ATOM 2583 C CA . THR A 1 336 ? -15 29.109 -6.961 1 42.91 336 THR A CA 1
ATOM 2584 C C . THR A 1 336 ? -16.266 29.594 -6.277 1 42.91 336 THR A C 1
ATOM 2586 O O . THR A 1 336 ? -16.25 30.578 -5.527 1 42.91 336 THR A O 1
ATOM 2589 N N . ARG A 1 337 ? -17.344 29.031 -6.27 1 42.62 337 ARG A N 1
ATOM 2590 C CA . ARG A 1 337 ? -18.422 29.75 -5.598 1 42.62 337 ARG A CA 1
ATOM 2591 C C . ARG A 1 337 ? -17.922 30.406 -4.316 1 42.62 337 ARG A C 1
ATOM 2593 O O . ARG A 1 337 ? -17.734 29.734 -3.301 1 42.62 337 ARG A O 1
ATOM 2600 N N . LEU A 1 338 ? -17.016 31.328 -4.387 1 36.72 338 LEU A N 1
ATOM 2601 C CA . LEU A 1 338 ? -16.656 32.344 -3.402 1 36.72 338 LEU A CA 1
ATOM 2602 C C . LEU A 1 338 ? -17.922 32.938 -2.781 1 36.72 338 LEU A C 1
ATOM 2604 O O . LEU A 1 338 ? -18.703 33.594 -3.473 1 36.72 338 LEU A O 1
ATOM 2608 N N . ARG A 1 339 ? -18.672 32.344 -2.188 1 38.47 339 ARG A N 1
ATOM 2609 C CA . ARG A 1 339 ? -19.688 33.188 -1.581 1 38.47 339 ARG A CA 1
ATOM 2610 C C . ARG A 1 339 ? -19.078 34.531 -1.118 1 38.47 339 ARG A C 1
ATOM 2612 O O . ARG A 1 339 ? -17.969 34.562 -0.59 1 38.47 339 ARG A O 1
ATOM 2619 N N . ALA A 1 340 ? -19.453 35.625 -1.77 1 33.59 340 ALA A N 1
ATOM 2620 C CA . ALA A 1 340 ? -19.078 37.031 -1.522 1 33.59 340 ALA A CA 1
ATOM 2621 C C . ALA A 1 340 ? -18.734 37.25 -0.054 1 33.59 340 ALA A C 1
ATOM 2623 O O . ALA A 1 340 ? -17.812 38 0.265 1 33.59 340 ALA A O 1
ATOM 2624 N N . ILE A 1 341 ? -19.75 37.031 0.771 1 30.12 341 ILE A N 1
ATOM 2625 C CA . ILE A 1 341 ? -19.578 37.656 2.08 1 30.12 341 ILE A CA 1
ATOM 2626 C C . ILE A 1 341 ? -18.375 37.031 2.795 1 30.12 341 ILE A C 1
ATOM 2628 O O . ILE A 1 341 ? -17.719 37.719 3.582 1 30.12 341 ILE A O 1
ATOM 2632 N N . ASP A 1 342 ? -18.266 35.75 2.955 1 35.09 342 ASP A N 1
ATOM 2633 C CA . ASP A 1 342 ? -17.281 35.406 3.971 1 35.09 342 ASP A CA 1
ATOM 2634 C C . ASP A 1 342 ? -15.867 35.469 3.406 1 35.09 342 ASP A C 1
ATOM 2636 O O . ASP A 1 342 ? -14.977 34.75 3.877 1 35.09 342 ASP A O 1
ATOM 2640 N N . GLY A 1 343 ? -15.453 36.75 2.746 1 30.77 343 GLY A N 1
ATOM 2641 C CA . GLY A 1 343 ? -14.125 37.188 2.357 1 30.77 343 GLY A CA 1
ATOM 2642 C C . GLY A 1 343 ? -13.352 36.156 1.578 1 30.77 343 GLY A C 1
ATOM 2643 O O . GLY A 1 343 ? -13.773 35 1.484 1 30.77 343 GLY A O 1
ATOM 2644 N N . LEU A 1 344 ? -12.281 36.562 0.633 1 32.94 344 LEU A N 1
ATOM 2645 C CA . LEU A 1 344 ? -11.289 35.875 -0.184 1 32.94 344 LEU A CA 1
ATOM 2646 C C . LEU A 1 344 ? -10.727 34.656 0.544 1 32.94 344 LEU A C 1
ATOM 2648 O O . LEU A 1 344 ? -9.828 34 0.035 1 32.94 344 LEU A O 1
ATOM 2652 N N . ASN A 1 345 ? -10.586 34.844 1.761 1 34.47 345 ASN A N 1
ATOM 2653 C CA . ASN A 1 345 ? -9.867 33.844 2.564 1 34.47 345 ASN A CA 1
ATOM 2654 C C . ASN A 1 345 ? -10.453 32.469 2.391 1 34.47 345 ASN A C 1
ATOM 2656 O O . ASN A 1 345 ? -10.078 31.531 3.105 1 34.47 345 ASN A O 1
ATOM 2660 N N . HIS A 1 346 ? -11.617 32.375 1.753 1 34.44 346 HIS A N 1
ATOM 2661 C CA . HIS A 1 346 ? -12.383 31.141 1.839 1 34.44 346 HIS A CA 1
ATOM 2662 C C . HIS A 1 346 ? -11.797 30.062 0.93 1 34.44 346 HIS A C 1
ATOM 2664 O O . HIS A 1 346 ? -11.156 30.375 -0.078 1 34.44 346 HIS A O 1
ATOM 2670 N N . SER A 1 347 ? -11.648 28.891 1.336 1 37.47 347 SER A N 1
ATOM 2671 C CA . SER A 1 347 ? -11.234 27.562 0.879 1 37.47 347 SER A CA 1
ATOM 2672 C C . SER A 1 347 ? -11.758 27.281 -0.527 1 37.47 347 SER A C 1
ATOM 2674 O O . SER A 1 347 ? -12.961 27.359 -0.779 1 37.47 347 SER A O 1
ATOM 2676 N N . ALA A 1 348 ? -11.242 28 -1.618 1 41.59 348 ALA A N 1
ATOM 2677 C CA . ALA A 1 348 ? -11.492 27.547 -2.982 1 41.59 348 ALA A CA 1
ATOM 2678 C C . ALA A 1 348 ? -12.008 26.109 -2.992 1 41.59 348 ALA A C 1
ATOM 2680 O O . ALA A 1 348 ? -11.289 25.188 -2.621 1 41.59 348 ALA A O 1
ATOM 2681 N N . ALA A 1 349 ? -13.281 25.969 -2.707 1 49.62 349 ALA A N 1
ATOM 2682 C CA . ALA A 1 349 ? -13.992 24.703 -2.516 1 49.62 349 ALA A CA 1
ATOM 2683 C C . ALA A 1 349 ? -14 23.875 -3.797 1 49.62 349 ALA A C 1
ATOM 2685 O O . ALA A 1 349 ? -14.445 24.344 -4.848 1 49.62 349 ALA A O 1
ATOM 2686 N N . VAL A 1 350 ? -12.898 23.312 -4.262 1 47.72 350 VAL A N 1
ATOM 2687 C CA . VAL A 1 350 ? -12.953 22.297 -5.305 1 47.72 350 VAL A CA 1
ATOM 2688 C C . VAL A 1 350 ? -14.211 21.453 -5.129 1 47.72 350 VAL A C 1
ATOM 2690 O O . VAL A 1 350 ? -14.461 20.922 -4.043 1 47.72 350 VAL A O 1
ATOM 2693 N N . ASN A 1 351 ? -15.062 21.734 -6.199 1 56.44 351 ASN A N 1
ATOM 2694 C CA . ASN A 1 351 ? -16.25 20.891 -6.207 1 56.44 351 ASN A CA 1
ATOM 2695 C C . ASN A 1 351 ? -16.125 19.766 -7.227 1 56.44 351 ASN A C 1
ATOM 2697 O O . ASN A 1 351 ? -15.383 19.891 -8.203 1 56.44 351 ASN A O 1
ATOM 2701 N N . PHE A 1 352 ? -16.609 18.781 -6.938 1 56 352 PHE A N 1
ATOM 2702 C CA . PHE A 1 352 ? -16.625 17.609 -7.816 1 56 352 PHE A CA 1
ATOM 2703 C C . PHE A 1 352 ? -18 17.406 -8.414 1 56 352 PHE A C 1
ATOM 2705 O O . PHE A 1 352 ? -19.016 17.484 -7.703 1 56 352 PHE A O 1
ATOM 2712 N N . GLU A 1 353 ? -17.922 17.438 -9.711 1 59.09 353 GLU A N 1
ATOM 2713 C CA . GLU A 1 353 ? -19.172 17.188 -10.414 1 59.09 353 GLU A CA 1
ATOM 2714 C C . GLU A 1 353 ? -19.484 15.695 -10.438 1 59.09 353 GLU A C 1
ATOM 2716 O O . GLU A 1 353 ? -18.609 14.867 -10.672 1 59.09 353 GLU A O 1
ATOM 2721 N N . VAL A 1 354 ? -20.641 15.445 -9.938 1 54.22 354 VAL A N 1
ATOM 2722 C CA . VAL A 1 354 ? -21.094 14.062 -9.906 1 54.22 354 VAL A CA 1
ATOM 2723 C C . VAL A 1 354 ? -22 13.797 -11.109 1 54.22 354 VAL A C 1
ATOM 2725 O O . VAL A 1 354 ? -22.766 14.664 -11.523 1 54.22 354 VAL A O 1
ATOM 2728 N N . ASP A 1 355 ? -21.812 12.711 -11.75 1 55.34 355 ASP A N 1
ATOM 2729 C CA . ASP A 1 355 ? -22.656 12.297 -12.867 1 55.34 355 ASP A CA 1
ATOM 2730 C C . ASP A 1 355 ? -24.094 12.094 -12.422 1 55.34 355 ASP A C 1
ATOM 2732 O O . ASP A 1 355 ? -24.359 11.523 -11.359 1 55.34 355 ASP A O 1
ATOM 2736 N N . VAL A 1 356 ? -25 12.898 -13.109 1 57.41 356 VAL A N 1
ATOM 2737 C CA . VAL A 1 356 ? -26.422 12.742 -12.82 1 57.41 356 VAL A CA 1
ATOM 2738 C C . VAL A 1 356 ? -27.156 12.297 -14.086 1 57.41 356 VAL A C 1
ATOM 2740 O O . VAL A 1 356 ? -26.891 12.812 -15.172 1 57.41 356 VAL A O 1
ATOM 2743 N N . VAL A 1 357 ? -27.766 11.07 -14.055 1 58.28 357 VAL A N 1
ATOM 2744 C CA . VAL A 1 357 ? -28.594 10.664 -15.18 1 58.28 357 VAL A CA 1
ATOM 2745 C C . VAL A 1 357 ? -29.828 11.578 -15.273 1 58.28 357 VAL A C 1
ATOM 2747 O O . VAL A 1 357 ? -30.578 11.727 -14.312 1 58.28 357 VAL A O 1
ATOM 2750 N N . PRO A 1 358 ? -29.734 12.477 -16.344 1 54.59 358 PRO A N 1
ATOM 2751 C CA . PRO A 1 358 ? -30.828 13.43 -16.469 1 54.59 358 PRO A CA 1
ATOM 2752 C C . PRO A 1 358 ? -32.188 12.742 -16.594 1 54.59 358 PRO A C 1
ATOM 2754 O O . PRO A 1 358 ? -32.281 11.609 -17.078 1 54.59 358 PRO A O 1
ATOM 2757 N N . ASP A 1 359 ? -33.156 13.172 -15.789 1 52.03 359 ASP A N 1
ATOM 2758 C CA . ASP A 1 359 ? -34.531 12.781 -16.125 1 52.03 359 ASP A CA 1
ATOM 2759 C C . ASP A 1 359 ? -34.875 13.219 -17.547 1 52.03 359 ASP A C 1
ATOM 2761 O O . ASP A 1 359 ? -34.312 14.18 -18.078 1 52.03 359 ASP A O 1
ATOM 2765 N N . ALA A 1 360 ? -35.594 12.367 -18.359 1 42.59 360 ALA A N 1
ATOM 2766 C CA . ALA A 1 360 ? -36.094 12.758 -19.672 1 42.59 360 ALA A CA 1
ATOM 2767 C C . ALA A 1 360 ? -36.594 14.195 -19.656 1 42.59 360 ALA A C 1
ATOM 2769 O O . ALA A 1 360 ? -37.5 14.531 -18.906 1 42.59 360 ALA A O 1
ATOM 2770 N N . GLY A 1 361 ? -35.938 15.227 -20.406 1 44.72 361 GLY A N 1
ATOM 2771 C CA . GLY A 1 361 ? -36.344 16.578 -20.75 1 44.72 361 GLY A CA 1
ATOM 2772 C C . GLY A 1 361 ? -35.781 17.625 -19.797 1 44.72 361 GLY A C 1
ATOM 2773 O O . GLY A 1 361 ? -35.938 18.828 -20.031 1 44.72 361 GLY A O 1
ATOM 2774 N N . ALA A 1 362 ? -35.5 17.281 -18.469 1 45.94 362 ALA A N 1
ATOM 2775 C CA . ALA A 1 362 ? -35.25 18.375 -17.531 1 45.94 362 ALA A CA 1
ATOM 2776 C C . ALA A 1 362 ? -33.75 18.656 -17.422 1 45.94 362 ALA A C 1
ATOM 2778 O O . ALA A 1 362 ? -32.938 17.797 -17.719 1 45.94 362 ALA A O 1
ATOM 2779 N N . VAL A 1 363 ? -33.344 19.859 -17.391 1 44.19 363 VAL A N 1
ATOM 2780 C CA . VAL A 1 363 ? -31.984 20.375 -17.188 1 44.19 363 VAL A CA 1
ATOM 2781 C C . VAL A 1 363 ? -31.375 19.734 -15.938 1 44.19 363 VAL A C 1
ATOM 2783 O O . VAL A 1 363 ? -31.922 19.859 -14.836 1 44.19 363 VAL A O 1
ATOM 2786 N N . THR A 1 364 ? -30.594 18.766 -16.109 1 51.56 364 THR A N 1
ATOM 2787 C CA . THR A 1 364 ? -29.984 18.031 -15.016 1 51.56 364 THR A CA 1
ATOM 2788 C C . THR A 1 364 ? -29.078 18.938 -14.18 1 51.56 364 THR A C 1
ATOM 2790 O O . THR A 1 364 ? -28.156 19.562 -14.711 1 51.56 364 THR A O 1
ATOM 2793 N N . PRO A 1 365 ? -29.547 19.344 -12.977 1 52.16 365 PRO A N 1
ATOM 2794 C CA . PRO A 1 365 ? -28.688 20.203 -12.148 1 52.16 365 PRO A CA 1
ATOM 2795 C C . PRO A 1 365 ? -27.312 19.609 -11.891 1 52.16 365 PRO A C 1
ATOM 2797 O O . PRO A 1 365 ? -27.172 18.391 -11.805 1 52.16 365 PRO A O 1
ATOM 2800 N N . ILE A 1 366 ? -26.328 20.344 -12.133 1 52.88 366 ILE A N 1
ATOM 2801 C CA . ILE A 1 366 ? -24.953 19.969 -11.82 1 52.88 366 ILE A CA 1
ATOM 2802 C C . ILE A 1 366 ? -24.781 19.859 -10.305 1 52.88 366 ILE A C 1
ATOM 2804 O O . ILE A 1 366 ? -25.047 20.828 -9.578 1 52.88 366 ILE A O 1
ATOM 2808 N N . LEU A 1 367 ? -24.766 18.656 -9.852 1 56.69 367 LEU A N 1
ATOM 2809 C CA . LEU A 1 367 ? -24.516 18.453 -8.43 1 56.69 367 LEU A CA 1
ATOM 2810 C C . LEU A 1 367 ? -23.031 18.516 -8.109 1 56.69 367 LEU A C 1
ATOM 2812 O O . LEU A 1 367 ? -22.219 17.859 -8.773 1 56.69 367 LEU A O 1
ATOM 2816 N N . LEU A 1 368 ? -22.703 19.516 -7.316 1 59.25 368 LEU A N 1
ATOM 2817 C CA . LEU A 1 368 ? -21.312 19.75 -6.961 1 59.25 368 LEU A CA 1
ATOM 2818 C C . LEU A 1 368 ? -21.031 19.281 -5.539 1 59.25 368 LEU A C 1
ATOM 2820 O O . LEU A 1 368 ? -21.875 19.422 -4.652 1 59.25 368 LEU A O 1
ATOM 2824 N N . LEU A 1 369 ? -20 18.516 -5.414 1 60.19 369 LEU A N 1
ATOM 2825 C CA . LEU A 1 369 ? -19.531 18.094 -4.098 1 60.19 369 LEU A CA 1
ATOM 2826 C C . LEU A 1 369 ? -18.297 18.875 -3.686 1 60.19 369 LEU A C 1
ATOM 2828 O O . LEU A 1 369 ? -17.375 19.047 -4.484 1 60.19 369 LEU A O 1
ATOM 2832 N N . PRO A 1 370 ? -18.391 19.406 -2.449 1 59.69 370 PRO A N 1
ATOM 2833 C CA . PRO A 1 370 ? -17.188 20.062 -1.959 1 59.69 370 PRO A CA 1
ATOM 2834 C C . PRO A 1 370 ? -16 19.109 -1.805 1 59.69 370 PRO A C 1
ATOM 2836 O O . PRO A 1 370 ? -16.188 17.891 -1.781 1 59.69 370 PRO A O 1
ATOM 2839 N N . GLU A 1 371 ? -14.859 19.562 -1.753 1 60.84 371 GLU A N 1
ATOM 2840 C CA . GLU A 1 371 ? -13.602 18.812 -1.693 1 60.84 371 GLU A CA 1
ATOM 2841 C C . GLU A 1 371 ? -13.586 17.859 -0.502 1 60.84 371 GLU A C 1
ATOM 2843 O O . GLU A 1 371 ? -13.117 16.719 -0.615 1 60.84 371 GLU A O 1
ATOM 2848 N N . GLY A 1 372 ? -14.148 18.328 0.523 1 60.59 372 GLY A N 1
ATOM 2849 C CA . GLY A 1 372 ? -14.109 17.531 1.745 1 60.59 372 GLY A CA 1
ATOM 2850 C C . GLY A 1 372 ? -14.984 16.297 1.683 1 60.59 372 GLY A C 1
ATOM 2851 O O . GLY A 1 372 ? -14.828 15.375 2.492 1 60.59 372 GLY A O 1
ATOM 2852 N N . SER A 1 373 ? -15.789 16.312 0.663 1 59.78 373 SER A N 1
ATOM 2853 C CA . SER A 1 373 ? -16.719 15.195 0.579 1 59.78 373 SER A CA 1
ATOM 2854 C C . SER A 1 373 ? -16.234 14.156 -0.431 1 59.78 373 SER A C 1
ATOM 2856 O O . SER A 1 373 ? -16.969 13.211 -0.75 1 59.78 373 SER A O 1
ATOM 2858 N N . ASN A 1 374 ? -15.008 14.414 -0.879 1 63.91 374 ASN A N 1
ATOM 2859 C CA . ASN A 1 374 ? -14.43 13.445 -1.8 1 63.91 374 ASN A CA 1
ATOM 2860 C C . ASN A 1 374 ? -13.352 12.602 -1.122 1 63.91 374 ASN A C 1
ATOM 2862 O O . ASN A 1 374 ? -12.844 12.977 -0.065 1 63.91 374 ASN A O 1
ATOM 2866 N N . GLY A 1 375 ? -13.117 11.516 -1.718 1 66.88 375 GLY A N 1
ATOM 2867 C CA . GLY A 1 375 ? -12.117 10.609 -1.172 1 66.88 375 GLY A CA 1
ATOM 2868 C C . GLY A 1 375 ? -10.734 11.227 -1.082 1 66.88 375 GLY A C 1
ATOM 2869 O O . GLY A 1 375 ? -10.352 12.023 -1.944 1 66.88 375 GLY A O 1
ATOM 2870 N N . LEU A 1 376 ? -10.039 11 0.001 1 65.19 376 LEU A N 1
ATOM 2871 C CA . LEU A 1 376 ? -8.703 11.531 0.271 1 65.19 376 LEU A CA 1
ATOM 2872 C C . LEU A 1 376 ? -7.73 11.141 -0.839 1 65.19 376 LEU A C 1
ATOM 2874 O O . LEU A 1 376 ? -6.867 11.938 -1.221 1 65.19 376 LEU A O 1
ATOM 2878 N N . GLY A 1 377 ? -7.871 9.969 -1.342 1 67.88 377 GLY A N 1
ATOM 2879 C CA . GLY A 1 377 ? -6.969 9.508 -2.385 1 67.88 377 GLY A CA 1
ATOM 2880 C C . GLY A 1 377 ? -7.043 10.344 -3.65 1 67.88 377 GLY A C 1
ATOM 2881 O O . GLY A 1 377 ? -6.012 10.695 -4.223 1 67.88 377 GLY A O 1
ATOM 2882 N N . TYR A 1 378 ? -8.164 10.648 -3.973 1 64.19 378 TYR A N 1
ATOM 2883 C CA . TYR A 1 378 ? -8.367 11.453 -5.176 1 64.19 378 TYR A CA 1
ATOM 2884 C C . TYR A 1 378 ? -7.855 12.875 -4.977 1 64.19 378 TYR A C 1
ATOM 2886 O O . TYR A 1 378 ? -7.227 13.445 -5.871 1 64.19 378 TYR A O 1
ATOM 2894 N N . GLN A 1 379 ? -8.172 13.383 -3.904 1 65.38 379 GLN A N 1
ATOM 2895 C CA . GLN A 1 379 ? -7.68 14.719 -3.584 1 65.38 379 GLN A CA 1
ATOM 2896 C C . GLN A 1 379 ? -6.152 14.758 -3.607 1 65.38 379 GLN A C 1
ATOM 2898 O O . GLN A 1 379 ? -5.562 15.703 -4.141 1 65.38 379 GLN A O 1
ATOM 2903 N N . ASN A 1 380 ? -5.574 13.734 -3.088 1 70.12 380 ASN A N 1
ATOM 2904 C CA . ASN A 1 380 ? -4.117 13.648 -3.078 1 70.12 380 ASN A CA 1
ATOM 2905 C C . ASN A 1 380 ? -3.549 13.547 -4.492 1 70.12 380 ASN A C 1
ATOM 2907 O O . ASN A 1 380 ? -2.545 14.18 -4.812 1 70.12 380 ASN A O 1
ATOM 2911 N N . LEU A 1 381 ? -4.215 12.758 -5.27 1 70.81 381 LEU A N 1
ATOM 2912 C CA . LEU A 1 381 ? -3.766 12.578 -6.645 1 70.81 381 LEU A CA 1
ATOM 2913 C C . LEU A 1 381 ? -3.834 13.891 -7.414 1 70.81 381 LEU A C 1
ATOM 2915 O O . LEU A 1 381 ? -2.877 14.266 -8.094 1 70.81 381 LEU A O 1
ATOM 2919 N N . ILE A 1 382 ? -4.934 14.578 -7.309 1 66.75 382 ILE A N 1
ATOM 2920 C CA . ILE A 1 382 ? -5.117 15.844 -8.008 1 66.75 382 ILE A CA 1
ATOM 2921 C C . ILE A 1 382 ? -4.105 16.875 -7.5 1 66.75 382 ILE A C 1
ATOM 2923 O O . ILE A 1 382 ? -3.506 17.609 -8.289 1 66.75 382 ILE A O 1
ATOM 2927 N N . SER A 1 383 ? -3.943 16.891 -6.207 1 69.56 383 SER A N 1
ATOM 2928 C CA . SER A 1 383 ? -2.979 17.797 -5.605 1 69.56 383 SER A CA 1
ATOM 2929 C C . SER A 1 383 ? -1.574 17.562 -6.148 1 69.56 383 SER A C 1
ATOM 2931 O O . SER A 1 383 ? -0.862 18.5 -6.488 1 69.56 383 SER A O 1
ATOM 2933 N N . MET A 1 384 ? -1.154 16.344 -6.258 1 76.75 384 MET A N 1
ATOM 2934 C CA . MET A 1 384 ? 0.184 16.016 -6.734 1 76.75 384 MET A CA 1
ATOM 2935 C C . MET A 1 384 ? 0.353 16.406 -8.203 1 76.75 384 MET A C 1
ATOM 2937 O O . MET A 1 384 ? 1.384 16.953 -8.586 1 76.75 384 MET A O 1
ATOM 2941 N N . ILE A 1 385 ? -0.651 16.156 -8.969 1 71.25 385 ILE A N 1
ATOM 2942 C CA . ILE A 1 385 ? -0.575 16.484 -10.391 1 71.25 385 ILE A CA 1
ATOM 2943 C C . ILE A 1 385 ? -0.503 18 -10.57 1 71.25 385 ILE A C 1
ATOM 2945 O O . ILE A 1 385 ? 0.281 18.5 -11.375 1 71.25 385 ILE A O 1
ATOM 2949 N N . PHE A 1 386 ? -1.311 18.656 -9.758 1 67.19 386 PHE A N 1
ATOM 2950 C CA . PHE A 1 386 ? -1.292 20.125 -9.828 1 67.19 386 PHE A CA 1
ATOM 2951 C C . PHE A 1 386 ? 0.07 20.656 -9.414 1 67.19 386 PHE A C 1
ATOM 2953 O O . PHE A 1 386 ? 0.562 21.625 -9.992 1 67.19 386 PHE A O 1
ATOM 2960 N N . ARG A 1 387 ? 0.618 20.109 -8.461 1 76.31 387 ARG A N 1
ATOM 2961 C CA . ARG A 1 387 ? 1.943 20.531 -8.016 1 76.31 387 ARG A CA 1
ATOM 2962 C C . ARG A 1 387 ? 2.986 20.281 -9.102 1 76.31 387 ARG A C 1
ATOM 2964 O O . ARG A 1 387 ? 3.85 21.125 -9.344 1 76.31 387 ARG A O 1
ATOM 2971 N N . LEU A 1 388 ? 2.896 19.203 -9.758 1 82.06 388 LEU A N 1
ATOM 2972 C CA . LEU A 1 388 ? 3.842 18.891 -10.82 1 82.06 388 LEU A CA 1
ATOM 2973 C C . LEU A 1 388 ? 3.703 19.891 -11.977 1 82.06 388 LEU A C 1
ATOM 2975 O O . LEU A 1 388 ? 4.703 20.344 -12.531 1 82.06 388 LEU A O 1
ATOM 2979 N N . MET A 1 389 ? 2.49 20.219 -12.25 1 72.94 389 MET A N 1
ATOM 2980 C CA . MET A 1 389 ? 2.252 21.219 -13.297 1 72.94 389 MET A CA 1
ATOM 2981 C C . MET A 1 389 ? 2.807 22.578 -12.883 1 72.94 389 MET A C 1
ATOM 2983 O O . MET A 1 389 ? 3.426 23.266 -13.695 1 72.94 389 MET A O 1
ATOM 2987 N N . SER A 1 390 ? 2.512 22.891 -11.625 1 75.12 390 SER A N 1
ATOM 2988 C CA . SER A 1 390 ? 3.016 24.156 -11.094 1 75.12 390 SER A CA 1
ATOM 2989 C C . SER A 1 390 ? 4.539 24.203 -11.148 1 75.12 390 SER A C 1
ATOM 2991 O O . SER A 1 390 ? 5.121 25.25 -11.445 1 75.12 390 SER A O 1
ATOM 2993 N N . PHE A 1 391 ? 5.199 23.109 -10.883 1 85 391 PHE A N 1
ATOM 2994 C CA . PHE A 1 391 ? 6.656 23.031 -10.93 1 85 391 PHE A CA 1
ATOM 2995 C C . PHE A 1 391 ? 7.168 23.281 -12.344 1 85 391 PHE A C 1
ATOM 2997 O O . PHE A 1 391 ? 8.102 24.047 -12.547 1 85 391 PHE A O 1
ATOM 3004 N N . ARG A 1 392 ? 6.551 22.609 -13.25 1 84 392 ARG A N 1
ATOM 3005 C CA . ARG A 1 392 ? 6.93 22.75 -14.648 1 84 392 ARG A CA 1
ATOM 3006 C C . ARG A 1 392 ? 6.777 24.203 -15.109 1 84 392 ARG A C 1
ATOM 3008 O O . ARG A 1 392 ? 7.695 24.766 -15.711 1 84 392 ARG A O 1
ATOM 3015 N N . ASP A 1 393 ? 5.664 24.797 -14.75 1 76.81 393 ASP A N 1
ATOM 3016 C CA . ASP A 1 393 ? 5.367 26.141 -15.211 1 76.81 393 ASP A CA 1
ATOM 3017 C C . ASP A 1 393 ? 6.254 27.172 -14.5 1 76.81 393 ASP A C 1
ATOM 3019 O O . ASP A 1 393 ? 6.629 28.188 -15.086 1 76.81 393 ASP A O 1
ATOM 3023 N N . ALA A 1 394 ? 6.531 26.922 -13.266 1 79.25 394 ALA A N 1
ATOM 3024 C CA . ALA A 1 394 ? 7.453 27.797 -12.539 1 79.25 394 ALA A CA 1
ATOM 3025 C C . ALA A 1 394 ? 8.859 27.719 -13.133 1 79.25 394 ALA A C 1
ATOM 3027 O O . ALA A 1 394 ? 9.531 28.75 -13.281 1 79.25 394 ALA A O 1
ATOM 3028 N N . TRP A 1 395 ? 9.273 26.578 -13.484 1 87.06 395 TRP A N 1
ATOM 3029 C CA . TRP A 1 395 ? 10.578 26.375 -14.094 1 87.06 395 TRP A CA 1
ATOM 3030 C C . TRP A 1 395 ? 10.664 27.062 -15.453 1 87.06 395 TRP A C 1
ATOM 3032 O O . TRP A 1 395 ? 11.625 27.781 -15.734 1 87.06 395 TRP A O 1
ATOM 3042 N N . MET A 1 396 ? 9.57 26.953 -16.156 1 84.56 396 MET A N 1
ATOM 3043 C CA . MET A 1 396 ? 9.555 27.5 -17.516 1 84.56 396 MET A CA 1
ATOM 3044 C C . MET A 1 396 ? 9.102 28.953 -17.516 1 84.56 396 MET A C 1
ATOM 3046 O O . MET A 1 396 ? 9.062 29.594 -18.562 1 84.56 396 MET A O 1
ATOM 3050 N N . ARG A 1 397 ? 8.844 29.469 -16.328 1 77.44 397 ARG A N 1
ATOM 3051 C CA . ARG A 1 397 ? 8.469 30.859 -16.141 1 77.44 397 ARG A CA 1
ATOM 3052 C C . ARG A 1 397 ? 7.273 31.234 -17.016 1 77.44 397 ARG A C 1
ATOM 3054 O O . ARG A 1 397 ? 7.309 32.219 -17.734 1 77.44 397 ARG A O 1
ATOM 3061 N N . VAL A 1 398 ? 6.344 30.359 -16.969 1 64.06 398 VAL A N 1
ATOM 3062 C CA . VAL A 1 398 ? 5.133 30.594 -17.75 1 64.06 398 VAL A CA 1
ATOM 3063 C C . VAL A 1 398 ? 4.27 31.641 -17.047 1 64.06 398 VAL A C 1
ATOM 3065 O O . VAL A 1 398 ? 4.145 31.625 -15.82 1 64.06 398 VAL A O 1
ATOM 3068 N N . GLY A 1 399 ? 3.609 32.531 -17.766 1 53 399 GLY A N 1
ATOM 3069 C CA . GLY A 1 399 ? 2.699 33.562 -17.266 1 53 399 GLY A CA 1
ATOM 3070 C C . GLY A 1 399 ? 3.414 34.75 -16.672 1 53 399 GLY A C 1
ATOM 3071 O O . GLY A 1 399 ? 4.363 35.281 -17.266 1 53 399 GLY A O 1
ATOM 3072 N N . LYS A 1 400 ? 2.895 35.25 -15.453 1 47.59 400 LYS A N 1
ATOM 3073 C CA . LYS A 1 400 ? 3.42 36.469 -14.82 1 47.59 400 LYS A CA 1
ATOM 3074 C C . LYS A 1 400 ? 4.895 36.281 -14.461 1 47.59 400 LYS A C 1
ATOM 3076 O O . LYS A 1 400 ? 5.641 37.281 -14.414 1 47.59 400 LYS A O 1
ATOM 3081 N N . ALA A 1 401 ? 5.211 35.031 -14.219 1 48.62 401 ALA A N 1
ATOM 3082 C CA . ALA A 1 401 ? 6.602 34.781 -13.852 1 48.62 401 ALA A CA 1
ATOM 3083 C C . ALA A 1 401 ? 7.543 35.156 -15 1 48.62 401 ALA A C 1
ATOM 3085 O O . ALA A 1 401 ? 8.734 35.375 -14.781 1 48.62 401 ALA A O 1
ATOM 3086 N N . SER A 1 402 ? 6.879 35.094 -16.203 1 49.94 402 SER A N 1
ATOM 3087 C CA . SER A 1 402 ? 7.695 35.5 -17.344 1 49.94 402 SER A CA 1
ATOM 3088 C C . SER A 1 402 ? 8.031 37 -17.281 1 49.94 402 SER A C 1
ATOM 3090 O O . SER A 1 402 ? 9.039 37.438 -17.844 1 49.94 402 SER A O 1
ATOM 3092 N N . LYS A 1 403 ? 6.969 37.812 -16.75 1 47.59 403 LYS A N 1
ATOM 3093 C CA . LYS A 1 403 ? 7.113 39.281 -16.859 1 47.59 403 LYS A CA 1
ATOM 3094 C C . LYS A 1 403 ? 8.109 39.812 -15.828 1 47.59 403 LYS A C 1
ATOM 3096 O O . LYS A 1 403 ? 8.523 40.969 -15.898 1 47.59 403 LYS A O 1
ATOM 3101 N N . SER A 1 404 ? 7.91 39.25 -14.625 1 41.94 404 SER A N 1
ATOM 3102 C CA . SER A 1 404 ? 8.781 39.906 -13.656 1 41.94 404 SER A CA 1
ATOM 3103 C C . SER A 1 404 ? 10.219 39.969 -14.164 1 41.94 404 SER A C 1
ATOM 3105 O O . SER A 1 404 ? 10.461 39.906 -15.375 1 41.94 404 SER A O 1
ATOM 3107 N N . SER A 1 405 ? 11.117 39.531 -13.211 1 41.44 405 SER A N 1
ATOM 3108 C CA . SER A 1 405 ? 12.516 39.938 -13.141 1 41.44 405 SER A CA 1
ATOM 3109 C C . SER A 1 405 ? 13.242 39.688 -14.453 1 41.44 405 SER A C 1
ATOM 3111 O O . SER A 1 405 ? 12.758 38.906 -15.289 1 41.44 405 SER A O 1
ATOM 3113 N N . GLU A 1 406 ? 14.602 40.125 -14.445 1 42.09 406 GLU A N 1
ATOM 3114 C CA . GLU A 1 406 ? 15.766 40 -15.32 1 42.09 406 GLU A CA 1
ATOM 3115 C C . GLU A 1 406 ? 15.758 38.656 -16.047 1 42.09 406 GLU A C 1
ATOM 3117 O O . GLU A 1 406 ? 15.312 37.656 -15.5 1 42.09 406 GLU A O 1
ATOM 3122 N N . ALA A 1 407 ? 15.773 38.625 -17.438 1 46.66 407 ALA A N 1
ATOM 3123 C CA . ALA A 1 407 ? 16.047 37.625 -18.438 1 46.66 407 ALA A CA 1
ATOM 3124 C C . ALA A 1 407 ? 16.812 36.438 -17.828 1 46.66 407 ALA A C 1
ATOM 3126 O O . ALA A 1 407 ? 18.016 36.281 -18.094 1 46.66 407 ALA A O 1
ATOM 3127 N N . ALA A 1 408 ? 16.688 36.125 -16.578 1 56.72 408 ALA A N 1
ATOM 3128 C CA . ALA A 1 408 ? 17.578 35.094 -16.062 1 56.72 408 ALA A CA 1
ATOM 3129 C C . ALA A 1 408 ? 17.344 33.75 -16.766 1 56.72 408 ALA A C 1
ATOM 3131 O O . ALA A 1 408 ? 16.203 33.438 -17.141 1 56.72 408 ALA A O 1
ATOM 3132 N N . SER A 1 409 ? 18.281 33.188 -17.453 1 75.75 409 SER A N 1
ATOM 3133 C CA . SER A 1 409 ? 18.391 31.922 -18.188 1 75.75 409 SER A CA 1
ATOM 3134 C C . SER A 1 409 ? 17.781 30.766 -17.406 1 75.75 409 SER A C 1
ATOM 3136 O O . SER A 1 409 ? 17.875 30.719 -16.172 1 75.75 409 SER A O 1
ATOM 3138 N N . ILE A 1 410 ? 16.766 30.094 -17.969 1 86.44 410 ILE A N 1
ATOM 3139 C CA . ILE A 1 410 ? 16.141 28.891 -17.438 1 86.44 410 ILE A CA 1
ATOM 3140 C C . ILE A 1 410 ? 17.219 27.875 -17.062 1 86.44 410 ILE A C 1
ATOM 3142 O O . ILE A 1 410 ? 18.156 27.641 -17.828 1 86.44 410 ILE A O 1
ATOM 3146 N N . GLU A 1 411 ? 17.172 27.5 -15.867 1 91.31 411 GLU A N 1
ATOM 3147 C CA . GLU A 1 411 ? 18.094 26.453 -15.445 1 91.31 411 GLU A CA 1
ATOM 3148 C C . GLU A 1 411 ? 18.047 25.25 -16.391 1 91.31 411 GLU A C 1
ATOM 3150 O O . GLU A 1 411 ? 16.969 24.781 -16.75 1 91.31 411 GLU A O 1
ATOM 3155 N N . PRO A 1 412 ? 19.094 24.75 -16.734 1 91.56 412 PRO A N 1
ATOM 3156 C CA . PRO A 1 412 ? 19.109 23.625 -17.672 1 91.56 412 PRO A CA 1
ATOM 3157 C C . PRO A 1 412 ? 18.609 22.328 -17.047 1 91.56 412 PRO A C 1
ATOM 3159 O O . PRO A 1 412 ? 18.188 21.422 -17.75 1 91.56 412 PRO A O 1
ATOM 3162 N N . LEU A 1 413 ? 18.688 22.312 -15.719 1 94.12 413 LEU A N 1
ATOM 3163 C CA . LEU A 1 413 ? 18.297 21.062 -15.055 1 94.12 413 LEU A CA 1
ATOM 3164 C C . LEU A 1 413 ? 17.188 21.312 -14.039 1 94.12 413 LEU A C 1
ATOM 3166 O O . LEU A 1 413 ? 17.297 22.219 -13.211 1 94.12 413 LEU A O 1
ATOM 3170 N N . HIS A 1 414 ? 16.125 20.562 -14.219 1 94.94 414 HIS A N 1
ATOM 3171 C CA . HIS A 1 414 ? 15.008 20.578 -13.273 1 94.94 414 HIS A CA 1
ATOM 3172 C C . HIS A 1 414 ? 14.961 19.281 -12.461 1 94.94 414 HIS A C 1
ATOM 3174 O O . HIS A 1 414 ? 14.703 18.203 -13.016 1 94.94 414 HIS A O 1
ATOM 3180 N N . LEU A 1 415 ? 15.227 19.375 -11.148 1 96.5 415 LEU A N 1
ATOM 3181 C CA . LEU A 1 415 ? 15.211 18.219 -10.25 1 96.5 415 LEU A CA 1
ATOM 3182 C C . LEU A 1 415 ? 13.938 18.219 -9.406 1 96.5 415 LEU A C 1
ATOM 3184 O O . LEU A 1 415 ? 13.703 19.141 -8.625 1 96.5 415 LEU A O 1
ATOM 3188 N N . VAL A 1 416 ? 13.133 17.203 -9.578 1 96.12 416 VAL A N 1
ATOM 3189 C CA . VAL A 1 416 ? 11.875 17.109 -8.844 1 96.12 416 VAL A CA 1
ATOM 3190 C C . VAL A 1 416 ? 11.914 15.906 -7.895 1 96.12 416 VAL A C 1
ATOM 3192 O O . VAL A 1 416 ? 12.227 14.789 -8.312 1 96.12 416 VAL A O 1
ATOM 3195 N N . LEU A 1 417 ? 11.664 16.172 -6.656 1 96.06 417 LEU A N 1
ATOM 3196 C CA . LEU A 1 417 ? 11.656 15.133 -5.633 1 96.06 417 LEU A CA 1
ATOM 3197 C C . LEU A 1 417 ? 10.234 14.875 -5.129 1 96.06 417 LEU A C 1
ATOM 3199 O O . LEU A 1 417 ? 9.555 15.797 -4.684 1 96.06 417 LEU A O 1
ATOM 3203 N N . VAL A 1 418 ? 9.75 13.609 -5.246 1 93.31 418 VAL A N 1
ATOM 3204 C CA . VAL A 1 418 ? 8.422 13.25 -4.762 1 93.31 418 VAL A CA 1
ATOM 3205 C C . VAL A 1 418 ? 8.539 12.133 -3.727 1 93.31 418 VAL A C 1
ATOM 3207 O O . VAL A 1 418 ? 9.07 11.055 -4.02 1 93.31 418 VAL A O 1
ATOM 3210 N N . GLU A 1 419 ? 8.031 12.383 -2.568 1 90.88 419 GLU A N 1
ATOM 3211 C CA . GLU A 1 419 ? 8.117 11.375 -1.515 1 90.88 419 GLU A CA 1
ATOM 3212 C C . GLU A 1 419 ? 6.781 10.656 -1.326 1 90.88 419 GLU A C 1
ATOM 3214 O O . GLU A 1 419 ? 5.734 11.297 -1.216 1 90.88 419 GLU A O 1
ATOM 3219 N N . GLU A 1 420 ? 6.773 9.375 -1.319 1 87.62 420 GLU A N 1
ATOM 3220 C CA . GLU A 1 420 ? 5.691 8.453 -0.984 1 87.62 420 GLU A CA 1
ATOM 3221 C C . GLU A 1 420 ? 4.391 8.867 -1.669 1 87.62 420 GLU A C 1
ATOM 3223 O O . GLU A 1 420 ? 3.365 9.047 -1.008 1 87.62 420 GLU A O 1
ATOM 3228 N N . PRO A 1 421 ? 4.375 8.945 -2.951 1 88 421 PRO A N 1
ATOM 3229 C CA . PRO A 1 421 ? 3.158 9.336 -3.67 1 88 421 PRO A CA 1
ATOM 3230 C C . PRO A 1 421 ? 2.018 8.336 -3.482 1 88 421 PRO A C 1
ATOM 3232 O O . PRO A 1 421 ? 0.862 8.648 -3.781 1 88 421 PRO A O 1
ATOM 3235 N N . GLU A 1 422 ? 2.27 7.109 -2.912 1 85.62 422 GLU A N 1
ATOM 3236 C CA . GLU A 1 422 ? 1.271 6.051 -2.791 1 85.62 422 GLU A CA 1
ATOM 3237 C C . GLU A 1 422 ? 0.336 6.309 -1.613 1 85.62 422 GLU A C 1
ATOM 3239 O O . GLU A 1 422 ? -0.704 5.656 -1.485 1 85.62 422 GLU A O 1
ATOM 3244 N N . ALA A 1 423 ? 0.64 7.246 -0.793 1 78.25 423 ALA A N 1
ATOM 3245 C CA . ALA A 1 423 ? -0.165 7.465 0.406 1 78.25 423 ALA A CA 1
ATOM 3246 C C . ALA A 1 423 ? -1.635 7.664 0.052 1 78.25 423 ALA A C 1
ATOM 3248 O O . ALA A 1 423 ? -1.962 8.438 -0.852 1 78.25 423 ALA A O 1
ATOM 3249 N N . HIS A 1 424 ? -2.518 6.898 0.574 1 74.81 424 HIS A N 1
ATOM 3250 C CA . HIS A 1 424 ? -3.973 6.965 0.494 1 74.81 424 HIS A CA 1
ATOM 3251 C C . HIS A 1 424 ? -4.469 6.535 -0.881 1 74.81 424 HIS A C 1
ATOM 3253 O O . HIS A 1 424 ? -5.641 6.734 -1.214 1 74.81 424 HIS A O 1
ATOM 3259 N N . LEU A 1 425 ? -3.514 6.027 -1.696 1 76.81 425 LEU A N 1
ATOM 3260 C CA . LEU A 1 425 ? -3.914 5.625 -3.039 1 76.81 425 LEU A CA 1
ATOM 3261 C C . LEU A 1 425 ? -4.004 4.109 -3.148 1 76.81 425 LEU A C 1
ATOM 3263 O O . LEU A 1 425 ? -3.207 3.389 -2.541 1 76.81 425 LEU A O 1
ATOM 3267 N N . HIS A 1 426 ? -4.949 3.721 -3.822 1 73.19 426 HIS A N 1
ATOM 3268 C CA . HIS A 1 426 ? -4.992 2.289 -4.102 1 73.19 426 HIS A CA 1
ATOM 3269 C C . HIS A 1 426 ? -3.957 1.901 -5.148 1 73.19 426 HIS A C 1
ATOM 3271 O O . HIS A 1 426 ? -3.4 2.766 -5.828 1 73.19 426 HIS A O 1
ATOM 3277 N N . ALA A 1 427 ? -3.637 0.691 -5.352 1 73 427 ALA A N 1
ATOM 3278 C CA . ALA A 1 427 ? -2.521 0.122 -6.105 1 73 427 ALA A CA 1
ATOM 3279 C C . ALA A 1 427 ? -2.537 0.601 -7.555 1 73 427 ALA A C 1
ATOM 3281 O O . ALA A 1 427 ? -1.502 1 -8.094 1 73 427 ALA A O 1
ATOM 3282 N N . GLN A 1 428 ? -3.615 0.707 -8.141 1 68.25 428 GLN A N 1
ATOM 3283 C CA . GLN A 1 428 ? -3.711 1.053 -9.555 1 68.25 428 GLN A CA 1
ATOM 3284 C C . GLN A 1 428 ? -3.352 2.518 -9.781 1 68.25 428 GLN A C 1
ATOM 3286 O O . GLN A 1 428 ? -2.631 2.842 -10.734 1 68.25 428 GLN A O 1
ATOM 3291 N N . VAL A 1 429 ? -3.936 3.26 -8.953 1 71.5 429 VAL A N 1
ATOM 3292 C CA . VAL A 1 429 ? -3.691 4.688 -9.109 1 71.5 429 VAL A CA 1
ATOM 3293 C C . VAL A 1 429 ? -2.215 4.988 -8.859 1 71.5 429 VAL A C 1
ATOM 3295 O O . VAL A 1 429 ? -1.636 5.867 -9.508 1 71.5 429 VAL A O 1
ATOM 3298 N N . GLN A 1 430 ? -1.619 4.129 -8 1 80.44 430 GLN A N 1
ATOM 3299 C CA . GLN A 1 430 ? -0.188 4.273 -7.75 1 80.44 430 GLN A CA 1
ATOM 3300 C C . GLN A 1 430 ? 0.62 4 -9.016 1 80.44 430 GLN A C 1
ATOM 3302 O O . GLN A 1 430 ? 1.533 4.758 -9.352 1 80.44 430 GLN A O 1
ATOM 3307 N N . GLN A 1 431 ? 0.224 2.979 -9.688 1 76.62 431 GLN A N 1
ATOM 3308 C CA . GLN A 1 431 ? 0.938 2.557 -10.891 1 76.62 431 GLN A CA 1
ATOM 3309 C C . GLN A 1 431 ? 0.778 3.58 -12.008 1 76.62 431 GLN A C 1
ATOM 3311 O O . GLN A 1 431 ? 1.746 3.91 -12.695 1 76.62 431 GLN A O 1
ATOM 3316 N N . VAL A 1 432 ? -0.373 4.109 -12.148 1 72.31 432 VAL A N 1
ATOM 3317 C CA . VAL A 1 432 ? -0.635 5.086 -13.195 1 72.31 432 VAL A CA 1
ATOM 3318 C C . VAL A 1 432 ? 0.113 6.383 -12.891 1 72.31 432 VAL A C 1
ATOM 3320 O O . VAL A 1 432 ? 0.642 7.027 -13.805 1 72.31 432 VAL A O 1
ATOM 3323 N N . PHE A 1 433 ? 0.17 6.746 -11.68 1 81.44 433 PHE A N 1
ATOM 3324 C CA . PHE A 1 433 ? 0.839 7.98 -11.289 1 81.44 433 PHE A CA 1
ATOM 3325 C C . PHE A 1 433 ? 2.309 7.949 -11.695 1 81.44 433 PHE A C 1
ATOM 3327 O O . PHE A 1 433 ? 2.807 8.891 -12.32 1 81.44 433 PHE A O 1
ATOM 3334 N N . ILE A 1 434 ? 3.004 6.922 -11.383 1 82.19 434 ILE A N 1
ATOM 3335 C CA . ILE A 1 434 ? 4.441 6.859 -11.617 1 82.19 434 ILE A CA 1
ATOM 3336 C C . ILE A 1 434 ? 4.715 6.84 -13.117 1 82.19 434 ILE A C 1
ATOM 3338 O O . ILE A 1 434 ? 5.727 7.375 -13.578 1 82.19 434 ILE A O 1
ATOM 3342 N N . LYS A 1 435 ? 3.832 6.332 -13.883 1 74.69 435 LYS A N 1
ATOM 3343 C CA . LYS A 1 435 ? 3.994 6.27 -15.328 1 74.69 435 LYS A CA 1
ATOM 3344 C C . LYS A 1 435 ? 3.785 7.641 -15.969 1 74.69 435 LYS A C 1
ATOM 3346 O O . LYS A 1 435 ? 4.457 7.988 -16.938 1 74.69 435 LYS A O 1
ATOM 3351 N N . LYS A 1 436 ? 2.947 8.383 -15.375 1 76.81 436 LYS A N 1
ATOM 3352 C CA . LYS A 1 436 ? 2.51 9.609 -16.031 1 76.81 436 LYS A CA 1
ATOM 3353 C C . LYS A 1 436 ? 3.193 10.828 -15.422 1 76.81 436 LYS A C 1
ATOM 3355 O O . LYS A 1 436 ? 3.215 11.906 -16.031 1 76.81 436 LYS A O 1
ATOM 3360 N N . ALA A 1 437 ? 3.691 10.695 -14.258 1 84.88 437 ALA A N 1
ATOM 3361 C CA . ALA A 1 437 ? 4.262 11.828 -13.539 1 84.88 437 ALA A CA 1
ATOM 3362 C C . ALA A 1 437 ? 5.328 12.531 -14.383 1 84.88 437 ALA A C 1
ATOM 3364 O O . ALA A 1 437 ? 5.32 13.758 -14.508 1 84.88 437 ALA A O 1
ATOM 3365 N N . TYR A 1 438 ? 6.254 11.789 -14.961 1 89.31 438 TYR A N 1
ATOM 3366 C CA . TYR A 1 438 ? 7.328 12.367 -15.758 1 89.31 438 TYR A CA 1
ATOM 3367 C C . TYR A 1 438 ? 6.773 13.07 -16.984 1 89.31 438 TYR A C 1
ATOM 3369 O O . TYR A 1 438 ? 7.242 14.148 -17.359 1 89.31 438 TYR A O 1
ATOM 3377 N N . GLU A 1 439 ? 5.773 12.461 -17.562 1 83.94 439 GLU A N 1
ATOM 3378 C CA . GLU A 1 439 ? 5.168 13.055 -18.75 1 83.94 439 GLU A CA 1
ATOM 3379 C C . GLU A 1 439 ? 4.523 14.398 -18.438 1 83.94 439 GLU A C 1
ATOM 3381 O O . GLU A 1 439 ? 4.586 15.328 -19.234 1 83.94 439 GLU A O 1
ATOM 3386 N N . VAL A 1 440 ? 3.891 14.469 -17.312 1 81.06 440 VAL A N 1
ATOM 3387 C CA . VAL A 1 440 ? 3.25 15.711 -16.891 1 81.06 440 VAL A CA 1
ATOM 3388 C C . VAL A 1 440 ? 4.301 16.812 -16.75 1 81.06 440 VAL A C 1
ATOM 3390 O O . VAL A 1 440 ? 4.059 17.953 -17.141 1 81.06 440 VAL A O 1
ATOM 3393 N N . LEU A 1 441 ? 5.465 16.5 -16.281 1 88 441 LEU A N 1
ATOM 3394 C CA . LEU A 1 441 ? 6.535 17.469 -16.047 1 88 441 LEU A CA 1
ATOM 3395 C C . LEU A 1 441 ? 7.121 17.969 -17.359 1 88 441 LEU A C 1
ATOM 3397 O O . LEU A 1 441 ? 7.746 19.031 -17.406 1 88 441 LEU A O 1
ATOM 3401 N N . ARG A 1 442 ? 6.914 17.188 -18.391 1 89.94 442 ARG A N 1
ATOM 3402 C CA . ARG A 1 442 ? 7.555 17.547 -19.656 1 89.94 442 ARG A CA 1
ATOM 3403 C C . ARG A 1 442 ? 6.52 17.906 -20.719 1 89.94 442 ARG A C 1
ATOM 3405 O O . ARG A 1 442 ? 6.855 18.047 -21.891 1 89.94 442 ARG A O 1
ATOM 3412 N N . ARG A 1 443 ? 5.32 17.984 -20.312 1 79.88 443 ARG A N 1
ATOM 3413 C CA . ARG A 1 443 ? 4.242 18.203 -21.281 1 79.88 443 ARG A CA 1
ATOM 3414 C C . ARG A 1 443 ? 4.191 19.672 -21.719 1 79.88 443 ARG A C 1
ATOM 3416 O O . ARG A 1 443 ? 3.232 20.375 -21.406 1 79.88 443 ARG A O 1
ATOM 3423 N N . ARG A 1 444 ? 5.156 20.141 -22.391 1 80 444 ARG A N 1
ATOM 3424 C CA . ARG A 1 444 ? 5.262 21.438 -23.031 1 80 444 ARG A CA 1
ATOM 3425 C C . ARG A 1 444 ? 6.027 21.328 -24.344 1 80 444 ARG A C 1
ATOM 3427 O O . ARG A 1 444 ? 6.961 20.531 -24.469 1 80 444 ARG A O 1
ATOM 3434 N N . PRO A 1 445 ? 5.625 22.016 -25.25 1 80 445 PRO A N 1
ATOM 3435 C CA . PRO A 1 445 ? 6.266 21.938 -26.562 1 80 445 PRO A CA 1
ATOM 3436 C C . PRO A 1 445 ? 7.766 22.203 -26.516 1 80 445 PRO A C 1
ATOM 3438 O O . PRO A 1 445 ? 8.531 21.656 -27.297 1 80 445 PRO A O 1
ATOM 3441 N N . GLU A 1 446 ? 8.141 23.047 -25.5 1 81 446 GLU A N 1
ATOM 3442 C CA . GLU A 1 446 ? 9.555 23.406 -25.391 1 81 446 GLU A CA 1
ATOM 3443 C C . GLU A 1 446 ? 10.352 22.281 -24.734 1 81 446 GLU A C 1
ATOM 3445 O O . GLU A 1 446 ? 11.578 22.219 -24.875 1 81 446 GLU A O 1
ATOM 3450 N N . LEU A 1 447 ? 9.852 21.438 -24.047 1 87.12 447 LEU A N 1
ATOM 3451 C CA . LEU A 1 447 ? 10.539 20.406 -23.281 1 87.12 447 LEU A CA 1
ATOM 3452 C C . LEU A 1 447 ? 10.492 19.062 -23.984 1 87.12 447 LEU A C 1
ATOM 3454 O O . LEU A 1 447 ? 11.531 18.5 -24.328 1 87.12 447 LEU A O 1
ATOM 3458 N N . GLY A 1 448 ? 9.266 18.703 -24.453 1 76 448 GLY A N 1
ATOM 3459 C CA . GLY A 1 448 ? 9.086 17.453 -25.172 1 76 448 GLY A CA 1
ATOM 3460 C C . GLY A 1 448 ? 10.297 16.531 -25.078 1 76 448 GLY A C 1
ATOM 3461 O O . GLY A 1 448 ? 10.734 16.203 -23.969 1 76 448 GLY A O 1
ATOM 3462 N N . GLU A 1 449 ? 10.969 16.141 -26.125 1 78.31 449 GLU A N 1
ATOM 3463 C CA . GLU A 1 449 ? 12.086 15.203 -26.141 1 78.31 449 GLU A CA 1
ATOM 3464 C C . GLU A 1 449 ? 13.422 15.938 -26.25 1 78.31 449 GLU A C 1
ATOM 3466 O O . GLU A 1 449 ? 14.469 15.312 -26.422 1 78.31 449 GLU A O 1
ATOM 3471 N N . SER A 1 450 ? 13.305 17.203 -25.984 1 81 450 SER A N 1
ATOM 3472 C CA . SER A 1 450 ? 14.531 18 -26.094 1 81 450 SER A CA 1
ATOM 3473 C C . SER A 1 450 ? 15.461 17.734 -24.922 1 81 450 SER A C 1
ATOM 3475 O O . SER A 1 450 ? 15.016 17.547 -23.781 1 81 450 SER A O 1
ATOM 3477 N N . ASP A 1 451 ? 16.75 17.672 -25.203 1 83.88 451 ASP A N 1
ATOM 3478 C CA . ASP A 1 451 ? 17.75 17.422 -24.172 1 83.88 451 ASP A CA 1
ATOM 3479 C C . ASP A 1 451 ? 18.406 18.734 -23.719 1 83.88 451 ASP A C 1
ATOM 3481 O O . ASP A 1 451 ? 19.328 18.719 -22.891 1 83.88 451 ASP A O 1
ATOM 3485 N N . ALA A 1 452 ? 18 19.844 -24.234 1 85 452 ALA A N 1
ATOM 3486 C CA . ALA A 1 452 ? 18.531 21.125 -23.812 1 85 452 ALA A CA 1
ATOM 3487 C C . ALA A 1 452 ? 18.094 21.469 -22.391 1 85 452 ALA A C 1
ATOM 3489 O O . ALA A 1 452 ? 18.859 22.047 -21.609 1 85 452 ALA A O 1
ATOM 3490 N N . LEU A 1 453 ? 16.875 21.172 -22.125 1 90.94 453 LEU A N 1
ATOM 3491 C CA . LEU A 1 453 ? 16.312 21.266 -20.781 1 90.94 453 LEU A CA 1
ATOM 3492 C C . LEU A 1 453 ? 15.883 19.891 -20.266 1 90.94 453 LEU A C 1
ATOM 3494 O O . LEU A 1 453 ? 15.039 19.234 -20.875 1 90.94 453 LEU A O 1
ATOM 3498 N N . ARG A 1 454 ? 16.531 19.516 -19.203 1 93.44 454 ARG A N 1
ATOM 3499 C CA . ARG A 1 454 ? 16.281 18.156 -18.734 1 93.44 454 ARG A CA 1
ATOM 3500 C C . ARG A 1 454 ? 15.594 18.156 -17.375 1 93.44 454 ARG A C 1
ATOM 3502 O O . ARG A 1 454 ? 15.844 19.031 -16.547 1 93.44 454 ARG A O 1
ATOM 3509 N N . THR A 1 455 ? 14.695 17.219 -17.25 1 94.94 455 THR A N 1
ATOM 3510 C CA . THR A 1 455 ? 14.055 16.969 -15.961 1 94.94 455 THR A CA 1
ATOM 3511 C C . THR A 1 455 ? 14.469 15.617 -15.398 1 94.94 455 THR A C 1
ATOM 3513 O O . THR A 1 455 ? 14.547 14.625 -16.141 1 94.94 455 THR A O 1
ATOM 3516 N N . GLN A 1 456 ? 14.906 15.57 -14.203 1 96.44 456 GLN A N 1
ATOM 3517 C CA . GLN A 1 456 ? 15.125 14.312 -13.492 1 96.44 456 GLN A CA 1
ATOM 3518 C C . GLN A 1 456 ? 14.18 14.188 -12.297 1 96.44 456 GLN A C 1
ATOM 3520 O O . GLN A 1 456 ? 14.188 15.031 -11.398 1 96.44 456 GLN A O 1
ATOM 3525 N N . LEU A 1 457 ? 13.375 13.188 -12.344 1 96.75 457 LEU A N 1
ATOM 3526 C CA . LEU A 1 457 ? 12.383 12.93 -11.312 1 96.75 457 LEU A CA 1
ATOM 3527 C C . LEU A 1 457 ? 12.867 11.836 -10.359 1 96.75 457 LEU A C 1
ATOM 3529 O O . LEU A 1 457 ? 13.266 10.758 -10.797 1 96.75 457 LEU A O 1
ATOM 3533 N N . ILE A 1 458 ? 12.922 12.133 -9.07 1 97.25 458 ILE A N 1
ATOM 3534 C CA . ILE A 1 458 ? 13.266 11.164 -8.031 1 97.25 458 ILE A CA 1
ATOM 3535 C C . ILE A 1 458 ? 12.047 10.891 -7.16 1 97.25 458 ILE A C 1
ATOM 3537 O O . ILE A 1 458 ? 11.422 11.828 -6.641 1 97.25 458 ILE A O 1
ATOM 3541 N N . VAL A 1 459 ? 11.688 9.625 -7.043 1 95.75 459 VAL A N 1
ATOM 3542 C CA . VAL A 1 459 ? 10.523 9.227 -6.254 1 95.75 459 VAL A CA 1
ATOM 3543 C C . VAL A 1 459 ? 10.938 8.219 -5.184 1 95.75 459 VAL A C 1
ATOM 3545 O O . VAL A 1 459 ? 11.68 7.277 -5.469 1 95.75 459 VAL A O 1
ATOM 3548 N N . SER A 1 460 ? 10.594 8.484 -3.967 1 93.38 460 SER A N 1
ATOM 3549 C CA . SER A 1 460 ? 10.766 7.488 -2.916 1 93.38 460 SER A CA 1
ATOM 3550 C C . SER A 1 460 ? 9.461 6.734 -2.652 1 93.38 460 SER A C 1
ATOM 3552 O O . SER A 1 460 ? 8.383 7.328 -2.674 1 93.38 460 SER A O 1
ATOM 3554 N N . THR A 1 461 ? 9.484 5.43 -2.443 1 90.25 461 THR A N 1
ATOM 3555 C CA . THR A 1 461 ? 8.258 4.668 -2.277 1 90.25 461 THR A CA 1
ATOM 3556 C C . THR A 1 461 ? 8.492 3.445 -1.395 1 90.25 461 THR A C 1
ATOM 3558 O O . THR A 1 461 ? 9.617 2.959 -1.282 1 90.25 461 THR A O 1
ATOM 3561 N N . HIS A 1 462 ? 7.418 3.07 -0.724 1 81 462 HIS A N 1
ATOM 3562 C CA . HIS A 1 462 ? 7.355 1.801 -0.009 1 81 462 HIS A CA 1
ATOM 3563 C C . HIS A 1 462 ? 6.398 0.83 -0.692 1 81 462 HIS A C 1
ATOM 3565 O O . HIS A 1 462 ? 6.062 -0.216 -0.132 1 81 462 HIS A O 1
ATOM 3571 N N . SER A 1 463 ? 6.027 1.195 -1.825 1 82.31 463 SER A N 1
ATOM 3572 C CA . SER A 1 463 ? 5.004 0.394 -2.488 1 82.31 463 SER A CA 1
ATOM 3573 C C . SER A 1 463 ? 5.609 -0.49 -3.572 1 82.31 463 SER A C 1
ATOM 3575 O O . SER A 1 463 ? 6.309 0 -4.461 1 82.31 463 SER A O 1
ATOM 3577 N N . SER A 1 464 ? 5.285 -1.724 -3.496 1 80 464 SER A N 1
ATOM 3578 C CA . SER A 1 464 ? 5.727 -2.654 -4.531 1 80 464 SER A CA 1
ATOM 3579 C C . SER A 1 464 ? 5.02 -2.381 -5.855 1 80 464 SER A C 1
ATOM 3581 O O . SER A 1 464 ? 5.562 -2.674 -6.922 1 80 464 SER A O 1
ATOM 3583 N N . HIS A 1 465 ? 3.898 -1.776 -5.777 1 77.94 465 HIS A N 1
ATOM 3584 C CA . HIS A 1 465 ? 3.135 -1.471 -6.98 1 77.94 465 HIS A CA 1
ATOM 3585 C C . HIS A 1 465 ? 3.795 -0.357 -7.785 1 77.94 465 HIS A C 1
ATOM 3587 O O . HIS A 1 465 ? 3.77 -0.375 -9.016 1 77.94 465 HIS A O 1
ATOM 3593 N N . VAL A 1 466 ? 4.363 0.564 -7.086 1 82.56 466 VAL A N 1
ATOM 3594 C CA . VAL A 1 466 ? 5.07 1.659 -7.738 1 82.56 466 VAL A CA 1
ATOM 3595 C C . VAL A 1 466 ? 6.363 1.138 -8.359 1 82.56 466 VAL A C 1
ATOM 3597 O O . VAL A 1 466 ? 6.684 1.465 -9.508 1 82.56 466 VAL A O 1
ATOM 3600 N N . ALA A 1 467 ? 7 0.307 -7.641 1 80.75 467 ALA A N 1
ATOM 3601 C CA . ALA A 1 467 ? 8.273 -0.249 -8.094 1 80.75 467 ALA A CA 1
ATOM 3602 C C . ALA A 1 467 ? 8.07 -1.143 -9.32 1 80.75 467 ALA A C 1
ATOM 3604 O O . ALA A 1 467 ? 8.945 -1.221 -10.188 1 80.75 467 ALA A O 1
ATOM 3605 N N . HIS A 1 468 ? 6.914 -1.69 -9.359 1 73.62 468 HIS A N 1
ATOM 3606 C CA . HIS A 1 468 ? 6.59 -2.637 -10.422 1 73.62 468 HIS A CA 1
ATOM 3607 C C . HIS A 1 468 ? 6.527 -1.94 -11.781 1 73.62 468 HIS A C 1
ATOM 3609 O O . HIS A 1 468 ? 6.852 -2.543 -12.805 1 73.62 468 HIS A O 1
ATOM 3615 N N . GLU A 1 469 ? 6.23 -0.752 -11.812 1 73 469 GLU A N 1
ATOM 3616 C CA . GLU A 1 469 ? 5.98 -0.043 -13.07 1 73 469 GLU A CA 1
ATOM 3617 C C . GLU A 1 469 ? 7.242 0.658 -13.562 1 73 469 GLU A C 1
ATOM 3619 O O . GLU A 1 469 ? 7.273 1.174 -14.68 1 73 469 GLU A O 1
ATOM 3624 N N . THR A 1 470 ? 8.305 0.644 -12.836 1 78.25 470 THR A N 1
ATOM 3625 C CA . THR A 1 470 ? 9.539 1.325 -13.203 1 78.25 470 THR A CA 1
ATOM 3626 C C . THR A 1 470 ? 10.609 0.319 -13.625 1 78.25 470 THR A C 1
ATOM 3628 O O . THR A 1 470 ? 10.703 -0.771 -13.055 1 78.25 470 THR A O 1
ATOM 3631 N N . PRO A 1 471 ? 11.328 0.667 -14.648 1 78.5 471 PRO A N 1
ATOM 3632 C CA . PRO A 1 471 ? 12.422 -0.228 -15.031 1 78.5 471 PRO A CA 1
ATOM 3633 C C . PRO A 1 471 ? 13.383 -0.512 -13.883 1 78.5 471 PRO A C 1
ATOM 3635 O O . PRO A 1 471 ? 13.664 0.377 -13.07 1 78.5 471 PRO A O 1
ATOM 3638 N N . PHE A 1 472 ? 13.914 -1.633 -13.898 1 78.31 472 PHE A N 1
ATOM 3639 C CA . PHE A 1 472 ? 14.805 -2.096 -12.844 1 78.31 472 PHE A CA 1
ATOM 3640 C C . PHE A 1 472 ? 16.047 -1.222 -12.766 1 78.31 472 PHE A C 1
ATOM 3642 O O . PHE A 1 472 ? 16.594 -1.006 -11.68 1 78.31 472 PHE A O 1
ATOM 3649 N N . ALA A 1 473 ? 16.484 -0.73 -13.859 1 82 473 ALA A N 1
ATOM 3650 C CA . ALA A 1 473 ? 17.688 0.092 -13.914 1 82 473 ALA A CA 1
ATOM 3651 C C . ALA A 1 473 ? 17.469 1.425 -13.195 1 82 473 ALA A C 1
ATOM 3653 O O . ALA A 1 473 ? 18.438 2.094 -12.82 1 82 473 ALA A O 1
ATOM 3654 N N . SER A 1 474 ? 16.219 1.753 -12.977 1 88.94 474 SER A N 1
ATOM 3655 C CA . SER A 1 474 ? 15.906 3.035 -12.359 1 88.94 474 SER A CA 1
ATOM 3656 C C . SER A 1 474 ? 15.719 2.891 -10.852 1 88.94 474 SER A C 1
ATOM 3658 O O . SER A 1 474 ? 15.477 3.877 -10.148 1 88.94 474 SER A O 1
ATOM 3660 N N . LEU A 1 475 ? 15.898 1.682 -10.383 1 89 475 LEU A N 1
ATOM 3661 C CA . LEU A 1 475 ? 15.672 1.429 -8.969 1 89 475 LEU A CA 1
ATOM 3662 C C . LEU A 1 475 ? 16.969 1.606 -8.164 1 89 475 LEU A C 1
ATOM 3664 O O . LEU A 1 475 ? 18.031 1.209 -8.625 1 89 475 LEU A O 1
ATOM 3668 N N . ARG A 1 476 ? 16.859 2.332 -7.121 1 94.75 476 ARG A N 1
ATOM 3669 C CA . ARG A 1 476 ? 17.906 2.441 -6.113 1 94.75 476 ARG A CA 1
ATOM 3670 C C . ARG A 1 476 ? 17.438 1.862 -4.781 1 94.75 476 ARG A C 1
ATOM 3672 O O . ARG A 1 476 ? 16.547 2.406 -4.141 1 94.75 476 ARG A O 1
ATOM 3679 N N . TYR A 1 477 ? 18.078 0.743 -4.426 1 91.56 477 TYR A N 1
ATOM 3680 C CA . TYR A 1 477 ? 17.656 0.022 -3.229 1 91.56 477 TYR A CA 1
ATOM 3681 C C . TYR A 1 477 ? 18.453 0.494 -2.012 1 91.56 477 TYR A C 1
ATOM 3683 O O . TYR A 1 477 ? 19.672 0.382 -1.977 1 91.56 477 TYR A O 1
ATOM 3691 N N . PHE A 1 478 ? 17.766 1.055 -1.027 1 91.94 478 PHE A N 1
ATOM 3692 C CA . PHE A 1 478 ? 18.359 1.481 0.234 1 91.94 478 PHE A CA 1
ATOM 3693 C C . PHE A 1 478 ? 18.328 0.35 1.255 1 91.94 478 PHE A C 1
ATOM 3695 O O . PHE A 1 478 ? 17.266 -0.09 1.674 1 91.94 478 PHE A O 1
ATOM 3702 N N . ARG A 1 479 ? 19.484 -0.06 1.634 1 89.25 479 ARG A N 1
ATOM 3703 C CA . ARG A 1 479 ? 19.625 -1.196 2.537 1 89.25 479 ARG A CA 1
ATOM 3704 C C . ARG A 1 479 ? 20.078 -0.739 3.924 1 89.25 479 ARG A C 1
ATOM 3706 O O . ARG A 1 479 ? 21.062 -0.012 4.055 1 89.25 479 ARG A O 1
ATOM 3713 N N . ARG A 1 480 ? 19.438 -1.235 4.941 1 83.56 480 ARG A N 1
ATOM 3714 C CA . ARG A 1 480 ? 19.797 -0.915 6.32 1 83.56 480 ARG A CA 1
ATOM 3715 C C . ARG A 1 480 ? 20.938 -1.795 6.809 1 83.56 480 ARG A C 1
ATOM 3717 O O . ARG A 1 480 ? 20.953 -3.004 6.566 1 83.56 480 ARG A O 1
ATOM 3724 N N . LEU A 1 481 ? 21.891 -1.128 7.426 1 84.19 481 LEU A N 1
ATOM 3725 C CA . LEU A 1 481 ? 23 -1.839 8.047 1 84.19 481 LEU A CA 1
ATOM 3726 C C . LEU A 1 481 ? 22.984 -1.637 9.562 1 84.19 481 LEU A C 1
ATOM 3728 O O . LEU A 1 481 ? 23.016 -0.501 10.039 1 84.19 481 LEU A O 1
ATOM 3732 N N . PRO A 1 482 ? 22.953 -2.678 10.258 1 78.31 482 PRO A N 1
ATOM 3733 C CA . PRO A 1 482 ? 22.922 -2.557 11.719 1 78.31 482 PRO A CA 1
ATOM 3734 C C . PRO A 1 482 ? 24.203 -1.955 12.281 1 78.31 482 PRO A C 1
ATOM 3736 O O . PRO A 1 482 ? 25.219 -1.876 11.578 1 78.31 482 PRO A O 1
ATOM 3739 N N . ALA A 1 483 ? 24.078 -1.543 13.57 1 78.38 483 ALA A N 1
ATOM 3740 C CA . ALA A 1 483 ? 25.234 -0.985 14.266 1 78.38 483 ALA A CA 1
ATOM 3741 C C . ALA A 1 483 ? 26.344 -2.021 14.398 1 78.38 483 ALA A C 1
ATOM 3743 O O . ALA A 1 483 ? 26.078 -3.191 14.688 1 78.38 483 ALA A O 1
ATOM 3744 N N . GLY A 1 484 ? 27.562 -1.646 14.133 1 76.38 484 GLY A N 1
ATOM 3745 C CA . GLY A 1 484 ? 28.703 -2.543 14.297 1 76.38 484 GLY A CA 1
ATOM 3746 C C . GLY A 1 484 ? 29.203 -3.129 12.984 1 76.38 484 GLY A C 1
ATOM 3747 O O . GLY A 1 484 ? 30.328 -3.6 12.898 1 76.38 484 GLY A O 1
ATOM 3748 N N . MET A 1 485 ? 28.406 -3.117 12.008 1 78.81 485 MET A N 1
ATOM 3749 C CA . MET A 1 485 ? 28.828 -3.691 10.734 1 78.81 485 MET A CA 1
ATOM 3750 C C . MET A 1 485 ? 29.766 -2.75 9.992 1 78.81 485 MET A C 1
ATOM 3752 O O . MET A 1 485 ? 30.859 -3.148 9.594 1 78.81 485 MET A O 1
ATOM 3756 N N . VAL A 1 486 ? 29.25 -1.536 9.852 1 80.94 486 VAL A N 1
ATOM 3757 C CA . VAL A 1 486 ? 30.047 -0.545 9.148 1 80.94 486 VAL A CA 1
ATOM 3758 C C . VAL A 1 486 ? 30.453 0.577 10.109 1 80.94 486 VAL A C 1
ATOM 3760 O O . VAL A 1 486 ? 31.578 1.065 10.07 1 80.94 486 VAL A O 1
ATOM 3763 N N . ALA A 1 487 ? 29.516 0.948 10.914 1 82.31 487 ALA A N 1
ATOM 3764 C CA . ALA A 1 487 ? 29.719 2.021 11.883 1 82.31 487 ALA A CA 1
ATOM 3765 C C . ALA A 1 487 ? 29.156 1.647 13.25 1 82.31 487 ALA A C 1
ATOM 3767 O O . ALA A 1 487 ? 28.5 0.614 13.391 1 82.31 487 ALA A O 1
ATOM 3768 N N . LYS A 1 488 ? 29.406 2.484 14.18 1 79.75 488 LYS A N 1
ATOM 3769 C CA . LYS A 1 488 ? 28.922 2.242 15.547 1 79.75 488 LYS A CA 1
ATOM 3770 C C . LYS A 1 488 ? 27.422 2.436 15.648 1 79.75 488 LYS A C 1
ATOM 3772 O O . LYS A 1 488 ? 26.797 1.991 16.609 1 79.75 488 LYS A O 1
ATOM 3777 N N . VAL A 1 489 ? 26.938 3.111 14.719 1 80.31 489 VAL A N 1
ATOM 3778 C CA . VAL A 1 489 ? 25.5 3.357 14.656 1 80.31 489 VAL A CA 1
ATOM 3779 C C . VAL A 1 489 ? 24.922 2.719 13.398 1 80.31 489 VAL A C 1
ATOM 3781 O O . VAL A 1 489 ? 25.656 2.402 12.461 1 80.31 489 VAL A O 1
ATOM 3784 N N . PRO A 1 490 ? 23.641 2.449 13.383 1 80.19 490 PRO A N 1
ATOM 3785 C CA . PRO A 1 490 ? 23.047 1.922 12.156 1 80.19 490 PRO A CA 1
ATOM 3786 C C . PRO A 1 490 ? 23.141 2.898 10.992 1 80.19 490 PRO A C 1
ATOM 3788 O O . PRO A 1 490 ? 22.891 4.098 11.156 1 80.19 490 PRO A O 1
ATOM 3791 N N . VAL A 1 491 ? 23.594 2.447 9.953 1 87.31 491 VAL A N 1
ATOM 3792 C CA . VAL A 1 491 ? 23.703 3.266 8.758 1 87.31 491 VAL A CA 1
ATOM 3793 C C . VAL A 1 491 ? 23.031 2.557 7.578 1 87.31 491 VAL A C 1
ATOM 3795 O O . VAL A 1 491 ? 22.484 1.465 7.738 1 87.31 491 VAL A O 1
ATOM 3798 N N . SER A 1 492 ? 22.938 3.266 6.461 1 89.56 492 SER A N 1
ATOM 3799 C CA . SER A 1 492 ? 22.312 2.695 5.27 1 89.56 492 SER A CA 1
ATOM 3800 C C . SER A 1 492 ? 23.25 2.775 4.066 1 89.56 492 SER A C 1
ATOM 3802 O O . SER A 1 492 ? 24.141 3.635 4.012 1 89.56 492 SER A O 1
ATOM 3804 N N . THR A 1 493 ? 23.141 1.854 3.238 1 90.56 493 THR A N 1
ATOM 3805 C CA . THR A 1 493 ? 23.844 1.86 1.963 1 90.56 493 THR A CA 1
ATOM 3806 C C . THR A 1 493 ? 22.859 1.757 0.798 1 90.56 493 THR A C 1
ATOM 3808 O O . THR A 1 493 ? 21.672 1.497 1.002 1 90.56 493 THR A O 1
ATOM 3811 N N . VAL A 1 494 ? 23.359 2.064 -0.403 1 92.94 494 VAL A N 1
ATOM 3812 C CA . VAL A 1 494 ? 22.469 2.102 -1.564 1 92.94 494 VAL A CA 1
ATOM 3813 C C . VAL A 1 494 ? 22.984 1.143 -2.635 1 92.94 494 VAL A C 1
ATOM 3815 O O . VAL A 1 494 ? 24.188 1.14 -2.955 1 92.94 494 VAL A O 1
ATOM 3818 N N . VAL A 1 495 ? 22.141 0.346 -3.092 1 89.88 495 VAL A N 1
ATOM 3819 C CA . VAL A 1 495 ? 22.453 -0.538 -4.211 1 89.88 495 VAL A CA 1
ATOM 3820 C C . VAL A 1 495 ? 21.844 0.025 -5.496 1 89.88 495 VAL A C 1
ATOM 3822 O O . VAL A 1 495 ? 20.625 0.123 -5.621 1 89.88 495 VAL A O 1
ATOM 3825 N N . ASN A 1 496 ? 22.688 0.41 -6.379 1 89.75 496 ASN A N 1
ATOM 3826 C CA . ASN A 1 496 ? 22.234 0.866 -7.688 1 89.75 496 ASN A CA 1
ATOM 3827 C C . ASN A 1 496 ? 21.969 -0.306 -8.633 1 89.75 496 ASN A C 1
ATOM 3829 O O . ASN A 1 496 ? 22.922 -0.914 -9.141 1 89.75 496 ASN A O 1
ATOM 3833 N N . LEU A 1 497 ? 20.812 -0.583 -8.961 1 83 497 LEU A N 1
ATOM 3834 C CA . LEU A 1 497 ? 20.453 -1.788 -9.703 1 83 497 LEU A CA 1
ATOM 3835 C C . LEU A 1 497 ? 20.828 -1.661 -11.172 1 83 497 LEU A C 1
ATOM 3837 O O . LEU A 1 497 ? 20.859 -2.658 -11.898 1 83 497 LEU A O 1
ATOM 3841 N N . SER A 1 498 ? 21.062 -0.459 -11.586 1 76.62 498 SER A N 1
ATOM 3842 C CA . SER A 1 498 ? 21.531 -0.282 -12.953 1 76.62 498 SER A CA 1
ATOM 3843 C C . SER A 1 498 ? 22.844 -1.02 -13.188 1 76.62 498 SER A C 1
ATOM 3845 O O . SER A 1 498 ? 23.172 -1.359 -14.32 1 76.62 498 SER A O 1
ATOM 3847 N N . GLN A 1 499 ? 23.547 -1.263 -12.109 1 72.19 499 GLN A N 1
ATOM 3848 C CA . GLN A 1 499 ? 24.875 -1.851 -12.219 1 72.19 499 GLN A CA 1
ATOM 3849 C C . GLN A 1 499 ? 24.828 -3.361 -12.016 1 72.19 499 GLN A C 1
ATOM 3851 O O . GLN A 1 499 ? 25.844 -4.047 -12.18 1 72.19 499 GLN A O 1
ATOM 3856 N N . VAL A 1 500 ? 23.672 -3.818 -11.641 1 69.62 500 VAL A N 1
ATOM 3857 C CA . VAL A 1 500 ? 23.594 -5.227 -11.258 1 69.62 500 VAL A CA 1
ATOM 3858 C C . VAL A 1 500 ? 23.625 -6.102 -12.508 1 69.62 500 VAL A C 1
ATOM 3860 O O . VAL A 1 500 ? 24.328 -7.117 -12.547 1 69.62 500 VAL A O 1
ATOM 3863 N N . PHE A 1 501 ? 22.672 -5.57 -13.383 1 65.75 501 PHE A N 1
ATOM 3864 C CA . PHE A 1 501 ? 22.609 -6.402 -14.578 1 65.75 501 PHE A CA 1
ATOM 3865 C C . PHE A 1 501 ? 23.266 -5.703 -15.758 1 65.75 501 PHE A C 1
ATOM 3867 O O . PHE A 1 501 ? 23.219 -4.477 -15.859 1 65.75 501 PHE A O 1
ATOM 3874 N N . GLY A 1 502 ? 24.438 -5.984 -16.141 1 59.22 502 GLY A N 1
ATOM 3875 C CA . GLY A 1 502 ? 24.938 -5.387 -17.375 1 59.22 502 GLY A CA 1
ATOM 3876 C C . GLY A 1 502 ? 23.828 -5.031 -18.344 1 59.22 502 GLY A C 1
ATOM 3877 O O . GLY A 1 502 ? 22.75 -5.645 -18.328 1 59.22 502 GLY A O 1
ATOM 3878 N N . GLU A 1 503 ? 23.672 -3.74 -18.812 1 58.16 503 GLU A N 1
ATOM 3879 C CA . GLU A 1 503 ? 22.641 -3.295 -19.75 1 58.16 503 GLU A CA 1
ATOM 3880 C C . GLU A 1 503 ? 22.484 -4.285 -20.906 1 58.16 503 GLU A C 1
ATOM 3882 O O . GLU A 1 503 ? 23.453 -4.664 -21.547 1 58.16 503 GLU A O 1
ATOM 3887 N N . GLY A 1 504 ? 21.312 -4.754 -21.078 1 58.62 504 GLY A N 1
ATOM 3888 C CA . GLY A 1 504 ? 20.984 -5.512 -22.266 1 58.62 504 GLY A CA 1
ATOM 3889 C C . GLY A 1 504 ? 21.266 -6.996 -22.125 1 58.62 504 GLY A C 1
ATOM 3890 O O . GLY A 1 504 ? 21.312 -7.719 -23.125 1 58.62 504 GLY A O 1
ATOM 3891 N N . THR A 1 505 ? 21.562 -7.375 -20.875 1 64.69 505 THR A N 1
ATOM 3892 C CA . THR A 1 505 ? 21.859 -8.797 -20.734 1 64.69 505 THR A CA 1
ATOM 3893 C C . THR A 1 505 ? 20.562 -9.609 -20.641 1 64.69 505 THR A C 1
ATOM 3895 O O . THR A 1 505 ? 19.5 -9.055 -20.359 1 64.69 505 THR A O 1
ATOM 3898 N N . GLU A 1 506 ? 20.641 -10.844 -21.016 1 65.38 506 GLU A N 1
ATOM 3899 C CA . GLU A 1 506 ? 19.531 -11.773 -20.922 1 65.38 506 GLU A CA 1
ATOM 3900 C C . GLU A 1 506 ? 19.016 -11.875 -19.484 1 65.38 506 GLU A C 1
ATOM 3902 O O . GLU A 1 506 ? 17.812 -11.945 -19.25 1 65.38 506 GLU A O 1
ATOM 3907 N N . THR A 1 507 ? 19.953 -11.773 -18.625 1 65.88 507 THR A N 1
ATOM 3908 C CA . THR A 1 507 ? 19.578 -11.883 -17.219 1 65.88 507 THR A CA 1
ATOM 3909 C C . THR A 1 507 ? 18.781 -10.656 -16.766 1 65.88 507 THR A C 1
ATOM 3911 O O . THR A 1 507 ? 17.812 -10.781 -16.016 1 65.88 507 THR A O 1
ATOM 3914 N N . GLU A 1 508 ? 19.172 -9.578 -17.281 1 70.56 508 GLU A N 1
ATOM 3915 C CA . GLU A 1 508 ? 18.453 -8.359 -16.938 1 70.56 508 GLU A CA 1
ATOM 3916 C C . GLU A 1 508 ? 17.016 -8.406 -17.438 1 70.56 508 GLU A C 1
ATOM 3918 O O . GLU A 1 508 ? 16.078 -8.031 -16.719 1 70.56 508 GLU A O 1
ATOM 3923 N N . ARG A 1 509 ? 16.969 -8.883 -18.609 1 68.69 509 ARG A N 1
ATOM 3924 C CA . ARG A 1 509 ? 15.641 -8.969 -19.188 1 68.69 509 ARG A CA 1
ATOM 3925 C C . ARG A 1 509 ? 14.766 -9.953 -18.422 1 68.69 509 ARG A C 1
ATOM 3927 O O . ARG A 1 509 ? 13.586 -9.68 -18.188 1 68.69 509 ARG A O 1
ATOM 3934 N N . PHE A 1 510 ? 15.484 -10.969 -18 1 65.56 510 PHE A N 1
ATOM 3935 C CA . PHE A 1 510 ? 14.766 -11.992 -17.25 1 65.56 510 PHE A CA 1
ATOM 3936 C C . PHE A 1 510 ? 14.242 -11.422 -15.938 1 65.56 510 PHE A C 1
ATOM 3938 O O . PHE A 1 510 ? 13.055 -11.547 -15.633 1 65.56 510 PHE A O 1
ATOM 3945 N N . VAL A 1 511 ? 15.141 -10.891 -15.289 1 70.75 511 VAL A N 1
ATOM 3946 C CA . VAL A 1 511 ? 14.812 -10.445 -13.945 1 70.75 511 VAL A CA 1
ATOM 3947 C C . VAL A 1 511 ? 13.766 -9.336 -14.008 1 70.75 511 VAL A C 1
ATOM 3949 O O . VAL A 1 511 ? 12.812 -9.32 -13.227 1 70.75 511 VAL A O 1
ATOM 3952 N N . THR A 1 512 ? 13.867 -8.578 -15.023 1 70.25 512 THR A N 1
ATOM 3953 C CA . THR A 1 512 ? 12.938 -7.461 -15.156 1 70.25 512 THR A CA 1
ATOM 3954 C C . THR A 1 512 ? 11.531 -7.965 -15.492 1 70.25 512 THR A C 1
ATOM 3956 O O . THR A 1 512 ? 10.555 -7.547 -14.875 1 70.25 512 THR A O 1
ATOM 3959 N N . ARG A 1 513 ? 11.523 -8.859 -16.359 1 67 513 ARG A N 1
ATOM 3960 C CA . ARG A 1 513 ? 10.219 -9.328 -16.812 1 67 513 ARG A CA 1
ATOM 3961 C C . ARG A 1 513 ? 9.578 -10.25 -15.781 1 67 513 ARG A C 1
ATOM 3963 O O . ARG A 1 513 ? 8.359 -10.234 -15.594 1 67 513 ARG A O 1
ATOM 3970 N N . TYR A 1 514 ? 10.469 -11 -15.156 1 69.5 514 TYR A N 1
ATOM 3971 C CA . TYR A 1 514 ? 9.945 -11.914 -14.148 1 69.5 514 TYR A CA 1
ATOM 3972 C C . TYR A 1 514 ? 9.398 -11.156 -12.945 1 69.5 514 TYR A C 1
ATOM 3974 O O . TYR A 1 514 ? 8.305 -11.445 -12.461 1 69.5 514 TYR A O 1
ATOM 3982 N N . LEU A 1 515 ? 10.195 -10.25 -12.539 1 68.25 515 LEU A N 1
ATOM 3983 C CA . LEU A 1 515 ? 9.781 -9.523 -11.344 1 68.25 515 LEU A CA 1
ATOM 3984 C C . LEU A 1 515 ? 8.578 -8.633 -11.648 1 68.25 515 LEU A C 1
ATOM 3986 O O . LEU A 1 515 ? 7.773 -8.352 -10.758 1 68.25 515 LEU A O 1
ATOM 3990 N N . ARG A 1 516 ? 8.562 -8.305 -12.828 1 64.31 516 ARG A N 1
ATOM 3991 C CA . ARG A 1 516 ? 7.391 -7.535 -13.234 1 64.31 516 ARG A CA 1
ATOM 3992 C C . ARG A 1 516 ? 6.125 -8.383 -13.164 1 64.31 516 ARG A C 1
ATOM 3994 O O . ARG A 1 516 ? 5.039 -7.871 -12.891 1 64.31 516 ARG A O 1
ATOM 4001 N N . ALA A 1 517 ? 6.445 -9.633 -13.438 1 61.59 517 ALA A N 1
ATOM 4002 C CA . ALA A 1 517 ? 5.297 -10.539 -13.43 1 61.59 517 ALA A CA 1
ATOM 4003 C C . ALA A 1 517 ? 4.914 -10.922 -12.008 1 61.59 517 ALA A C 1
ATOM 4005 O O . ALA A 1 517 ? 3.762 -11.273 -11.734 1 61.59 517 ALA A O 1
ATOM 4006 N N . GLN A 1 518 ? 6.055 -10.828 -11.227 1 62.69 518 GLN A N 1
ATOM 4007 C CA . GLN A 1 518 ? 5.824 -11.156 -9.82 1 62.69 518 GLN A CA 1
ATOM 4008 C C . GLN A 1 518 ? 5.902 -9.914 -8.945 1 62.69 518 GLN A C 1
ATOM 4010 O O . GLN A 1 518 ? 6.539 -8.922 -9.312 1 62.69 518 GLN A O 1
ATOM 4015 N N . HIS A 1 519 ? 5.004 -9.523 -8.133 1 60.94 519 HIS A N 1
ATOM 4016 C CA . HIS A 1 519 ? 5.02 -8.383 -7.223 1 60.94 519 HIS A CA 1
ATOM 4017 C C . HIS A 1 519 ? 6.43 -8.094 -6.723 1 60.94 519 HIS A C 1
ATOM 4019 O O . HIS A 1 519 ? 7.199 -9.016 -6.449 1 60.94 519 HIS A O 1
ATOM 4025 N N . ALA A 1 520 ? 7.066 -6.918 -6.906 1 63.5 520 ALA A N 1
ATOM 4026 C CA . ALA A 1 520 ? 8.375 -6.418 -6.504 1 63.5 520 ALA A CA 1
ATOM 4027 C C . ALA A 1 520 ? 8.5 -6.367 -4.984 1 63.5 520 ALA A C 1
ATOM 4029 O O . ALA A 1 520 ? 9.047 -5.41 -4.43 1 63.5 520 ALA A O 1
ATOM 4030 N N . ASP A 1 521 ? 8.156 -7.453 -4.297 1 74.69 521 ASP A N 1
ATOM 4031 C CA . ASP A 1 521 ? 8.18 -7.461 -2.836 1 74.69 521 ASP A CA 1
ATOM 4032 C C . ASP A 1 521 ? 9.594 -7.715 -2.309 1 74.69 521 ASP A C 1
ATOM 4034 O O . ASP A 1 521 ? 9.875 -7.457 -1.14 1 74.69 521 ASP A O 1
ATOM 4038 N N . LEU A 1 522 ? 10.484 -8.117 -3.213 1 79.56 522 LEU A N 1
ATOM 4039 C CA . LEU A 1 522 ? 11.844 -8.492 -2.824 1 79.56 522 LEU A CA 1
ATOM 4040 C C . LEU A 1 522 ? 12.578 -7.312 -2.205 1 79.56 522 LEU A C 1
ATOM 4042 O O . LEU A 1 522 ? 13.383 -7.492 -1.284 1 79.56 522 LEU A O 1
ATOM 4046 N N . PHE A 1 523 ? 12.242 -6.145 -2.635 1 80.44 523 PHE A N 1
ATOM 4047 C CA . PHE A 1 523 ? 12.992 -4.957 -2.238 1 80.44 523 PHE A CA 1
ATOM 4048 C C . PHE A 1 523 ? 12.578 -4.5 -0.845 1 80.44 523 PHE A C 1
ATOM 4050 O O . PHE A 1 523 ? 13.234 -3.646 -0.245 1 80.44 523 PHE A O 1
ATOM 4057 N N . PHE A 1 524 ? 11.586 -5.07 -0.365 1 77.94 524 PHE A N 1
ATOM 4058 C CA . PHE A 1 524 ? 11.055 -4.625 0.917 1 77.94 524 PHE A CA 1
ATOM 4059 C C . PHE A 1 524 ? 11.117 -5.742 1.949 1 77.94 524 PHE A C 1
ATOM 4061 O O . PHE A 1 524 ? 10.797 -5.531 3.121 1 77.94 524 PHE A O 1
ATOM 4068 N N . ALA A 1 525 ? 11.625 -6.906 1.501 1 80.62 525 ALA A N 1
ATOM 4069 C CA . ALA A 1 525 ? 11.57 -8.094 2.346 1 80.62 525 ALA A CA 1
ATOM 4070 C C . ALA A 1 525 ? 12.805 -8.195 3.238 1 80.62 525 ALA A C 1
ATOM 4072 O O . ALA A 1 525 ? 13.883 -7.719 2.871 1 80.62 525 ALA A O 1
ATOM 4073 N N . ASP A 1 526 ? 12.617 -8.789 4.391 1 80.25 526 ASP A N 1
ATOM 4074 C CA . ASP A 1 526 ? 13.727 -9.141 5.27 1 80.25 526 ASP A CA 1
ATOM 4075 C C . ASP A 1 526 ? 14.438 -10.398 4.781 1 80.25 526 ASP A C 1
ATOM 4077 O O . ASP A 1 526 ? 15.633 -10.57 5.02 1 80.25 526 ASP A O 1
ATOM 4081 N N . ALA A 1 527 ? 13.664 -11.188 4.246 1 89 527 ALA A N 1
ATOM 4082 C CA . ALA A 1 527 ? 14.18 -12.445 3.711 1 89 527 ALA A CA 1
ATOM 4083 C C . ALA A 1 527 ? 13.32 -12.938 2.549 1 89 527 ALA A C 1
ATOM 4085 O O . ALA A 1 527 ? 12.18 -12.5 2.379 1 89 527 ALA A O 1
ATOM 4086 N N . ALA A 1 528 ? 13.953 -13.789 1.746 1 91.06 528 ALA A N 1
ATOM 4087 C CA . ALA A 1 528 ? 13.234 -14.344 0.599 1 91.06 528 ALA A CA 1
ATOM 4088 C C . ALA A 1 528 ? 13.25 -15.867 0.635 1 91.06 528 ALA A C 1
ATOM 4090 O O . ALA A 1 528 ? 14.234 -16.484 1.058 1 91.06 528 ALA A O 1
ATOM 4091 N N . ILE A 1 529 ? 12.133 -16.438 0.294 1 93.56 529 ILE A N 1
ATOM 4092 C CA . ILE A 1 529 ? 12.023 -17.875 0.088 1 93.56 529 ILE A CA 1
ATOM 4093 C C . ILE A 1 529 ? 11.703 -18.172 -1.376 1 93.56 529 ILE A C 1
ATOM 4095 O O . ILE A 1 529 ? 10.648 -17.766 -1.879 1 93.56 529 ILE A O 1
ATOM 4099 N N . LEU A 1 530 ? 12.625 -18.766 -2.057 1 91.62 530 LEU A N 1
ATOM 4100 C CA . LEU A 1 530 ? 12.414 -19.172 -3.445 1 91.62 530 LEU A CA 1
ATOM 4101 C C . LEU A 1 530 ? 11.898 -20.594 -3.529 1 91.62 530 LEU A C 1
ATOM 4103 O O . LEU A 1 530 ? 12.5 -21.516 -2.957 1 91.62 530 LEU A O 1
ATOM 4107 N N . VAL A 1 531 ? 10.766 -20.719 -4.199 1 91.12 531 VAL A N 1
ATOM 4108 C CA . VAL A 1 531 ? 10.188 -22.062 -4.312 1 91.12 531 VAL A CA 1
ATOM 4109 C C . VAL A 1 531 ? 10.094 -22.453 -5.785 1 91.12 531 VAL A C 1
ATOM 4111 O O . VAL A 1 531 ? 10.055 -21.594 -6.668 1 91.12 531 VAL A O 1
ATOM 4114 N N . GLU A 1 532 ? 9.992 -23.656 -6.016 1 84.19 532 GLU A N 1
ATOM 4115 C CA . GLU A 1 532 ? 10.047 -24.172 -7.383 1 84.19 532 GLU A CA 1
ATOM 4116 C C . GLU A 1 532 ? 8.664 -24.188 -8.023 1 84.19 532 GLU A C 1
ATOM 4118 O O . GLU A 1 532 ? 8.516 -23.812 -9.195 1 84.19 532 GLU A O 1
ATOM 4123 N N . GLY A 1 533 ? 7.652 -24.516 -7.215 1 81.25 533 GLY A N 1
ATOM 4124 C CA . GLY A 1 533 ? 6.371 -24.781 -7.855 1 81.25 533 GLY A CA 1
ATOM 4125 C C . GLY A 1 533 ? 5.195 -24.219 -7.074 1 81.25 533 GLY A C 1
ATOM 4126 O O . GLY A 1 533 ? 5.371 -23.641 -6.004 1 81.25 533 GLY A O 1
ATOM 4127 N N . PRO A 1 534 ? 4.008 -24.484 -7.723 1 79.25 534 PRO A N 1
ATOM 4128 C CA . PRO A 1 534 ? 2.787 -23.938 -7.133 1 79.25 534 PRO A CA 1
ATOM 4129 C C . PRO A 1 534 ? 2.414 -24.609 -5.816 1 79.25 534 PRO A C 1
ATOM 4131 O O . PRO A 1 534 ? 1.837 -23.984 -4.93 1 79.25 534 PRO A O 1
ATOM 4134 N N . ALA A 1 535 ? 2.744 -25.875 -5.703 1 86.94 535 ALA A N 1
ATOM 4135 C CA . ALA A 1 535 ? 2.402 -26.578 -4.465 1 86.94 535 ALA A CA 1
ATOM 4136 C C . ALA A 1 535 ? 3.098 -25.938 -3.266 1 86.94 535 ALA A C 1
ATOM 4138 O O . ALA A 1 535 ? 2.465 -25.688 -2.238 1 86.94 535 ALA A O 1
ATOM 4139 N N . GLU A 1 536 ? 4.398 -25.734 -3.443 1 89.69 536 GLU A N 1
ATOM 4140 C CA . GLU A 1 536 ? 5.148 -25.078 -2.375 1 89.69 536 GLU A CA 1
ATOM 4141 C C . GLU A 1 536 ? 4.629 -23.672 -2.113 1 89.69 536 GLU A C 1
ATOM 4143 O O . GLU A 1 536 ? 4.512 -23.25 -0.961 1 89.69 536 GLU A O 1
ATOM 4148 N N . ARG A 1 537 ? 4.332 -23 -3.105 1 84.06 537 ARG A N 1
ATOM 4149 C CA . ARG A 1 537 ? 3.859 -21.625 -2.998 1 84.06 537 ARG A CA 1
ATOM 4150 C C . ARG A 1 537 ? 2.562 -21.562 -2.197 1 84.06 537 ARG A C 1
ATOM 4152 O O . ARG A 1 537 ? 2.336 -20.594 -1.459 1 84.06 537 ARG A O 1
ATOM 4159 N N . MET A 1 538 ? 1.767 -22.547 -2.332 1 82.69 538 MET A N 1
ATOM 4160 C CA . MET A 1 538 ? 0.466 -22.547 -1.67 1 82.69 538 MET A CA 1
ATOM 4161 C C . MET A 1 538 ? 0.583 -23.047 -0.237 1 82.69 538 MET A C 1
ATOM 4163 O O . MET A 1 538 ? -0.056 -22.516 0.671 1 82.69 538 MET A O 1
ATOM 4167 N N . LEU A 1 539 ? 1.424 -24.016 0.016 1 89.44 539 LEU A N 1
ATOM 4168 C CA . LEU A 1 539 ? 1.387 -24.719 1.293 1 89.44 539 LEU A CA 1
ATOM 4169 C C . LEU A 1 539 ? 2.395 -24.125 2.271 1 89.44 539 LEU A C 1
ATOM 4171 O O . LEU A 1 539 ? 2.137 -24.062 3.477 1 89.44 539 LEU A O 1
ATOM 4175 N N . ILE A 1 540 ? 3.529 -23.672 1.763 1 91.31 540 ILE A N 1
ATOM 4176 C CA . ILE A 1 540 ? 4.609 -23.25 2.646 1 91.31 540 ILE A CA 1
ATOM 4177 C C . ILE A 1 540 ? 4.16 -22.047 3.471 1 91.31 540 ILE A C 1
ATOM 4179 O O . ILE A 1 540 ? 4.379 -22 4.684 1 91.31 540 ILE A O 1
ATOM 4183 N N . PRO A 1 541 ? 3.498 -21.016 2.855 1 85.44 541 PRO A N 1
ATOM 4184 C CA . PRO A 1 541 ? 3.035 -19.891 3.668 1 85.44 541 PRO A CA 1
ATOM 4185 C C . PRO A 1 541 ? 2.084 -20.328 4.781 1 85.44 541 PRO A C 1
ATOM 4187 O O . PRO A 1 541 ? 2.109 -19.75 5.875 1 85.44 541 PRO A O 1
ATOM 4190 N N . ASN A 1 542 ? 1.258 -21.297 4.535 1 85.06 542 ASN A N 1
ATOM 4191 C CA . ASN A 1 542 ? 0.323 -21.781 5.543 1 85.06 542 ASN A CA 1
ATOM 4192 C C . ASN A 1 542 ? 1.035 -22.578 6.625 1 85.06 542 ASN A C 1
ATOM 4194 O O . ASN A 1 542 ? 0.626 -22.562 7.789 1 85.06 542 ASN A O 1
ATOM 4198 N N . PHE A 1 543 ? 2.09 -23.328 6.199 1 91.12 543 PHE A N 1
ATOM 4199 C CA . PHE A 1 543 ? 2.914 -24 7.195 1 91.12 543 PHE A CA 1
ATOM 4200 C C . PHE A 1 543 ? 3.592 -22.984 8.109 1 91.12 543 PHE A C 1
ATOM 4202 O O . PHE A 1 543 ? 3.666 -23.188 9.328 1 91.12 543 PHE A O 1
ATOM 4209 N N . ILE A 1 544 ? 4.105 -21.906 7.539 1 89.56 544 ILE A N 1
ATOM 4210 C CA . ILE A 1 544 ? 4.773 -20.875 8.312 1 89.56 544 ILE A CA 1
ATOM 4211 C C . ILE A 1 544 ? 3.791 -20.25 9.305 1 89.56 544 ILE A C 1
ATOM 4213 O O . ILE A 1 544 ? 4.129 -20.047 10.469 1 89.56 544 ILE A O 1
ATOM 4217 N N . ARG A 1 545 ? 2.623 -20.031 8.922 1 81.38 545 ARG A N 1
ATOM 4218 C CA . ARG A 1 545 ? 1.594 -19.438 9.773 1 81.38 545 ARG A CA 1
ATOM 4219 C C . ARG A 1 545 ? 1.246 -20.375 10.93 1 81.38 545 ARG A C 1
ATOM 4221 O O . ARG A 1 545 ? 1.062 -19.938 12.062 1 81.38 545 ARG A O 1
ATOM 4228 N N . ALA A 1 546 ? 1.164 -21.609 10.609 1 84.75 546 ALA A N 1
ATOM 4229 C CA . ALA A 1 546 ? 0.714 -22.609 11.578 1 84.75 546 ALA A CA 1
ATOM 4230 C C . ALA A 1 546 ? 1.824 -22.938 12.57 1 84.75 546 ALA A C 1
ATOM 4232 O O . ALA A 1 546 ? 1.565 -23.141 13.758 1 84.75 546 ALA A O 1
ATOM 4233 N N . HIS A 1 547 ? 3.092 -23.016 12.07 1 90.06 547 HIS A N 1
ATOM 4234 C CA . HIS A 1 547 ? 4.125 -23.641 12.891 1 90.06 547 HIS A CA 1
ATOM 4235 C C . HIS A 1 547 ? 5.211 -22.641 13.258 1 90.06 547 HIS A C 1
ATOM 4237 O O . HIS A 1 547 ? 5.98 -22.859 14.195 1 90.06 547 HIS A O 1
ATOM 4243 N N . TYR A 1 548 ? 5.352 -21.547 12.57 1 89 548 TYR A N 1
ATOM 4244 C CA . TYR A 1 548 ? 6.449 -20.609 12.766 1 89 548 TYR A CA 1
ATOM 4245 C C . TYR A 1 548 ? 5.93 -19.203 12.992 1 89 548 TYR A C 1
ATOM 4247 O O . TYR A 1 548 ? 5.957 -18.375 12.078 1 89 548 TYR A O 1
ATOM 4255 N N . LYS A 1 549 ? 5.691 -18.844 14.172 1 77.31 549 LYS A N 1
ATOM 4256 C CA . LYS A 1 549 ? 5.027 -17.594 14.523 1 77.31 549 LYS A CA 1
ATOM 4257 C C . LYS A 1 549 ? 5.938 -16.391 14.258 1 77.31 549 LYS A C 1
ATOM 4259 O O . LYS A 1 549 ? 5.496 -15.383 13.703 1 77.31 549 LYS A O 1
ATOM 4264 N N . VAL A 1 550 ? 7.184 -16.516 14.602 1 75.5 550 VAL A N 1
ATOM 4265 C CA . VAL A 1 550 ? 8.117 -15.406 14.453 1 75.5 550 VAL A CA 1
ATOM 4266 C C . VAL A 1 550 ? 8.344 -15.117 12.969 1 75.5 550 VAL A C 1
ATOM 4268 O O . VAL A 1 550 ? 8.414 -13.961 12.555 1 75.5 550 VAL A O 1
ATOM 4271 N N . LEU A 1 551 ? 8.492 -16.172 12.188 1 82.19 551 LEU A N 1
ATOM 4272 C CA . LEU A 1 551 ? 8.664 -15.992 10.75 1 82.19 551 LEU A CA 1
ATOM 4273 C C . LEU A 1 551 ? 7.426 -15.375 10.125 1 82.19 551 LEU A C 1
ATOM 4275 O O . LEU A 1 551 ? 7.527 -14.602 9.164 1 82.19 551 LEU A O 1
ATOM 4279 N N . HIS A 1 552 ? 6.336 -15.742 10.719 1 77.19 552 HIS A N 1
ATOM 4280 C CA . HIS A 1 552 ? 5.078 -15.211 10.211 1 77.19 552 HIS A CA 1
ATOM 4281 C C . HIS A 1 552 ? 4.953 -13.719 10.508 1 77.19 552 HIS A C 1
ATOM 4283 O O . HIS A 1 552 ? 4.285 -12.984 9.766 1 77.19 552 HIS A O 1
ATOM 4289 N N . GLN A 1 553 ? 5.641 -13.281 11.5 1 69.94 553 GLN A N 1
ATOM 4290 C CA . GLN A 1 553 ? 5.594 -11.875 11.891 1 69.94 553 GLN A CA 1
ATOM 4291 C C . GLN A 1 553 ? 6.648 -11.062 11.148 1 69.94 553 GLN A C 1
ATOM 4293 O O . GLN A 1 553 ? 6.629 -9.828 11.188 1 69.94 553 GLN A O 1
ATOM 4298 N N . SER A 1 554 ? 7.512 -11.75 10.453 1 72.69 554 SER A N 1
ATOM 4299 C CA . SER A 1 554 ? 8.539 -11.078 9.664 1 72.69 554 SER A CA 1
ATOM 4300 C C . SER A 1 554 ? 8.094 -10.914 8.211 1 72.69 554 SER A C 1
ATOM 4302 O O . SER A 1 554 ? 7.113 -11.516 7.785 1 72.69 554 SER A O 1
ATOM 4304 N N . TYR A 1 555 ? 8.766 -10.008 7.605 1 72.94 555 TYR A N 1
ATOM 4305 C CA . TYR A 1 555 ? 8.43 -9.82 6.199 1 72.94 555 TYR A CA 1
ATOM 4306 C C . TYR A 1 555 ? 9.242 -10.758 5.312 1 72.94 555 TYR A C 1
ATOM 4308 O O . TYR A 1 555 ? 10.359 -10.43 4.91 1 72.94 555 TYR A O 1
ATOM 4316 N N . VAL A 1 556 ? 8.633 -11.844 5.062 1 83.94 556 VAL A N 1
ATOM 4317 C CA . VAL A 1 556 ? 9.258 -12.828 4.191 1 83.94 556 VAL A CA 1
ATOM 4318 C C . VAL A 1 556 ? 8.5 -12.914 2.869 1 83.94 556 VAL A C 1
ATOM 4320 O O . VAL A 1 556 ? 7.277 -13.047 2.855 1 83.94 556 VAL A O 1
ATOM 4323 N N . THR A 1 557 ? 9.227 -12.688 1.782 1 82.81 557 THR A N 1
ATOM 4324 C CA . THR A 1 557 ? 8.594 -12.797 0.471 1 82.81 557 THR A CA 1
ATOM 4325 C C . THR A 1 557 ? 8.82 -14.188 -0.124 1 82.81 557 THR A C 1
ATOM 4327 O O . THR A 1 557 ? 9.914 -14.75 -0.002 1 82.81 557 THR A O 1
ATOM 4330 N N . LEU A 1 558 ? 7.75 -14.719 -0.647 1 86.31 558 LEU A N 1
ATOM 4331 C CA . LEU A 1 558 ? 7.828 -16.016 -1.306 1 86.31 558 LEU A CA 1
ATOM 4332 C C . LEU A 1 558 ? 7.688 -15.875 -2.816 1 86.31 558 LEU A C 1
ATOM 4334 O O . LEU A 1 558 ? 6.723 -15.281 -3.301 1 86.31 558 LEU A O 1
ATOM 4338 N N . LEU A 1 559 ? 8.727 -16.375 -3.561 1 82.62 559 LEU A N 1
ATOM 4339 C CA . LEU A 1 559 ? 8.734 -16.266 -5.016 1 82.62 559 LEU A CA 1
ATOM 4340 C C . LEU A 1 559 ? 8.75 -17.656 -5.656 1 82.62 559 LEU A C 1
ATOM 4342 O O . LEU A 1 559 ? 9.547 -18.516 -5.27 1 82.62 559 LEU A O 1
ATOM 4346 N N . GLU A 1 560 ? 7.848 -17.828 -6.602 1 82.62 560 GLU A N 1
ATOM 4347 C CA . GLU A 1 560 ? 7.844 -19.047 -7.387 1 82.62 560 GLU A CA 1
ATOM 4348 C C . GLU A 1 560 ? 8.695 -18.906 -8.641 1 82.62 560 GLU A C 1
ATOM 4350 O O . GLU A 1 560 ? 8.469 -18.016 -9.461 1 82.62 560 GLU A O 1
ATOM 4355 N N . ILE A 1 561 ? 9.734 -19.531 -8.867 1 74.56 561 ILE A N 1
ATOM 4356 C CA . ILE A 1 561 ? 10.656 -19.391 -9.984 1 74.56 561 ILE A CA 1
ATOM 4357 C C . ILE A 1 561 ? 10.383 -20.469 -11.023 1 74.56 561 ILE A C 1
ATOM 4359 O O . ILE A 1 561 ? 10.703 -20.312 -12.203 1 74.56 561 ILE A O 1
ATOM 4363 N N . GLY A 1 562 ? 9.414 -21.203 -10.82 1 66.38 562 GLY A N 1
ATOM 4364 C CA . GLY A 1 562 ? 9.086 -22.234 -11.805 1 66.38 562 GLY A CA 1
ATOM 4365 C C . GLY A 1 562 ? 10.281 -23.094 -12.188 1 66.38 562 GLY A C 1
ATOM 4366 O O . GLY A 1 562 ? 11.117 -22.672 -12.992 1 66.38 562 GLY A O 1
ATOM 4367 N N . GLY A 1 563 ? 10.547 -24.156 -11.742 1 64.56 563 GLY A N 1
ATOM 4368 C CA . GLY A 1 563 ? 11.586 -25.094 -12.156 1 64.56 563 GLY A CA 1
ATOM 4369 C C . GLY A 1 563 ? 12.93 -24.797 -11.516 1 64.56 563 GLY A C 1
ATOM 4370 O O . GLY A 1 563 ? 12.992 -24.281 -10.398 1 64.56 563 GLY A O 1
ATOM 4371 N N . SER A 1 564 ? 13.984 -25.141 -12.273 1 63.69 564 SER A N 1
ATOM 4372 C CA . SER A 1 564 ? 15.328 -25.078 -11.719 1 63.69 564 SER A CA 1
ATOM 4373 C C . SER A 1 564 ? 16.016 -23.75 -12.055 1 63.69 564 SER A C 1
ATOM 4375 O O . SER A 1 564 ? 17.219 -23.703 -12.25 1 63.69 564 SER A O 1
ATOM 4377 N N . HIS A 1 565 ? 15.18 -22.625 -12.125 1 67.69 565 HIS A N 1
ATOM 4378 C CA . HIS A 1 565 ? 15.758 -21.375 -12.617 1 67.69 565 HIS A CA 1
ATOM 4379 C C . HIS A 1 565 ? 16.031 -20.406 -11.477 1 67.69 565 HIS A C 1
ATOM 4381 O O . HIS A 1 565 ? 16.203 -19.203 -11.703 1 67.69 565 HIS A O 1
ATOM 4387 N N . ALA A 1 566 ? 16.172 -20.922 -10.344 1 77.38 566 ALA A N 1
ATOM 4388 C CA . ALA A 1 566 ? 16.438 -20.031 -9.227 1 77.38 566 ALA A CA 1
ATOM 4389 C C . ALA A 1 566 ? 17.812 -19.375 -9.375 1 77.38 566 ALA A C 1
ATOM 4391 O O . ALA A 1 566 ? 18.016 -18.234 -8.922 1 77.38 566 ALA A O 1
ATOM 4392 N N . HIS A 1 567 ? 18.734 -20.031 -10.047 1 78.94 567 HIS A N 1
ATOM 4393 C CA . HIS A 1 567 ? 20.109 -19.547 -10.18 1 78.94 567 HIS A CA 1
ATOM 4394 C C . HIS A 1 567 ? 20.156 -18.25 -10.984 1 78.94 567 HIS A C 1
ATOM 4396 O O . HIS A 1 567 ? 21.109 -17.469 -10.859 1 78.94 567 HIS A O 1
ATOM 4402 N N . ARG A 1 568 ? 19.172 -18.016 -11.719 1 76.94 568 ARG A N 1
ATOM 4403 C CA . ARG A 1 568 ? 19.125 -16.797 -12.523 1 76.94 568 ARG A CA 1
ATOM 4404 C C . ARG A 1 568 ? 18.922 -15.57 -11.641 1 76.94 568 ARG A C 1
ATOM 4406 O O . ARG A 1 568 ? 19.219 -14.445 -12.062 1 76.94 568 ARG A O 1
ATOM 4413 N N . LEU A 1 569 ? 18.469 -15.805 -10.438 1 82.44 569 LEU A N 1
ATOM 4414 C CA . LEU A 1 569 ? 18.25 -14.695 -9.523 1 82.44 569 LEU A CA 1
ATOM 4415 C C . LEU A 1 569 ? 19.469 -14.469 -8.641 1 82.44 569 LEU A C 1
ATOM 4417 O O . LEU A 1 569 ? 19.5 -13.531 -7.832 1 82.44 569 LEU A O 1
ATOM 4421 N N . ARG A 1 570 ? 20.5 -15.328 -8.844 1 87 570 ARG A N 1
ATOM 4422 C CA . ARG A 1 570 ? 21.672 -15.266 -7.988 1 87 570 ARG A CA 1
ATOM 4423 C C . ARG A 1 570 ? 22.297 -13.875 -8.023 1 87 570 ARG A C 1
ATOM 4425 O O . ARG A 1 570 ? 22.562 -13.273 -6.977 1 87 570 ARG A O 1
ATOM 4432 N N . PRO A 1 571 ? 22.484 -13.266 -9.188 1 83.06 571 PRO A N 1
ATOM 4433 C CA . PRO A 1 571 ? 23.109 -11.938 -9.195 1 83.06 571 PRO A CA 1
ATOM 4434 C C . PRO A 1 571 ? 22.281 -10.898 -8.445 1 83.06 571 PRO A C 1
ATOM 4436 O O . PRO A 1 571 ? 22.844 -10.039 -7.758 1 83.06 571 PRO A O 1
ATOM 4439 N N . LEU A 1 572 ? 21.047 -10.984 -8.578 1 83.62 572 LEU A N 1
ATOM 4440 C CA . LEU A 1 572 ? 20.172 -10.039 -7.891 1 83.62 572 LEU A CA 1
ATOM 4441 C C . LEU A 1 572 ? 20.234 -10.234 -6.379 1 83.62 572 LEU A C 1
ATOM 4443 O O . LEU A 1 572 ? 20.359 -9.258 -5.633 1 83.62 572 LEU A O 1
ATOM 4447 N N . ILE A 1 573 ? 20.141 -11.453 -5.957 1 88.19 573 ILE A N 1
ATOM 4448 C CA . ILE A 1 573 ? 20.141 -11.773 -4.535 1 88.19 573 ILE A CA 1
ATOM 4449 C C . ILE A 1 573 ? 21.484 -11.383 -3.918 1 88.19 573 ILE A C 1
ATOM 4451 O O . ILE A 1 573 ? 21.531 -10.812 -2.826 1 88.19 573 ILE A O 1
ATOM 4455 N N . ASP A 1 574 ? 22.516 -11.656 -4.645 1 87.69 574 ASP A N 1
ATOM 4456 C CA . ASP A 1 574 ? 23.859 -11.32 -4.172 1 87.69 574 ASP A CA 1
ATOM 4457 C C . ASP A 1 574 ? 24.047 -9.812 -4.051 1 87.69 574 ASP A C 1
ATOM 4459 O O . ASP A 1 574 ? 24.594 -9.328 -3.061 1 87.69 574 ASP A O 1
ATOM 4463 N N . HIS A 1 575 ? 23.562 -9.164 -4.965 1 84.19 575 HIS A N 1
ATOM 4464 C CA . HIS A 1 575 ? 23.734 -7.719 -4.969 1 84.19 575 HIS A CA 1
ATOM 4465 C C . HIS A 1 575 ? 22.859 -7.059 -3.902 1 84.19 575 HIS A C 1
ATOM 4467 O O . HIS A 1 575 ? 23.234 -6.031 -3.336 1 84.19 575 HIS A O 1
ATOM 4473 N N . LEU A 1 576 ? 21.75 -7.582 -3.689 1 86.12 576 LEU A N 1
ATOM 4474 C CA . LEU A 1 576 ? 20.844 -7.023 -2.688 1 86.12 576 LEU A CA 1
ATOM 4475 C C . LEU A 1 576 ? 21.297 -7.406 -1.28 1 86.12 576 LEU A C 1
ATOM 4477 O O . LEU A 1 576 ? 20.859 -6.801 -0.299 1 86.12 576 LEU A O 1
ATOM 4481 N N . GLY A 1 577 ? 22.125 -8.414 -1.202 1 87.88 577 GLY A N 1
ATOM 4482 C CA . GLY A 1 577 ? 22.5 -8.93 0.107 1 87.88 577 GLY A CA 1
ATOM 4483 C C . GLY A 1 577 ? 21.328 -9.469 0.892 1 87.88 577 GLY A C 1
ATOM 4484 O O . GLY A 1 577 ? 21.234 -9.273 2.105 1 87.88 577 GLY A O 1
ATOM 4485 N N . LEU A 1 578 ? 20.438 -10.148 0.27 1 88.94 578 LEU A N 1
ATOM 4486 C CA . LEU A 1 578 ? 19.188 -10.602 0.864 1 88.94 578 LEU A CA 1
ATOM 4487 C C . LEU A 1 578 ? 19.344 -12 1.455 1 88.94 578 LEU A C 1
ATOM 4489 O O . LEU A 1 578 ? 19.953 -12.875 0.838 1 88.94 578 LEU A O 1
ATOM 4493 N N . LEU A 1 579 ? 18.906 -12.141 2.686 1 92.56 579 LEU A N 1
ATOM 4494 C CA . LEU A 1 579 ? 18.797 -13.469 3.279 1 92.56 579 LEU A CA 1
ATOM 4495 C C . LEU A 1 579 ? 17.781 -14.312 2.514 1 92.56 579 LEU A C 1
ATOM 4497 O O . LEU A 1 579 ? 16.625 -13.922 2.363 1 92.56 579 LEU A O 1
ATOM 4501 N N . THR A 1 580 ? 18.312 -15.477 1.96 1 94.56 580 THR A N 1
ATOM 4502 C CA . THR A 1 580 ? 17.438 -16.203 1.043 1 94.56 580 THR A CA 1
ATOM 4503 C C . THR A 1 580 ? 17.469 -17.703 1.342 1 94.56 580 THR A C 1
ATOM 4505 O O . THR A 1 580 ? 18.531 -18.266 1.617 1 94.56 580 THR A O 1
ATOM 4508 N N . LEU A 1 581 ? 16.328 -18.281 1.423 1 96.44 581 LEU A N 1
ATOM 4509 C CA . LEU A 1 581 ? 16.156 -19.734 1.479 1 96.44 581 LEU A CA 1
ATOM 4510 C C . LEU A 1 581 ? 15.633 -20.266 0.153 1 96.44 581 LEU A C 1
ATOM 4512 O O . LEU A 1 581 ? 14.586 -19.828 -0.329 1 96.44 581 LEU A O 1
ATOM 4516 N N . ILE A 1 582 ? 16.391 -21.203 -0.454 1 95.44 582 ILE A N 1
ATOM 4517 C CA . ILE A 1 582 ? 15.977 -21.797 -1.72 1 95.44 582 ILE A CA 1
ATOM 4518 C C . ILE A 1 582 ? 15.43 -23.203 -1.476 1 95.44 582 ILE A C 1
ATOM 4520 O O . ILE A 1 582 ? 16.172 -24.094 -1.064 1 95.44 582 ILE A O 1
ATOM 4524 N N . VAL A 1 583 ? 14.188 -23.344 -1.68 1 95.12 583 VAL A N 1
ATOM 4525 C CA . VAL A 1 583 ? 13.555 -24.656 -1.597 1 95.12 583 VAL A CA 1
ATOM 4526 C C . VAL A 1 583 ? 13.43 -25.25 -2.994 1 95.12 583 VAL A C 1
ATOM 4528 O O . VAL A 1 583 ? 12.703 -24.719 -3.842 1 95.12 583 VAL A O 1
ATOM 4531 N N . THR A 1 584 ? 14.148 -26.266 -3.26 1 92.75 584 THR A N 1
ATOM 4532 C CA . THR A 1 584 ? 14.164 -26.875 -4.59 1 92.75 584 THR A CA 1
ATOM 4533 C C . THR A 1 584 ? 14.164 -28.391 -4.492 1 92.75 584 THR A C 1
ATOM 4535 O O . THR A 1 584 ? 14.242 -28.953 -3.396 1 92.75 584 THR A O 1
ATOM 4538 N N . ASP A 1 585 ? 13.961 -28.984 -5.652 1 90.31 585 ASP A N 1
ATOM 4539 C CA . ASP A 1 585 ? 13.961 -30.438 -5.719 1 90.31 585 ASP A CA 1
ATOM 4540 C C . ASP A 1 585 ? 15.352 -30.984 -6.008 1 90.31 585 ASP A C 1
ATOM 4542 O O . ASP A 1 585 ? 16.203 -30.266 -6.551 1 90.31 585 ASP A O 1
ATOM 4546 N N . LEU A 1 586 ? 15.562 -32.25 -5.66 1 89.62 586 LEU A N 1
ATOM 4547 C CA . LEU A 1 586 ? 16.844 -32.906 -5.895 1 89.62 586 LEU A CA 1
ATOM 4548 C C . LEU A 1 586 ? 17.016 -33.219 -7.375 1 89.62 586 LEU A C 1
ATOM 4550 O O . LEU A 1 586 ? 18.141 -33.156 -7.898 1 89.62 586 LEU A O 1
ATOM 4554 N N . ASP A 1 587 ? 15.961 -33.562 -8.086 1 86.62 587 ASP A N 1
ATOM 4555 C CA . ASP A 1 587 ? 15.961 -33.875 -9.508 1 86.62 587 ASP A CA 1
ATOM 4556 C C . ASP A 1 587 ? 17.062 -34.906 -9.828 1 86.62 587 ASP A C 1
ATOM 4558 O O . ASP A 1 587 ? 17.938 -34.625 -10.648 1 86.62 587 ASP A O 1
ATOM 4562 N N . SER A 1 588 ? 16.922 -36.125 -9.367 1 89.56 588 SER A N 1
ATOM 4563 C CA . SER A 1 588 ? 17.922 -37.188 -9.555 1 89.56 588 SER A CA 1
ATOM 4564 C C . SER A 1 588 ? 17.828 -37.781 -10.953 1 89.56 588 SER A C 1
ATOM 4566 O O . SER A 1 588 ? 16.734 -38.031 -11.445 1 89.56 588 SER A O 1
ATOM 4568 N N . LEU A 1 589 ? 18.984 -37.938 -11.562 1 87.88 589 LEU A N 1
ATOM 4569 C CA . LEU A 1 589 ? 19.125 -38.562 -12.859 1 87.88 589 LEU A CA 1
ATOM 4570 C C . LEU A 1 589 ? 19.859 -39.906 -12.734 1 87.88 589 LEU A C 1
ATOM 4572 O O . LEU A 1 589 ? 20.484 -40.188 -11.711 1 87.88 589 LEU A O 1
ATOM 4576 N N . THR A 1 590 ? 19.656 -40.625 -13.859 1 83.31 590 THR A N 1
ATOM 4577 C CA . THR A 1 590 ? 20.438 -41.875 -13.93 1 83.31 590 THR A CA 1
ATOM 4578 C C . THR A 1 590 ? 21.922 -41.562 -14.023 1 83.31 590 THR A C 1
ATOM 4580 O O . THR A 1 590 ? 22.312 -40.406 -14.305 1 83.31 590 THR A O 1
ATOM 4583 N N . ALA A 1 591 ? 22.734 -42.531 -13.711 1 75.75 591 ALA A N 1
ATOM 4584 C CA . ALA A 1 591 ? 24.188 -42.375 -13.75 1 75.75 591 ALA A CA 1
ATOM 4585 C C . ALA A 1 591 ? 24.641 -41.875 -15.117 1 75.75 591 ALA A C 1
ATOM 4587 O O . ALA A 1 591 ? 25.625 -41.156 -15.211 1 75.75 591 ALA A O 1
ATOM 4588 N N . THR A 1 592 ? 23.891 -42.25 -16.078 1 67.12 592 THR A N 1
ATOM 4589 C CA . THR A 1 592 ? 24.25 -41.875 -17.438 1 67.12 592 THR A CA 1
ATOM 4590 C C . THR A 1 592 ? 23.719 -40.469 -17.766 1 67.12 592 THR A C 1
ATOM 4592 O O . THR A 1 592 ? 24.062 -39.906 -18.812 1 67.12 592 THR A O 1
ATOM 4595 N N . GLY A 1 593 ? 23.094 -39.719 -16.812 1 64.31 593 GLY A N 1
ATOM 4596 C CA . GLY A 1 593 ? 22.625 -38.344 -16.938 1 64.31 593 GLY A CA 1
ATOM 4597 C C . GLY A 1 593 ? 21.391 -38.219 -17.812 1 64.31 593 GLY A C 1
ATOM 4598 O O . GLY A 1 593 ? 21 -37.125 -18.172 1 64.31 593 GLY A O 1
ATOM 4599 N N . GLY A 1 594 ? 20.734 -39.219 -18.266 1 63.31 594 GLY A N 1
ATOM 4600 C CA . GLY A 1 594 ? 19.75 -39.094 -19.328 1 63.31 594 GLY A CA 1
ATOM 4601 C C . GLY A 1 594 ? 18.328 -39 -18.797 1 63.31 594 GLY A C 1
ATOM 4602 O O . GLY A 1 594 ? 17.578 -38.094 -19.188 1 63.31 594 GLY A O 1
ATOM 4603 N N . SER A 1 595 ? 17.812 -39.938 -17.938 1 77.62 595 SER A N 1
ATOM 4604 C CA . SER A 1 595 ? 16.406 -39.969 -17.547 1 77.62 595 SER A CA 1
ATOM 4605 C C . SER A 1 595 ? 16.234 -39.719 -16.062 1 77.62 595 SER A C 1
ATOM 4607 O O . SER A 1 595 ? 17.125 -40.031 -15.266 1 77.62 595 SER A O 1
ATOM 4609 N N . SER A 1 596 ? 15.102 -39.062 -15.672 1 83.44 596 SER A N 1
ATOM 4610 C CA . SER A 1 596 ? 14.766 -38.844 -14.266 1 83.44 596 SER A CA 1
ATOM 4611 C C . SER A 1 596 ? 14.484 -40.156 -13.547 1 83.44 596 SER A C 1
ATOM 4613 O O . SER A 1 596 ? 13.844 -41.031 -14.102 1 83.44 596 SER A O 1
ATOM 4615 N N . VAL A 1 597 ? 15.141 -40.375 -12.398 1 86.44 597 VAL A N 1
ATOM 4616 C CA . VAL A 1 597 ? 14.961 -41.594 -11.609 1 86.44 597 VAL A CA 1
ATOM 4617 C C . VAL A 1 597 ? 14.805 -41.25 -10.133 1 86.44 597 VAL A C 1
ATOM 4619 O O . VAL A 1 597 ? 15.227 -40.156 -9.703 1 86.44 597 VAL A O 1
ATOM 4622 N N . GLN A 1 598 ? 14.164 -42.156 -9.43 1 88.62 598 GLN A N 1
ATOM 4623 C CA . GLN A 1 598 ? 14.047 -41.969 -7.984 1 88.62 598 GLN A CA 1
ATOM 4624 C C . GLN A 1 598 ? 15.422 -41.938 -7.328 1 88.62 598 GLN A C 1
ATOM 4626 O O . GLN A 1 598 ? 16.328 -42.688 -7.715 1 88.62 598 GLN A O 1
ATOM 4631 N N . PRO A 1 599 ? 15.508 -41.125 -6.34 1 90.5 599 PRO A N 1
ATOM 4632 C CA . PRO A 1 599 ? 16.797 -41.062 -5.652 1 90.5 599 PRO A CA 1
ATOM 4633 C C . PRO A 1 599 ? 17.172 -42.375 -4.961 1 90.5 599 PRO A C 1
ATOM 4635 O O . PRO A 1 599 ? 16.297 -43.062 -4.398 1 90.5 599 PRO A O 1
ATOM 4638 N N . ALA A 1 600 ? 18.391 -42.812 -5.148 1 88.94 600 ALA A N 1
ATOM 4639 C CA . ALA A 1 600 ? 18.969 -44 -4.523 1 88.94 600 ALA A CA 1
ATOM 4640 C C . ALA A 1 600 ? 20.422 -43.781 -4.129 1 88.94 600 ALA A C 1
ATOM 4642 O O . ALA A 1 600 ? 21.219 -43.281 -4.938 1 88.94 600 ALA A O 1
ATOM 4643 N N . LEU A 1 601 ? 20.703 -44.125 -2.908 1 90.25 601 LEU A N 1
ATOM 4644 C CA . LEU A 1 601 ? 22.078 -43.938 -2.441 1 90.25 601 LEU A CA 1
ATOM 4645 C C . LEU A 1 601 ? 23 -45 -3.029 1 90.25 601 LEU A C 1
ATOM 4647 O O . LEU A 1 601 ? 22.609 -46.188 -3.137 1 90.25 601 LEU A O 1
ATOM 4651 N N . GLY A 1 602 ? 24.078 -44.656 -3.404 1 88.69 602 GLY A N 1
ATOM 4652 C CA . GLY A 1 602 ? 25.094 -45.594 -3.898 1 88.69 602 GLY A CA 1
ATOM 4653 C C . GLY A 1 602 ? 24.906 -45.938 -5.363 1 88.69 602 GLY A C 1
ATOM 4654 O O . GLY A 1 602 ? 25.609 -46.812 -5.887 1 88.69 602 GLY A O 1
ATOM 4655 N N . ALA A 1 603 ? 24.047 -45.312 -6.102 1 89.38 603 ALA A N 1
ATOM 4656 C CA . ALA A 1 603 ? 23.75 -45.656 -7.484 1 89.38 603 ALA A CA 1
ATOM 4657 C C . ALA A 1 603 ? 24.469 -44.75 -8.461 1 89.38 603 ALA A C 1
ATOM 4659 O O . ALA A 1 603 ? 24.281 -44.844 -9.672 1 89.38 603 ALA A O 1
ATOM 4660 N N . GLY A 1 604 ? 25.281 -43.844 -7.961 1 89.25 604 GLY A N 1
ATOM 4661 C CA . GLY A 1 604 ? 26.047 -42.938 -8.812 1 89.25 604 GLY A CA 1
ATOM 4662 C C . GLY A 1 604 ? 25.156 -41.969 -9.578 1 89.25 604 GLY A C 1
ATOM 4663 O O . GLY A 1 604 ? 25.438 -41.656 -10.742 1 89.25 604 GLY A O 1
ATOM 4664 N N . GLN A 1 605 ? 24.109 -41.5 -8.961 1 92.12 605 GLN A N 1
ATOM 4665 C CA . GLN A 1 605 ? 23.156 -40.594 -9.609 1 92.12 605 GLN A CA 1
ATOM 4666 C C . GLN A 1 605 ? 23.641 -39.156 -9.562 1 92.12 605 GLN A C 1
ATOM 4668 O O . GLN A 1 605 ? 24.422 -38.781 -8.695 1 92.12 605 GLN A O 1
ATOM 4673 N N . LYS A 1 606 ? 23.234 -38.406 -10.586 1 91.88 606 LYS A N 1
ATOM 4674 C CA . LYS A 1 606 ? 23.531 -36.969 -10.656 1 91.88 606 LYS A CA 1
ATOM 4675 C C . LYS A 1 606 ? 22.266 -36.156 -10.633 1 91.88 606 LYS A C 1
ATOM 4677 O O . LYS A 1 606 ? 21.172 -36.656 -10.898 1 91.88 606 LYS A O 1
ATOM 4682 N N . THR A 1 607 ? 22.422 -34.906 -10.203 1 90.88 607 THR A N 1
ATOM 4683 C CA . THR A 1 607 ? 21.25 -34.031 -10.133 1 90.88 607 THR A CA 1
ATOM 4684 C C . THR A 1 607 ? 21.125 -33.219 -11.406 1 90.88 607 THR A C 1
ATOM 4686 O O . THR A 1 607 ? 22.125 -32.812 -12.008 1 90.88 607 THR A O 1
ATOM 4689 N N . ASN A 1 608 ? 19.953 -32.969 -11.836 1 85.81 608 ASN A N 1
ATOM 4690 C CA . ASN A 1 608 ? 19.672 -32.125 -12.969 1 85.81 608 ASN A CA 1
ATOM 4691 C C . ASN A 1 608 ? 19.266 -30.703 -12.523 1 85.81 608 ASN A C 1
ATOM 4693 O O . ASN A 1 608 ? 18.891 -29.875 -13.344 1 85.81 608 ASN A O 1
ATOM 4697 N N . ASN A 1 609 ? 19.375 -30.422 -11.25 1 87.88 609 ASN A N 1
ATOM 4698 C CA . ASN A 1 609 ? 19.016 -29.125 -10.719 1 87.88 609 ASN A CA 1
ATOM 4699 C C . ASN A 1 609 ? 20.156 -28.125 -10.828 1 87.88 609 ASN A C 1
ATOM 4701 O O . ASN A 1 609 ? 21.188 -28.266 -10.156 1 87.88 609 ASN A O 1
ATOM 4705 N N . ALA A 1 610 ? 19.969 -27.109 -11.625 1 85.88 610 ALA A N 1
ATOM 4706 C CA . ALA A 1 610 ? 21.016 -26.125 -11.914 1 85.88 610 ALA A CA 1
ATOM 4707 C C . ALA A 1 610 ? 21.406 -25.359 -10.656 1 85.88 610 ALA A C 1
ATOM 4709 O O . ALA A 1 610 ? 22.562 -24.984 -10.477 1 85.88 610 ALA A O 1
ATOM 4710 N N . THR A 1 611 ? 20.5 -25.125 -9.781 1 90.12 611 THR A N 1
ATOM 4711 C CA . THR A 1 611 ? 20.766 -24.375 -8.562 1 90.12 611 THR A CA 1
ATOM 4712 C C . THR A 1 611 ? 21.719 -25.156 -7.648 1 90.12 611 THR A C 1
ATOM 4714 O O . THR A 1 611 ? 22.688 -24.594 -7.133 1 90.12 611 THR A O 1
ATOM 4717 N N . LEU A 1 612 ? 21.453 -26.422 -7.543 1 92 612 LEU A N 1
ATOM 4718 C CA . LEU A 1 612 ? 22.281 -27.266 -6.68 1 92 612 LEU A CA 1
ATOM 4719 C C . LEU A 1 612 ? 23.672 -27.484 -7.285 1 92 612 LEU A C 1
ATOM 4721 O O . LEU A 1 612 ? 24.656 -27.578 -6.559 1 92 612 LEU A O 1
ATOM 4725 N N . LYS A 1 613 ? 23.703 -27.422 -8.578 1 91.5 613 LYS A N 1
ATOM 4726 C CA . LYS A 1 613 ? 24.953 -27.688 -9.289 1 91.5 613 LYS A CA 1
ATOM 4727 C C . LYS A 1 613 ? 25.859 -26.453 -9.289 1 91.5 613 LYS A C 1
ATOM 4729 O O . LYS A 1 613 ? 27.078 -26.578 -9.203 1 91.5 613 LYS A O 1
ATOM 4734 N N . THR A 1 614 ? 25.203 -25.297 -9.383 1 90.81 614 THR A N 1
ATOM 4735 C CA . THR A 1 614 ? 26.016 -24.141 -9.742 1 90.81 614 THR A CA 1
ATOM 4736 C C . THR A 1 614 ? 25.969 -23.078 -8.633 1 90.81 614 THR A C 1
ATOM 4738 O O . THR A 1 614 ? 26.828 -22.203 -8.578 1 90.81 614 THR A O 1
ATOM 4741 N N . TRP A 1 615 ? 25.062 -23.141 -7.781 1 91.5 615 TRP A N 1
ATOM 4742 C CA . TRP A 1 615 ? 24.891 -22.062 -6.809 1 91.5 615 TRP A CA 1
ATOM 4743 C C . TRP A 1 615 ? 25.188 -22.547 -5.395 1 91.5 615 TRP A C 1
ATOM 4745 O O . TRP A 1 615 ? 26.312 -22.438 -4.91 1 91.5 615 TRP A O 1
ATOM 4755 N N . VAL A 1 616 ? 24.359 -23.25 -4.797 1 92.56 616 VAL A N 1
ATOM 4756 C CA . VAL A 1 616 ? 24.547 -23.75 -3.434 1 92.56 616 VAL A CA 1
ATOM 4757 C C . VAL A 1 616 ? 23.875 -25.109 -3.283 1 92.56 616 VAL A C 1
ATOM 4759 O O . VAL A 1 616 ? 22.672 -25.25 -3.561 1 92.56 616 VAL A O 1
ATOM 4762 N N . PRO A 1 617 ? 24.641 -26.125 -3.045 1 93.81 617 PRO A N 1
ATOM 4763 C CA . PRO A 1 617 ? 26 -26.219 -2.543 1 93.81 617 PRO A CA 1
ATOM 4764 C C . PRO A 1 617 ? 27.031 -26.406 -3.662 1 93.81 617 PRO A C 1
ATOM 4766 O O . PRO A 1 617 ? 28.203 -26.656 -3.391 1 93.81 617 PRO A O 1
ATOM 4769 N N . ALA A 1 618 ? 26.688 -26.297 -4.855 1 93.19 618 ALA A N 1
ATOM 4770 C CA . ALA A 1 618 ? 27.547 -26.453 -6.027 1 93.19 618 ALA A CA 1
ATOM 4771 C C . ALA A 1 618 ? 28.109 -27.875 -6.117 1 93.19 618 ALA A C 1
ATOM 4773 O O . ALA A 1 618 ? 29.312 -28.062 -6.266 1 93.19 618 ALA A O 1
ATOM 4774 N N . LEU A 1 619 ? 27.203 -28.828 -5.926 1 93.56 619 LEU A N 1
ATOM 4775 C CA . LEU A 1 619 ? 27.5 -30.266 -6.035 1 93.56 619 LEU A CA 1
ATOM 4776 C C . LEU A 1 619 ? 26.609 -30.922 -7.078 1 93.56 619 LEU A C 1
ATOM 4778 O O . LEU A 1 619 ? 25.422 -30.578 -7.191 1 93.56 619 LEU A O 1
ATOM 4782 N N . ASP A 1 620 ? 27.109 -31.844 -7.785 1 91.06 620 ASP A N 1
ATOM 4783 C CA . ASP A 1 620 ? 26.328 -32.469 -8.844 1 91.06 620 ASP A CA 1
ATOM 4784 C C . ASP A 1 620 ? 25.984 -33.938 -8.484 1 91.06 620 ASP A C 1
ATOM 4786 O O . ASP A 1 620 ? 25.078 -34.531 -9.078 1 91.06 620 ASP A O 1
ATOM 4790 N N . ASP A 1 621 ? 26.688 -34.469 -7.543 1 92.94 621 ASP A N 1
ATOM 4791 C CA . ASP A 1 621 ? 26.484 -35.844 -7.137 1 92.94 621 ASP A CA 1
ATOM 4792 C C . ASP A 1 621 ? 25.406 -35.969 -6.074 1 92.94 621 ASP A C 1
ATOM 4794 O O . AS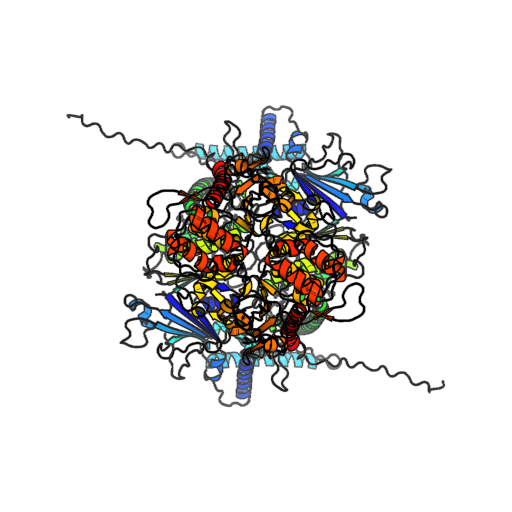P A 1 621 ? 25.422 -35.25 -5.07 1 92.94 621 ASP A O 1
ATOM 4798 N N . VAL A 1 622 ? 24.438 -36.938 -6.289 1 94 622 VAL A N 1
ATOM 4799 C CA . VAL A 1 622 ? 23.297 -37.094 -5.402 1 94 622 VAL A CA 1
ATOM 4800 C C . VAL A 1 622 ? 23.75 -37.562 -4.031 1 94 622 VAL A C 1
ATOM 4802 O O . VAL A 1 622 ? 23.25 -37.125 -3.004 1 94 622 VAL A O 1
ATOM 4805 N N . ASP A 1 623 ? 24.719 -38.5 -3.982 1 94.25 623 ASP A N 1
ATOM 4806 C CA . ASP A 1 623 ? 25.234 -38.969 -2.705 1 94.25 623 ASP A CA 1
ATOM 4807 C C . ASP A 1 623 ? 25.891 -37.844 -1.917 1 94.25 623 ASP A C 1
ATOM 4809 O O . ASP A 1 623 ? 25.734 -37.75 -0.699 1 94.25 623 ASP A O 1
ATOM 4813 N N . ALA A 1 624 ? 26.625 -37 -2.604 1 94.38 624 ALA A N 1
ATOM 4814 C CA . ALA A 1 624 ? 27.281 -35.875 -1.968 1 94.38 624 ALA A CA 1
ATOM 4815 C C . ALA A 1 624 ? 26.25 -34.875 -1.461 1 94.38 624 ALA A C 1
ATOM 4817 O O . ALA A 1 624 ? 26.438 -34.25 -0.406 1 94.38 624 ALA A O 1
ATOM 4818 N N . LEU A 1 625 ? 25.203 -34.688 -2.209 1 94.81 625 LEU A N 1
ATOM 4819 C CA . LEU A 1 625 ? 24.156 -33.75 -1.832 1 94.81 625 LEU A CA 1
ATOM 4820 C C . LEU A 1 625 ? 23.422 -34.219 -0.577 1 94.81 625 LEU A C 1
ATOM 4822 O O . LEU A 1 625 ? 23.141 -33.406 0.313 1 94.81 625 LEU A O 1
ATOM 4826 N N . VAL A 1 626 ? 23.125 -35.5 -0.506 1 93.69 626 VAL A N 1
ATOM 4827 C CA . VAL A 1 626 ? 22.406 -36.062 0.627 1 93.69 626 VAL A CA 1
ATOM 4828 C C . VAL A 1 626 ? 23.266 -36 1.884 1 93.69 626 VAL A C 1
ATOM 4830 O O . VAL A 1 626 ? 22.75 -35.75 2.984 1 93.69 626 VAL A O 1
ATOM 4833 N N . SER A 1 627 ? 24.547 -36.094 1.699 1 92.75 627 SER A N 1
ATOM 4834 C CA . SER A 1 627 ? 25.453 -36.094 2.844 1 92.75 627 SER A CA 1
ATOM 4835 C C . SER A 1 627 ? 25.984 -34.688 3.139 1 92.75 627 SER A C 1
ATOM 4837 O O . SER A 1 627 ? 26.75 -34.5 4.086 1 92.75 627 SER A O 1
ATOM 4839 N N . ALA A 1 628 ? 25.562 -33.719 2.377 1 94.56 628 ALA A N 1
ATOM 4840 C CA . ALA A 1 628 ? 26.062 -32.344 2.551 1 94.56 628 ALA A CA 1
ATOM 4841 C C . ALA A 1 628 ? 25.719 -31.812 3.93 1 94.56 628 ALA A C 1
ATOM 4843 O O . ALA A 1 628 ? 24.594 -32.031 4.418 1 94.56 628 ALA A O 1
ATOM 4844 N N . THR A 1 629 ? 26.625 -31.188 4.574 1 93.06 629 THR A N 1
ATOM 4845 C CA . THR A 1 629 ? 26.422 -30.594 5.898 1 93.06 629 THR A CA 1
ATOM 4846 C C . THR A 1 629 ? 25.625 -29.297 5.801 1 93.06 629 THR A C 1
ATOM 4848 O O . THR A 1 629 ? 25.469 -28.75 4.711 1 93.06 629 THR A O 1
ATOM 4851 N N . GLN A 1 630 ? 25.188 -28.859 6.891 1 92.44 630 GLN A N 1
ATOM 4852 C CA . GLN A 1 630 ? 24.438 -27.609 6.945 1 92.44 630 GLN A CA 1
ATOM 4853 C C . GLN A 1 630 ? 25.281 -26.438 6.453 1 92.44 630 GLN A C 1
ATOM 4855 O O . GLN A 1 630 ? 24.781 -25.531 5.777 1 92.44 630 GLN A O 1
ATOM 4860 N N . ALA A 1 631 ? 26.516 -26.469 6.781 1 92.5 631 ALA A N 1
ATOM 4861 C CA . ALA A 1 631 ? 27.438 -25.406 6.375 1 92.5 631 ALA A CA 1
ATOM 4862 C C . ALA A 1 631 ? 27.656 -25.406 4.867 1 92.5 631 ALA A C 1
ATOM 4864 O O . ALA A 1 631 ? 27.781 -24.359 4.242 1 92.5 631 ALA A O 1
ATOM 4865 N N . ALA A 1 632 ? 27.641 -26.609 4.336 1 93.56 632 ALA A N 1
ATOM 4866 C CA . ALA A 1 632 ? 27.844 -26.734 2.896 1 93.56 632 ALA A CA 1
ATOM 4867 C C . ALA A 1 632 ? 26.625 -26.25 2.123 1 93.56 632 ALA A C 1
ATOM 4869 O O . ALA A 1 632 ? 26.75 -25.75 1.001 1 93.56 632 ALA A O 1
ATOM 4870 N N . LYS A 1 633 ? 25.5 -26.359 2.781 1 95.81 633 LYS A N 1
ATOM 4871 C CA . LYS A 1 633 ? 24.25 -25.938 2.148 1 95.81 633 LYS A CA 1
ATOM 4872 C C . LYS A 1 633 ? 24.031 -24.438 2.27 1 95.81 633 LYS A C 1
ATOM 4874 O O . LYS A 1 633 ? 23.031 -23.906 1.785 1 95.81 633 LYS A O 1
ATOM 4879 N N . THR A 1 634 ? 24.938 -23.766 2.918 1 95.5 634 THR A N 1
ATOM 4880 C CA . THR A 1 634 ? 24.766 -22.344 3.174 1 95.5 634 THR A CA 1
ATOM 4881 C C . THR A 1 634 ? 25.953 -21.547 2.637 1 95.5 634 THR A C 1
ATOM 4883 O O . THR A 1 634 ? 27.094 -21.938 2.799 1 95.5 634 THR A O 1
ATOM 4886 N N . ILE A 1 635 ? 25.656 -20.547 1.88 1 94.12 635 ILE A N 1
ATOM 4887 C CA . ILE A 1 635 ? 26.672 -19.578 1.459 1 94.12 635 ILE A CA 1
ATOM 4888 C C . ILE A 1 635 ? 26.578 -18.328 2.334 1 94.12 635 ILE A C 1
ATOM 4890 O O . ILE A 1 635 ? 25.484 -17.797 2.549 1 94.12 635 ILE A O 1
ATOM 4894 N N . THR A 1 636 ? 27.656 -17.969 2.891 1 90.5 636 THR A N 1
ATOM 4895 C CA . THR A 1 636 ? 27.734 -16.75 3.691 1 90.5 636 THR A CA 1
ATOM 4896 C C . THR A 1 636 ? 28.844 -15.844 3.186 1 90.5 636 THR A C 1
ATOM 4898 O O . THR A 1 636 ? 29.688 -16.266 2.396 1 90.5 636 THR A O 1
ATOM 4901 N N . ASP A 1 637 ? 28.703 -14.648 3.416 1 85.12 637 ASP A N 1
ATOM 4902 C CA . ASP A 1 637 ? 29.734 -13.656 3.111 1 85.12 637 ASP A CA 1
ATOM 4903 C C . ASP A 1 637 ? 30.344 -13.094 4.391 1 85.12 637 ASP A C 1
ATOM 4905 O O . ASP A 1 637 ? 29.625 -12.57 5.25 1 85.12 637 ASP A O 1
ATOM 4909 N N . ALA A 1 638 ? 31.594 -13.219 4.566 1 78.12 638 ALA A N 1
ATOM 4910 C CA . ALA A 1 638 ? 32.312 -12.766 5.762 1 78.12 638 ALA A CA 1
ATOM 4911 C C . ALA A 1 638 ? 32.125 -11.266 5.965 1 78.12 638 ALA A C 1
ATOM 4913 O O . ALA A 1 638 ? 32.156 -10.781 7.098 1 78.12 638 ALA A O 1
ATOM 4914 N N . GLY A 1 639 ? 31.984 -10.555 4.941 1 76.19 639 GLY A N 1
ATOM 4915 C CA . GLY A 1 639 ? 31.891 -9.109 5.039 1 76.19 639 GLY A CA 1
ATOM 4916 C C . GLY A 1 639 ? 30.469 -8.625 5.25 1 76.19 639 GLY A C 1
ATOM 4917 O O . GLY A 1 639 ? 30.234 -7.453 5.559 1 76.19 639 GLY A O 1
ATOM 4918 N N . ASP A 1 640 ? 29.531 -9.5 5.094 1 84.69 640 ASP A N 1
ATOM 4919 C CA . ASP A 1 640 ? 28.125 -9.141 5.234 1 84.69 640 ASP A CA 1
ATOM 4920 C C . ASP A 1 640 ? 27.375 -10.172 6.086 1 84.69 640 ASP A C 1
ATOM 4922 O O . ASP A 1 640 ? 26.891 -11.172 5.566 1 84.69 640 ASP A O 1
ATOM 4926 N N . THR A 1 641 ? 27.203 -9.859 7.301 1 79 641 THR A N 1
ATOM 4927 C CA . THR A 1 641 ? 26.609 -10.797 8.25 1 79 641 THR A CA 1
ATOM 4928 C C . THR A 1 641 ? 25.109 -10.945 8 1 79 641 THR A C 1
ATOM 4930 O O . THR A 1 641 ? 24.484 -11.867 8.516 1 79 641 THR A O 1
ATOM 4933 N N . LEU A 1 642 ? 24.562 -10.055 7.227 1 82.25 642 LEU A N 1
ATOM 4934 C CA . LEU A 1 642 ? 23.125 -10.109 6.98 1 82.25 642 LEU A CA 1
ATOM 4935 C C . LEU A 1 642 ? 22.812 -10.953 5.758 1 82.25 642 LEU A C 1
ATOM 4937 O O . LEU A 1 642 ? 21.656 -11.312 5.523 1 82.25 642 LEU A O 1
ATOM 4941 N N . PHE A 1 643 ? 23.859 -11.32 5.039 1 88.88 643 PHE A N 1
ATOM 4942 C CA . PHE A 1 643 ? 23.672 -12.047 3.793 1 88.88 643 PHE A CA 1
ATOM 4943 C C . PHE A 1 643 ? 23.953 -13.531 3.988 1 88.88 643 PHE A C 1
ATOM 4945 O O . PHE A 1 643 ? 25 -13.906 4.512 1 88.88 643 PHE A O 1
ATOM 4952 N N . ALA A 1 644 ? 23.016 -14.297 3.656 1 93.69 644 ALA A N 1
ATOM 4953 C CA . ALA A 1 644 ? 23.188 -15.75 3.613 1 93.69 644 ALA A CA 1
ATOM 4954 C C . ALA A 1 644 ? 22.172 -16.391 2.674 1 93.69 644 ALA A C 1
ATOM 4956 O O . ALA A 1 644 ? 21.047 -15.914 2.537 1 93.69 644 ALA A O 1
ATOM 4957 N N . VAL A 1 645 ? 22.641 -17.391 1.965 1 95.56 645 VAL A N 1
ATOM 4958 C CA . VAL A 1 645 ? 21.766 -18.156 1.082 1 95.56 645 VAL A CA 1
ATOM 4959 C C . VAL A 1 645 ? 21.859 -19.641 1.419 1 95.56 645 VAL A C 1
ATOM 4961 O O . VAL A 1 645 ? 22.953 -20.188 1.517 1 95.56 645 VAL A O 1
ATOM 4964 N N . ARG A 1 646 ? 20.781 -20.219 1.637 1 96.94 646 ARG A N 1
ATOM 4965 C CA . ARG A 1 646 ? 20.75 -21.641 1.959 1 96.94 646 ARG A CA 1
ATOM 4966 C C . ARG A 1 646 ? 19.797 -22.391 1.032 1 96.94 646 ARG A C 1
ATOM 4968 O O . ARG A 1 646 ? 18.719 -21.891 0.7 1 96.94 646 ARG A O 1
ATOM 4975 N N . ALA A 1 647 ? 20.219 -23.578 0.656 1 95.88 647 ALA A N 1
ATOM 4976 C CA . ALA A 1 647 ? 19.359 -24.453 -0.149 1 95.88 647 ALA A CA 1
ATOM 4977 C C . ALA A 1 647 ? 18.719 -25.547 0.709 1 95.88 647 ALA A C 1
ATOM 4979 O O . ALA A 1 647 ? 19.344 -26.047 1.648 1 95.88 647 ALA A O 1
ATOM 4980 N N . ALA A 1 648 ? 17.5 -25.781 0.539 1 96.12 648 ALA A N 1
ATOM 4981 C CA . ALA A 1 648 ? 16.766 -26.891 1.149 1 96.12 648 ALA A CA 1
ATOM 4982 C C . ALA A 1 648 ? 16.219 -27.828 0.086 1 96.12 648 ALA A C 1
ATOM 4984 O O . ALA A 1 648 ? 15.477 -27.406 -0.809 1 96.12 648 ALA A O 1
ATOM 4985 N N . TYR A 1 649 ? 16.625 -29.094 0.107 1 95.19 649 TYR A N 1
ATOM 4986 C CA . TYR A 1 649 ? 16.188 -30.125 -0.825 1 95.19 649 TYR A CA 1
ATOM 4987 C C . TYR A 1 649 ? 15.922 -31.438 -0.1 1 95.19 649 TYR A C 1
ATOM 4989 O O . TYR A 1 649 ? 16.281 -31.594 1.067 1 95.19 649 TYR A O 1
ATOM 4997 N N . GLN A 1 650 ? 15.312 -32.344 -0.792 1 94.25 650 GLN A N 1
ATOM 4998 C CA . GLN A 1 650 ? 14.836 -33.562 -0.168 1 94.25 650 GLN A CA 1
ATOM 4999 C C . GLN A 1 650 ? 16 -34.406 0.36 1 94.25 650 GLN A C 1
ATOM 5001 O O . GLN A 1 650 ? 17.047 -34.5 -0.288 1 94.25 650 GLN A O 1
ATOM 5006 N N . THR A 1 651 ? 15.812 -34.906 1.558 1 92.12 651 THR A N 1
ATOM 5007 C CA . THR A 1 651 ? 16.734 -35.812 2.221 1 92.12 651 THR A CA 1
ATOM 5008 C C . THR A 1 651 ? 15.992 -37.062 2.668 1 92.12 651 THR A C 1
ATOM 5010 O O . THR A 1 651 ? 14.766 -37.094 2.738 1 92.12 651 THR A O 1
ATOM 5013 N N . PRO A 1 652 ? 16.797 -38.156 2.859 1 93.75 652 PRO A N 1
ATOM 5014 C CA . PRO A 1 652 ? 16.141 -39.406 3.332 1 93.75 652 PRO A CA 1
ATOM 5015 C C . PRO A 1 652 ? 15.398 -39.188 4.648 1 93.75 652 PRO A C 1
ATOM 5017 O O . PRO A 1 652 ? 15.875 -38.469 5.531 1 93.75 652 PRO A O 1
ATOM 5020 N N . VAL A 1 653 ? 14.203 -39.781 4.688 1 93.75 653 VAL A N 1
ATOM 5021 C CA . VAL A 1 653 ? 13.383 -39.625 5.879 1 93.75 653 VAL A CA 1
ATOM 5022 C C . VAL A 1 653 ? 12.992 -41 6.426 1 93.75 653 VAL A C 1
ATOM 5024 O O . VAL A 1 653 ? 12.797 -41.938 5.656 1 93.75 653 VAL A O 1
ATOM 5027 N N . GLU A 1 654 ? 12.906 -41.062 7.719 1 92.75 654 GLU A N 1
ATOM 5028 C CA . GLU A 1 654 ? 12.453 -42.312 8.375 1 92.75 654 GLU A CA 1
ATOM 5029 C C . GLU A 1 654 ? 10.93 -42.312 8.523 1 92.75 654 GLU A C 1
ATOM 5031 O O . GLU A 1 654 ? 10.352 -41.375 9.086 1 92.75 654 GLU A O 1
ATOM 5036 N N . VAL A 1 655 ? 10.367 -43.312 7.953 1 93.25 655 VAL A N 1
ATOM 5037 C CA . VAL A 1 655 ? 8.914 -43.344 7.969 1 93.25 655 VAL A CA 1
ATOM 5038 C C . VAL A 1 655 ? 8.445 -44.688 8.539 1 93.25 655 VAL A C 1
ATOM 5040 O O . VAL A 1 655 ? 9.141 -45.688 8.406 1 93.25 655 VAL A O 1
ATOM 5043 N N . THR A 1 656 ? 7.348 -44.625 9.281 1 90.56 656 THR A N 1
ATOM 5044 C CA . THR A 1 656 ? 6.645 -45.812 9.742 1 90.56 656 THR A CA 1
ATOM 5045 C C . THR A 1 656 ? 5.363 -46.031 8.938 1 90.56 656 THR A C 1
ATOM 5047 O O . THR A 1 656 ? 4.422 -45.25 9.047 1 90.56 656 THR A O 1
ATOM 5050 N N . MET A 1 657 ? 5.391 -47.094 8.148 1 89.56 657 MET A N 1
ATOM 5051 C CA . MET A 1 657 ? 4.242 -47.375 7.289 1 89.56 657 MET A CA 1
ATOM 5052 C C . MET A 1 657 ? 3.066 -47.906 8.102 1 89.56 657 MET A C 1
ATOM 5054 O O . MET A 1 657 ? 3.258 -48.531 9.141 1 89.56 657 MET A O 1
ATOM 5058 N N . PRO A 1 658 ? 1.886 -47.531 7.559 1 87 658 PRO A N 1
ATOM 5059 C CA . PRO A 1 658 ? 0.734 -48.062 8.305 1 87 658 PRO A CA 1
ATOM 5060 C C . PRO A 1 658 ? 0.769 -49.562 8.477 1 87 658 PRO A C 1
ATOM 5062 O O . PRO A 1 658 ? 1.011 -50.312 7.516 1 87 658 PRO A O 1
ATOM 5065 N N . GLY A 1 659 ? 0.521 -50.125 9.68 1 79.75 659 GLY A N 1
ATOM 5066 C CA . GLY A 1 659 ? 0.472 -51.562 9.969 1 79.75 659 GLY A CA 1
ATOM 5067 C C . GLY A 1 659 ? 1.823 -52.125 10.336 1 79.75 659 GLY A C 1
ATOM 5068 O O . GLY A 1 659 ? 1.921 -53.312 10.711 1 79.75 659 GLY A O 1
ATOM 5069 N N . SER A 1 660 ? 2.867 -51.312 10.109 1 83.44 660 SER A N 1
ATOM 5070 C CA . SER A 1 660 ? 4.203 -51.781 10.461 1 83.44 660 SER A CA 1
ATOM 5071 C C . SER A 1 660 ? 4.777 -50.969 11.625 1 83.44 660 SER A C 1
ATOM 5073 O O . SER A 1 660 ? 4.359 -49.844 11.883 1 83.44 660 SER A O 1
ATOM 5075 N N . THR A 1 661 ? 5.562 -51.594 12.5 1 83.75 661 THR A N 1
ATOM 5076 C CA . THR A 1 661 ? 6.223 -50.906 13.602 1 83.75 661 THR A CA 1
ATOM 5077 C C . THR A 1 661 ? 7.676 -50.594 13.258 1 83.75 661 THR A C 1
ATOM 5079 O O . THR A 1 661 ? 8.336 -49.812 13.953 1 83.75 661 THR A O 1
ATOM 5082 N N . ALA A 1 662 ? 8.086 -51.094 12.125 1 87.81 662 ALA A N 1
ATOM 5083 C CA . ALA A 1 662 ? 9.477 -50.906 11.742 1 87.81 662 ALA A CA 1
ATOM 5084 C C . ALA A 1 662 ? 9.664 -49.594 11 1 87.81 662 ALA A C 1
ATOM 5086 O O . ALA A 1 662 ? 8.805 -49.188 10.203 1 87.81 662 ALA A O 1
ATOM 5087 N N . LYS A 1 663 ? 10.711 -48.906 11.375 1 91.44 663 LYS A N 1
ATOM 5088 C CA . LYS A 1 663 ? 11.062 -47.688 10.672 1 91.44 663 LYS A CA 1
ATOM 5089 C C . LYS A 1 663 ? 11.812 -47.969 9.375 1 91.44 663 LYS A C 1
ATOM 5091 O O . LYS A 1 663 ? 12.703 -48.844 9.352 1 91.44 663 LYS A O 1
ATOM 5096 N N . GLU A 1 664 ? 11.359 -47.469 8.312 1 92.81 664 GLU A N 1
ATOM 5097 C CA . GLU A 1 664 ? 12 -47.625 7.008 1 92.81 664 GLU A CA 1
ATOM 5098 C C . GLU A 1 664 ? 12.469 -46.25 6.48 1 92.81 664 GLU A C 1
ATOM 5100 O O . GLU A 1 664 ? 11.922 -45.219 6.852 1 92.81 664 GLU A O 1
ATOM 5105 N N . THR A 1 665 ? 13.531 -46.344 5.641 1 92.75 665 THR A N 1
ATOM 5106 C CA . THR A 1 665 ? 14.047 -45.125 5.051 1 92.75 665 THR A CA 1
ATOM 5107 C C . THR A 1 665 ? 13.398 -44.875 3.695 1 92.75 665 THR A C 1
ATOM 5109 O O . THR A 1 665 ? 13.414 -45.719 2.814 1 92.75 665 THR A O 1
ATOM 5112 N N . ALA A 1 666 ? 12.781 -43.781 3.561 1 93.81 666 ALA A N 1
ATOM 5113 C CA . ALA A 1 666 ? 12.172 -43.344 2.303 1 93.81 666 ALA A CA 1
ATOM 5114 C C . ALA A 1 666 ? 13.008 -42.25 1.624 1 93.81 666 ALA A C 1
ATOM 5116 O O . ALA A 1 666 ? 13.672 -41.469 2.295 1 93.81 666 ALA A O 1
ATOM 5117 N N . TYR A 1 667 ? 13.023 -42.281 0.301 1 92.81 667 TYR A N 1
ATOM 5118 C CA . TYR A 1 667 ? 13.734 -41.281 -0.499 1 92.81 667 TYR A CA 1
ATOM 5119 C C . TYR A 1 667 ? 12.773 -40.5 -1.359 1 92.81 667 TYR A C 1
ATOM 5121 O O . TYR A 1 667 ? 12.547 -40.812 -2.525 1 92.81 667 TYR A O 1
ATOM 5129 N N . PRO A 1 668 ? 12.312 -39.344 -0.77 1 93.88 668 PRO A N 1
ATOM 5130 C CA . PRO A 1 668 ? 11.383 -38.531 -1.545 1 93.88 668 PRO A CA 1
ATOM 5131 C C . PRO A 1 668 ? 12.031 -37.875 -2.762 1 93.88 668 PRO A C 1
ATOM 5133 O O . PRO A 1 668 ? 13.227 -37.562 -2.732 1 93.88 668 PRO A O 1
ATOM 5136 N N . TYR A 1 669 ? 11.273 -37.688 -3.756 1 90.06 669 TYR A N 1
ATOM 5137 C CA . TYR A 1 669 ? 11.75 -37.094 -5.008 1 90.06 669 TYR A CA 1
ATOM 5138 C C . TYR A 1 669 ? 11.297 -35.656 -5.137 1 90.06 669 TYR A C 1
ATOM 5140 O O . TYR A 1 669 ? 12.07 -34.812 -5.57 1 90.06 669 TYR A O 1
ATOM 5148 N N . THR A 1 670 ? 10.031 -35.312 -4.91 1 91 670 THR A N 1
ATOM 5149 C CA . THR A 1 670 ? 9.461 -33.969 -5 1 91 670 THR A CA 1
ATOM 5150 C C . THR A 1 670 ? 8.836 -33.562 -3.67 1 91 670 THR A C 1
ATOM 5152 O O . THR A 1 670 ? 8.922 -34.312 -2.684 1 91 670 THR A O 1
ATOM 5155 N N . PHE A 1 671 ? 8.32 -32.406 -3.572 1 93.38 671 PHE A N 1
ATOM 5156 C CA . PHE A 1 671 ? 7.695 -31.859 -2.373 1 93.38 671 PHE A CA 1
ATOM 5157 C C . PHE A 1 671 ? 6.496 -32.719 -1.957 1 93.38 671 PHE A C 1
ATOM 5159 O O . PHE A 1 671 ? 6.309 -32.969 -0.771 1 93.38 671 PHE A O 1
ATOM 5166 N N . GLU A 1 672 ? 5.711 -33.219 -2.93 1 93.81 672 GLU A N 1
ATOM 5167 C CA . GLU A 1 672 ? 4.449 -33.906 -2.682 1 93.81 672 GLU A CA 1
ATOM 5168 C C . GLU A 1 672 ? 4.68 -35.219 -1.973 1 93.81 672 GLU A C 1
ATOM 5170 O O . GLU A 1 672 ? 4.043 -35.5 -0.957 1 93.81 672 GLU A O 1
ATOM 5175 N N . ASP A 1 673 ? 5.566 -36 -2.559 1 94.25 673 ASP A N 1
ATOM 5176 C CA . ASP A 1 673 ? 5.828 -37.312 -1.93 1 94.25 673 ASP A CA 1
ATOM 5177 C C . ASP A 1 673 ? 6.527 -37.125 -0.583 1 94.25 673 ASP A C 1
ATOM 5179 O O . ASP A 1 673 ? 6.336 -37.938 0.33 1 94.25 673 ASP A O 1
ATOM 5183 N N . ALA A 1 674 ? 7.371 -36.062 -0.477 1 95 674 ALA A N 1
ATOM 5184 C CA . ALA A 1 674 ? 7.98 -35.781 0.818 1 95 674 ALA A CA 1
ATOM 5185 C C . ALA A 1 674 ? 6.918 -35.469 1.868 1 95 674 ALA A C 1
ATOM 5187 O O . ALA A 1 674 ? 7.012 -35.938 3.01 1 95 674 ALA A O 1
ATOM 5188 N N . LEU A 1 675 ? 5.961 -34.656 1.546 1 95.81 675 LEU A N 1
ATOM 5189 C CA . LEU A 1 675 ? 4.863 -34.312 2.439 1 95.81 675 LEU A CA 1
ATOM 5190 C C . LEU A 1 675 ? 4.07 -35.531 2.848 1 95.81 675 LEU A C 1
ATOM 5192 O O . LEU A 1 675 ? 3.691 -35.688 4.012 1 95.81 675 LEU A O 1
ATOM 5196 N N . VAL A 1 676 ? 3.879 -36.5 1.879 1 95.31 676 VAL A N 1
ATOM 5197 C CA . VAL A 1 676 ? 3.088 -37.688 2.127 1 95.31 676 VAL A CA 1
ATOM 5198 C C . VAL A 1 676 ? 3.863 -38.656 3.037 1 95.31 676 VAL A C 1
ATOM 5200 O O . VAL A 1 676 ? 3.309 -39.188 3.996 1 95.31 676 VAL A O 1
ATOM 5203 N N . PHE A 1 677 ? 5.121 -38.875 2.746 1 94.88 677 PHE A N 1
ATOM 5204 C CA . PHE A 1 677 ? 5.949 -39.781 3.535 1 94.88 677 PHE A CA 1
ATOM 5205 C C . PHE A 1 677 ? 6 -39.344 4.992 1 94.88 677 PHE A C 1
ATOM 5207 O O . PHE A 1 677 ? 6.051 -40.156 5.898 1 94.88 677 PHE A O 1
ATOM 5214 N N . GLU A 1 678 ? 6.016 -38.062 5.203 1 95 678 GLU A N 1
ATOM 5215 C CA . GLU A 1 678 ? 6.148 -37.562 6.57 1 95 678 GLU A CA 1
ATOM 5216 C C . GLU A 1 678 ? 4.785 -37.375 7.23 1 95 678 GLU A C 1
ATOM 5218 O O . GLU A 1 678 ? 4.699 -37 8.406 1 95 678 GLU A O 1
ATOM 5223 N N . ASN A 1 679 ? 3.707 -37.625 6.543 1 95.69 679 ASN A N 1
ATOM 5224 C CA . ASN A 1 679 ? 2.336 -37.562 7.043 1 95.69 679 ASN A CA 1
ATOM 5225 C C . ASN A 1 679 ? 1.518 -38.75 6.516 1 95.69 679 ASN A C 1
ATOM 5227 O O . ASN A 1 679 ? 0.412 -38.562 6.004 1 95.69 679 ASN A O 1
ATOM 5231 N N . VAL A 1 680 ? 2.027 -39.938 6.664 1 94.06 680 VAL A N 1
ATOM 5232 C CA . VAL A 1 680 ? 1.453 -41.156 6.055 1 94.06 680 VAL A CA 1
ATOM 5233 C C . VAL A 1 680 ? 0.072 -41.406 6.648 1 94.06 680 VAL A C 1
ATOM 5235 O O . VAL A 1 680 ? -0.86 -41.781 5.926 1 94.06 680 VAL A O 1
ATOM 5238 N N . THR A 1 681 ? -0.139 -41.219 7.922 1 91.19 681 THR A N 1
ATOM 5239 C CA . THR A 1 681 ? -1.407 -41.5 8.594 1 91.19 681 THR A CA 1
ATOM 5240 C C . THR A 1 681 ? -2.5 -40.562 8.062 1 91.19 681 THR A C 1
ATOM 5242 O O . THR A 1 681 ? -3.635 -41 7.848 1 91.19 681 THR A O 1
ATOM 5245 N N . PHE A 1 682 ? -2.133 -39.375 7.902 1 93.81 682 PHE A N 1
ATOM 5246 C CA . PHE A 1 682 ? -3.08 -38.406 7.395 1 93.81 682 PHE A CA 1
ATOM 5247 C C . PHE A 1 682 ? -3.508 -38.75 5.973 1 93.81 682 PHE A C 1
ATOM 5249 O O . PHE A 1 682 ? -4.703 -38.75 5.66 1 93.81 682 PHE A O 1
ATOM 5256 N N . PHE A 1 683 ? -2.561 -39.125 5.109 1 94.69 683 PHE A N 1
ATOM 5257 C CA . PHE A 1 683 ? -2.852 -39.312 3.691 1 94.69 683 PHE A CA 1
ATOM 5258 C C . PHE A 1 683 ? -3.5 -40.656 3.445 1 94.69 683 PHE A C 1
ATOM 5260 O O . PHE A 1 683 ? -4.16 -40.875 2.424 1 94.69 683 PHE A O 1
ATOM 5267 N N . ALA A 1 684 ? -3.281 -41.5 4.367 1 92.81 684 ALA A N 1
ATOM 5268 C CA . ALA A 1 684 ? -3.975 -42.781 4.285 1 92.81 684 ALA A CA 1
ATOM 5269 C C . ALA A 1 684 ? -5.48 -42.625 4.469 1 92.81 684 ALA A C 1
ATOM 5271 O O . ALA A 1 684 ? -6.273 -43.344 3.891 1 92.81 684 ALA A O 1
ATOM 5272 N N . ALA A 1 685 ? -5.859 -41.594 5.199 1 91.44 685 ALA A N 1
ATOM 5273 C CA . ALA A 1 685 ? -7.262 -41.344 5.531 1 91.44 685 ALA A CA 1
ATOM 5274 C C . ALA A 1 685 ? -7.844 -40.219 4.699 1 91.44 685 ALA A C 1
ATOM 5276 O O . ALA A 1 685 ? -9.062 -40.062 4.602 1 91.44 685 ALA A O 1
ATOM 5277 N N . PHE A 1 686 ? -7.031 -39.5 4.059 1 90.69 686 PHE A N 1
ATOM 5278 C CA . PHE A 1 686 ? -7.445 -38.281 3.379 1 90.69 686 PHE A CA 1
ATOM 5279 C C . PHE A 1 686 ? -8.227 -38.625 2.109 1 90.69 686 PHE A C 1
ATOM 5281 O O . PHE A 1 686 ? -7.715 -39.281 1.216 1 90.69 686 PHE A O 1
ATOM 5288 N N . ALA A 1 687 ? -9.461 -38.156 1.994 1 85.38 687 ALA A N 1
ATOM 5289 C CA . ALA A 1 687 ? -10.344 -38.5 0.88 1 85.38 687 ALA A CA 1
ATOM 5290 C C . ALA A 1 687 ? -10.227 -37.469 -0.241 1 85.38 687 ALA A C 1
ATOM 5292 O O . ALA A 1 687 ? -11.227 -37.031 -0.81 1 85.38 687 ALA A O 1
ATOM 5293 N N . GLY A 1 688 ? -9.047 -37.125 -0.585 1 82.56 688 GLY A N 1
ATOM 5294 C CA . GLY A 1 688 ? -8.859 -36.188 -1.68 1 82.56 688 GLY A CA 1
ATOM 5295 C C . GLY A 1 688 ? -8.82 -36.875 -3.039 1 82.56 688 GLY A C 1
ATOM 5296 O O . GLY A 1 688 ? -8.422 -38.031 -3.152 1 82.56 688 GLY A O 1
ATOM 5297 N N . PRO A 1 689 ? -9.242 -36.156 -4.121 1 82.69 689 PRO A N 1
ATOM 5298 C CA . PRO A 1 689 ? -9.227 -36.75 -5.465 1 82.69 689 PRO A CA 1
ATOM 5299 C C . PRO A 1 689 ? -7.859 -36.625 -6.141 1 82.69 689 PRO A C 1
ATOM 5301 O O . PRO A 1 689 ? -6.895 -36.188 -5.516 1 82.69 689 PRO A O 1
ATOM 5304 N N . GLY A 1 690 ? -7.711 -37.188 -7.391 1 82.06 690 GLY A N 1
ATOM 5305 C CA . GLY A 1 690 ? -6.527 -37.031 -8.219 1 82.06 690 GLY A CA 1
ATOM 5306 C C . GLY A 1 690 ? -5.289 -37.656 -7.625 1 82.06 690 GLY A C 1
ATOM 5307 O O . GLY A 1 690 ? -5.305 -38.844 -7.266 1 82.06 690 GLY A O 1
ATOM 5308 N N . LEU A 1 691 ? -4.316 -36.844 -7.48 1 88.31 691 LEU A N 1
ATOM 5309 C CA . LEU A 1 691 ? -3.045 -37.312 -6.945 1 88.31 691 LEU A CA 1
ATOM 5310 C C . LEU A 1 691 ? -3.209 -37.812 -5.512 1 88.31 691 LEU A C 1
ATOM 5312 O O . LEU A 1 691 ? -2.516 -38.719 -5.086 1 88.31 691 LEU A O 1
ATOM 5316 N N . ASN A 1 692 ? -4.098 -37.219 -4.758 1 91.75 692 ASN A N 1
ATOM 5317 C CA . ASN A 1 692 ? -4.359 -37.656 -3.387 1 91.75 692 ASN A CA 1
ATOM 5318 C C . ASN A 1 692 ? -4.918 -39.062 -3.346 1 91.75 692 ASN A C 1
ATOM 5320 O O . ASN A 1 692 ? -4.543 -39.875 -2.477 1 91.75 692 ASN A O 1
ATOM 5324 N N . ALA A 1 693 ? -5.773 -39.344 -4.27 1 91.56 693 ALA A N 1
ATOM 5325 C CA . ALA A 1 693 ? -6.34 -40.688 -4.355 1 91.56 693 ALA A CA 1
ATOM 5326 C C . ALA A 1 693 ? -5.27 -41.719 -4.723 1 91.56 693 ALA A C 1
ATOM 5328 O O . ALA A 1 693 ? -5.254 -42.844 -4.184 1 91.56 693 ALA A O 1
ATOM 5329 N N . LYS A 1 694 ? -4.41 -41.344 -5.605 1 92.62 694 LYS A N 1
ATOM 5330 C CA . LYS A 1 694 ? -3.334 -42.25 -6.023 1 92.62 694 LYS A CA 1
ATOM 5331 C C . LYS A 1 694 ? -2.361 -42.5 -4.879 1 92.62 694 LYS A C 1
ATOM 5333 O O . LYS A 1 694 ? -1.871 -43.625 -4.723 1 92.62 694 LYS A O 1
ATOM 5338 N N . PHE A 1 695 ? -2.082 -41.531 -4.148 1 94.56 695 PHE A N 1
ATOM 5339 C CA . PHE A 1 695 ? -1.192 -41.656 -3.004 1 94.56 695 PHE A CA 1
ATOM 5340 C C . PHE A 1 695 ? -1.834 -42.531 -1.935 1 94.56 695 PHE A C 1
ATOM 5342 O O . PHE A 1 695 ? -1.168 -43.406 -1.338 1 94.56 695 PHE A O 1
ATOM 5349 N N . ARG A 1 696 ? -3.078 -42.344 -1.694 1 94.06 696 ARG A N 1
ATOM 5350 C CA . ARG A 1 696 ? -3.801 -43.156 -0.739 1 94.06 696 ARG A CA 1
ATOM 5351 C C . ARG A 1 696 ? -3.793 -44.625 -1.171 1 94.06 696 ARG A C 1
ATOM 5353 O O . ARG A 1 696 ? -3.592 -45.531 -0.348 1 94.06 696 ARG A O 1
ATOM 5360 N N . ALA A 1 697 ? -4.012 -44.812 -2.477 1 94.06 697 ALA A N 1
ATOM 5361 C CA . ALA A 1 697 ? -4 -46.156 -3.023 1 94.06 697 ALA A CA 1
ATOM 5362 C C . ALA A 1 697 ? -2.619 -46.781 -2.885 1 94.06 697 ALA A C 1
ATOM 5364 O O . ALA A 1 697 ? -2.504 -48 -2.621 1 94.06 697 ALA A O 1
ATOM 5365 N N . ALA A 1 698 ? -1.604 -46.031 -3.137 1 94.44 698 ALA A N 1
ATOM 5366 C CA . ALA A 1 698 ? -0.236 -46.531 -2.996 1 94.44 698 ALA A CA 1
ATOM 5367 C C . ALA A 1 698 ? 0.049 -46.938 -1.559 1 94.44 698 ALA A C 1
ATOM 5369 O O . ALA A 1 698 ? 0.693 -47.969 -1.324 1 94.44 698 ALA A O 1
ATOM 5370 N N . ILE A 1 699 ? -0.418 -46.219 -0.618 1 93.94 699 ILE A N 1
ATOM 5371 C CA . ILE A 1 699 ? -0.224 -46.5 0.798 1 93.94 699 ILE A CA 1
ATOM 5372 C C . ILE A 1 699 ? -1.013 -47.75 1.178 1 93.94 699 ILE A C 1
ATOM 5374 O O . ILE A 1 699 ? -0.52 -48.594 1.925 1 93.94 699 ILE A O 1
ATOM 5378 N N . ALA A 1 700 ? -2.209 -47.812 0.687 1 92.56 700 ALA A N 1
ATOM 5379 C CA . ALA A 1 700 ? -3.068 -48.969 0.984 1 92.56 700 ALA A CA 1
ATOM 5380 C C . ALA A 1 700 ? -2.479 -50.25 0.417 1 92.56 700 ALA A C 1
ATOM 5382 O O . ALA A 1 700 ? -2.607 -51.312 1.021 1 92.56 700 ALA A O 1
ATOM 5383 N N . LYS A 1 701 ? -2.002 -50.156 -0.834 1 91.69 701 LYS A N 1
ATOM 5384 C CA . LYS A 1 701 ? -1.384 -51.344 -1.451 1 91.69 701 LYS A CA 1
ATOM 5385 C C . LYS A 1 701 ? -0.215 -51.844 -0.613 1 91.69 701 LYS A C 1
ATOM 5387 O O . LYS A 1 701 ? 0.044 -53.031 -0.568 1 91.69 701 LYS A O 1
ATOM 5392 N N . GLY A 1 702 ? 0.426 -50.938 -0.023 1 87.31 702 GLY A N 1
ATOM 5393 C CA . GLY A 1 702 ? 1.513 -51.312 0.874 1 87.31 702 GLY A CA 1
ATOM 5394 C C . GLY A 1 702 ? 2.742 -51.812 0.147 1 87.31 702 GLY A C 1
ATOM 5395 O O . GLY A 1 702 ? 2.934 -51.531 -1.037 1 87.31 702 GLY A O 1
ATOM 5396 N N . GLY A 1 703 ? 3.758 -52.562 0.782 1 88.38 703 GLY A N 1
ATOM 5397 C CA . GLY A 1 703 ? 4.984 -53.094 0.207 1 88.38 703 GLY A CA 1
ATOM 5398 C C . GLY A 1 703 ? 6.23 -52.375 0.711 1 88.38 703 GLY A C 1
ATOM 5399 O O . GLY A 1 703 ? 7.32 -52.562 0.17 1 88.38 703 GLY A O 1
ATOM 5400 N N . GLY A 1 704 ? 5.996 -51.656 1.688 1 90.06 704 GLY A N 1
ATOM 5401 C CA . GLY A 1 704 ? 7.129 -50.969 2.262 1 90.06 704 GLY A CA 1
ATOM 5402 C C . GLY A 1 704 ? 7.34 -49.562 1.661 1 90.06 704 GLY A C 1
ATOM 5403 O O . GLY A 1 704 ? 6.68 -49.219 0.687 1 90.06 704 GLY A O 1
ATOM 5404 N N . ALA A 1 705 ? 8.25 -48.75 2.172 1 91.75 705 ALA A N 1
ATOM 5405 C CA . ALA A 1 705 ? 8.5 -47.375 1.777 1 91.75 705 ALA A CA 1
ATOM 5406 C C . ALA A 1 705 ? 9 -47.281 0.337 1 91.75 705 ALA A C 1
ATOM 5408 O O . ALA A 1 705 ? 8.656 -46.375 -0.393 1 91.75 705 ALA A O 1
ATOM 5409 N N . THR A 1 706 ? 9.773 -48.281 -0.059 1 90.31 706 THR A N 1
ATOM 5410 C CA . THR A 1 706 ? 10.336 -48.312 -1.405 1 90.31 706 THR A CA 1
ATOM 5411 C C . THR A 1 706 ? 9.242 -48.531 -2.445 1 90.31 706 THR A C 1
ATOM 5413 O O . THR A 1 706 ? 9.219 -47.844 -3.477 1 90.31 706 THR A O 1
ATOM 5416 N N . ALA A 1 707 ? 8.336 -49.438 -2.156 1 92.25 707 ALA A N 1
ATOM 5417 C CA . ALA A 1 707 ? 7.25 -49.75 -3.09 1 92.25 707 ALA A CA 1
ATOM 5418 C C . ALA A 1 707 ? 6.273 -48.562 -3.186 1 92.25 707 ALA A C 1
ATOM 5420 O O . ALA A 1 707 ? 5.828 -48.219 -4.281 1 92.25 707 ALA A O 1
ATOM 5421 N N . VAL A 1 708 ? 5.98 -48.031 -2.066 1 93.62 708 VAL A N 1
ATOM 5422 C CA . VAL A 1 708 ? 5.078 -46.875 -2.039 1 93.62 708 VAL A CA 1
ATOM 5423 C C . VAL A 1 708 ? 5.719 -45.719 -2.768 1 93.62 708 VAL A C 1
ATOM 5425 O O . VAL A 1 708 ? 5.055 -45 -3.531 1 93.62 708 VAL A O 1
ATOM 5428 N N . GLY A 1 709 ? 6.984 -45.531 -2.52 1 92.75 709 GLY A N 1
ATOM 5429 C CA . GLY A 1 709 ? 7.707 -44.469 -3.191 1 92.75 709 GLY A CA 1
ATOM 5430 C C . GLY A 1 709 ? 7.711 -44.625 -4.703 1 92.75 709 GLY A C 1
ATOM 5431 O O . GLY A 1 709 ? 7.574 -43.625 -5.422 1 92.75 709 GLY A O 1
ATOM 5432 N N . ALA A 1 710 ? 7.848 -45.812 -5.125 1 92.38 710 ALA A N 1
ATOM 5433 C CA . ALA A 1 710 ? 7.852 -46.062 -6.559 1 92.38 710 ALA A CA 1
ATOM 5434 C C . ALA A 1 710 ? 6.484 -45.781 -7.172 1 92.38 710 ALA A C 1
ATOM 5436 O O . ALA A 1 710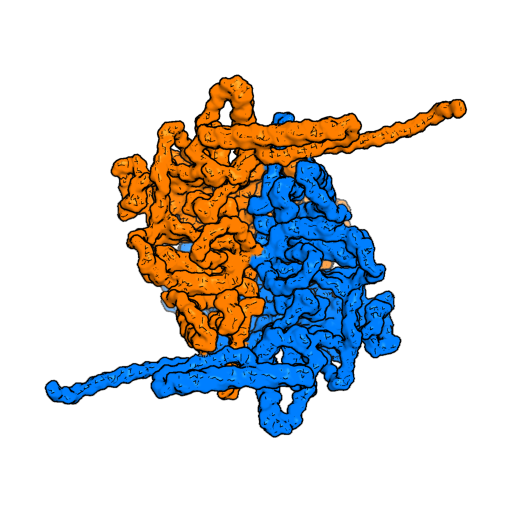 ? 6.395 -45.25 -8.281 1 92.38 710 ALA A O 1
ATOM 5437 N N . SER A 1 711 ? 5.48 -46.156 -6.449 1 93.31 711 SER A N 1
ATOM 5438 C CA . SER A 1 711 ? 4.125 -45.906 -6.918 1 93.31 711 SER A CA 1
ATOM 5439 C C . SER A 1 711 ? 3.85 -44.406 -6.973 1 93.31 711 SER A C 1
ATOM 5441 O O . SER A 1 711 ? 3.217 -43.906 -7.914 1 93.31 711 SER A O 1
ATOM 5443 N N . MET A 1 712 ? 4.312 -43.75 -5.973 1 93.44 712 MET A N 1
ATOM 5444 C CA . MET A 1 712 ? 4.105 -42.281 -5.926 1 93.44 712 MET A CA 1
ATOM 5445 C C . MET A 1 712 ? 4.883 -41.594 -7.035 1 93.44 712 MET A C 1
ATOM 5447 O O . MET A 1 712 ? 4.391 -40.625 -7.637 1 93.44 712 MET A O 1
ATOM 5451 N N . TYR A 1 713 ? 6.035 -42.094 -7.293 1 90.75 713 TYR A N 1
ATOM 5452 C CA . TYR A 1 713 ? 6.875 -41.531 -8.344 1 90.75 713 TYR A CA 1
ATOM 5453 C C . TYR A 1 713 ? 6.188 -41.625 -9.703 1 90.75 713 TYR A C 1
ATOM 5455 O O . TYR A 1 713 ? 6.211 -40.656 -10.484 1 90.75 713 TYR A O 1
ATOM 5463 N N . THR A 1 714 ? 5.582 -42.688 -9.922 1 88.75 714 THR A N 1
ATOM 5464 C CA . THR A 1 714 ? 4.871 -42.875 -11.172 1 88.75 714 THR A CA 1
ATOM 5465 C C . THR A 1 714 ? 3.643 -41.969 -11.258 1 88.75 714 THR A C 1
ATOM 5467 O O . THR A 1 714 ? 3.352 -41.406 -12.312 1 88.75 714 THR A O 1
ATOM 5470 N N . ALA A 1 715 ? 2.998 -41.812 -10.164 1 89 715 ALA A N 1
ATOM 5471 C CA . ALA A 1 715 ? 1.799 -40.969 -10.125 1 89 715 ALA A CA 1
ATOM 5472 C C . ALA A 1 715 ? 2.143 -39.5 -10.328 1 89 715 ALA A C 1
ATOM 5474 O O . ALA A 1 715 ? 1.348 -38.75 -10.891 1 89 715 ALA A O 1
ATOM 5475 N N . LEU A 1 716 ? 3.266 -39.094 -9.93 1 87.31 716 LEU A N 1
ATOM 5476 C CA . LEU A 1 716 ? 3.686 -37.688 -9.961 1 87.31 716 LEU A CA 1
ATOM 5477 C C . LEU A 1 716 ? 4.008 -37.25 -11.383 1 87.31 716 LEU A C 1
ATOM 5479 O O . LEU A 1 716 ? 3.961 -36.062 -11.695 1 87.31 716 LEU A O 1
ATOM 5483 N N . LYS A 1 717 ? 4.355 -38.156 -12.188 1 77.12 717 LYS A N 1
ATOM 5484 C CA . LYS A 1 717 ? 4.715 -37.812 -13.562 1 77.12 717 LYS A CA 1
ATOM 5485 C C . LYS A 1 717 ? 3.533 -37.219 -14.312 1 77.12 717 LYS A C 1
ATOM 5487 O O . LYS A 1 717 ? 3.711 -36.312 -15.141 1 77.12 717 LYS A O 1
ATOM 5492 N N . ASP A 1 718 ? 2.348 -37.656 -14 1 72.12 718 ASP A N 1
ATOM 5493 C CA . ASP A 1 718 ? 1.171 -37.188 -14.719 1 72.12 718 ASP A CA 1
ATOM 5494 C C . ASP A 1 718 ? 0.216 -36.469 -13.781 1 72.12 718 ASP A C 1
ATOM 5496 O O . ASP A 1 718 ? -0.889 -36.094 -14.18 1 72.12 718 ASP A O 1
ATOM 5500 N N . GLY A 1 719 ? 0.648 -36.281 -12.602 1 74.81 719 GLY A N 1
ATOM 5501 C CA . GLY A 1 719 ? -0.28 -35.75 -11.625 1 74.81 719 GLY A CA 1
ATOM 5502 C C . GLY A 1 719 ? -0.277 -34.219 -11.594 1 74.81 719 GLY A C 1
ATOM 5503 O O . GLY A 1 719 ? 0.738 -33.594 -11.898 1 74.81 719 GLY A O 1
ATOM 5504 N N . LYS A 1 720 ? -1.479 -33.656 -11.344 1 75.25 720 LYS A N 1
ATOM 5505 C CA . LYS A 1 720 ? -1.64 -32.188 -11.195 1 75.25 720 LYS A CA 1
ATOM 5506 C C . LYS A 1 720 ? -1.254 -31.734 -9.789 1 75.25 720 LYS A C 1
ATOM 5508 O O . LYS A 1 720 ? -2.061 -31.828 -8.859 1 75.25 720 LYS A O 1
ATOM 5513 N N . LYS A 1 721 ? -0.094 -31.203 -9.695 1 80.44 721 LYS A N 1
ATOM 5514 C CA . LYS A 1 721 ? 0.507 -30.859 -8.406 1 80.44 721 LYS A CA 1
ATOM 5515 C C . LYS A 1 721 ? -0.239 -29.703 -7.742 1 80.44 721 LYS A C 1
ATOM 5517 O O . LYS A 1 721 ? -0.407 -29.688 -6.523 1 80.44 721 LYS A O 1
ATOM 5522 N N . ALA A 1 722 ? -0.648 -28.797 -8.523 1 77 722 ALA A N 1
ATOM 5523 C CA . ALA A 1 722 ? -1.368 -27.656 -7.973 1 77 722 ALA A CA 1
ATOM 5524 C C . ALA A 1 722 ? -2.695 -28.078 -7.352 1 77 722 ALA A C 1
ATOM 5526 O O . ALA A 1 722 ? -3.064 -27.609 -6.273 1 77 722 ALA A O 1
ATOM 5527 N N . GLU A 1 723 ? -3.404 -29 -8.023 1 78.06 723 GLU A N 1
ATOM 5528 C CA . GLU A 1 723 ? -4.672 -29.5 -7.5 1 78.06 723 GLU A CA 1
ATOM 5529 C C . GLU A 1 723 ? -4.469 -30.281 -6.211 1 78.06 723 GLU A C 1
ATOM 5531 O O . GLU A 1 723 ? -5.281 -30.203 -5.285 1 78.06 723 GLU A O 1
ATOM 5536 N N . PHE A 1 724 ? -3.393 -31.094 -6.219 1 87.56 724 PHE A N 1
ATOM 5537 C CA . PHE A 1 724 ? -3.025 -31.828 -5.012 1 87.56 724 PHE A CA 1
ATOM 5538 C C . PHE A 1 724 ? -2.883 -30.875 -3.826 1 87.56 724 PHE A C 1
ATOM 5540 O O . PHE A 1 724 ? -3.447 -31.125 -2.758 1 87.56 724 PHE A O 1
ATOM 5547 N N . ALA A 1 725 ? -2.119 -29.781 -4.035 1 85.5 725 ALA A N 1
ATOM 5548 C CA . ALA A 1 725 ? -1.838 -28.812 -2.975 1 85.5 725 ALA A CA 1
ATOM 5549 C C . ALA A 1 725 ? -3.113 -28.109 -2.521 1 85.5 725 ALA A C 1
ATOM 5551 O O . ALA A 1 725 ? -3.301 -27.859 -1.329 1 85.5 725 ALA A O 1
ATOM 5552 N N . LEU A 1 726 ? -3.959 -27.844 -3.4 1 77.06 726 LEU A N 1
ATOM 5553 C CA . LEU A 1 726 ? -5.203 -27.156 -3.08 1 77.06 726 LEU A CA 1
ATOM 5554 C C . LEU A 1 726 ? -6.105 -28.031 -2.215 1 77.06 726 LEU A C 1
ATOM 5556 O O . LEU A 1 726 ? -6.73 -27.547 -1.272 1 77.06 726 LEU A O 1
ATOM 5560 N N . ASP A 1 727 ? -6.16 -29.266 -2.539 1 82.44 727 ASP A N 1
ATOM 5561 C CA . ASP A 1 727 ? -6.98 -30.203 -1.774 1 82.44 727 ASP A CA 1
ATOM 5562 C C . ASP A 1 727 ? -6.449 -30.375 -0.352 1 82.44 727 ASP A C 1
ATOM 5564 O O . ASP A 1 727 ? -7.227 -30.469 0.6 1 82.44 727 ASP A O 1
ATOM 5568 N N . VAL A 1 728 ? -5.172 -30.453 -0.32 1 87.31 728 VAL A N 1
ATOM 5569 C CA . VAL A 1 728 ? -4.551 -30.625 0.991 1 87.31 728 VAL A CA 1
ATOM 5570 C C . VAL A 1 728 ? -4.82 -29.375 1.842 1 87.31 728 VAL A C 1
ATOM 5572 O O . VAL A 1 728 ? -5.051 -29.484 3.049 1 87.31 728 VAL A O 1
ATOM 5575 N N . LEU A 1 729 ? -4.762 -28.266 1.229 1 81.31 729 LEU A N 1
ATOM 5576 C CA . LEU A 1 729 ? -4.977 -27.016 1.925 1 81.31 729 LEU A CA 1
ATOM 5577 C C . LEU A 1 729 ? -6.387 -26.938 2.508 1 81.31 729 LEU A C 1
ATOM 5579 O O . LEU A 1 729 ? -6.605 -26.312 3.545 1 81.31 729 LEU A O 1
ATOM 5583 N N . MET A 1 730 ? -7.262 -27.703 1.909 1 77.31 730 MET A N 1
ATOM 5584 C CA . MET A 1 730 ? -8.664 -27.656 2.307 1 77.31 730 MET A CA 1
ATOM 5585 C C . MET A 1 730 ? -8.945 -28.656 3.428 1 77.31 730 MET A C 1
ATOM 5587 O O . MET A 1 730 ? -10.023 -28.641 4.031 1 77.31 730 MET A O 1
ATOM 5591 N N . ALA A 1 731 ? -7.965 -29.359 3.668 1 82.69 731 ALA A N 1
ATOM 5592 C CA . ALA A 1 731 ? -8.172 -30.391 4.676 1 82.69 731 ALA A CA 1
ATOM 5593 C C . ALA A 1 731 ? -8.367 -29.781 6.059 1 82.69 731 ALA A C 1
ATOM 5595 O O . ALA A 1 731 ? -7.727 -28.781 6.398 1 82.69 731 ALA A O 1
ATOM 5596 N N . ASP A 1 732 ? -9.25 -30.203 6.898 1 77.19 732 ASP A N 1
ATOM 5597 C CA . ASP A 1 732 ? -9.57 -29.703 8.227 1 77.19 732 ASP A CA 1
ATOM 5598 C C . ASP A 1 732 ? -8.367 -29.781 9.156 1 77.19 732 ASP A C 1
ATOM 5600 O O . ASP A 1 732 ? -8.141 -28.891 9.977 1 77.19 732 ASP A O 1
ATOM 5604 N N . ASP A 1 733 ? -7.637 -30.844 8.992 1 83.5 733 ASP A N 1
ATOM 5605 C CA . ASP A 1 733 ? -6.516 -31.062 9.898 1 83.5 733 ASP A CA 1
ATOM 5606 C C . ASP A 1 733 ? -5.207 -30.578 9.281 1 83.5 733 ASP A C 1
ATOM 5608 O O . ASP A 1 733 ? -4.141 -31.125 9.562 1 83.5 733 ASP A O 1
ATOM 5612 N N . PHE A 1 734 ? -5.289 -29.656 8.484 1 85.88 734 PHE A N 1
ATOM 5613 C CA . PHE A 1 734 ? -4.09 -29.172 7.812 1 85.88 734 PHE A CA 1
ATOM 5614 C C . PHE A 1 734 ? -3.061 -28.688 8.828 1 85.88 734 PHE A C 1
ATOM 5616 O O . PHE A 1 734 ? -1.861 -28.922 8.664 1 85.88 734 PHE A O 1
ATOM 5623 N N . ASN A 1 735 ? -3.518 -28.016 9.875 1 86 735 ASN A N 1
ATOM 5624 C CA . ASN A 1 735 ? -2.615 -27.391 10.836 1 86 735 ASN A CA 1
ATOM 5625 C C . ASN A 1 735 ? -1.861 -28.438 11.656 1 86 735 ASN A C 1
ATOM 5627 O O . ASN A 1 735 ? -0.865 -28.125 12.305 1 86 735 ASN A O 1
ATOM 5631 N N . LYS A 1 736 ? -2.27 -29.688 11.547 1 90.62 736 LYS A N 1
ATOM 5632 C CA . LYS A 1 736 ? -1.62 -30.75 12.297 1 90.62 736 LYS A CA 1
ATOM 5633 C C . LYS A 1 736 ? -0.579 -31.469 11.445 1 90.62 736 LYS A C 1
ATOM 5635 O O . LYS A 1 736 ? 0.172 -32.312 11.945 1 90.62 736 LYS A O 1
ATOM 5640 N N . LEU A 1 737 ? -0.503 -31.109 10.227 1 93.44 737 LEU A N 1
ATOM 5641 C CA . LEU A 1 737 ? 0.444 -31.766 9.328 1 93.44 737 LEU A CA 1
ATOM 5642 C C . LEU A 1 737 ? 1.877 -31.375 9.68 1 93.44 737 LEU A C 1
ATOM 5644 O O . LEU A 1 737 ? 2.145 -30.219 10.039 1 93.44 737 LEU A O 1
ATOM 5648 N N . ASN A 1 738 ? 2.693 -32.344 9.57 1 94.12 738 ASN A N 1
ATOM 5649 C CA . ASN A 1 738 ? 4.117 -32.062 9.75 1 94.12 738 ASN A CA 1
ATOM 5650 C C . ASN A 1 738 ? 4.734 -31.469 8.484 1 94.12 738 ASN A C 1
ATOM 5652 O O . ASN A 1 738 ? 4.449 -31.938 7.375 1 94.12 738 ASN A O 1
ATOM 5656 N N . VAL A 1 739 ? 5.523 -30.5 8.719 1 95.69 739 VAL A N 1
ATOM 5657 C CA . VAL A 1 739 ? 6.27 -29.922 7.605 1 95.69 739 VAL A CA 1
ATOM 5658 C C . VAL A 1 739 ? 7.398 -30.875 7.203 1 95.69 739 VAL A C 1
ATOM 5660 O O . VAL A 1 739 ? 8.102 -31.406 8.062 1 95.69 739 VAL A O 1
ATOM 5663 N N . PRO A 1 740 ? 7.473 -31.141 5.891 1 96.25 740 PRO A N 1
ATOM 5664 C CA . PRO A 1 740 ? 8.594 -31.984 5.477 1 96.25 740 PRO A CA 1
ATOM 5665 C C . PRO A 1 740 ? 9.922 -31.547 6.09 1 96.25 740 PRO A C 1
ATOM 5667 O O . PRO A 1 740 ? 10.211 -30.344 6.164 1 96.25 740 PRO A O 1
ATOM 5670 N N . GLN A 1 741 ? 10.703 -32.469 6.445 1 94.88 741 GLN A N 1
ATOM 5671 C CA . GLN A 1 741 ? 11.898 -32.219 7.254 1 94.88 741 GLN A CA 1
ATOM 5672 C C . GLN A 1 741 ? 12.852 -31.266 6.559 1 94.88 741 GLN A C 1
ATOM 5674 O O . GLN A 1 741 ? 13.438 -30.391 7.199 1 94.88 741 GLN A O 1
ATOM 5679 N N . TYR A 1 742 ? 13.125 -31.438 5.297 1 95.56 742 TYR A N 1
ATOM 5680 C CA . TYR A 1 742 ? 14.086 -30.578 4.613 1 95.56 742 TYR A CA 1
ATOM 5681 C C . TYR A 1 742 ? 13.609 -29.125 4.59 1 95.56 742 TYR A C 1
ATOM 5683 O O . TYR A 1 742 ? 14.414 -28.203 4.641 1 95.56 742 TYR A O 1
ATOM 5691 N N . ILE A 1 743 ? 12.32 -28.922 4.488 1 96.56 743 ILE A N 1
ATOM 5692 C CA . ILE A 1 743 ? 11.758 -27.578 4.527 1 96.56 743 ILE A CA 1
ATOM 5693 C C . ILE A 1 743 ? 11.789 -27.047 5.957 1 96.56 743 ILE A C 1
ATOM 5695 O O . ILE A 1 743 ? 12.109 -25.875 6.188 1 96.56 743 ILE A O 1
ATOM 5699 N N . ALA A 1 744 ? 11.445 -27.906 6.867 1 96.06 744 ALA A N 1
ATOM 5700 C CA . ALA A 1 744 ? 11.484 -27.531 8.273 1 96.06 744 ALA A CA 1
ATOM 5701 C C . ALA A 1 744 ? 12.883 -27.062 8.68 1 96.06 744 ALA A C 1
ATOM 5703 O O . ALA A 1 744 ? 13.031 -26.047 9.359 1 96.06 744 ALA A O 1
ATOM 5704 N N . GLU A 1 745 ? 13.844 -27.828 8.266 1 95.19 745 GLU A N 1
ATOM 5705 C CA . GLU A 1 745 ? 15.227 -27.453 8.555 1 95.19 745 GLU A CA 1
ATOM 5706 C C . GLU A 1 745 ? 15.57 -26.109 7.934 1 95.19 745 GLU A C 1
ATOM 5708 O O . GLU A 1 745 ? 16.266 -25.297 8.555 1 95.19 745 GLU A O 1
ATOM 5713 N N . GLY A 1 746 ? 15.172 -25.953 6.742 1 96.25 746 GLY A N 1
ATOM 5714 C CA . GLY A 1 746 ? 15.398 -24.672 6.074 1 96.25 746 GLY A CA 1
ATOM 5715 C C . GLY A 1 746 ? 14.727 -23.5 6.77 1 96.25 746 GLY A C 1
ATOM 5716 O O . GLY A 1 746 ? 15.336 -22.453 6.941 1 96.25 746 GLY A O 1
ATOM 5717 N N . LEU A 1 747 ? 13.477 -23.688 7.164 1 95.75 747 LEU A N 1
ATOM 5718 C CA . LEU A 1 747 ? 12.719 -22.641 7.828 1 95.75 747 LEU A CA 1
ATOM 5719 C C . LEU A 1 747 ? 13.305 -22.328 9.203 1 95.75 747 LEU A C 1
ATOM 5721 O O . LEU A 1 747 ? 13.336 -21.172 9.633 1 95.75 747 LEU A O 1
ATOM 5725 N N . GLU A 1 748 ? 13.719 -23.328 9.836 1 94.81 748 GLU A N 1
ATOM 5726 C CA . GLU A 1 748 ? 14.359 -23.125 11.125 1 94.81 748 GLU A CA 1
ATOM 5727 C C . GLU A 1 748 ? 15.672 -22.359 10.984 1 94.81 748 GLU A C 1
ATOM 5729 O O . GLU A 1 748 ? 15.992 -21.516 11.812 1 94.81 748 GLU A O 1
ATOM 5734 N N . TRP A 1 749 ? 16.391 -22.719 10.016 1 94.31 749 TRP A N 1
ATOM 5735 C CA . TRP A 1 749 ? 17.594 -21.969 9.711 1 94.31 749 TRP A CA 1
ATOM 5736 C C . TRP A 1 749 ? 17.281 -20.484 9.469 1 94.31 749 TRP A C 1
ATOM 5738 O O . TRP A 1 749 ? 17.953 -19.609 10 1 94.31 749 TRP A O 1
ATOM 5748 N N . LEU A 1 750 ? 16.344 -20.281 8.656 1 93.56 750 LEU A N 1
ATOM 5749 C CA . LEU A 1 750 ? 15.938 -18.922 8.336 1 93.56 750 LEU A CA 1
ATOM 5750 C C . LEU A 1 750 ? 15.523 -18.172 9.594 1 93.56 750 LEU A C 1
ATOM 5752 O O . LEU A 1 750 ? 15.859 -17 9.766 1 93.56 750 LEU A O 1
ATOM 5756 N N . LEU A 1 751 ? 14.82 -18.859 10.445 1 90.25 751 LEU A N 1
ATOM 5757 C CA . LEU A 1 751 ? 14.383 -18.297 11.711 1 90.25 751 LEU A CA 1
ATOM 5758 C C . LEU A 1 751 ? 15.578 -17.906 12.578 1 90.25 751 LEU A C 1
ATOM 5760 O O . LEU A 1 751 ? 15.594 -16.828 13.172 1 90.25 751 LEU A O 1
ATOM 5764 N N . LYS A 1 752 ? 16.516 -18.734 12.617 1 88.06 752 LYS A N 1
ATOM 5765 C CA . LYS A 1 752 ? 17.719 -18.469 13.414 1 88.06 752 LYS A CA 1
ATOM 5766 C C . LYS A 1 752 ? 18.484 -17.266 12.875 1 88.06 752 LYS A C 1
ATOM 5768 O O . LYS A 1 752 ? 19 -16.453 13.648 1 88.06 752 LYS A O 1
ATOM 5773 N N . GLN A 1 753 ? 18.547 -17.188 11.594 1 87.62 753 GLN A N 1
ATOM 5774 C CA . GLN A 1 753 ? 19.234 -16.047 10.977 1 87.62 753 GLN A CA 1
ATOM 5775 C C . GLN A 1 753 ? 18.5 -14.742 11.266 1 87.62 753 GLN A C 1
ATOM 5777 O O . GLN A 1 753 ? 19.125 -13.711 11.477 1 87.62 753 GLN A O 1
ATOM 5782 N N . MET A 1 754 ? 17.266 -14.781 11.305 1 81.19 754 MET A N 1
ATOM 5783 C CA . MET A 1 754 ? 16.453 -13.586 11.539 1 81.19 754 MET A CA 1
ATOM 5784 C C . MET A 1 754 ? 16.562 -13.141 12.992 1 81.19 754 MET A C 1
ATOM 5786 O O . MET A 1 754 ? 16.578 -11.938 13.281 1 81.19 754 MET A O 1
ATOM 5790 N N . GLU A 1 755 ? 16.547 -14.109 13.859 1 74 755 GLU A N 1
ATOM 5791 C CA . GLU A 1 755 ? 16.688 -13.797 15.281 1 74 755 GLU A CA 1
ATOM 5792 C C . GLU A 1 755 ? 18.078 -13.211 15.578 1 74 755 GLU A C 1
ATOM 5794 O O . GLU A 1 755 ? 18.203 -12.32 16.422 1 74 755 GLU A O 1
ATOM 5799 N N . LYS A 1 756 ? 19.047 -13.812 15.008 1 65.94 756 LYS A N 1
ATOM 5800 C CA . LYS A 1 756 ? 20.391 -13.273 15.156 1 65.94 756 LYS A CA 1
ATOM 5801 C C . LYS A 1 756 ? 20.453 -11.805 14.734 1 65.94 756 LYS A C 1
ATOM 5803 O O . LYS A 1 756 ? 21.125 -10.992 15.375 1 65.94 756 LYS A O 1
ATOM 5808 N N . LYS A 1 757 ? 19.703 -11.602 13.812 1 61.47 757 LYS A N 1
ATOM 5809 C CA . LYS A 1 757 ? 19.641 -10.227 13.32 1 61.47 757 LYS A CA 1
ATOM 5810 C C . LYS A 1 757 ? 19 -9.305 14.359 1 61.47 757 LYS A C 1
ATOM 5812 O O . LYS A 1 757 ? 19.406 -8.148 14.5 1 61.47 757 LYS A O 1
ATOM 5817 N N . GLN A 1 758 ? 18.094 -9.977 15.266 1 55.66 758 GLN A N 1
ATOM 5818 C CA . GLN A 1 758 ? 17.391 -9.195 16.281 1 55.66 758 GLN A CA 1
ATOM 5819 C C . GLN A 1 758 ? 18.219 -9.055 17.547 1 55.66 758 GLN A C 1
ATOM 5821 O O . GLN A 1 758 ? 18.25 -7.992 18.156 1 55.66 758 GLN A O 1
ATOM 5826 N N . VAL A 1 759 ? 18.844 -10.344 18.281 1 44.34 759 VAL A N 1
ATOM 5827 C CA . VAL A 1 759 ? 19.609 -10.383 19.531 1 44.34 759 VAL A CA 1
ATOM 5828 C C . VAL A 1 759 ? 20.906 -9.586 19.375 1 44.34 759 VAL A C 1
ATOM 5830 O O . VAL A 1 759 ? 21.312 -8.883 20.297 1 44.34 759 VAL A O 1
ATOM 5833 N N . GLU A 1 760 ? 21.672 -10.016 18.562 1 40.81 760 GLU A N 1
ATOM 5834 C CA . GLU A 1 760 ? 22.953 -9.328 18.5 1 40.81 760 GLU A CA 1
ATOM 5835 C C . GLU A 1 760 ? 22.781 -7.82 18.672 1 40.81 760 GLU A C 1
ATOM 5837 O O . GLU A 1 760 ? 23.688 -7.148 19.188 1 40.81 760 GLU A O 1
ATOM 5842 N N . ILE A 1 761 ? 21.594 -7.434 18.688 1 36.41 761 ILE A N 1
ATOM 5843 C CA . ILE A 1 761 ? 21.312 -6.016 18.875 1 36.41 761 ILE A CA 1
ATOM 5844 C C . ILE A 1 761 ? 20.906 -5.762 20.328 1 36.41 761 ILE A C 1
ATOM 5846 O O . ILE A 1 761 ? 21.312 -4.766 20.922 1 36.41 761 ILE A O 1
ATOM 5850 N N . LEU A 1 762 ? 20.094 -6.762 21.062 1 34.12 762 LEU A N 1
ATOM 5851 C CA . LEU A 1 762 ? 19.625 -6.602 22.438 1 34.12 762 LEU A CA 1
ATOM 5852 C C . LEU A 1 762 ? 20.734 -6.961 23.422 1 34.12 762 LEU A C 1
ATOM 5854 O O . LEU A 1 762 ? 20.812 -6.387 24.516 1 34.12 762 LEU A O 1
ATOM 5858 N N . THR A 1 763 ? 21.359 -8.047 23.406 1 33.97 763 THR A N 1
ATOM 5859 C CA . THR A 1 763 ? 22.234 -8.562 24.453 1 33.97 763 THR A CA 1
ATOM 5860 C C . THR A 1 763 ? 23.359 -7.578 24.734 1 33.97 763 THR A C 1
ATOM 5862 O O . THR A 1 763 ? 24.156 -7.785 25.656 1 33.97 763 THR A O 1
ATOM 5865 N N . THR A 1 764 ? 23.656 -6.625 23.891 1 31.27 764 THR A N 1
ATOM 5866 C CA . THR A 1 764 ? 24.797 -5.887 24.422 1 31.27 764 THR A CA 1
ATOM 5867 C C . THR A 1 764 ? 24.328 -4.879 25.484 1 31.27 764 THR A C 1
ATOM 5869 O O . THR A 1 764 ? 25.094 -4.004 25.891 1 31.27 764 THR A O 1
ATOM 5872 N N . ALA A 1 765 ? 23.062 -4.738 25.859 1 31.31 765 ALA A N 1
ATOM 5873 C CA . ALA A 1 765 ? 22.766 -3.926 27.047 1 31.31 765 ALA A CA 1
ATOM 5874 C C . ALA A 1 765 ? 23.172 -4.652 28.328 1 31.31 765 ALA A C 1
ATOM 5876 O O . ALA A 1 765 ? 22.812 -5.82 28.516 1 31.31 765 ALA A O 1
ATOM 5877 N N . PRO A 1 766 ? 24.156 -4.145 29.062 1 26.34 766 PRO A N 1
ATOM 5878 C CA . PRO A 1 766 ? 24.5 -4.734 30.359 1 26.34 766 PRO A CA 1
ATOM 5879 C C . PRO A 1 766 ? 23.297 -4.926 31.266 1 26.34 766 PRO A C 1
ATOM 5881 O O . PRO A 1 766 ? 22.297 -4.203 31.141 1 26.34 766 PRO A O 1
ATOM 5884 N N . ALA A 1 767 ? 23.047 -6.094 31.891 1 28.86 767 ALA A N 1
ATOM 5885 C CA . ALA A 1 767 ? 22.188 -6.484 33 1 28.86 767 ALA A CA 1
ATOM 5886 C C . ALA A 1 767 ? 22.188 -5.418 34.094 1 28.86 767 ALA A C 1
ATOM 5888 O O . ALA A 1 767 ? 23.219 -5.18 34.75 1 28.86 767 ALA A O 1
ATOM 5889 N N . THR A 1 768 ? 21.5 -4.371 34 1 25.45 768 THR A N 1
ATOM 5890 C CA . THR A 1 768 ? 21.391 -3.641 35.281 1 25.45 768 THR A CA 1
ATOM 5891 C C . THR A 1 768 ? 21.047 -4.586 36.406 1 25.45 768 THR A C 1
ATOM 5893 O O . THR A 1 768 ? 20.156 -5.426 36.312 1 25.45 768 THR A O 1
ATOM 5896 N N . ALA A 1 769 ? 22.031 -4.848 37.375 1 25.09 769 ALA A N 1
ATOM 5897 C CA . ALA A 1 769 ? 22.031 -5.473 38.719 1 25.09 769 ALA A CA 1
ATOM 5898 C C . ALA A 1 769 ? 20.812 -5.051 39.531 1 25.09 769 ALA A C 1
ATOM 5900 O O . ALA A 1 769 ? 20.703 -3.887 39.906 1 25.09 769 ALA A O 1
ATOM 5901 N N . VAL A 1 770 ? 19.641 -5.473 39.219 1 24.12 770 VAL A N 1
ATOM 5902 C CA . VAL A 1 770 ? 18.641 -5.383 40.281 1 24.12 770 VAL A CA 1
ATOM 5903 C C . VAL A 1 770 ? 19.188 -6.016 41.562 1 24.12 770 VAL A C 1
ATOM 5905 O O . VAL A 1 770 ? 19.469 -7.211 41.594 1 24.12 770 VAL A O 1
ATOM 5908 N N . SER A 1 771 ? 20.047 -5.289 42.312 1 22.72 771 SER A N 1
ATOM 5909 C CA . SER A 1 771 ? 20.359 -5.633 43.688 1 22.72 771 SER A CA 1
ATOM 5910 C C . SER A 1 771 ? 19.109 -6.086 44.438 1 22.72 771 SER A C 1
ATOM 5912 O O . SER A 1 771 ? 18.156 -5.324 44.594 1 22.72 771 SER A O 1
ATOM 5914 N N . VAL A 1 772 ? 18.766 -7.309 44.219 1 23.7 772 VAL A N 1
ATOM 5915 C CA . VAL A 1 772 ? 17.812 -7.977 45.094 1 23.7 772 VAL A CA 1
ATOM 5916 C C . VAL A 1 772 ? 18.281 -7.824 46.531 1 23.7 772 VAL A C 1
ATOM 5918 O O . VAL A 1 772 ? 19.359 -8.297 46.906 1 23.7 772 VAL A O 1
ATOM 5921 N N . ALA A 1 773 ? 18.078 -6.621 47.156 1 22.38 773 ALA A N 1
ATOM 5922 C CA . ALA A 1 773 ? 18.266 -6.559 48.625 1 22.38 773 ALA A CA 1
ATOM 5923 C C . ALA A 1 773 ? 17.656 -7.777 49.312 1 22.38 773 ALA A C 1
ATOM 5925 O O . ALA A 1 773 ? 16.469 -8.055 49.156 1 22.38 773 ALA A O 1
ATOM 5926 N N . THR A 1 774 ? 18.469 -8.852 49.406 1 23.73 774 THR A N 1
ATOM 5927 C CA . THR A 1 774 ? 18.234 -10.008 50.25 1 23.73 774 THR A CA 1
ATOM 5928 C C . THR A 1 774 ? 17.75 -9.562 51.625 1 23.73 774 THR A C 1
ATOM 5930 O O . THR A 1 774 ? 18.469 -8.883 52.344 1 23.73 774 THR A O 1
ATOM 5933 N N . ALA A 1 775 ? 16.438 -9.133 51.688 1 25.16 775 ALA A N 1
ATOM 5934 C CA . ALA A 1 775 ? 15.906 -9.016 53.062 1 25.16 775 ALA A CA 1
ATOM 5935 C C . ALA A 1 775 ? 16.406 -10.148 53.938 1 25.16 775 ALA A C 1
ATOM 5937 O O . ALA A 1 775 ? 16.328 -11.32 53.562 1 25.16 775 ALA A O 1
ATOM 5938 N N . ALA A 1 776 ? 17.422 -9.875 54.812 1 24.09 776 ALA A N 1
ATOM 5939 C CA . ALA A 1 776 ? 17.922 -10.57 56 1 24.09 776 ALA A CA 1
ATOM 5940 C C . ALA A 1 776 ? 16.781 -11.273 56.75 1 24.09 776 ALA A C 1
ATOM 5942 O O . ALA A 1 776 ? 15.766 -10.656 57.062 1 24.09 776 ALA A O 1
ATOM 5943 N N . SER A 1 777 ? 16.531 -12.516 56.375 1 23.12 777 SER A N 1
ATOM 5944 C CA . SER A 1 777 ? 15.758 -13.383 57.25 1 23.12 777 SER A CA 1
ATOM 5945 C C . SER A 1 777 ? 16.172 -13.227 58.688 1 23.12 777 SER A C 1
ATOM 5947 O O . SER A 1 777 ? 17.359 -13.258 59 1 23.12 777 SER A O 1
ATOM 5949 N N . PRO A 1 778 ? 15.391 -12.328 59.438 1 26.44 778 PRO A N 1
ATOM 5950 C CA . PRO A 1 778 ? 15.602 -12.234 60.875 1 26.44 778 PRO A CA 1
ATOM 5951 C C . PRO A 1 778 ? 15.852 -13.586 61.531 1 26.44 778 PRO A C 1
ATOM 5953 O O . PRO A 1 778 ? 15.281 -14.594 61.094 1 26.44 778 PRO A O 1
ATOM 5956 N N . GLY A 1 779 ? 17.141 -13.938 61.812 1 22.88 779 GLY A N 1
ATOM 5957 C CA . GLY A 1 779 ? 17.547 -15.047 62.656 1 22.88 779 GLY A CA 1
ATOM 5958 C C . GLY A 1 779 ? 16.703 -15.18 63.906 1 22.88 779 GLY A C 1
ATOM 5959 O O . GLY A 1 779 ? 16.047 -14.219 64.312 1 22.88 779 GLY A O 1
ATOM 5960 N N . PRO A 1 780 ? 16.141 -16.391 64.375 1 28.08 780 PRO A N 1
ATOM 5961 C CA . PRO A 1 780 ? 15.422 -16.875 65.562 1 28.08 780 PRO A CA 1
ATOM 5962 C C . PRO A 1 780 ? 16.047 -16.406 66.875 1 28.08 780 PRO A C 1
ATOM 5964 O O . PRO A 1 780 ? 15.547 -16.734 67.938 1 28.08 780 PRO A O 1
ATOM 5967 N N . GLY A 1 781 ? 17.281 -15.844 67.062 1 21.48 781 GLY A N 1
ATOM 5968 C CA . GLY A 1 781 ? 17.656 -16.062 68.438 1 21.48 781 GLY A CA 1
ATOM 5969 C C . GLY A 1 781 ? 16.828 -15.258 69.438 1 21.48 781 GLY A C 1
ATOM 5970 O O . GLY A 1 781 ? 16.75 -15.586 70.625 1 21.48 781 GLY A O 1
ATOM 5971 N N . ALA A 1 782 ? 16.734 -13.859 69.375 1 22.06 782 ALA A N 1
ATOM 5972 C CA . ALA A 1 782 ? 16.578 -13.328 70.75 1 22.06 782 ALA A CA 1
ATOM 5973 C C . ALA A 1 782 ? 15.188 -13.641 71.312 1 22.06 782 ALA A C 1
ATOM 5975 O O . ALA A 1 782 ? 14.203 -13.586 70.562 1 22.06 782 ALA A O 1
ATOM 5976 N N . LYS A 1 783 ? 15.188 -14.102 72.562 1 24.38 783 LYS A N 1
ATOM 5977 C CA . LYS A 1 783 ? 14.398 -14.359 73.75 1 24.38 783 LYS A CA 1
ATOM 5978 C C . LYS A 1 783 ? 13.633 -13.117 74.188 1 24.38 783 LYS A C 1
ATOM 5980 O O . LYS A 1 783 ? 12.594 -13.211 74.812 1 24.38 783 LYS A O 1
ATOM 5985 N N . PRO A 1 784 ? 13.43 -11.828 73.938 1 23.72 784 PRO A N 1
ATOM 5986 C CA . PRO A 1 784 ? 12.461 -11.508 74.938 1 23.72 784 PRO A CA 1
ATOM 5987 C C . PRO A 1 784 ? 11.109 -12.188 74.75 1 23.72 784 PRO A C 1
ATOM 5989 O O . PRO A 1 784 ? 10.766 -12.547 73.625 1 23.72 784 PRO A O 1
ATOM 5992 N N . MET B 1 1 ? -23.25 -7.656 24.969 1 91.44 1 MET B N 1
ATOM 5993 C CA . MET B 1 1 ? -23.969 -6.855 23.984 1 91.44 1 MET B CA 1
ATOM 5994 C C . MET B 1 1 ? -23.031 -6.438 22.844 1 91.44 1 MET B C 1
ATOM 5996 O O . MET B 1 1 ? -21.875 -6.086 23.078 1 91.44 1 MET B O 1
ATOM 6000 N N . HIS B 1 2 ? -23.438 -6.582 21.547 1 93.81 2 HIS B N 1
ATOM 6001 C CA . HIS B 1 2 ? -22.656 -6.129 20.406 1 93.81 2 HIS B CA 1
ATOM 6002 C C . HIS B 1 2 ? -23.578 -5.672 19.266 1 93.81 2 HIS B C 1
ATOM 6004 O O . HIS B 1 2 ? -24.781 -5.938 19.297 1 93.81 2 HIS B O 1
ATOM 6010 N N . ILE B 1 3 ? -23.094 -4.957 18.438 1 96.69 3 ILE B N 1
ATOM 6011 C CA . ILE B 1 3 ? -23.812 -4.547 17.234 1 96.69 3 ILE B CA 1
ATOM 6012 C C . ILE B 1 3 ? -23.75 -5.656 16.188 1 96.69 3 ILE B C 1
ATOM 6014 O O . ILE B 1 3 ? -22.656 -6.031 15.742 1 96.69 3 ILE B O 1
ATOM 6018 N N . GLU B 1 4 ? -24.797 -6.125 15.781 1 95 4 GLU B N 1
ATOM 6019 C CA . GLU B 1 4 ? -24.828 -7.16 14.75 1 95 4 GLU B CA 1
ATOM 6020 C C . GLU B 1 4 ? -24.641 -6.566 13.359 1 95 4 GLU B C 1
ATOM 6022 O O . GLU B 1 4 ? -23.812 -7.051 12.578 1 95 4 GLU B O 1
ATOM 6027 N N . PHE B 1 5 ? -25.469 -5.66 13.07 1 95.62 5 PHE B N 1
ATOM 6028 C CA . PHE B 1 5 ? -25.328 -4.941 11.812 1 95.62 5 PHE B CA 1
ATOM 6029 C C . PHE B 1 5 ? -25.984 -3.568 11.883 1 95.62 5 PHE B C 1
ATOM 6031 O O . PHE B 1 5 ? -26.719 -3.277 12.836 1 95.62 5 PHE B O 1
ATOM 6038 N N . VAL B 1 6 ? -25.656 -2.729 10.984 1 97.31 6 VAL B N 1
ATOM 6039 C CA . VAL B 1 6 ? -26.234 -1.402 10.852 1 97.31 6 VAL B CA 1
ATOM 6040 C C . VAL B 1 6 ? -26.781 -1.224 9.43 1 97.31 6 VAL B C 1
ATOM 6042 O O . VAL B 1 6 ? -26.234 -1.774 8.477 1 97.31 6 VAL B O 1
ATOM 6045 N N . GLU B 1 7 ? -27.859 -0.563 9.359 1 97.5 7 GLU B N 1
ATOM 6046 C CA . GLU B 1 7 ? -28.406 -0.155 8.062 1 97.5 7 GLU B CA 1
ATOM 6047 C C . GLU B 1 7 ? -28.359 1.361 7.898 1 97.5 7 GLU B C 1
ATOM 6049 O O . GLU B 1 7 ? -28.906 2.098 8.719 1 97.5 7 GLU B O 1
ATOM 6054 N N . ILE B 1 8 ? -27.625 1.826 6.953 1 97.38 8 ILE B N 1
ATOM 6055 C CA . ILE B 1 8 ? -27.453 3.246 6.668 1 97.38 8 ILE B CA 1
ATOM 6056 C C . ILE B 1 8 ? -28.297 3.641 5.465 1 97.38 8 ILE B C 1
ATOM 6058 O O . ILE B 1 8 ? -28.266 2.973 4.426 1 97.38 8 ILE B O 1
ATOM 6062 N N . ALA B 1 9 ? -29.062 4.688 5.641 1 96.5 9 ALA B N 1
ATOM 6063 C CA . ALA B 1 9 ? -29.922 5.145 4.562 1 96.5 9 ALA B CA 1
ATOM 6064 C C . ALA B 1 9 ? -29.75 6.637 4.301 1 96.5 9 ALA B C 1
ATOM 6066 O O . ALA B 1 9 ? -29.578 7.422 5.238 1 96.5 9 ALA B O 1
ATOM 6067 N N . ASN B 1 10 ? -29.719 6.984 3.072 1 96.31 10 ASN B N 1
ATOM 6068 C CA . ASN B 1 10 ? -29.734 8.367 2.605 1 96.31 10 ASN B CA 1
ATOM 6069 C C . ASN B 1 10 ? -28.547 9.156 3.17 1 96.31 10 ASN B C 1
ATOM 6071 O O . ASN B 1 10 ? -28.719 10.266 3.674 1 96.31 10 ASN B O 1
ATOM 6075 N N . PHE B 1 11 ? -27.453 8.602 3.145 1 95.75 11 PHE B N 1
ATOM 6076 C CA . PHE B 1 11 ? -26.234 9.242 3.648 1 95.75 11 PHE B CA 1
ATOM 6077 C C . PHE B 1 11 ? -25.125 9.195 2.609 1 95.75 11 PHE B C 1
ATOM 6079 O O . PHE B 1 11 ? -24.547 8.141 2.369 1 95.75 11 PHE B O 1
ATOM 6086 N N . ARG B 1 12 ? -24.875 10.281 2.014 1 91.38 12 ARG B N 1
ATOM 6087 C CA . ARG B 1 12 ? -23.828 10.414 0.997 1 91.38 12 ARG B CA 1
ATOM 6088 C C . ARG B 1 12 ? -23.984 9.344 -0.082 1 91.38 12 ARG B C 1
ATOM 6090 O O . ARG B 1 12 ? -25.047 9.227 -0.7 1 91.38 12 ARG B O 1
ATOM 6097 N N . LYS B 1 13 ? -23 8.438 -0.221 1 89.62 13 LYS B N 1
ATOM 6098 C CA . LYS B 1 13 ? -23.062 7.43 -1.273 1 89.62 13 LYS B CA 1
ATOM 6099 C C . LYS B 1 13 ? -23.875 6.219 -0.824 1 89.62 13 LYS B C 1
ATOM 6101 O O . LYS B 1 13 ? -24.219 5.352 -1.636 1 89.62 13 LYS B O 1
ATOM 6106 N N . LEU B 1 14 ? -24.172 6.207 0.368 1 94.19 14 LEU B N 1
ATOM 6107 C CA . LEU B 1 14 ? -24.891 5.059 0.907 1 94.19 14 LEU B CA 1
ATOM 6108 C C . LEU B 1 14 ? -26.391 5.328 0.944 1 94.19 14 LEU B C 1
ATOM 6110 O O . LEU B 1 14 ? -26.938 5.723 1.981 1 94.19 14 LEU B O 1
ATOM 6114 N N . LEU B 1 15 ? -27.031 5.066 -0.162 1 94 15 LEU B N 1
ATOM 6115 C CA . LEU B 1 15 ? -28.469 5.273 -0.278 1 94 15 LEU B CA 1
ATOM 6116 C C . LEU B 1 15 ? -29.234 4.297 0.613 1 94 15 LEU B C 1
ATOM 6118 O O . LEU B 1 15 ? -30.203 4.68 1.274 1 94 15 LEU B O 1
ATOM 6122 N N . SER B 1 16 ? -28.906 3.123 0.599 1 94.75 16 SER B N 1
ATOM 6123 C CA . SER B 1 16 ? -29.453 2.057 1.428 1 94.75 16 SER B CA 1
ATOM 6124 C C . SER B 1 16 ? -28.516 0.864 1.498 1 94.75 16 SER B C 1
ATOM 6126 O O . SER B 1 16 ? -28.5 0.019 0.6 1 94.75 16 SER B O 1
ATOM 6128 N N . ALA B 1 17 ? -27.828 0.792 2.57 1 95.44 17 ALA B N 1
ATOM 6129 C CA . ALA B 1 17 ? -26.812 -0.249 2.684 1 95.44 17 ALA B CA 1
ATOM 6130 C C . ALA B 1 17 ? -26.828 -0.879 4.074 1 95.44 17 ALA B C 1
ATOM 6132 O O . ALA B 1 17 ? -27.047 -0.192 5.07 1 95.44 17 ALA B O 1
ATOM 6133 N N . ARG B 1 18 ? -26.688 -2.146 4.125 1 95.94 18 ARG B N 1
ATOM 6134 C CA . ARG B 1 18 ? -26.531 -2.854 5.391 1 95.94 18 ARG B CA 1
ATOM 6135 C C . ARG B 1 18 ? -25.078 -3.275 5.598 1 95.94 18 ARG B C 1
ATOM 6137 O O . ARG B 1 18 ? -24.453 -3.824 4.691 1 95.94 18 ARG B O 1
ATOM 6144 N N . VAL B 1 19 ? -24.484 -3.016 6.684 1 95.94 19 VAL B N 1
ATOM 6145 C CA . VAL B 1 19 ? -23.125 -3.387 7.027 1 95.94 19 VAL B CA 1
ATOM 6146 C C . VAL B 1 19 ? -23.125 -4.277 8.266 1 95.94 19 VAL B C 1
ATOM 6148 O O . VAL B 1 19 ? -23.438 -3.82 9.367 1 95.94 19 VAL B O 1
ATOM 6151 N N . ASP B 1 20 ? -22.75 -5.473 8.062 1 94.94 20 ASP B N 1
ATOM 6152 C CA . ASP B 1 20 ? -22.609 -6.379 9.203 1 94.94 20 ASP B CA 1
ATOM 6153 C C . ASP B 1 20 ? -21.328 -6.086 9.992 1 94.94 20 ASP B C 1
ATOM 6155 O O . ASP B 1 20 ? -20.312 -5.73 9.406 1 94.94 20 ASP B O 1
ATOM 6159 N N . LEU B 1 21 ? -21.422 -6.199 11.25 1 95.75 21 LEU B N 1
ATOM 6160 C CA . LEU B 1 21 ? -20.234 -6.027 12.078 1 95.75 21 LEU B CA 1
ATOM 6161 C C . LEU B 1 21 ? -19.828 -7.348 12.734 1 95.75 21 LEU B C 1
ATOM 6163 O O . LEU B 1 21 ? -20.688 -8.086 13.219 1 95.75 21 LEU B O 1
ATOM 6167 N N . SER B 1 22 ? -18.578 -7.672 12.617 1 93 22 SER B N 1
ATOM 6168 C CA . SER B 1 22 ? -18.047 -8.867 13.273 1 93 22 SER B CA 1
ATOM 6169 C C . SER B 1 22 ? -17.922 -8.664 14.773 1 93 22 SER B C 1
ATOM 6171 O O . SER B 1 22 ? -17.969 -7.527 15.258 1 93 22 SER B O 1
ATOM 6173 N N . LEU B 1 23 ? -17.766 -9.742 15.5 1 91.88 23 LEU B N 1
ATOM 6174 C CA . LEU B 1 23 ? -17.672 -9.68 16.953 1 91.88 23 LEU B CA 1
ATOM 6175 C C . LEU B 1 23 ? -16.391 -8.953 17.375 1 91.88 23 LEU B C 1
ATOM 6177 O O . LEU B 1 23 ? -16.375 -8.273 18.406 1 91.88 23 LEU B O 1
ATOM 6181 N N . LYS B 1 24 ? -15.367 -9.086 16.578 1 93.12 24 LYS B N 1
ATOM 6182 C CA . LYS B 1 24 ? -14.094 -8.477 16.953 1 93.12 24 LYS B CA 1
ATOM 6183 C C . LYS B 1 24 ? -13.695 -7.387 15.953 1 93.12 24 LYS B C 1
ATOM 6185 O O . LYS B 1 24 ? -13.953 -6.203 16.188 1 93.12 24 LYS B O 1
ATOM 6190 N N . THR B 1 25 ? -13.164 -7.824 14.844 1 93.88 25 THR B N 1
ATOM 6191 C CA . THR B 1 25 ? -12.664 -6.863 13.867 1 93.88 25 THR B CA 1
ATOM 6192 C C . THR B 1 25 ? -13.445 -6.977 12.555 1 93.88 25 THR B C 1
ATOM 6194 O O . THR B 1 25 ? -13.656 -8.078 12.047 1 93.88 25 THR B O 1
ATOM 6197 N N . THR B 1 26 ? -13.961 -5.914 12.078 1 95.94 26 THR B N 1
ATOM 6198 C CA . THR B 1 26 ? -14.578 -5.797 10.766 1 95.94 26 THR B CA 1
ATOM 6199 C C . THR B 1 26 ? -13.719 -4.941 9.836 1 95.94 26 THR B C 1
ATOM 6201 O O . THR B 1 26 ? -13.25 -3.869 10.234 1 95.94 26 THR B O 1
ATOM 6204 N N . LEU B 1 27 ? -13.508 -5.402 8.672 1 94.19 27 LEU B N 1
ATOM 6205 C CA . LEU B 1 27 ? -12.664 -4.684 7.723 1 94.19 27 LEU B CA 1
ATOM 6206 C C . LEU B 1 27 ? -13.484 -4.191 6.535 1 94.19 27 LEU B C 1
ATOM 6208 O O . LEU B 1 27 ? -14.125 -4.988 5.848 1 94.19 27 LEU B O 1
ATOM 6212 N N . PHE B 1 28 ? -13.531 -2.855 6.367 1 95.38 28 PHE B N 1
ATOM 6213 C CA . PHE B 1 28 ? -14.109 -2.254 5.172 1 95.38 28 PHE B CA 1
ATOM 6214 C C . PHE B 1 28 ? -13.094 -2.229 4.035 1 95.38 28 PHE B C 1
ATOM 6216 O O . PHE B 1 28 ? -12.039 -1.606 4.152 1 95.38 28 PHE B O 1
ATOM 6223 N N . VAL B 1 29 ? -13.43 -2.902 2.969 1 90.69 29 VAL B N 1
ATOM 6224 C CA . VAL B 1 29 ? -12.508 -2.969 1.841 1 90.69 29 VAL B CA 1
ATOM 6225 C C . VAL B 1 29 ? -13.195 -2.463 0.577 1 90.69 29 VAL B C 1
ATOM 6227 O O . VAL B 1 29 ? -14.414 -2.57 0.445 1 90.69 29 VAL B O 1
ATOM 6230 N N . GLY B 1 30 ? -12.391 -1.887 -0.31 1 86.38 30 GLY B N 1
ATOM 6231 C CA . GLY B 1 30 ? -12.906 -1.375 -1.571 1 86.38 30 GLY B CA 1
ATOM 6232 C C . GLY B 1 30 ? -12 -0.34 -2.209 1 86.38 30 GLY B C 1
ATOM 6233 O O . GLY B 1 30 ? -11.047 0.127 -1.582 1 86.38 30 GLY B O 1
ATOM 6234 N N . ALA B 1 31 ? -12.328 0.035 -3.357 1 79.25 31 ALA B N 1
ATOM 6235 C CA . ALA B 1 31 ? -11.555 1.023 -4.109 1 79.25 31 ALA B CA 1
ATOM 6236 C C . ALA B 1 31 ? -11.727 2.418 -3.518 1 79.25 31 ALA B C 1
ATOM 6238 O O . ALA B 1 31 ? -12.484 2.605 -2.561 1 79.25 31 ALA B O 1
ATOM 6239 N N . ASN B 1 32 ? -10.969 3.361 -3.996 1 74.12 32 ASN B N 1
ATOM 6240 C CA . ASN B 1 32 ? -11.141 4.742 -3.561 1 74.12 32 ASN B CA 1
ATOM 6241 C C . ASN B 1 32 ? -12.539 5.266 -3.893 1 74.12 32 ASN B C 1
ATOM 6243 O O . ASN B 1 32 ? -13.086 4.961 -4.957 1 74.12 32 ASN B O 1
ATOM 6247 N N . ASN B 1 33 ? -13.133 5.941 -3.008 1 77.19 33 ASN B N 1
ATOM 6248 C CA . ASN B 1 33 ? -14.445 6.559 -3.176 1 77.19 33 ASN B CA 1
ATOM 6249 C C . ASN B 1 33 ? -15.555 5.512 -3.262 1 77.19 33 ASN B C 1
ATOM 6251 O O . ASN B 1 33 ? -16.531 5.691 -3.99 1 77.19 33 ASN B O 1
ATOM 6255 N N . SER B 1 34 ? -15.344 4.418 -2.586 1 85.19 34 SER B N 1
ATOM 6256 C CA . SER B 1 34 ? -16.344 3.352 -2.621 1 85.19 34 SER B CA 1
ATOM 6257 C C . SER B 1 34 ? -17.344 3.488 -1.478 1 85.19 34 SER B C 1
ATOM 6259 O O . SER B 1 34 ? -18.312 2.742 -1.408 1 85.19 34 SER B O 1
ATOM 6261 N N . GLY B 1 35 ? -17.141 4.375 -0.571 1 88.88 35 GLY B N 1
ATOM 6262 C CA . GLY B 1 35 ? -18.109 4.609 0.481 1 88.88 35 GLY B CA 1
ATOM 6263 C C . GLY B 1 35 ? -17.641 4.164 1.85 1 88.88 35 GLY B C 1
ATOM 6264 O O . GLY B 1 35 ? -18.359 4.305 2.842 1 88.88 35 GLY B O 1
ATOM 6265 N N . LYS B 1 36 ? -16.359 3.605 1.945 1 91.69 36 LYS B N 1
ATOM 6266 C CA . LYS B 1 36 ? -15.812 3.158 3.223 1 91.69 36 LYS B CA 1
ATOM 6267 C C . LYS B 1 36 ? -15.797 4.293 4.242 1 91.69 36 LYS B C 1
ATOM 6269 O O . LYS B 1 36 ? -16.312 4.145 5.355 1 91.69 36 LYS B O 1
ATOM 6274 N N . THR B 1 37 ? -15.305 5.449 3.857 1 88 37 THR B N 1
ATOM 6275 C CA . THR B 1 37 ? -15.234 6.609 4.734 1 88 37 THR B CA 1
ATOM 6276 C C . THR B 1 37 ? -16.625 7.121 5.07 1 88 37 THR B C 1
ATOM 6278 O O . THR B 1 37 ? -16.875 7.582 6.188 1 88 37 THR B O 1
ATOM 6281 N N . SER B 1 38 ? -17.531 7.039 4.082 1 91.88 38 SER B N 1
ATOM 6282 C CA . SER B 1 38 ? -18.906 7.465 4.328 1 91.88 38 SER B CA 1
ATOM 6283 C C . SER B 1 38 ? -19.562 6.625 5.418 1 91.88 38 SER B C 1
ATOM 6285 O O . SER B 1 38 ? -20.281 7.148 6.27 1 91.88 38 SER B O 1
ATOM 6287 N N . ALA B 1 39 ? -19.344 5.359 5.352 1 95.31 39 ALA B N 1
ATOM 6288 C CA . ALA B 1 39 ? -19.906 4.477 6.363 1 95.31 39 ALA B CA 1
ATOM 6289 C C . ALA B 1 39 ? -19.359 4.805 7.75 1 95.31 39 ALA B C 1
ATOM 6291 O O . ALA B 1 39 ? -20.109 4.863 8.727 1 95.31 39 ALA B O 1
ATOM 6292 N N . MET B 1 40 ? -18.156 4.988 7.863 1 94.19 40 MET B N 1
ATOM 6293 C CA . MET B 1 40 ? -17.531 5.332 9.141 1 94.19 40 MET B CA 1
ATOM 6294 C C . MET B 1 40 ? -18.016 6.688 9.633 1 94.19 40 MET B C 1
ATOM 6296 O O . MET B 1 40 ? -18.281 6.859 10.828 1 94.19 40 MET B O 1
ATOM 6300 N N . LEU B 1 41 ? -18.109 7.617 8.727 1 92.5 41 LEU B N 1
ATOM 6301 C CA . LEU B 1 41 ? -18.594 8.945 9.078 1 92.5 41 LEU B CA 1
ATOM 6302 C C . LEU B 1 41 ? -20.031 8.875 9.578 1 92.5 41 LEU B C 1
ATOM 6304 O O . LEU B 1 41 ? -20.406 9.602 10.5 1 92.5 41 LEU B O 1
ATOM 6308 N N . ALA B 1 42 ? -20.844 8.055 8.922 1 95.81 42 ALA B N 1
ATOM 6309 C CA . ALA B 1 42 ? -22.219 7.879 9.375 1 95.81 42 ALA B CA 1
ATOM 6310 C C . ALA B 1 42 ? -22.25 7.418 10.828 1 95.81 42 ALA B C 1
ATOM 6312 O O . ALA B 1 42 ? -23.031 7.945 11.633 1 95.81 42 ALA B O 1
ATOM 6313 N N . LEU B 1 43 ? -21.438 6.484 11.125 1 95.94 43 LEU B N 1
ATOM 6314 C CA . LEU B 1 43 ? -21.375 5.992 12.492 1 95.94 43 LEU B CA 1
ATOM 6315 C C . LEU B 1 43 ? -20.953 7.102 13.453 1 95.94 43 LEU B C 1
ATOM 6317 O O . LEU B 1 43 ? -21.531 7.258 14.523 1 95.94 43 LEU B O 1
ATOM 6321 N N . ARG B 1 44 ? -20.031 7.871 13.055 1 93.56 44 ARG B N 1
ATOM 6322 C CA . ARG B 1 44 ? -19.547 8.961 13.898 1 93.56 44 ARG B CA 1
ATOM 6323 C C . ARG B 1 44 ? -20.609 10.039 14.078 1 93.56 44 ARG B C 1
ATOM 6325 O O . ARG B 1 44 ? -20.828 10.516 15.188 1 93.56 44 ARG B O 1
ATOM 6332 N N . ARG B 1 45 ? -21.25 10.422 13.008 1 94.5 45 ARG B N 1
ATOM 6333 C CA . ARG B 1 45 ? -22.234 11.492 13.031 1 94.5 45 ARG B CA 1
ATOM 6334 C C . ARG B 1 45 ? -23.438 11.109 13.906 1 94.5 45 ARG B C 1
ATOM 6336 O O . ARG B 1 45 ? -23.922 11.93 14.68 1 94.5 45 ARG B O 1
ATOM 6343 N N . PHE B 1 46 ? -23.875 9.938 13.812 1 95.94 46 PHE B N 1
ATOM 6344 C CA . PHE B 1 46 ? -25.078 9.523 14.523 1 95.94 46 PHE B CA 1
ATOM 6345 C C . PHE B 1 46 ? -24.766 9.18 15.977 1 95.94 46 PHE B C 1
ATOM 6347 O O . PHE B 1 46 ? -25.578 9.414 16.859 1 95.94 46 PHE B O 1
ATOM 6354 N N . LEU B 1 47 ? -23.594 8.617 16.234 1 94.5 47 LEU B N 1
ATOM 6355 C CA . LEU B 1 47 ? -23.312 8.109 17.562 1 94.5 47 LEU B CA 1
ATOM 6356 C C . LEU B 1 47 ? -22.562 9.148 18.391 1 94.5 47 LEU B C 1
ATOM 6358 O O . LEU B 1 47 ? -22.547 9.078 19.625 1 94.5 47 LEU B O 1
ATOM 6362 N N . THR B 1 48 ? -21.859 10.016 17.734 1 91.12 48 THR B N 1
ATOM 6363 C CA . THR B 1 48 ? -21.172 11.102 18.422 1 91.12 48 THR B CA 1
ATOM 6364 C C . THR B 1 48 ? -21.484 12.445 17.766 1 91.12 48 THR B C 1
ATOM 6366 O O . THR B 1 48 ? -20.594 13.141 17.297 1 91.12 48 THR B O 1
ATOM 6369 N N . PRO B 1 49 ? -22.672 12.875 17.844 1 87.38 49 PRO B N 1
ATOM 6370 C CA . PRO B 1 49 ? -23.094 14.07 17.109 1 87.38 49 PRO B CA 1
ATOM 6371 C C . PRO B 1 49 ? -22.438 15.352 17.641 1 87.38 49 PRO B C 1
ATOM 6373 O O . PRO B 1 49 ? -22.281 16.312 16.891 1 87.38 49 PRO B O 1
ATOM 6376 N N . ARG B 1 50 ? -22.109 15.461 18.828 1 80.25 50 ARG B N 1
ATOM 6377 C CA . ARG B 1 50 ? -21.484 16.656 19.375 1 80.25 50 ARG B CA 1
ATOM 6378 C C . ARG B 1 50 ? -20.078 16.844 18.812 1 80.25 50 ARG B C 1
ATOM 6380 O O . ARG B 1 50 ? -19.688 17.969 18.516 1 80.25 50 ARG B O 1
ATOM 6387 N N . ARG B 1 51 ? -19.438 15.75 18.641 1 80.5 51 ARG B N 1
ATOM 6388 C CA . ARG B 1 51 ? -18.062 15.797 18.156 1 80.5 51 ARG B CA 1
ATOM 6389 C C . ARG B 1 51 ? -18.016 15.875 16.625 1 80.5 51 ARG B C 1
ATOM 6391 O O . ARG B 1 51 ? -17.094 16.453 16.062 1 80.5 51 ARG B O 1
ATOM 6398 N N . CYS B 1 52 ? -19.016 15.344 16.062 1 88 52 CYS B N 1
ATOM 6399 C CA . CYS B 1 52 ? -19.062 15.266 14.609 1 88 52 CYS B CA 1
ATOM 6400 C C . CYS B 1 52 ? -20.438 15.648 14.078 1 88 52 CYS B C 1
ATOM 6402 O O . CYS B 1 52 ? -21.25 14.781 13.773 1 88 52 CYS B O 1
ATOM 6404 N N . PRO B 1 53 ? -20.609 16.938 13.914 1 89.25 53 PRO B N 1
ATOM 6405 C CA . PRO B 1 53 ? -21.922 17.391 13.477 1 89.25 53 PRO B CA 1
ATOM 6406 C C . PRO B 1 53 ? -22.203 17.078 12.008 1 89.25 53 PRO B C 1
ATOM 6408 O O . PRO B 1 53 ? -21.266 16.844 11.234 1 89.25 53 PRO B O 1
ATOM 6411 N N . PHE B 1 54 ? -23.453 17.062 11.68 1 92.81 54 PHE B N 1
ATOM 6412 C CA . PHE B 1 54 ? -23.906 16.797 10.32 1 92.81 54 PHE B CA 1
ATOM 6413 C C . PHE B 1 54 ? -23.672 18 9.414 1 92.81 54 PHE B C 1
ATOM 6415 O O . PHE B 1 54 ? -23.609 19.125 9.891 1 92.81 54 PHE B O 1
ATOM 6422 N N . ASP B 1 55 ? -23.516 17.656 8.164 1 87.62 55 ASP B N 1
ATOM 6423 C CA . ASP B 1 55 ? -23.422 18.625 7.074 1 87.62 55 ASP B CA 1
ATOM 6424 C C . ASP B 1 55 ? -24.453 18.312 5.988 1 87.62 55 ASP B C 1
ATOM 6426 O O . ASP B 1 55 ? -24.891 17.172 5.836 1 87.62 55 ASP B O 1
ATOM 6430 N N . ILE B 1 56 ? -24.844 19.359 5.336 1 88.56 56 ILE B N 1
ATOM 6431 C CA . ILE B 1 56 ? -25.891 19.188 4.344 1 88.56 56 ILE B CA 1
ATOM 6432 C C . ILE B 1 56 ? -25.453 18.203 3.27 1 88.56 56 ILE B C 1
ATOM 6434 O O . ILE B 1 56 ? -26.266 17.484 2.695 1 88.56 56 ILE B O 1
ATOM 6438 N N . HIS B 1 57 ? -24.188 18.109 3.08 1 85.19 57 HIS B N 1
ATOM 6439 C CA . HIS B 1 57 ? -23.672 17.234 2.045 1 85.19 57 HIS B CA 1
ATOM 6440 C C . HIS B 1 57 ? -23.625 15.781 2.525 1 85.19 57 HIS B C 1
ATOM 6442 O O . HIS B 1 57 ? -23.266 14.875 1.765 1 85.19 57 HIS B O 1
ATOM 6448 N N . ASP B 1 58 ? -24.016 15.625 3.73 1 91.38 58 ASP B N 1
ATOM 6449 C CA . ASP B 1 58 ? -24.172 14.266 4.23 1 91.38 58 ASP B CA 1
ATOM 6450 C C . ASP B 1 58 ? -25.438 13.625 3.68 1 91.38 58 ASP B C 1
ATOM 6452 O O . ASP B 1 58 ? -25.594 12.398 3.727 1 91.38 58 ASP B O 1
ATOM 6456 N N . PHE B 1 59 ? -26.312 14.539 3.23 1 92.5 59 PHE B N 1
ATOM 6457 C CA . PHE B 1 59 ? -27.484 14.016 2.547 1 92.5 59 PHE B CA 1
ATOM 6458 C C . PHE B 1 59 ? -27.125 13.477 1.17 1 92.5 59 PHE B C 1
ATOM 6460 O O . PHE B 1 59 ? -26.266 14.047 0.481 1 92.5 59 PHE B O 1
ATOM 6467 N N . THR B 1 60 ? -27.734 12.406 0.856 1 90.19 60 THR B N 1
ATOM 6468 C CA . THR B 1 60 ? -27.453 11.875 -0.474 1 90.19 60 THR B CA 1
ATOM 6469 C C . THR B 1 60 ? -27.812 12.891 -1.55 1 90.19 60 THR B C 1
ATOM 6471 O O . THR B 1 60 ? -28.891 13.5 -1.501 1 90.19 60 THR B O 1
ATOM 6474 N N . LEU B 1 61 ? -27.047 13 -2.488 1 84.44 61 LEU B N 1
ATOM 6475 C CA . LEU B 1 61 ? -27.109 14.078 -3.475 1 84.44 61 LEU B CA 1
ATOM 6476 C C . LEU B 1 61 ? -28.422 14.039 -4.242 1 84.44 61 LEU B C 1
ATOM 6478 O O . LEU B 1 61 ? -28.953 15.086 -4.629 1 84.44 61 LEU B O 1
ATOM 6482 N N . CYS B 1 62 ? -28.953 12.945 -4.484 1 86.06 62 CYS B N 1
ATOM 6483 C CA . CYS B 1 62 ? -30.172 12.82 -5.289 1 86.06 62 CYS B CA 1
ATOM 6484 C C . CYS B 1 62 ? -31.375 13.398 -4.559 1 86.06 62 CYS B C 1
ATOM 6486 O O . CYS B 1 62 ? -32.406 13.664 -5.172 1 86.06 62 CYS B O 1
ATOM 6488 N N . HIS B 1 63 ? -31.219 13.594 -3.291 1 90.25 63 HIS B N 1
ATOM 6489 C CA . HIS B 1 63 ? -32.344 14.07 -2.494 1 90.25 63 HIS B CA 1
ATOM 6490 C C . HIS B 1 63 ? -32.312 15.586 -2.357 1 90.25 63 HIS B C 1
ATOM 6492 O O . HIS B 1 63 ? -33.312 16.188 -1.908 1 90.25 63 HIS B O 1
ATOM 6498 N N . LEU B 1 64 ? -31.297 16.234 -2.721 1 87.5 64 LEU B N 1
ATOM 6499 C CA . LEU B 1 64 ? -31.141 17.672 -2.521 1 87.5 64 LEU B CA 1
ATOM 6500 C C . LEU B 1 64 ? -32.156 18.438 -3.361 1 87.5 64 LEU B C 1
ATOM 6502 O O . LEU B 1 64 ? -32.75 19.422 -2.891 1 87.5 64 LEU B O 1
ATOM 6506 N N . PRO B 1 65 ? -32.406 17.984 -4.637 1 85.69 65 PRO B N 1
ATOM 6507 C CA . PRO B 1 65 ? -33.438 18.688 -5.406 1 85.69 65 PRO B CA 1
ATOM 6508 C C . PRO B 1 65 ? -34.812 18.609 -4.758 1 85.69 65 PRO B C 1
ATOM 6510 O O . PRO B 1 65 ? -35.594 19.562 -4.84 1 85.69 65 PRO B O 1
ATOM 6513 N N . ALA B 1 66 ? -35.062 17.516 -4.133 1 89.62 66 ALA B N 1
ATOM 6514 C CA . ALA B 1 66 ? -36.344 17.375 -3.438 1 89.62 66 ALA B CA 1
ATOM 6515 C C . ALA B 1 66 ? -36.469 18.375 -2.291 1 89.62 66 ALA B C 1
ATOM 6517 O O . ALA B 1 66 ? -37.531 18.891 -2.021 1 89.62 66 ALA B O 1
ATOM 6518 N N . LEU B 1 67 ? -35.438 18.625 -1.632 1 92.19 67 LEU B N 1
ATOM 6519 C CA . LEU B 1 67 ? -35.406 19.609 -0.555 1 92.19 67 LEU B CA 1
ATOM 6520 C C . LEU B 1 67 ? -35.625 21.016 -1.104 1 92.19 67 LEU B C 1
ATOM 6522 O O . LEU B 1 67 ? -36.281 21.844 -0.481 1 92.19 67 LEU B O 1
ATOM 6526 N N . VAL B 1 68 ? -35.062 21.234 -2.223 1 91.06 68 VAL B N 1
ATOM 6527 C CA . VAL B 1 68 ? -35.219 22.531 -2.873 1 91.06 68 VAL B CA 1
ATOM 6528 C C . VAL B 1 68 ? -36.719 22.734 -3.24 1 91.06 68 VAL B C 1
ATOM 6530 O O . VAL B 1 68 ? -37.25 23.812 -3.061 1 91.06 68 VAL B O 1
ATOM 6533 N N . ASP B 1 69 ? -37.312 21.703 -3.738 1 91.94 69 ASP B N 1
ATOM 6534 C CA . ASP B 1 69 ? -38.719 21.75 -4.109 1 91.94 69 ASP B CA 1
ATOM 6535 C C . ASP B 1 69 ? -39.625 22.062 -2.9 1 91.94 69 ASP B C 1
ATOM 6537 O O . ASP B 1 69 ? -40.594 22.797 -3.012 1 91.94 69 ASP B O 1
ATOM 6541 N N . ILE B 1 70 ? -39.25 21.438 -1.851 1 93.12 70 ILE B N 1
ATOM 6542 C CA . ILE B 1 70 ? -40 21.703 -0.621 1 93.12 70 ILE B CA 1
ATOM 6543 C C . ILE B 1 70 ? -39.906 23.188 -0.266 1 93.12 70 ILE B C 1
ATOM 6545 O O . ILE B 1 70 ? -40.906 23.828 0.079 1 93.12 70 ILE B O 1
ATOM 6549 N N . GLY B 1 71 ? -38.75 23.766 -0.328 1 93.38 71 GLY B N 1
ATOM 6550 C CA . GLY B 1 71 ? -38.531 25.188 -0.07 1 93.38 71 GLY B CA 1
ATOM 6551 C C . GLY B 1 71 ? -39.344 26.078 -0.998 1 93.38 71 GLY B C 1
ATOM 6552 O O . GLY B 1 71 ? -39.906 27.062 -0.562 1 93.38 71 GLY B O 1
ATOM 6553 N N . GLU B 1 72 ? -39.375 25.672 -2.227 1 93.12 72 GLU B N 1
ATOM 6554 C CA . GLU B 1 72 ? -40.125 26.438 -3.215 1 93.12 72 GLU B CA 1
ATOM 6555 C C . GLU B 1 72 ? -41.625 26.406 -2.936 1 93.12 72 GLU B C 1
ATOM 6557 O O . GLU B 1 72 ? -42.312 27.406 -3.107 1 93.12 72 GLU B O 1
ATOM 6562 N N . THR B 1 73 ? -42.062 25.266 -2.561 1 93.06 73 THR B N 1
ATOM 6563 C CA . THR B 1 73 ? -43.469 25.125 -2.205 1 93.06 73 THR B CA 1
ATOM 6564 C C . THR B 1 73 ? -43.812 26.016 -1.009 1 93.06 73 THR B C 1
ATOM 6566 O O . THR B 1 73 ? -44.906 26.594 -0.958 1 93.06 73 THR B O 1
ATOM 6569 N N . TRP B 1 74 ? -42.938 26.094 -0.088 1 93.56 74 TRP B N 1
ATOM 6570 C CA . TRP B 1 74 ? -43.125 26.938 1.086 1 93.56 74 TRP B CA 1
ATOM 6571 C C . TRP B 1 74 ? -43.188 28.422 0.693 1 93.56 74 TRP B C 1
ATOM 6573 O O . TRP B 1 74 ? -44 29.172 1.209 1 93.56 74 TRP B O 1
ATOM 6583 N N . LEU B 1 75 ? -42.344 28.781 -0.186 1 92.94 75 LEU B N 1
ATOM 6584 C CA . LEU B 1 75 ? -42.281 30.156 -0.634 1 92.94 75 LEU B CA 1
ATOM 6585 C C . LEU B 1 75 ? -43.562 30.547 -1.396 1 92.94 75 LEU B C 1
ATOM 6587 O O . LEU B 1 75 ? -44.094 31.641 -1.203 1 92.94 75 LEU B O 1
ATOM 6591 N N . GLN B 1 76 ? -43.969 29.609 -2.238 1 92 76 GLN B N 1
ATOM 6592 C CA . GLN B 1 76 ? -45.188 29.859 -3 1 92 76 GLN B CA 1
ATOM 6593 C C . GLN B 1 76 ? -46.406 29.953 -2.08 1 92 76 GLN B C 1
ATOM 6595 O O . GLN B 1 76 ? -47.281 30.797 -2.273 1 92 76 GLN B O 1
ATOM 6600 N N . ALA B 1 77 ? -46.438 29.094 -1.164 1 91.81 77 ALA B N 1
ATOM 6601 C CA . ALA B 1 77 ? -47.531 29.094 -0.211 1 91.81 77 ALA B CA 1
ATOM 6602 C C . ALA B 1 77 ? -47.531 30.375 0.611 1 91.81 77 ALA B C 1
ATOM 6604 O O . ALA B 1 77 ? -48.594 30.922 0.908 1 91.81 77 ALA B O 1
ATOM 6605 N N . ASN B 1 78 ? -46.469 30.828 1.044 1 89.81 78 ASN B N 1
ATOM 6606 C CA . ASN B 1 78 ? -46.344 32.062 1.814 1 89.81 78 ASN B CA 1
ATOM 6607 C C . ASN B 1 78 ? -46.781 33.281 0.994 1 89.81 78 ASN B C 1
ATOM 6609 O O . ASN B 1 78 ? -47.375 34.219 1.526 1 89.81 78 ASN B O 1
ATOM 6613 N N . LEU B 1 79 ? -46.438 33.25 -0.257 1 88.5 79 LEU B N 1
ATOM 6614 C CA . LEU B 1 79 ? -46.812 34.344 -1.144 1 88.5 79 LEU B CA 1
ATOM 6615 C C . LEU B 1 79 ? -48.312 34.375 -1.385 1 88.5 79 LEU B C 1
ATOM 6617 O O . LEU B 1 79 ? -48.906 35.438 -1.455 1 88.5 79 LEU B O 1
ATOM 6621 N N . GLU B 1 80 ? -48.906 33.156 -1.511 1 90.38 80 GLU B N 1
ATOM 6622 C CA . GLU B 1 80 ? -50.312 33.062 -1.805 1 90.38 80 GLU B CA 1
ATOM 6623 C C . GLU B 1 80 ? -51.156 33.125 -0.527 1 90.38 80 GLU B C 1
ATOM 6625 O O . GLU B 1 80 ? -52.375 33.281 -0.582 1 90.38 80 GLU B O 1
ATOM 6630 N N . GLY B 1 81 ? -50.625 33.062 0.606 1 85.62 81 GLY B N 1
ATOM 6631 C CA . GLY B 1 81 ? -51.312 33.094 1.879 1 85.62 81 GLY B CA 1
ATOM 6632 C C . GLY B 1 81 ? -52.094 31.797 2.168 1 85.62 81 GLY B C 1
ATOM 6633 O O . GLY B 1 81 ? -53.125 31.828 2.807 1 85.62 81 GLY B O 1
ATOM 6634 N N . VAL B 1 82 ? -51.656 30.719 1.536 1 87 82 VAL B N 1
ATOM 6635 C CA . VAL B 1 82 ? -52.312 29.422 1.726 1 87 82 VAL B CA 1
ATOM 6636 C C . VAL B 1 82 ? -51.594 28.625 2.807 1 87 82 VAL B C 1
ATOM 6638 O O . VAL B 1 82 ? -50.438 28.891 3.115 1 87 82 VAL B O 1
ATOM 6641 N N . ALA B 1 83 ? -52.375 27.703 3.365 1 85.81 83 ALA B N 1
ATOM 6642 C CA . ALA B 1 83 ? -51.812 26.859 4.414 1 85.81 83 ALA B CA 1
ATOM 6643 C C . ALA B 1 83 ? -50.719 25.938 3.855 1 85.81 83 ALA B C 1
ATOM 6645 O O . ALA B 1 83 ? -50.906 25.297 2.818 1 85.81 83 ALA B O 1
ATOM 6646 N N . THR B 1 84 ? -49.469 26.031 4.426 1 85.25 84 THR B N 1
ATOM 6647 C CA . THR B 1 84 ? -48.312 25.25 3.99 1 85.25 84 THR B CA 1
ATOM 6648 C C . THR B 1 84 ? -48.312 23.891 4.691 1 85.25 84 THR B C 1
ATOM 6650 O O . THR B 1 84 ? -48.719 23.781 5.848 1 85.25 84 THR B O 1
ATOM 6653 N N . ASP B 1 85 ? -47.906 22.859 3.969 1 87.19 85 ASP B N 1
ATOM 6654 C CA . ASP B 1 85 ? -47.719 21.531 4.539 1 87.19 85 ASP B CA 1
ATOM 6655 C C . ASP B 1 85 ? -46.469 21.469 5.395 1 87.19 85 ASP B C 1
ATOM 6657 O O . ASP B 1 85 ? -45.344 21.484 4.867 1 87.19 85 ASP B O 1
ATOM 6661 N N . LEU B 1 86 ? -46.656 21.438 6.676 1 90.62 86 LEU B N 1
ATOM 6662 C CA . LEU B 1 86 ? -45.531 21.406 7.594 1 90.62 86 LEU B CA 1
ATOM 6663 C C . LEU B 1 86 ? -45.406 20.016 8.227 1 90.62 86 LEU B C 1
ATOM 6665 O O . LEU B 1 86 ? -44.906 19.906 9.359 1 90.62 86 LEU B O 1
ATOM 6669 N N . THR B 1 87 ? -45.781 19.016 7.469 1 88.5 87 THR B N 1
ATOM 6670 C CA . THR B 1 87 ? -45.625 17.641 7.957 1 88.5 87 THR B CA 1
ATOM 6671 C C . THR B 1 87 ? -44.25 17.094 7.582 1 88.5 87 THR B C 1
ATOM 6673 O O . THR B 1 87 ? -43.562 17.625 6.691 1 88.5 87 THR B O 1
ATOM 6676 N N . LEU B 1 88 ? -43.812 16.047 8.258 1 90.94 88 LEU B N 1
ATOM 6677 C CA . LEU B 1 88 ? -42.531 15.422 8.047 1 90.94 88 LEU B CA 1
ATOM 6678 C C . LEU B 1 88 ? -42.562 14.453 6.871 1 90.94 88 LEU B C 1
ATOM 6680 O O . LEU B 1 88 ? -41.531 14.047 6.355 1 90.94 88 LEU B O 1
ATOM 6684 N N . ASP B 1 89 ? -43.594 14.141 6.34 1 88.12 89 ASP B N 1
ATOM 6685 C CA . ASP B 1 89 ? -43.812 13.062 5.371 1 88.12 89 ASP B CA 1
ATOM 6686 C C . ASP B 1 89 ? -43 13.312 4.094 1 88.12 89 ASP B C 1
ATOM 6688 O O . ASP B 1 89 ? -42.312 12.414 3.604 1 88.12 89 ASP B O 1
ATOM 6692 N N . PRO B 1 90 ? -43.062 14.516 3.607 1 88.75 90 PRO B N 1
ATOM 6693 C CA . PRO B 1 90 ? -42.312 14.742 2.379 1 88.75 90 PRO B CA 1
ATOM 6694 C C . PRO B 1 90 ? -40.781 14.641 2.596 1 88.75 90 PRO B C 1
ATOM 6696 O O . PRO B 1 90 ? -40.031 14.477 1.635 1 88.75 90 PRO B O 1
ATOM 6699 N N . TRP B 1 91 ? -40.312 14.727 3.855 1 92 91 TRP B N 1
ATOM 6700 C CA . TRP B 1 91 ? -38.906 14.773 4.184 1 92 91 TRP B CA 1
ATOM 6701 C C . TRP B 1 91 ? -38.344 13.375 4.426 1 92 91 TRP B C 1
ATOM 6703 O O . TRP B 1 91 ? -37.125 13.156 4.316 1 92 91 TRP B O 1
ATOM 6713 N N . VAL B 1 92 ? -39.125 12.484 4.754 1 91 92 VAL B N 1
ATOM 6714 C CA . VAL B 1 92 ? -38.719 11.203 5.336 1 91 92 VAL B CA 1
ATOM 6715 C C . VAL B 1 92 ? -37.844 10.445 4.348 1 91 92 VAL B C 1
ATOM 6717 O O . VAL B 1 92 ? -36.844 9.82 4.742 1 91 92 VAL B O 1
ATOM 6720 N N . GLN B 1 93 ? -38.125 10.57 3.143 1 90.12 93 GLN B N 1
ATOM 6721 C CA . GLN B 1 93 ? -37.375 9.805 2.139 1 90.12 93 GLN B CA 1
ATOM 6722 C C . GLN B 1 93 ? -36 10.398 1.897 1 90.12 93 GLN B C 1
ATOM 6724 O O . GLN B 1 93 ? -35.125 9.727 1.357 1 90.12 93 GLN B O 1
ATOM 6729 N N . ALA B 1 94 ? -35.75 11.609 2.33 1 94.12 94 ALA B N 1
ATOM 6730 C CA . ALA B 1 94 ? -34.5 12.289 2.045 1 94.12 94 ALA B CA 1
ATOM 6731 C C . ALA B 1 94 ? -33.625 12.352 3.291 1 94.12 94 ALA B C 1
ATOM 6733 O O . ALA B 1 94 ? -32.438 12.648 3.199 1 94.12 94 ALA B O 1
ATOM 6734 N N . LEU B 1 95 ? -34.156 12.031 4.438 1 96.06 95 LEU B N 1
ATOM 6735 C CA . LEU B 1 95 ? -33.469 12.25 5.695 1 96.06 95 LEU B CA 1
ATOM 6736 C C . LEU B 1 95 ? -32.5 11.102 5.977 1 96.06 95 LEU B C 1
ATOM 6738 O O . LEU B 1 95 ? -32.844 9.93 5.852 1 96.06 95 LEU B O 1
ATOM 6742 N N . PRO B 1 96 ? -31.203 11.422 6.285 1 97.25 96 PRO B N 1
ATOM 6743 C CA . PRO B 1 96 ? -30.25 10.375 6.691 1 97.25 96 PRO B CA 1
ATOM 6744 C C . PRO B 1 96 ? -30.734 9.578 7.902 1 97.25 96 PRO B C 1
ATOM 6746 O O . PRO B 1 96 ? -31.312 10.148 8.828 1 97.25 96 PRO B O 1
ATOM 6749 N N . ALA B 1 97 ? -30.547 8.328 7.891 1 97.75 97 ALA B N 1
ATOM 6750 C CA . ALA B 1 97 ? -30.969 7.461 8.984 1 97.75 97 ALA B CA 1
ATOM 6751 C C . ALA B 1 97 ? -29.969 6.332 9.203 1 97.75 97 ALA B C 1
ATOM 6753 O O . ALA B 1 97 ? -29.297 5.895 8.266 1 97.75 97 ALA B O 1
ATOM 6754 N N . LEU B 1 98 ? -29.797 5.922 10.383 1 97.81 98 LEU B N 1
ATOM 6755 C CA . LEU B 1 98 ? -28.984 4.785 10.797 1 97.81 98 LEU B CA 1
ATOM 6756 C C . LEU B 1 98 ? -29.781 3.828 11.664 1 97.81 98 LEU B C 1
ATOM 6758 O O . LEU B 1 98 ? -30.219 4.195 12.758 1 97.81 98 LEU B O 1
ATOM 6762 N N . ASP B 1 99 ? -30.078 2.705 11.18 1 97.56 99 ASP B N 1
ATOM 6763 C CA . ASP B 1 99 ? -30.703 1.651 11.984 1 97.56 99 ASP B CA 1
ATOM 6764 C C . ASP B 1 99 ? -29.641 0.812 12.695 1 97.56 99 ASP B C 1
ATOM 6766 O O . ASP B 1 99 ? -28.828 0.141 12.039 1 97.56 99 ASP B O 1
ATOM 6770 N N . LEU B 1 100 ? -29.609 0.853 13.93 1 96.5 100 LEU B N 1
ATOM 6771 C CA . LEU B 1 100 ? -28.688 0.072 14.742 1 96.5 100 LEU B CA 1
ATOM 6772 C C . LEU B 1 100 ? -29.359 -1.191 15.266 1 96.5 100 LEU B C 1
ATOM 6774 O O . LEU B 1 100 ? -30.375 -1.114 15.961 1 96.5 100 LEU B O 1
ATOM 6778 N N . TRP B 1 101 ? -28.859 -2.307 14.938 1 95.69 101 TRP B N 1
ATOM 6779 C CA . TRP B 1 101 ? -29.375 -3.582 15.422 1 95.69 101 TRP B CA 1
ATOM 6780 C C . TRP B 1 101 ? -28.391 -4.219 16.406 1 95.69 101 TRP B C 1
ATOM 6782 O O . TRP B 1 101 ? -27.297 -4.629 16.016 1 95.69 101 TRP B O 1
ATOM 6792 N N . LEU B 1 102 ? -28.766 -4.355 17.656 1 94.69 102 LEU B N 1
ATOM 6793 C CA . LEU B 1 102 ? -27.938 -4.855 18.734 1 94.69 102 LEU B CA 1
ATOM 6794 C C . LEU B 1 102 ? -28.344 -6.27 19.125 1 94.69 102 LEU B C 1
ATOM 6796 O O . LEU B 1 102 ? -29.516 -6.648 18.984 1 94.69 102 LEU B O 1
ATOM 6800 N N . GLN B 1 103 ? -27.406 -7.008 19.484 1 93.94 103 GLN B N 1
ATOM 6801 C CA . GLN B 1 103 ? -27.656 -8.281 20.172 1 93.94 103 GLN B CA 1
ATOM 6802 C C . GLN B 1 103 ? -27.391 -8.164 21.672 1 93.94 103 GLN B C 1
ATOM 6804 O O . GLN B 1 103 ? -26.266 -7.898 22.094 1 93.94 103 GLN B O 1
ATOM 6809 N N . VAL B 1 104 ? -28.469 -8.312 22.469 1 91.75 104 VAL B N 1
ATOM 6810 C CA . VAL B 1 104 ? -28.406 -8.109 23.922 1 91.75 104 VAL B CA 1
ATOM 6811 C C . VAL B 1 104 ? -28.641 -9.438 24.641 1 91.75 104 VAL B C 1
ATOM 6813 O O . VAL B 1 104 ? -29.625 -10.125 24.375 1 91.75 104 VAL B O 1
ATOM 6816 N N . LYS B 1 105 ? -27.812 -9.719 25.484 1 88.88 105 LYS B N 1
ATOM 6817 C CA . LYS B 1 105 ? -27.969 -10.922 26.297 1 88.88 105 LYS B CA 1
ATOM 6818 C C . LYS B 1 105 ? -29.047 -10.719 27.359 1 88.88 105 LYS B C 1
ATOM 6820 O O . LYS B 1 105 ? -29.375 -9.586 27.719 1 88.88 105 LYS B O 1
ATOM 6825 N N . GLU B 1 106 ? -29.422 -11.812 27.922 1 85.88 106 GLU B N 1
ATOM 6826 C CA . GLU B 1 106 ? -30.484 -11.781 28.922 1 85.88 106 GLU B CA 1
ATOM 6827 C C . GLU B 1 106 ? -30.047 -11.047 30.188 1 85.88 106 GLU B C 1
ATOM 6829 O O . GLU B 1 106 ? -30.859 -10.359 30.812 1 85.88 106 GLU B O 1
ATOM 6834 N N . ASP B 1 107 ? -28.781 -11.133 30.453 1 85.06 107 ASP B N 1
ATOM 6835 C CA . ASP B 1 107 ? -28.281 -10.539 31.688 1 85.06 107 ASP B CA 1
ATOM 6836 C C . ASP B 1 107 ? -28 -9.055 31.516 1 85.06 107 ASP B C 1
ATOM 6838 O O . ASP B 1 107 ? -27.703 -8.352 32.469 1 85.06 107 ASP B O 1
ATOM 6842 N N . GLU B 1 108 ? -28.203 -8.523 30.328 1 87.12 108 GLU B N 1
ATOM 6843 C CA . GLU B 1 108 ? -27.859 -7.129 30.047 1 87.12 108 GLU B CA 1
ATOM 6844 C C . GLU B 1 108 ? -29.109 -6.324 29.703 1 87.12 108 GLU B C 1
ATOM 6846 O O . GLU B 1 108 ? -29.016 -5.184 29.234 1 87.12 108 GLU B O 1
ATOM 6851 N N . VAL B 1 109 ? -30.203 -6.816 29.938 1 85.31 109 VAL B N 1
ATOM 6852 C CA . VAL B 1 109 ? -31.469 -6.195 29.562 1 85.31 109 VAL B CA 1
ATOM 6853 C C . VAL B 1 109 ? -31.656 -4.895 30.344 1 85.31 109 VAL B C 1
ATOM 6855 O O . VAL B 1 109 ? -32.25 -3.932 29.844 1 85.31 109 VAL B O 1
ATOM 6858 N N . HIS B 1 110 ? -31.078 -4.816 31.484 1 83.06 110 HIS B N 1
ATOM 6859 C CA . HIS B 1 110 ? -31.219 -3.637 32.312 1 83.06 110 HIS B CA 1
ATOM 6860 C C . HIS B 1 110 ? -30.516 -2.434 31.719 1 83.06 110 HIS B C 1
ATOM 6862 O O . HIS B 1 110 ? -30.875 -1.287 31.984 1 83.06 110 HIS B O 1
ATOM 6868 N N . ARG B 1 111 ? -29.656 -2.713 30.844 1 85.06 111 ARG B N 1
ATOM 6869 C CA . ARG B 1 111 ? -28.875 -1.64 30.234 1 85.06 111 ARG B CA 1
ATOM 6870 C C . ARG B 1 111 ? -29.641 -0.978 29.109 1 85.06 111 ARG B C 1
ATOM 6872 O O . ARG B 1 111 ? -29.375 0.174 28.75 1 85.06 111 ARG B O 1
ATOM 6879 N N . VAL B 1 112 ? -30.578 -1.728 28.547 1 86.94 112 VAL B N 1
ATOM 6880 C CA . VAL B 1 112 ? -31.297 -1.227 27.375 1 86.94 112 VAL B CA 1
ATOM 6881 C C . VAL B 1 112 ? -32.781 -0.986 27.734 1 86.94 112 VAL B C 1
ATOM 6883 O O . VAL B 1 112 ? -33.656 -1.165 26.891 1 86.94 112 VAL B O 1
ATOM 6886 N N . ARG B 1 113 ? -33.031 -0.579 28.812 1 81.62 113 ARG B N 1
ATOM 6887 C CA . ARG B 1 113 ? -34.406 -0.412 29.312 1 81.62 113 ARG B CA 1
ATOM 6888 C C . ARG B 1 113 ? -35.156 0.62 28.484 1 81.62 113 ARG B C 1
ATOM 6890 O O . ARG B 1 113 ? -36.344 0.443 28.203 1 81.62 113 ARG B O 1
ATOM 6897 N N . ASP B 1 114 ? -34.469 1.637 28.078 1 81.94 114 ASP B N 1
ATOM 6898 C CA . ASP B 1 114 ? -35.094 2.732 27.359 1 81.94 114 ASP B CA 1
ATOM 6899 C C . ASP B 1 114 ? -35.438 2.328 25.938 1 81.94 114 ASP B C 1
ATOM 6901 O O . ASP B 1 114 ? -36.25 3 25.266 1 81.94 114 ASP B O 1
ATOM 6905 N N . LEU B 1 115 ? -34.938 1.197 25.453 1 84.62 115 LEU B N 1
ATOM 6906 C CA . LEU B 1 115 ? -35.094 0.789 24.062 1 84.62 115 LEU B CA 1
ATOM 6907 C C . LEU B 1 115 ? -36.062 -0.381 23.953 1 84.62 115 LEU B C 1
ATOM 6909 O O . LEU B 1 115 ? -36.469 -0.745 22.844 1 84.62 115 LEU B O 1
ATOM 6913 N N . VAL B 1 116 ? -36.406 -1 25.047 1 77.81 116 VAL B N 1
ATOM 6914 C CA . VAL B 1 116 ? -37.188 -2.232 25.031 1 77.81 116 VAL B CA 1
ATOM 6915 C C . VAL B 1 116 ? -38.625 -1.94 24.562 1 77.81 116 VAL B C 1
ATOM 6917 O O . VAL B 1 116 ? -39.312 -1.073 25.109 1 77.81 116 VAL B O 1
ATOM 6920 N N . PRO B 1 117 ? -39.031 -2.516 23.438 1 63.44 117 PRO B N 1
ATOM 6921 C CA . PRO B 1 117 ? -40.344 -2.246 22.844 1 63.44 117 PRO B CA 1
ATOM 6922 C C . PRO B 1 117 ? -41.5 -2.777 23.688 1 63.44 117 PRO B C 1
ATOM 6924 O O . PRO B 1 117 ? -42.562 -2.162 23.719 1 63.44 117 PRO B O 1
ATOM 6927 N N . LEU B 1 118 ? -41.312 -4.156 24.156 1 64.94 118 LEU B N 1
ATOM 6928 C CA . LEU B 1 118 ? -42.438 -4.844 24.781 1 64.94 118 LEU B CA 1
ATOM 6929 C C . LEU B 1 118 ? -42.062 -5.34 26.172 1 64.94 118 LEU B C 1
ATOM 6931 O O . LEU B 1 118 ? -40.875 -5.574 26.453 1 64.94 118 LEU B O 1
ATOM 6935 N N . MET B 1 119 ? -43 -5.32 27.078 1 62.38 119 MET B N 1
ATOM 6936 C CA . MET B 1 119 ? -42.844 -5.762 28.469 1 62.38 119 MET B CA 1
ATOM 6937 C C . MET B 1 119 ? -42.281 -7.188 28.531 1 62.38 119 MET B C 1
ATOM 6939 O O . MET B 1 119 ? -41.531 -7.539 29.438 1 62.38 119 MET B O 1
ATOM 6943 N N . ASP B 1 120 ? -42.469 -8.031 27.406 1 68.62 120 ASP B N 1
ATOM 6944 C CA . ASP B 1 120 ? -42.125 -9.453 27.469 1 68.62 120 ASP B CA 1
ATOM 6945 C C . ASP B 1 120 ? -40.781 -9.719 26.812 1 68.62 120 ASP B C 1
ATOM 6947 O O . ASP B 1 120 ? -40.375 -10.867 26.656 1 68.62 120 ASP B O 1
ATOM 6951 N N . TRP B 1 121 ? -40.031 -8.734 26.531 1 78.81 121 TRP B N 1
ATOM 6952 C CA . TRP B 1 121 ? -38.75 -8.93 25.844 1 78.81 121 TRP B CA 1
ATOM 6953 C C . TRP B 1 121 ? -37.656 -9.328 26.812 1 78.81 121 TRP B C 1
ATOM 6955 O O . TRP B 1 121 ? -37.406 -8.625 27.797 1 78.81 121 TRP B O 1
ATOM 6965 N N . THR B 1 122 ? -37.062 -10.625 26.656 1 79.69 122 THR B N 1
ATOM 6966 C CA . THR B 1 122 ? -36.062 -11.156 27.609 1 79.69 122 THR B CA 1
ATOM 6967 C C . THR B 1 122 ? -34.656 -11.109 27.016 1 79.69 122 THR B C 1
ATOM 6969 O O . THR B 1 122 ? -33.75 -11.703 27.562 1 79.69 122 THR B O 1
ATOM 6972 N N . GLY B 1 123 ? -34.5 -10.617 25.891 1 84 123 GLY B N 1
ATOM 6973 C CA . GLY B 1 123 ? -33.188 -10.562 25.297 1 84 123 GLY B CA 1
ATOM 6974 C C . GLY B 1 123 ? -33.188 -10.953 23.828 1 84 123 GLY B C 1
ATOM 6975 O O . GLY B 1 123 ? -34.156 -11.492 23.328 1 84 123 GLY B O 1
ATOM 6976 N N . GLY B 1 124 ? -32.125 -10.578 23.125 1 88.81 124 GLY B N 1
ATOM 6977 C CA . GLY B 1 124 ? -32 -10.875 21.703 1 88.81 124 GLY B CA 1
ATOM 6978 C C . GLY B 1 124 ? -31.75 -9.648 20.859 1 88.81 124 GLY B C 1
ATOM 6979 O O . GLY B 1 124 ? -31.016 -8.75 21.266 1 88.81 124 GLY B O 1
ATOM 6980 N N . ARG B 1 125 ? -32.375 -9.766 19.719 1 92 125 ARG B N 1
ATOM 6981 C CA . ARG B 1 125 ? -32.156 -8.688 18.75 1 92 125 ARG B CA 1
ATOM 6982 C C . ARG B 1 125 ? -33 -7.469 19.078 1 92 125 ARG B C 1
ATOM 6984 O O . ARG B 1 125 ? -34.219 -7.594 19.297 1 92 125 ARG B O 1
ATOM 6991 N N . LEU B 1 126 ? -32.344 -6.34 19.188 1 91.94 126 LEU B N 1
ATOM 6992 C CA . LEU B 1 126 ? -33 -5.055 19.453 1 91.94 126 LEU B CA 1
ATOM 6993 C C . LEU B 1 126 ? -32.625 -4.027 18.391 1 91.94 126 LEU B C 1
ATOM 6995 O O . LEU B 1 126 ? -31.438 -3.857 18.078 1 91.94 126 LEU B O 1
ATOM 6999 N N . GLY B 1 127 ? -33.656 -3.389 17.828 1 93 127 GLY B N 1
ATOM 7000 C CA . GLY B 1 127 ? -33.375 -2.414 16.781 1 93 127 GLY B CA 1
ATOM 7001 C C . GLY B 1 127 ? -33.781 -1.006 17.156 1 93 127 GLY B C 1
ATOM 7002 O O . GLY B 1 127 ? -34.812 -0.813 17.812 1 93 127 GLY B O 1
ATOM 7003 N N . VAL B 1 128 ? -33 -0.017 16.797 1 94.38 128 VAL B N 1
ATOM 7004 C CA . VAL B 1 128 ? -33.344 1.392 17 1 94.38 128 VAL B CA 1
ATOM 7005 C C . VAL B 1 128 ? -32.938 2.195 15.766 1 94.38 128 VAL B C 1
ATOM 7007 O O . VAL B 1 128 ? -31.844 1.975 15.203 1 94.38 128 VAL B O 1
ATOM 7010 N N . ARG B 1 129 ? -33.844 2.996 15.367 1 95.75 129 ARG B N 1
ATOM 7011 C CA . ARG B 1 129 ? -33.531 3.891 14.258 1 95.75 129 ARG B CA 1
ATOM 7012 C C . ARG B 1 129 ? -33.156 5.281 14.758 1 95.75 129 ARG B C 1
ATOM 7014 O O . ARG B 1 129 ? -33.906 5.887 15.531 1 95.75 129 ARG B O 1
ATOM 7021 N N . LEU B 1 130 ? -32 5.766 14.336 1 96.56 130 LEU B N 1
ATOM 7022 C CA . LEU B 1 130 ? -31.609 7.156 14.516 1 96.56 130 LEU B CA 1
ATOM 7023 C C . LEU B 1 130 ? -31.797 7.945 13.227 1 96.56 130 LEU B C 1
ATOM 7025 O O . LEU B 1 130 ? -31.172 7.648 12.211 1 96.56 130 LEU B O 1
ATOM 7029 N N . ARG B 1 131 ? -32.656 8.828 13.227 1 96.38 131 ARG B N 1
ATOM 7030 C CA . ARG B 1 131 ? -32.938 9.633 12.039 1 96.38 131 ARG B CA 1
ATOM 7031 C C . ARG B 1 131 ? -32.625 11.102 12.289 1 96.38 131 ARG B C 1
ATOM 7033 O O . ARG B 1 131 ? -32.938 11.641 13.352 1 96.38 131 ARG B O 1
ATOM 7040 N N . TYR B 1 132 ? -31.922 11.734 11.391 1 96.81 132 TYR B N 1
ATOM 7041 C CA . TYR B 1 132 ? -31.609 13.164 11.445 1 96.81 132 TYR B CA 1
ATOM 7042 C C . TYR B 1 132 ? -32.75 13.984 10.82 1 96.81 132 TYR B C 1
ATOM 7044 O O . TYR B 1 132 ? -32.875 14.008 9.594 1 96.81 132 TYR B O 1
ATOM 7052 N N . GLU B 1 133 ? -33.562 14.602 11.633 1 95.62 133 GLU B N 1
ATOM 7053 C CA . GLU B 1 133 ? -34.781 15.273 11.172 1 95.62 133 GLU B CA 1
ATOM 7054 C C . GLU B 1 133 ? -34.906 16.656 11.797 1 95.62 133 GLU B C 1
ATOM 7056 O O . GLU B 1 133 ? -34.188 16.984 12.742 1 95.62 133 GLU B O 1
ATOM 7061 N N . PRO B 1 134 ? -35.812 17.453 11.203 1 95.38 134 PRO B N 1
ATOM 7062 C CA . PRO B 1 134 ? -36 18.797 11.742 1 95.38 134 PRO B CA 1
ATOM 7063 C C . PRO B 1 134 ? -36.531 18.781 13.18 1 95.38 134 PRO B C 1
ATOM 7065 O O . PRO B 1 134 ? -37.406 17.984 13.5 1 95.38 134 PRO B O 1
ATOM 7068 N N . LYS B 1 135 ? -35.969 19.625 13.984 1 93.94 135 LYS B N 1
ATOM 7069 C CA . LYS B 1 135 ? -36.375 19.734 15.383 1 93.94 135 LYS B CA 1
ATOM 7070 C C . LYS B 1 135 ? -37.812 20.25 15.5 1 93.94 135 LYS B C 1
ATOM 7072 O O . LYS B 1 135 ? -38.625 19.719 16.281 1 93.94 135 LYS B O 1
ATOM 7077 N N . ASP B 1 136 ? -38.094 21.344 14.836 1 93.94 136 ASP B N 1
ATOM 7078 C CA . ASP B 1 136 ? -39.375 22 14.797 1 93.94 136 ASP B CA 1
ATOM 7079 C C . ASP B 1 136 ? -39.688 22.531 13.398 1 93.94 136 ASP B C 1
ATOM 7081 O O . ASP B 1 136 ? -39.094 23.531 12.961 1 93.94 136 ASP B O 1
ATOM 7085 N N . MET B 1 137 ? -40.688 21.953 12.773 1 94.06 137 MET B N 1
ATOM 7086 C CA . MET B 1 137 ? -41.031 22.281 11.391 1 94.06 137 MET B CA 1
ATOM 7087 C C . MET B 1 137 ? -41.531 23.719 11.273 1 94.06 137 MET B C 1
ATOM 7089 O O . MET B 1 137 ? -41.219 24.406 10.305 1 94.06 137 MET B O 1
ATOM 7093 N N . LYS B 1 138 ? -42.281 24.172 12.211 1 92.75 138 LYS B N 1
ATOM 7094 C CA . LYS B 1 138 ? -42.812 25.531 12.18 1 92.75 138 LYS B CA 1
ATOM 7095 C C . LYS B 1 138 ? -41.688 26.562 12.32 1 92.75 138 LYS B C 1
ATOM 7097 O O . LYS B 1 138 ? -41.688 27.562 11.609 1 92.75 138 LYS B O 1
ATOM 7102 N N . ALA B 1 139 ? -40.875 26.188 13.234 1 94.38 139 ALA B N 1
ATOM 7103 C CA . ALA B 1 139 ? -39.75 27.078 13.438 1 94.38 139 ALA B CA 1
ATOM 7104 C C . ALA B 1 139 ? -38.844 27.125 12.203 1 94.38 139 ALA B C 1
ATOM 7106 O O . ALA B 1 139 ? -38.344 28.188 11.828 1 94.38 139 ALA B O 1
ATOM 7107 N N . LEU B 1 140 ? -38.656 26 11.617 1 95.5 140 LEU B N 1
ATOM 7108 C CA . LEU B 1 140 ? -37.844 25.906 10.406 1 95.5 140 LEU B CA 1
ATOM 7109 C C . LEU B 1 140 ? -38.469 26.719 9.273 1 95.5 140 LEU B C 1
ATOM 7111 O O . LEU B 1 140 ? -37.781 27.453 8.578 1 95.5 140 LEU B O 1
ATOM 7115 N N . PHE B 1 141 ? -39.719 26.609 9.094 1 93.94 141 PHE B N 1
ATOM 7116 C CA . PHE B 1 141 ? -40.469 27.344 8.07 1 93.94 141 PHE B CA 1
ATOM 7117 C C . PHE B 1 141 ? -40.344 28.859 8.297 1 93.94 141 PHE B C 1
ATOM 7119 O O . PHE B 1 141 ? -40 29.594 7.375 1 93.94 141 PHE B O 1
ATOM 7126 N N . LYS B 1 142 ? -40.562 29.234 9.5 1 92.31 142 LYS B N 1
ATOM 7127 C CA . LYS B 1 142 ? -40.531 30.656 9.836 1 92.31 142 LYS B CA 1
ATOM 7128 C C . LYS B 1 142 ? -39.156 31.25 9.602 1 92.31 142 LYS B C 1
ATOM 7130 O O . LYS B 1 142 ? -39.031 32.344 9.016 1 92.31 142 LYS B O 1
ATOM 7135 N N . GLU B 1 143 ? -38.156 30.531 10.07 1 93.38 143 GLU B N 1
ATOM 7136 C CA . GLU B 1 143 ? -36.781 31.031 9.938 1 93.38 143 GLU B CA 1
ATOM 7137 C C . GLU B 1 143 ? -36.375 31.078 8.469 1 93.38 143 GLU B C 1
ATOM 7139 O O . GLU B 1 143 ? -35.656 32 8.055 1 93.38 143 GLU B O 1
ATOM 7144 N N . PHE B 1 144 ? -36.781 30.141 7.738 1 93.75 144 PHE B N 1
ATOM 7145 C CA . PHE B 1 144 ? -36.438 30.078 6.32 1 93.75 144 PHE B CA 1
ATOM 7146 C C . PHE B 1 144 ? -37.125 31.219 5.559 1 93.75 144 PHE B C 1
ATOM 7148 O O . PHE B 1 144 ? -36.469 31.922 4.781 1 93.75 144 PHE B O 1
ATOM 7155 N N . ILE B 1 145 ? -38.344 31.391 5.742 1 92.06 145 ILE B N 1
ATOM 7156 C CA . ILE B 1 145 ? -39.094 32.438 5.047 1 92.06 145 ILE B CA 1
ATOM 7157 C C . ILE B 1 145 ? -38.531 33.812 5.41 1 92.06 145 ILE B C 1
ATOM 7159 O O . ILE B 1 145 ? -38.375 34.688 4.547 1 92.06 145 ILE B O 1
ATOM 7163 N N . THR B 1 146 ? -38.25 33.938 6.68 1 91.62 146 THR B N 1
ATOM 7164 C CA . THR B 1 146 ? -37.688 35.188 7.125 1 91.62 146 THR B CA 1
ATOM 7165 C C . THR B 1 146 ? -36.344 35.438 6.426 1 91.62 146 THR B C 1
ATOM 7167 O O . THR B 1 146 ? -36.094 36.562 5.941 1 91.62 146 THR B O 1
ATOM 7170 N N . ALA B 1 147 ? -35.5 34.406 6.379 1 90.81 147 ALA B N 1
ATOM 7171 C CA . ALA B 1 147 ? -34.188 34.531 5.781 1 90.81 147 ALA B CA 1
ATOM 7172 C C . ALA B 1 147 ? -34.281 34.844 4.289 1 90.81 147 ALA B C 1
ATOM 7174 O O . ALA B 1 147 ? -33.531 35.656 3.762 1 90.81 147 ALA B O 1
ATOM 7175 N N . VAL B 1 148 ? -35.125 34.188 3.625 1 91 148 VAL B N 1
ATOM 7176 C CA . VAL B 1 148 ? -35.281 34.344 2.182 1 91 148 VAL B CA 1
ATOM 7177 C C . VAL B 1 148 ? -35.844 35.719 1.876 1 91 148 VAL B C 1
ATOM 7179 O O . VAL B 1 148 ? -35.469 36.375 0.89 1 91 148 VAL B O 1
ATOM 7182 N N . THR B 1 149 ? -36.812 36.188 2.619 1 86.69 149 THR B N 1
ATOM 7183 C CA . THR B 1 149 ? -37.438 37.5 2.434 1 86.69 149 THR B CA 1
ATOM 7184 C C . THR B 1 149 ? -36.375 38.594 2.602 1 86.69 149 THR B C 1
ATOM 7186 O O . THR B 1 149 ? -36.375 39.562 1.845 1 86.69 149 THR B O 1
ATOM 7189 N N . GLU B 1 150 ? -35.625 38.375 3.576 1 85.31 150 GLU B N 1
ATOM 7190 C CA . GLU B 1 150 ? -34.531 39.344 3.793 1 85.31 150 GLU B CA 1
ATOM 7191 C C . GLU B 1 150 ? -33.562 39.344 2.631 1 85.31 150 GLU B C 1
ATOM 7193 O O . GLU B 1 150 ? -33.062 40.375 2.207 1 85.31 150 GLU B O 1
ATOM 7198 N N . ALA B 1 151 ? -33.25 38.156 2.16 1 83.62 151 ALA B N 1
ATOM 7199 C CA . ALA B 1 151 ? -32.312 38.031 1.029 1 83.62 151 ALA B CA 1
ATOM 7200 C C . ALA B 1 151 ? -32.906 38.656 -0.228 1 83.62 151 ALA B C 1
ATOM 7202 O O . ALA B 1 151 ? -32.188 39.344 -0.981 1 83.62 151 ALA B O 1
ATOM 7203 N N . ASN B 1 152 ? -34.125 38.469 -0.474 1 83.06 152 ASN B N 1
ATOM 7204 C CA . ASN B 1 152 ? -34.781 39.062 -1.634 1 83.06 152 ASN B CA 1
ATOM 7205 C C . ASN B 1 152 ? -34.844 40.562 -1.547 1 83.06 152 ASN B C 1
ATOM 7207 O O . ASN B 1 152 ? -34.719 41.25 -2.561 1 83.06 152 ASN B O 1
ATOM 7211 N N . ALA B 1 153 ? -35.094 41.031 -0.398 1 79.31 153 ALA B N 1
ATOM 7212 C CA . ALA B 1 153 ? -35.094 42.469 -0.189 1 79.31 153 ALA B CA 1
ATOM 7213 C C . ALA B 1 153 ? -33.75 43.062 -0.511 1 79.31 153 ALA B C 1
ATOM 7215 O O . ALA B 1 153 ? -33.656 44.156 -1.111 1 79.31 153 ALA B O 1
ATOM 7216 N N . MET B 1 154 ? -32.781 42.344 -0.126 1 76.88 154 MET B N 1
ATOM 7217 C CA . MET B 1 154 ? -31.406 42.812 -0.396 1 76.88 154 MET B CA 1
ATOM 7218 C C . MET B 1 154 ? -31.109 42.781 -1.891 1 76.88 154 MET B C 1
ATOM 7220 O O . MET B 1 154 ? -30.453 43.688 -2.422 1 76.88 154 MET B O 1
ATOM 7224 N N . ARG B 1 155 ? -31.578 41.75 -2.486 1 77 155 ARG B N 1
ATOM 7225 C CA . ARG B 1 155 ? -31.391 41.625 -3.928 1 77 155 ARG B CA 1
ATOM 7226 C C . ARG B 1 155 ? -32.125 42.719 -4.676 1 77 155 ARG B C 1
ATOM 7228 O O . ARG B 1 155 ? -31.625 43.25 -5.656 1 77 155 ARG B O 1
ATOM 7235 N N . ALA B 1 156 ? -33.281 42.938 -4.254 1 75.94 156 ALA B N 1
ATOM 7236 C CA . ALA B 1 156 ? -34.094 44 -4.871 1 75.94 156 ALA B CA 1
ATOM 7237 C C . ALA B 1 156 ? -33.469 45.375 -4.652 1 75.94 156 ALA B C 1
ATOM 7239 O O . ALA B 1 156 ? -33.469 46.219 -5.555 1 75.94 156 ALA B O 1
ATOM 7240 N N . ALA B 1 157 ? -32.969 45.5 -3.496 1 70.75 157 ALA B N 1
ATOM 7241 C CA . ALA B 1 157 ? -32.312 46.781 -3.191 1 70.75 157 ALA B CA 1
ATOM 7242 C C . ALA B 1 157 ? -31.062 46.969 -4.047 1 70.75 157 ALA B C 1
ATOM 7244 O O . ALA B 1 157 ? -30.781 48.062 -4.516 1 70.75 157 ALA B O 1
ATOM 7245 N N . ALA B 1 158 ? -30.375 45.844 -4.219 1 70.38 158 ALA B N 1
ATOM 7246 C CA . ALA B 1 158 ? -29.188 45.875 -5.051 1 70.38 158 ALA B CA 1
ATOM 7247 C C . ALA B 1 158 ? -29.531 46.156 -6.512 1 70.38 158 ALA B C 1
ATOM 7249 O O . ALA B 1 158 ? -28.844 46.938 -7.184 1 70.38 158 ALA B O 1
ATOM 7250 N N . ALA B 1 159 ? -30.531 45.531 -6.941 1 71.5 159 ALA B N 1
ATOM 7251 C CA . ALA B 1 159 ? -30.984 45.75 -8.312 1 71.5 159 ALA B CA 1
ATOM 7252 C C . ALA B 1 159 ? -31.484 47.188 -8.508 1 71.5 159 ALA B C 1
ATOM 7254 O O . ALA B 1 159 ? -31.234 47.781 -9.555 1 71.5 159 ALA B O 1
ATOM 7255 N N . ALA B 1 160 ? -32.156 47.688 -7.574 1 69.5 160 ALA B N 1
ATOM 7256 C CA . ALA B 1 160 ? -32.656 49.062 -7.641 1 69.5 160 ALA B CA 1
ATOM 7257 C C . ALA B 1 160 ? -31.516 50.062 -7.617 1 69.5 160 ALA B C 1
ATOM 7259 O O . ALA B 1 160 ? -31.562 51.094 -8.32 1 69.5 160 ALA B O 1
ATOM 7260 N N . ALA B 1 161 ? -30.594 49.719 -6.809 1 62.97 161 ALA B N 1
ATOM 7261 C CA . ALA B 1 161 ? -29.453 50.594 -6.719 1 62.97 161 ALA B CA 1
ATOM 7262 C C . ALA B 1 161 ? -28.688 50.656 -8.047 1 62.97 161 ALA B C 1
ATOM 7264 O O . ALA B 1 161 ? -28.219 51.719 -8.461 1 62.97 161 ALA B O 1
ATOM 7265 N N . VAL B 1 162 ? -28.609 49.469 -8.656 1 65.12 162 VAL B N 1
ATOM 7266 C CA . VAL B 1 162 ? -27.922 49.406 -9.945 1 65.12 162 VAL B CA 1
ATOM 7267 C C . VAL B 1 162 ? -28.766 50.094 -11.016 1 65.12 162 VAL B C 1
ATOM 7269 O O . VAL B 1 162 ? -28.219 50.812 -11.875 1 65.12 162 VAL B O 1
ATOM 7272 N N . ALA B 1 163 ? -30.016 49.812 -10.977 1 62 163 ALA B N 1
ATOM 7273 C CA . ALA B 1 163 ? -30.906 50.406 -11.945 1 62 163 ALA B CA 1
ATOM 7274 C C . ALA B 1 163 ? -30.906 51.938 -11.805 1 62 163 ALA B C 1
ATOM 7276 O O . ALA B 1 163 ? -31.016 52.656 -12.797 1 62 163 ALA B O 1
ATOM 7277 N N . ALA B 1 164 ? -30.906 52.438 -10.609 1 54.94 164 ALA B N 1
ATOM 7278 C CA . ALA B 1 164 ? -30.875 53.906 -10.391 1 54.94 164 ALA B CA 1
ATOM 7279 C C . ALA B 1 164 ? -29.578 54.5 -10.906 1 54.94 164 ALA B C 1
ATOM 7281 O O . ALA B 1 164 ? -29.562 55.656 -11.359 1 54.94 164 ALA B O 1
ATOM 7282 N N . LYS B 1 165 ? -28.594 53.75 -10.688 1 52.97 165 LYS B N 1
ATOM 7283 C CA . LYS B 1 165 ? -27.328 54.281 -11.188 1 52.97 165 LYS B CA 1
ATOM 7284 C C . LYS B 1 165 ? -27.219 54.094 -12.703 1 52.97 165 LYS B C 1
ATOM 7286 O O . LYS B 1 165 ? -26.406 54.781 -13.352 1 52.97 165 LYS B O 1
ATOM 7291 N N . ALA B 1 166 ? -27.594 52.969 -13.234 1 49.66 166 ALA B N 1
ATOM 7292 C CA . ALA B 1 166 ? -27.328 52.656 -14.633 1 49.66 166 ALA B CA 1
ATOM 7293 C C . ALA B 1 166 ? -28.406 53.281 -15.539 1 49.66 166 ALA B C 1
ATOM 7295 O O . ALA B 1 166 ? -29.484 52.688 -15.695 1 49.66 166 ALA B O 1
ATOM 7296 N N . ALA B 1 167 ? -28.797 54.562 -15.703 1 41.94 167 ALA B N 1
ATOM 7297 C CA . ALA B 1 167 ? -29.406 54.875 -17 1 41.94 167 ALA B CA 1
ATOM 7298 C C . ALA B 1 167 ? -28.812 54.031 -18.109 1 41.94 167 ALA B C 1
ATOM 7300 O O . ALA B 1 167 ? -29.438 53.844 -19.156 1 41.94 167 ALA B O 1
ATOM 7301 N N . GLY B 1 168 ? -27.484 54.156 -18.594 1 35.59 168 GLY B N 1
ATOM 7302 C CA . GLY B 1 168 ? -27 53.562 -19.812 1 35.59 168 GLY B CA 1
ATOM 7303 C C . GLY B 1 168 ? -26.719 52.062 -19.672 1 35.59 168 GLY B C 1
ATOM 7304 O O . GLY B 1 168 ? -27.141 51.281 -20.516 1 35.59 168 GLY B O 1
ATOM 7305 N N . ALA B 1 169 ? -25.359 51.594 -19.266 1 36.38 169 ALA B N 1
ATOM 7306 C CA . ALA B 1 169 ? -24.547 50.531 -19.812 1 36.38 169 ALA B CA 1
ATOM 7307 C C . ALA B 1 169 ? -25.047 49.156 -19.312 1 36.38 169 AL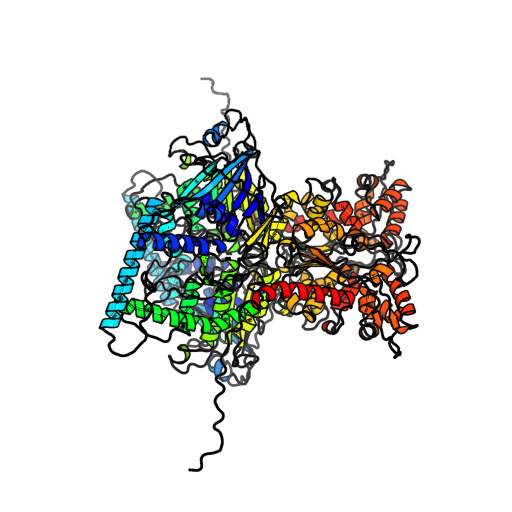A B C 1
ATOM 7309 O O . ALA B 1 169 ? -25.516 48.344 -20.094 1 36.38 169 ALA B O 1
ATOM 7310 N N . ALA B 1 170 ? -24.016 48.312 -18.625 1 41.34 170 ALA B N 1
ATOM 7311 C CA . ALA B 1 170 ? -23.672 46.906 -18.656 1 41.34 170 ALA B CA 1
ATOM 7312 C C . ALA B 1 170 ? -24.641 46.094 -17.812 1 41.34 170 ALA B C 1
ATOM 7314 O O . ALA B 1 170 ? -25.25 46.594 -16.875 1 41.34 170 ALA B O 1
ATOM 7315 N N . PRO B 1 171 ? -25.141 44.906 -18.359 1 44 171 PRO B N 1
ATOM 7316 C CA . PRO B 1 171 ? -26.047 43.938 -17.734 1 44 171 PRO B CA 1
ATOM 7317 C C . PRO B 1 171 ? -25.828 43.781 -16.234 1 44 171 PRO B C 1
ATOM 7319 O O . PRO B 1 171 ? -24.688 43.875 -15.766 1 44 171 PRO B O 1
ATOM 7322 N N . SER B 1 172 ? -26.703 44.062 -15.367 1 44.22 172 SER B N 1
ATOM 7323 C CA . SER B 1 172 ? -26.812 44.062 -13.914 1 44.22 172 SER B CA 1
ATOM 7324 C C . SER B 1 172 ? -26.234 42.781 -13.328 1 44.22 172 SER B C 1
ATOM 7326 O O . SER B 1 172 ? -26.656 41.688 -13.688 1 44.22 172 SER B O 1
ATOM 7328 N N . PRO B 1 173 ? -25.016 42.781 -12.797 1 47.03 173 PRO B N 1
ATOM 7329 C CA . PRO B 1 173 ? -24.391 41.562 -12.266 1 47.03 173 PRO B CA 1
ATOM 7330 C C . PRO B 1 173 ? -25.266 40.844 -11.242 1 47.03 173 PRO B C 1
ATOM 7332 O O . PRO B 1 173 ? -25.891 41.5 -10.398 1 47.03 173 PRO B O 1
ATOM 7335 N N . LYS B 1 174 ? -25.922 39.781 -11.492 1 54.28 174 LYS B N 1
ATOM 7336 C CA . LYS B 1 174 ? -26.719 38.906 -10.641 1 54.28 174 LYS B CA 1
ATOM 7337 C C . LYS B 1 174 ? -26.031 38.719 -9.289 1 54.28 174 LYS B C 1
ATOM 7339 O O . LYS B 1 174 ? -24.859 38.344 -9.227 1 54.28 174 LYS B O 1
ATOM 7344 N N . LEU B 1 175 ? -26.359 39.438 -8.188 1 54.94 175 LEU B N 1
ATOM 7345 C CA . LEU B 1 175 ? -25.891 39.25 -6.824 1 54.94 175 LEU B CA 1
ATOM 7346 C C . LEU B 1 175 ? -26.484 38 -6.203 1 54.94 175 LEU B C 1
ATOM 7348 O O . LEU B 1 175 ? -27.719 37.844 -6.168 1 54.94 175 LEU B O 1
ATOM 7352 N N . THR B 1 176 ? -25.656 37.031 -5.906 1 62.75 176 THR B N 1
ATOM 7353 C CA . THR B 1 176 ? -26.141 35.875 -5.199 1 62.75 176 THR B CA 1
ATOM 7354 C C . THR B 1 176 ? -26.094 36.062 -3.689 1 62.75 176 THR B C 1
ATOM 7356 O O . THR B 1 176 ? -25.031 36.375 -3.135 1 62.75 176 THR B O 1
ATOM 7359 N N . VAL B 1 177 ? -27.266 36.375 -3.129 1 68.88 177 VAL B N 1
ATOM 7360 C CA . VAL B 1 177 ? -27.375 36.531 -1.686 1 68.88 177 VAL B CA 1
ATOM 7361 C C . VAL B 1 177 ? -27.891 35.25 -1.046 1 68.88 177 VAL B C 1
ATOM 7363 O O . VAL B 1 177 ? -28.797 34.625 -1.576 1 68.88 177 VAL B O 1
ATOM 7366 N N . TRP B 1 178 ? -27.219 34.906 -0.005 1 78.56 178 TRP B N 1
ATOM 7367 C CA . TRP B 1 178 ? -27.672 33.75 0.77 1 78.56 178 TRP B CA 1
ATOM 7368 C C . TRP B 1 178 ? -28.953 34.094 1.532 1 78.56 178 TRP B C 1
ATOM 7370 O O . TRP B 1 178 ? -29.094 35.188 2.086 1 78.56 178 TRP B O 1
ATOM 7380 N N . PRO B 1 179 ? -29.984 33.156 1.683 1 86.56 179 PRO B N 1
ATOM 7381 C CA . PRO B 1 179 ? -30.078 31.891 0.979 1 86.56 179 PRO B CA 1
ATOM 7382 C C . PRO B 1 179 ? -30.906 31.969 -0.302 1 86.56 179 PRO B C 1
ATOM 7384 O O . PRO B 1 179 ? -31.828 32.781 -0.387 1 86.56 179 PRO B O 1
ATOM 7387 N N . GLU B 1 180 ? -30.531 31.188 -1.244 1 83.19 180 GLU B N 1
ATOM 7388 C CA . GLU B 1 180 ? -31.297 31.125 -2.484 1 83.19 180 GLU B CA 1
ATOM 7389 C C . GLU B 1 180 ? -32.312 29.984 -2.447 1 83.19 180 GLU B C 1
ATOM 7391 O O . GLU B 1 180 ? -33.406 30.109 -2.992 1 83.19 180 GLU B O 1
ATOM 7396 N N . THR B 1 181 ? -31.906 28.969 -1.854 1 90.56 181 THR B N 1
ATOM 7397 C CA . THR B 1 181 ? -32.75 27.781 -1.741 1 90.56 181 THR B CA 1
ATOM 7398 C C . THR B 1 181 ? -32.75 27.25 -0.31 1 90.56 181 THR B C 1
ATOM 7400 O O . THR B 1 181 ? -32 27.75 0.538 1 90.56 181 THR B O 1
ATOM 7403 N N . LEU B 1 182 ? -33.656 26.359 -0.076 1 92.31 182 LEU B N 1
ATOM 7404 C CA . LEU B 1 182 ? -33.719 25.734 1.241 1 92.31 182 LEU B CA 1
ATOM 7405 C C . LEU B 1 182 ? -32.406 25.016 1.554 1 92.31 182 LEU B C 1
ATOM 7407 O O . LEU B 1 182 ? -31.953 25.016 2.699 1 92.31 182 LEU B O 1
ATOM 7411 N N . VAL B 1 183 ? -31.828 24.406 0.58 1 90.31 183 VAL B N 1
ATOM 7412 C CA . VAL B 1 183 ? -30.578 23.703 0.744 1 90.31 183 VAL B CA 1
ATOM 7413 C C . VAL B 1 183 ? -29.469 24.688 1.124 1 90.31 183 VAL B C 1
ATOM 7415 O O . VAL B 1 183 ? -28.641 24.391 1.982 1 90.31 183 VAL B O 1
ATOM 7418 N N . ASP B 1 184 ? -29.516 25.781 0.537 1 87.06 184 ASP B N 1
ATOM 7419 C CA . ASP B 1 184 ? -28.562 26.828 0.869 1 87.06 184 ASP B CA 1
ATOM 7420 C C . ASP B 1 184 ? -28.734 27.297 2.314 1 87.06 184 ASP B C 1
ATOM 7422 O O . ASP B 1 184 ? -27.75 27.531 3.021 1 87.06 184 ASP B O 1
ATOM 7426 N N . PHE B 1 185 ? -30 27.484 2.621 1 90.25 185 PHE B N 1
ATOM 7427 C CA . PHE B 1 185 ? -30.312 27.891 3.986 1 90.25 185 PHE B CA 1
ATOM 7428 C C . PHE B 1 185 ? -29.797 26.859 4.988 1 90.25 185 PHE B C 1
ATOM 7430 O O . PHE B 1 185 ? -29.188 27.219 5.992 1 90.25 185 PHE B O 1
ATOM 7437 N N . LEU B 1 186 ? -29.922 25.594 4.691 1 91.38 186 LEU B N 1
ATOM 7438 C CA . LEU B 1 186 ? -29.547 24.516 5.59 1 91.38 186 LEU B CA 1
ATOM 7439 C C . LEU B 1 186 ? -28.031 24.312 5.605 1 91.38 186 LEU B C 1
ATOM 7441 O O . LEU B 1 186 ? -27.5 23.688 6.523 1 91.38 186 LEU B O 1
ATOM 7445 N N . SER B 1 187 ? -27.375 24.75 4.691 1 85.75 187 SER B N 1
ATOM 7446 C CA . SER B 1 187 ? -25.922 24.625 4.664 1 85.75 187 SER B CA 1
ATOM 7447 C C . SER B 1 187 ? -25.297 25.328 5.855 1 85.75 187 SER B C 1
ATOM 7449 O O . SER B 1 187 ? -24.219 24.922 6.328 1 85.75 187 SER B O 1
ATOM 7451 N N . LYS B 1 188 ? -26.031 26.281 6.398 1 83.25 188 LYS B N 1
ATOM 7452 C CA . LYS B 1 188 ? -25.469 27.031 7.516 1 83.25 188 LYS B CA 1
ATOM 7453 C C . LYS B 1 188 ? -26.25 26.766 8.805 1 83.25 188 LYS B C 1
ATOM 7455 O O . LYS B 1 188 ? -25.734 26.969 9.906 1 83.25 188 LYS B O 1
ATOM 7460 N N . ARG B 1 189 ? -27.469 26.406 8.641 1 89.88 189 ARG B N 1
ATOM 7461 C CA . ARG B 1 189 ? -28.312 26.359 9.828 1 89.88 189 ARG B CA 1
ATOM 7462 C C . ARG B 1 189 ? -28.766 24.922 10.109 1 89.88 189 ARG B C 1
ATOM 7464 O O . ARG B 1 189 ? -29.672 24.703 10.906 1 89.88 189 ARG B O 1
ATOM 7471 N N . LEU B 1 190 ? -28.109 24.016 9.555 1 92.69 190 LEU B N 1
ATOM 7472 C CA . LEU B 1 190 ? -28.531 22.625 9.68 1 92.69 190 LEU B CA 1
ATOM 7473 C C . LEU B 1 190 ? -28.438 22.156 11.133 1 92.69 190 LEU B C 1
ATOM 7475 O O . LEU B 1 190 ? -29.406 21.594 11.664 1 92.69 190 LEU B O 1
ATOM 7479 N N . THR B 1 191 ? -27.312 22.375 11.797 1 90.88 191 THR B N 1
ATOM 7480 C CA . THR B 1 191 ? -27.047 21.875 13.141 1 90.88 191 THR B CA 1
ATOM 7481 C C . THR B 1 191 ? -28.031 22.453 14.148 1 90.88 191 THR B C 1
ATOM 7483 O O . THR B 1 191 ? -28.406 21.797 15.117 1 90.88 191 THR B O 1
ATOM 7486 N N . SER B 1 192 ? -28.469 23.688 13.938 1 91.69 192 SER B N 1
ATOM 7487 C CA . SER B 1 192 ? -29.375 24.344 14.867 1 91.69 192 SER B CA 1
ATOM 7488 C C . SER B 1 192 ? -30.828 23.938 14.602 1 91.69 192 SER B C 1
ATOM 7490 O O . SER B 1 192 ? -31.656 23.953 15.516 1 91.69 192 SER B O 1
ATOM 7492 N N . MET B 1 193 ? -31.141 23.516 13.43 1 94.5 193 MET B N 1
ATOM 7493 C CA . MET B 1 193 ? -32.531 23.297 13.039 1 94.5 193 MET B CA 1
ATOM 7494 C C . MET B 1 193 ? -32.875 21.812 13.062 1 94.5 193 MET B C 1
ATOM 7496 O O . MET B 1 193 ? -34.031 21.438 13.07 1 94.5 193 MET B O 1
ATOM 7500 N N . PHE B 1 194 ? -31.891 21 13.039 1 96.12 194 PHE B N 1
ATOM 7501 C CA . PHE B 1 194 ? -32.125 19.562 12.961 1 96.12 194 PHE B CA 1
ATOM 7502 C C . PHE B 1 194 ? -31.641 18.859 14.227 1 96.12 194 PHE B C 1
ATOM 7504 O O . PHE B 1 194 ? -30.875 19.422 15 1 96.12 194 PHE B O 1
ATOM 7511 N N . THR B 1 195 ? -32.125 17.672 14.438 1 94.56 195 THR B N 1
ATOM 7512 C CA . THR B 1 195 ? -31.734 16.844 15.578 1 94.56 195 THR B CA 1
ATOM 7513 C C . THR B 1 195 ? -31.875 15.359 15.242 1 94.56 195 THR B C 1
ATOM 7515 O O . THR B 1 195 ? -32.469 15.008 14.227 1 94.56 195 THR B O 1
ATOM 7518 N N . ILE B 1 196 ? -31.203 14.586 16.031 1 95.94 196 ILE B N 1
ATOM 7519 C CA . ILE B 1 196 ? -31.328 13.141 15.859 1 95.94 196 ILE B CA 1
ATOM 7520 C C . ILE B 1 196 ? -32.438 12.609 16.75 1 95.94 196 ILE B C 1
ATOM 7522 O O . ILE B 1 196 ? -32.469 12.859 17.953 1 95.94 196 ILE B O 1
ATOM 7526 N N . ARG B 1 197 ? -33.406 11.984 16.203 1 94.75 197 ARG B N 1
ATOM 7527 C CA . ARG B 1 197 ? -34.469 11.328 16.953 1 94.75 197 ARG B CA 1
ATOM 7528 C C . ARG B 1 197 ? -34.375 9.812 16.828 1 94.75 197 ARG B C 1
ATOM 7530 O O . ARG B 1 197 ? -34.031 9.297 15.758 1 94.75 197 ARG B O 1
ATOM 7537 N N . ALA B 1 198 ? -34.688 9.141 17.906 1 94.88 198 ALA B N 1
ATOM 7538 C CA . ALA B 1 198 ? -34.594 7.684 17.953 1 94.88 198 ALA B CA 1
ATOM 7539 C C . ALA B 1 198 ? -35.969 7.031 17.938 1 94.88 198 ALA B C 1
ATOM 7541 O O . ALA B 1 198 ? -36.875 7.496 18.609 1 94.88 198 ALA B O 1
ATOM 7542 N N . TYR B 1 199 ? -36.125 6.035 17.141 1 93.75 199 TYR B N 1
ATOM 7543 C CA . TYR B 1 199 ? -37.344 5.27 17.016 1 93.75 199 TYR B CA 1
ATOM 7544 C C . TYR B 1 199 ? -37.094 3.787 17.25 1 93.75 199 TYR B C 1
ATOM 7546 O O . TYR B 1 199 ? -36.125 3.221 16.734 1 93.75 199 TYR B O 1
ATOM 7554 N N . PRO B 1 200 ? -37.875 3.184 18.062 1 91.31 200 PRO B N 1
ATOM 7555 C CA . PRO B 1 200 ? -37.719 1.736 18.234 1 91.31 200 PRO B CA 1
ATOM 7556 C C . PRO B 1 200 ? -38.125 0.948 17 1 91.31 200 PRO B C 1
ATOM 7558 O O . PRO B 1 200 ? -39.094 1.328 16.312 1 91.31 200 PRO B O 1
ATOM 7561 N N . LEU B 1 201 ? -37.438 -0.072 16.734 1 92.75 201 LEU B N 1
ATOM 7562 C CA . LEU B 1 201 ? -37.719 -0.939 15.586 1 92.75 201 LEU B CA 1
ATOM 7563 C C . LEU B 1 201 ? -38.219 -2.307 16.062 1 92.75 201 LEU B C 1
ATOM 7565 O O . LEU B 1 201 ? -37.906 -2.734 17.172 1 92.75 201 LEU B O 1
ATOM 7569 N N . ASP B 1 202 ? -38.969 -2.992 15.203 1 89.31 202 ASP B N 1
ATOM 7570 C CA . ASP B 1 202 ? -39.5 -4.324 15.477 1 89.31 202 ASP B CA 1
ATOM 7571 C C . ASP B 1 202 ? -38.625 -5.406 14.844 1 89.31 202 ASP B C 1
ATOM 7573 O O . ASP B 1 202 ? -38.562 -5.5 13.617 1 89.31 202 ASP B O 1
ATOM 7577 N N . PRO B 1 203 ? -38 -6.234 15.641 1 90.81 203 PRO B N 1
ATOM 7578 C CA . PRO B 1 203 ? -37.156 -7.293 15.094 1 90.81 203 PRO B CA 1
ATOM 7579 C C . PRO B 1 203 ? -37.906 -8.25 14.188 1 90.81 203 PRO B C 1
ATOM 7581 O O . PRO B 1 203 ? -37.312 -8.875 13.305 1 90.81 203 PRO B O 1
ATOM 7584 N N . ALA B 1 204 ? -39.156 -8.367 14.375 1 87.56 204 ALA B N 1
ATOM 7585 C CA . ALA B 1 204 ? -39.969 -9.281 13.578 1 87.56 204 ALA B CA 1
ATOM 7586 C C . ALA B 1 204 ? -40.156 -8.766 12.148 1 87.56 204 ALA B C 1
ATOM 7588 O O . ALA B 1 204 ? -40.406 -9.547 11.234 1 87.56 204 ALA B O 1
ATOM 7589 N N . LEU B 1 205 ? -39.938 -7.516 11.984 1 91.38 205 LEU B N 1
ATOM 7590 C CA . LEU B 1 205 ? -40.156 -6.918 10.672 1 91.38 205 LEU B CA 1
ATOM 7591 C C . LEU B 1 205 ? -38.812 -6.73 9.938 1 91.38 205 LEU B C 1
ATOM 7593 O O . LEU B 1 205 ? -38.781 -6.102 8.883 1 91.38 205 LEU B O 1
ATOM 7597 N N . LEU B 1 206 ? -37.812 -7.242 10.492 1 92.38 206 LEU B N 1
ATOM 7598 C CA . LEU B 1 206 ? -36.5 -7.152 9.852 1 92.38 206 LEU B CA 1
ATOM 7599 C C . LEU B 1 206 ? -36.469 -7.953 8.555 1 92.38 206 LEU B C 1
ATOM 7601 O O . LEU B 1 206 ? -36.906 -9.109 8.523 1 92.38 206 LEU B O 1
ATOM 7605 N N . ALA B 1 207 ? -36.031 -7.285 7.492 1 92.5 207 ALA B N 1
ATOM 7606 C CA . ALA B 1 207 ? -35.969 -7.938 6.188 1 92.5 207 ALA B CA 1
ATOM 7607 C C . ALA B 1 207 ? -34.531 -8.047 5.699 1 92.5 207 ALA B C 1
ATOM 7609 O O . ALA B 1 207 ? -33.719 -7.16 5.941 1 92.5 207 ALA B O 1
ATOM 7610 N N . ASN B 1 208 ? -34.25 -9.172 5.066 1 89.5 208 ASN B N 1
ATOM 7611 C CA . ASN B 1 208 ? -32.938 -9.336 4.457 1 89.5 208 ASN B CA 1
ATOM 7612 C C . ASN B 1 208 ? -32.75 -8.445 3.232 1 89.5 208 ASN B C 1
ATOM 7614 O O . ASN B 1 208 ? -33.719 -8.172 2.516 1 89.5 208 ASN B O 1
ATOM 7618 N N . PRO B 1 209 ? -31.562 -7.953 3.07 1 89.75 209 PRO B N 1
ATOM 7619 C CA . PRO B 1 209 ? -31.312 -7.109 1.898 1 89.75 209 PRO B CA 1
ATOM 7620 C C . PRO B 1 209 ? -31.641 -7.816 0.585 1 89.75 209 PRO B C 1
ATOM 7622 O O . PRO B 1 209 ? -31.484 -9.039 0.482 1 89.75 209 PRO B O 1
ATOM 7625 N N . GLU B 1 210 ? -32.125 -7.066 -0.331 1 85.75 210 GLU B N 1
ATOM 7626 C CA . GLU B 1 210 ? -32.406 -7.547 -1.682 1 85.75 210 GLU B CA 1
ATOM 7627 C C . GLU B 1 210 ? -31.453 -6.906 -2.695 1 85.75 210 GLU B C 1
ATOM 7629 O O . GLU B 1 210 ? -31.359 -5.68 -2.77 1 85.75 210 GLU B O 1
ATOM 7634 N N . LYS B 1 211 ? -30.812 -7.668 -3.494 1 79.75 211 LYS B N 1
ATOM 7635 C CA . LYS B 1 211 ? -29.859 -7.18 -4.488 1 79.75 211 LYS B CA 1
ATOM 7636 C C . LYS B 1 211 ? -28.828 -6.25 -3.855 1 79.75 211 LYS B C 1
ATOM 7638 O O . LYS B 1 211 ? -28.562 -5.16 -4.367 1 79.75 211 LYS B O 1
ATOM 7643 N N . LEU B 1 212 ? -28.5 -6.566 -2.613 1 81.38 212 LEU B N 1
ATOM 7644 C CA . LEU B 1 212 ? -27.422 -5.906 -1.865 1 81.38 212 LEU B CA 1
ATOM 7645 C C . LEU B 1 212 ? -27.891 -4.559 -1.331 1 81.38 212 LEU B C 1
ATOM 7647 O O . LEU B 1 212 ? -27.078 -3.74 -0.899 1 81.38 212 LEU B O 1
ATOM 7651 N N . ARG B 1 213 ? -29.172 -4.344 -1.376 1 89.06 213 ARG B N 1
ATOM 7652 C CA . ARG B 1 213 ? -29.734 -3.125 -0.807 1 89.06 213 ARG B CA 1
ATOM 7653 C C . ARG B 1 213 ? -30.531 -3.428 0.463 1 89.06 213 ARG B C 1
ATOM 7655 O O . ARG B 1 213 ? -31.297 -4.391 0.508 1 89.06 213 ARG B O 1
ATOM 7662 N N . ALA B 1 214 ? -30.25 -2.594 1.405 1 92.88 214 ALA B N 1
ATOM 7663 C CA . ALA B 1 214 ? -30.984 -2.76 2.654 1 92.88 214 ALA B CA 1
ATOM 7664 C C . ALA B 1 214 ? -32.438 -2.357 2.482 1 92.88 214 ALA B C 1
ATOM 7666 O O . ALA B 1 214 ? -32.781 -1.498 1.657 1 92.88 214 ALA B O 1
ATOM 7667 N N . LEU B 1 215 ? -33.312 -3.025 3.182 1 92.44 215 LEU B N 1
ATOM 7668 C CA . LEU B 1 215 ? -34.75 -2.703 3.232 1 92.44 215 LEU B CA 1
ATOM 7669 C C . LEU B 1 215 ? -35.156 -2.279 4.637 1 92.44 215 LEU B C 1
ATOM 7671 O O . LEU B 1 215 ? -35.75 -3.057 5.371 1 92.44 215 LEU B O 1
ATOM 7675 N N . PRO B 1 216 ? -34.812 -1.007 4.895 1 92.38 216 PRO B N 1
ATOM 7676 C CA . PRO B 1 216 ? -35.125 -0.539 6.246 1 92.38 216 PRO B CA 1
ATOM 7677 C C . PRO B 1 216 ? -36.625 -0.606 6.547 1 92.38 216 PRO B C 1
ATOM 7679 O O . PRO B 1 216 ? -37.438 -0.413 5.652 1 92.38 216 PRO B O 1
ATOM 7682 N N . GLN B 1 217 ? -36.938 -0.816 7.758 1 92.69 217 GLN B N 1
ATOM 7683 C CA . GLN B 1 217 ? -38.312 -0.924 8.227 1 92.69 217 GLN B CA 1
ATOM 7684 C C . GLN B 1 217 ? -39.062 0.405 8.078 1 92.69 217 GLN B C 1
ATOM 7686 O O . GLN B 1 217 ? -38.469 1.466 8.352 1 92.69 217 GLN B O 1
ATOM 7691 N N . SER B 1 218 ? -40.25 0.299 7.59 1 90.81 218 SER B N 1
ATOM 7692 C CA . SER B 1 218 ? -41.062 1.502 7.5 1 90.81 218 SER B CA 1
ATOM 7693 C C . SER B 1 218 ? -41.719 1.837 8.844 1 90.81 218 SER B C 1
ATOM 7695 O O . SER B 1 218 ? -42.156 0.944 9.562 1 90.81 218 SER B O 1
ATOM 7697 N N . LEU B 1 219 ? -41.562 3.025 9.219 1 90.75 219 LEU B N 1
ATOM 7698 C CA . LEU B 1 219 ? -42.188 3.484 10.461 1 90.75 219 LEU B CA 1
ATOM 7699 C C . LEU B 1 219 ? -43.562 4.086 10.211 1 90.75 219 LEU B C 1
ATOM 7701 O O . LEU B 1 219 ? -43.75 4.828 9.242 1 90.75 219 LEU B O 1
ATOM 7705 N N . PRO B 1 220 ? -44.5 3.723 11.016 1 84.19 220 PRO B N 1
ATOM 7706 C CA . PRO B 1 220 ? -45.812 4.352 10.883 1 84.19 220 PRO B CA 1
ATOM 7707 C C . PRO B 1 220 ? -45.781 5.848 11.18 1 84.19 220 PRO B C 1
ATOM 7709 O O . PRO B 1 220 ? -44.875 6.324 11.883 1 84.19 220 PRO B O 1
ATOM 7712 N N . ALA B 1 221 ? -46.688 6.609 10.656 1 79.38 221 ALA B N 1
ATOM 7713 C CA . ALA B 1 221 ? -46.75 8.055 10.836 1 79.38 221 ALA B CA 1
ATOM 7714 C C . ALA B 1 221 ? -46.969 8.422 12.305 1 79.38 221 ALA B C 1
ATOM 7716 O O . ALA B 1 221 ? -46.562 9.5 12.742 1 79.38 221 ALA B O 1
ATOM 7717 N N . SER B 1 222 ? -47.469 7.441 13.016 1 80 222 SER B N 1
ATOM 7718 C CA . SER B 1 222 ? -47.781 7.695 14.422 1 80 222 SER B CA 1
ATOM 7719 C C . SER B 1 222 ? -46.625 7.293 15.328 1 80 222 SER B C 1
ATOM 7721 O O . SER B 1 222 ? -46.719 7.422 16.547 1 80 222 SER B O 1
ATOM 7723 N N . ALA B 1 223 ? -45.625 6.914 14.734 1 85.38 223 ALA B N 1
ATOM 7724 C CA . ALA B 1 223 ? -44.5 6.477 15.555 1 85.38 223 ALA B CA 1
ATOM 7725 C C . ALA B 1 223 ? -43.906 7.641 16.344 1 85.38 223 ALA B C 1
ATOM 7727 O O . ALA B 1 223 ? -43.688 8.719 15.797 1 85.38 223 ALA B O 1
ATOM 7728 N N . LEU B 1 224 ? -43.781 7.461 17.641 1 86.19 224 LEU B N 1
ATOM 7729 C CA . LEU B 1 224 ? -43.219 8.492 18.516 1 86.19 224 LEU B CA 1
ATOM 7730 C C . LEU B 1 224 ? -41.75 8.211 18.828 1 86.19 224 LEU B C 1
ATOM 7732 O O . LEU B 1 224 ? -41.375 7.062 19.078 1 86.19 224 LEU B O 1
ATOM 7736 N N . PRO B 1 225 ? -41 9.219 18.75 1 91.12 225 PRO B N 1
ATOM 7737 C CA . PRO B 1 225 ? -39.594 9.055 19.109 1 91.12 225 PRO B CA 1
ATOM 7738 C C . PRO B 1 225 ? -39.375 8.797 20.594 1 91.12 225 PRO B C 1
ATOM 7740 O O . PRO B 1 225 ? -40.219 9.172 21.406 1 91.12 225 PRO B O 1
ATOM 7743 N N . ILE B 1 226 ? -38.312 8.117 20.844 1 89.94 226 ILE B N 1
ATOM 7744 C CA . ILE B 1 226 ? -37.906 7.883 22.219 1 89.94 226 ILE B CA 1
ATOM 7745 C C . ILE B 1 226 ? -37.375 9.18 22.828 1 89.94 226 ILE B C 1
ATOM 7747 O O . ILE B 1 226 ? -36.625 9.914 22.188 1 89.94 226 ILE B O 1
ATOM 7751 N N . GLU B 1 227 ? -37.781 9.445 23.953 1 85.5 227 GLU B N 1
ATOM 7752 C CA . GLU B 1 227 ? -37.344 10.664 24.625 1 85.5 227 GLU B CA 1
ATOM 7753 C C . GLU B 1 227 ? -35.906 10.539 25.109 1 85.5 227 GLU B C 1
ATOM 7755 O O . GLU B 1 227 ? -35.5 9.477 25.594 1 85.5 227 GLU B O 1
ATOM 7760 N N . GLY B 1 228 ? -35.188 11.547 24.891 1 82.62 228 GLY B N 1
ATOM 7761 C CA . GLY B 1 228 ? -33.781 11.555 25.328 1 82.62 228 GLY B CA 1
ATOM 7762 C C . GLY B 1 228 ? -32.875 10.812 24.406 1 82.62 228 GLY B C 1
ATOM 7763 O O . GLY B 1 228 ? -33.156 10.664 23.203 1 82.62 228 GLY B O 1
ATOM 7764 N N . ASP B 1 229 ? -31.703 10.5 24.906 1 85.62 229 ASP B N 1
ATOM 7765 C CA . ASP B 1 229 ? -30.719 9.734 24.172 1 85.62 229 ASP B CA 1
ATOM 7766 C C . ASP B 1 229 ? -30.656 8.289 24.656 1 85.62 229 ASP B C 1
ATOM 7768 O O . ASP B 1 229 ? -29.984 7.988 25.641 1 85.62 229 ASP B O 1
ATOM 7772 N N . PRO B 1 230 ? -31.328 7.469 23.969 1 87.31 230 PRO B N 1
ATOM 7773 C CA . PRO B 1 230 ? -31.406 6.082 24.422 1 87.31 230 PRO B CA 1
ATOM 7774 C C . PRO B 1 230 ? -30.062 5.367 24.359 1 87.31 230 PRO B C 1
ATOM 7776 O O . PRO B 1 230 ? -29.891 4.297 24.953 1 87.31 230 PRO B O 1
ATOM 7779 N N . LEU B 1 231 ? -29.156 5.867 23.672 1 89.62 231 LEU B N 1
ATOM 7780 C CA . LEU B 1 231 ? -27.875 5.176 23.5 1 89.62 231 LEU B CA 1
ATOM 7781 C C . LEU B 1 231 ? -26.844 5.734 24.469 1 89.62 231 LEU B C 1
ATOM 7783 O O . LEU B 1 231 ? -25.688 5.27 24.484 1 89.62 231 LEU B O 1
ATOM 7787 N N . SER B 1 232 ? -27.25 6.637 25.25 1 85.56 232 SER B N 1
ATOM 7788 C CA . SER B 1 232 ? -26.312 7.223 26.219 1 85.56 232 SER B CA 1
ATOM 7789 C C . SER B 1 232 ? -25.781 6.176 27.188 1 85.56 232 SER B C 1
ATOM 7791 O O . SER B 1 232 ? -26.562 5.434 27.797 1 85.56 232 SER B O 1
ATOM 7793 N N . GLY B 1 233 ? -24.5 6.012 27.281 1 86.94 233 GLY B N 1
ATOM 7794 C CA . GLY B 1 233 ? -23.891 5.078 28.219 1 86.94 233 GLY B CA 1
ATOM 7795 C C . GLY B 1 233 ? -23.828 3.66 27.688 1 86.94 233 GLY B C 1
ATOM 7796 O O . GLY B 1 233 ? -23.422 2.74 28.406 1 86.94 233 GLY B O 1
ATOM 7797 N N . LEU B 1 234 ? -24.266 3.463 26.531 1 90.88 234 LEU B N 1
ATOM 7798 C CA . LEU B 1 234 ? -24.281 2.111 25.984 1 90.88 234 LEU B CA 1
ATOM 7799 C C . LEU B 1 234 ? -23.078 1.886 25.078 1 90.88 234 LEU B C 1
ATOM 7801 O O . LEU B 1 234 ? -22.469 0.808 25.094 1 90.88 234 LEU B O 1
ATOM 7805 N N . ILE B 1 235 ? -22.766 2.912 24.312 1 93.56 235 ILE B N 1
ATOM 7806 C CA . ILE B 1 235 ? -21.719 2.734 23.312 1 93.56 235 ILE B CA 1
ATOM 7807 C C . ILE B 1 235 ? -20.688 3.859 23.438 1 93.56 235 ILE B C 1
ATOM 7809 O O . ILE B 1 235 ? -21.047 5.039 23.391 1 93.56 235 ILE B O 1
ATOM 7813 N N . LYS B 1 236 ? -19.453 3.508 23.656 1 92.75 236 LYS B N 1
ATOM 7814 C CA . LYS B 1 236 ? -18.344 4.457 23.594 1 92.75 236 LYS B CA 1
ATOM 7815 C C . LYS B 1 236 ? -17.656 4.391 22.234 1 92.75 236 LYS B C 1
ATOM 7817 O O . LYS B 1 236 ? -17.234 3.316 21.797 1 92.75 236 LYS B O 1
ATOM 7822 N N . VAL B 1 237 ? -17.609 5.512 21.594 1 94.25 237 VAL B N 1
ATOM 7823 C CA . VAL B 1 237 ? -17.062 5.527 20.234 1 94.25 237 VAL B CA 1
ATOM 7824 C C . VAL B 1 237 ? -15.742 6.301 20.219 1 94.25 237 VAL B C 1
ATOM 7826 O O . VAL B 1 237 ? -15.656 7.41 20.766 1 94.25 237 VAL B O 1
ATOM 7829 N N . HIS B 1 238 ? -14.648 5.703 19.734 1 92.44 238 HIS B N 1
ATOM 7830 C CA . HIS B 1 238 ? -13.375 6.355 19.469 1 92.44 238 HIS B CA 1
ATOM 7831 C C . HIS B 1 238 ? -12.945 6.148 18.016 1 92.44 238 HIS B C 1
ATOM 7833 O O . HIS B 1 238 ? -13.328 5.16 17.391 1 92.44 238 HIS B O 1
ATOM 7839 N N . ASP B 1 239 ? -12.258 7.07 17.484 1 91.31 239 ASP B N 1
ATOM 7840 C CA . ASP B 1 239 ? -11.906 6.93 16.078 1 91.31 239 ASP B CA 1
ATOM 7841 C C . ASP B 1 239 ? -10.516 7.504 15.797 1 91.31 239 ASP B C 1
ATOM 7843 O O . ASP B 1 239 ? -10.047 8.375 16.531 1 91.31 239 ASP B O 1
ATOM 7847 N N . ILE B 1 240 ? -9.828 6.926 14.852 1 87.12 240 ILE B N 1
ATOM 7848 C CA . ILE B 1 240 ? -8.594 7.426 14.25 1 87.12 240 ILE B CA 1
ATOM 7849 C C . ILE B 1 240 ? -8.836 7.754 12.781 1 87.12 240 ILE B C 1
ATOM 7851 O O . ILE B 1 240 ? -8.953 6.852 11.945 1 87.12 240 ILE B O 1
ATOM 7855 N N . PRO B 1 241 ? -8.922 9.039 12.453 1 82.12 241 PRO B N 1
ATOM 7856 C CA . PRO B 1 241 ? -9.18 9.422 11.062 1 82.12 241 PRO B CA 1
ATOM 7857 C C . PRO B 1 241 ? -7.992 9.148 10.141 1 82.12 241 PRO B C 1
ATOM 7859 O O . PRO B 1 241 ? -6.887 8.891 10.617 1 82.12 241 PRO B O 1
ATOM 7862 N N . ALA B 1 242 ? -8.305 9.18 8.836 1 75.44 242 ALA B N 1
ATOM 7863 C CA . ALA B 1 242 ? -7.27 8.914 7.836 1 75.44 242 ALA B CA 1
ATOM 7864 C C . ALA B 1 242 ? -6.191 9.992 7.863 1 75.44 242 ALA B C 1
ATOM 7866 O O . ALA B 1 242 ? -5 9.688 7.75 1 75.44 242 ALA B O 1
ATOM 7867 N N . GLN B 1 243 ? -6.785 11.242 7.926 1 61.12 243 GLN B N 1
ATOM 7868 C CA . GLN B 1 243 ? -5.832 12.344 8.008 1 61.12 243 GLN B CA 1
ATOM 7869 C C . GLN B 1 243 ? -5.371 12.562 9.445 1 61.12 243 GLN B C 1
ATOM 7871 O O . GLN B 1 243 ? -6.172 12.945 10.305 1 61.12 243 GLN B O 1
ATOM 7876 N N . ARG B 1 244 ? -4.609 11.844 10.047 1 51.78 244 ARG B N 1
ATOM 7877 C CA . ARG B 1 244 ? -4.188 11.836 11.445 1 51.78 244 ARG B CA 1
ATOM 7878 C C . ARG B 1 244 ? -3.545 13.164 11.836 1 51.78 244 ARG B C 1
ATOM 7880 O O . ARG B 1 244 ? -2.717 13.219 12.742 1 51.78 244 ARG B O 1
ATOM 7887 N N . GLY B 1 245 ? -4.434 14.469 11.57 1 42.97 245 GLY B N 1
ATOM 7888 C CA . GLY B 1 245 ? -4.031 15.781 12.047 1 42.97 245 GLY B CA 1
ATOM 7889 C C . GLY B 1 245 ? -2.674 16.219 11.523 1 42.97 245 GLY B C 1
ATOM 7890 O O . GLY B 1 245 ? -2.08 17.172 12.031 1 42.97 245 GLY B O 1
ATOM 7891 N N . PHE B 1 246 ? -2.094 15.43 10.984 1 35.84 246 PHE B N 1
ATOM 7892 C CA . PHE B 1 246 ? -0.842 16.078 10.602 1 35.84 246 PHE B CA 1
ATOM 7893 C C . PHE B 1 246 ? -1.108 17.391 9.891 1 35.84 246 PHE B C 1
ATOM 7895 O O . PHE B 1 246 ? -0.313 18.328 9.984 1 35.84 246 PHE B O 1
ATOM 7902 N N . GLY B 1 247 ? -2.365 17.594 9.039 1 30.66 247 GLY B N 1
ATOM 7903 C CA . GLY B 1 247 ? -2.627 18.875 8.406 1 30.66 247 GLY B CA 1
ATOM 7904 C C . GLY B 1 247 ? -3.838 19.578 8.977 1 30.66 247 GLY B C 1
ATOM 7905 O O . GLY B 1 247 ? -4.195 20.672 8.523 1 30.66 247 GLY B O 1
ATOM 7906 N N . GLU B 1 248 ? -4.867 19.016 9.5 1 31.66 248 GLU B N 1
ATOM 7907 C CA . GLU B 1 248 ? -6.156 19.703 9.547 1 31.66 248 GLU B CA 1
ATOM 7908 C C . GLU B 1 248 ? -6.18 20.75 10.648 1 31.66 248 GLU B C 1
ATOM 7910 O O . GLU B 1 248 ? -5.809 20.484 11.789 1 31.66 248 GLU B O 1
ATOM 7915 N N . ILE B 1 249 ? -6.09 21.969 10.203 1 29.41 249 ILE B N 1
ATOM 7916 C CA . ILE B 1 249 ? -6.438 23.125 11.016 1 29.41 249 ILE B CA 1
ATOM 7917 C C . ILE B 1 249 ? -7.863 22.969 11.539 1 29.41 249 ILE B C 1
ATOM 7919 O O . ILE B 1 249 ? -8.805 22.828 10.766 1 29.41 249 ILE B O 1
ATOM 7923 N N . GLN B 1 250 ? -8.148 22.484 12.734 1 29.52 250 GLN B N 1
ATOM 7924 C CA . GLN B 1 250 ? -9.453 22.578 13.383 1 29.52 250 GLN B CA 1
ATOM 7925 C C . GLN B 1 250 ? -10.016 23.984 13.258 1 29.52 250 GLN B C 1
ATOM 7927 O O . GLN B 1 250 ? -9.375 24.953 13.664 1 29.52 250 GLN B O 1
ATOM 7932 N N . ASN B 1 251 ? -10.93 24.281 12.453 1 26.94 251 ASN B N 1
ATOM 7933 C CA . ASN B 1 251 ? -11.648 25.562 12.43 1 26.94 251 ASN B CA 1
ATOM 7934 C C . ASN B 1 251 ? -12.133 25.953 13.82 1 26.94 251 ASN B C 1
ATOM 7936 O O . ASN B 1 251 ? -11.914 27.078 14.266 1 26.94 251 ASN B O 1
ATOM 7940 N N . GLY B 1 252 ? -13.477 25.656 14.219 1 25.78 252 GLY B N 1
ATOM 7941 C CA . GLY B 1 252 ? -14.375 26.656 14.766 1 25.78 252 GLY B CA 1
ATOM 7942 C C . GLY B 1 252 ? -13.961 27.141 16.141 1 25.78 252 GLY B C 1
ATOM 7943 O O . GLY B 1 252 ? -12.836 26.891 16.578 1 25.78 252 GLY B O 1
ATOM 7944 N N . GLY B 1 253 ? -15.078 27.094 17.188 1 24.41 253 GLY B N 1
ATOM 7945 C CA . GLY B 1 253 ? -15.594 27.969 18.234 1 24.41 253 GLY B CA 1
ATOM 7946 C C . GLY B 1 253 ? -14.727 27.984 19.484 1 24.41 253 GLY B C 1
ATOM 7947 O O . GLY B 1 253 ? -13.938 27.062 19.703 1 24.41 253 GLY B O 1
ATOM 7948 N N . GLU B 1 254 ? -14.656 29.203 20.125 1 25.11 254 GLU B N 1
ATOM 7949 C CA . GLU B 1 254 ? -14.164 29.938 21.297 1 25.11 254 GLU B CA 1
ATOM 7950 C C . GLU B 1 254 ? -14.484 29.172 22.594 1 25.11 254 GLU B C 1
ATOM 7952 O O . GLU B 1 254 ? -14.336 29.719 23.688 1 25.11 254 GLU B O 1
ATOM 7957 N N . ASP B 1 255 ? -15.32 28.203 22.938 1 24.22 255 ASP B N 1
ATOM 7958 C CA . ASP B 1 255 ? -15.578 28.297 24.359 1 24.22 255 ASP B CA 1
ATOM 7959 C C . ASP B 1 255 ? -14.273 28.391 25.156 1 24.22 255 ASP B C 1
ATOM 7961 O O . ASP B 1 255 ? -13.227 27.938 24.688 1 24.22 255 ASP B O 1
ATOM 7965 N N . GLU B 1 256 ? -14.273 29.156 26.391 1 24.8 256 GLU B N 1
ATOM 7966 C CA . GLU B 1 256 ? -13.391 29.609 27.453 1 24.8 256 GLU B CA 1
ATOM 7967 C C . GLU B 1 256 ? -12.352 28.547 27.797 1 24.8 256 GLU B C 1
ATOM 7969 O O . GLU B 1 256 ? -11.156 28.844 27.859 1 24.8 256 GLU B O 1
ATOM 7974 N N . GLY B 1 257 ? -12.703 27.844 29 1 24.92 257 GLY B N 1
ATOM 7975 C CA . GLY B 1 257 ? -11.703 27.5 29.984 1 24.92 257 GLY B CA 1
ATOM 7976 C C . GLY B 1 257 ? -10.594 26.609 29.453 1 24.92 257 GLY B C 1
ATOM 7977 O O . GLY B 1 257 ? -9.414 26.922 29.609 1 24.92 257 GLY B O 1
ATOM 7978 N N . GLU B 1 258 ? -10.852 25.328 29.781 1 26.2 258 GLU B N 1
ATOM 7979 C CA . GLU B 1 258 ? -9.797 24.328 29.922 1 26.2 258 GLU B CA 1
ATOM 7980 C C . GLU B 1 258 ? -9.039 24.141 28.609 1 26.2 258 GLU B C 1
ATOM 7982 O O . GLU B 1 258 ? -9.602 24.312 27.531 1 26.2 258 GLU B O 1
ATOM 7987 N N . LEU B 1 259 ? -7.688 24.312 28.688 1 27.27 259 LEU B N 1
ATOM 7988 C CA . LEU B 1 259 ? -6.625 24.125 27.719 1 27.27 259 LEU B CA 1
ATOM 7989 C C . LEU B 1 259 ? -7.016 23.078 26.688 1 27.27 259 LEU B C 1
ATOM 7991 O O . LEU B 1 259 ? -7.062 21.891 27 1 27.27 259 LEU B O 1
ATOM 7995 N N . GLN B 1 260 ? -8.195 23.281 26.125 1 28.47 260 GLN B N 1
ATOM 7996 C CA . GLN B 1 260 ? -8.562 22.406 25.016 1 28.47 260 GLN B CA 1
ATOM 7997 C C . GLN B 1 260 ? -7.344 22.062 24.156 1 28.47 260 GLN B C 1
ATOM 7999 O O . GLN B 1 260 ? -6.848 22.922 23.422 1 28.47 260 GLN B O 1
ATOM 8004 N N . THR B 1 261 ? -6.332 21.484 24.859 1 29.8 261 THR B N 1
ATOM 8005 C CA . THR B 1 261 ? -5.27 20.797 24.125 1 29.8 261 THR B CA 1
ATOM 8006 C C . THR B 1 261 ? -5.742 20.375 22.75 1 29.8 261 THR B C 1
ATOM 8008 O O . THR B 1 261 ? -6.816 19.781 22.609 1 29.8 261 THR B O 1
ATOM 8011 N N . SER B 1 262 ? -5.633 21.266 21.938 1 30.86 262 SER B N 1
ATOM 8012 C CA . SER B 1 262 ? -5.863 21.047 20.516 1 30.86 262 SER B CA 1
ATOM 8013 C C . SER B 1 262 ? -5.766 19.562 20.172 1 30.86 262 SER B C 1
ATOM 8015 O O . SER B 1 262 ? -4.734 18.938 20.406 1 30.86 262 SER B O 1
ATOM 8017 N N . ALA B 1 263 ? -6.695 18.812 20.625 1 33.53 263 ALA B N 1
ATOM 8018 C CA . ALA B 1 263 ? -6.859 17.375 20.469 1 33.53 263 ALA B CA 1
ATOM 8019 C C . ALA B 1 263 ? -6 16.844 19.312 1 33.53 263 ALA B C 1
ATOM 8021 O O . ALA B 1 263 ? -5.613 15.68 19.312 1 33.53 263 ALA B O 1
ATOM 8022 N N . GLY B 1 264 ? -6.133 17.266 18.219 1 33.94 264 GLY B N 1
ATOM 8023 C CA . GLY B 1 264 ? -5.57 16.719 16.984 1 33.94 264 GLY B CA 1
ATOM 8024 C C . GLY B 1 264 ? -4.082 16.984 16.859 1 33.94 264 GLY B C 1
ATOM 8025 O O . GLY B 1 264 ? -3.602 17.297 15.766 1 33.94 264 GLY B O 1
ATOM 8026 N N . GLY B 1 265 ? -3.393 17.359 17.812 1 37 265 GLY B N 1
ATOM 8027 C CA . GLY B 1 265 ? -1.97 17.641 17.703 1 37 265 GLY B CA 1
ATOM 8028 C C . GLY B 1 265 ? -1.201 16.562 16.969 1 37 265 GLY B C 1
ATOM 8029 O O . GLY B 1 265 ? -1.351 15.367 17.25 1 37 265 GLY B O 1
ATOM 8030 N N . THR B 1 266 ? -0.798 16.688 15.594 1 46.97 266 THR B N 1
ATOM 8031 C CA . THR B 1 266 ? -0.26 15.883 14.5 1 46.97 266 THR B CA 1
ATOM 8032 C C . THR B 1 266 ? 1.009 15.156 14.938 1 46.97 266 THR B C 1
ATOM 8034 O O . THR B 1 266 ? 1.295 14.055 14.469 1 46.97 266 THR B O 1
ATOM 8037 N N . ARG B 1 267 ? 1.754 15.828 15.977 1 49.59 267 ARG B N 1
ATOM 8038 C CA . ARG B 1 267 ? 3.055 15.242 16.281 1 49.59 267 ARG B CA 1
ATOM 8039 C C . ARG B 1 267 ? 2.951 14.258 17.438 1 49.59 267 ARG B C 1
ATOM 8041 O O . ARG B 1 267 ? 2.125 14.43 18.344 1 49.59 267 ARG B O 1
ATOM 8048 N N . LEU B 1 268 ? 3.535 13.117 17.359 1 47.97 268 LEU B N 1
ATOM 8049 C CA . LEU B 1 268 ? 3.609 12.086 18.391 1 47.97 268 LEU B CA 1
ATOM 8050 C C . LEU B 1 268 ? 3.832 12.711 19.766 1 47.97 268 LEU B C 1
ATOM 8052 O O . LEU B 1 268 ? 3.244 12.266 20.766 1 47.97 268 LEU B O 1
ATOM 8056 N N . SER B 1 269 ? 4.613 13.773 19.828 1 46.06 269 SER B N 1
ATOM 8057 C CA . SER B 1 269 ? 4.918 14.422 21.094 1 46.06 269 SER B CA 1
ATOM 8058 C C . SER B 1 269 ? 3.66 15.008 21.734 1 46.06 269 SER B C 1
ATOM 8060 O O . SER B 1 269 ? 3.457 14.891 22.938 1 46.06 269 SER B O 1
ATOM 8062 N N . GLU B 1 270 ? 2.879 15.539 20.844 1 52 270 GLU B N 1
ATOM 8063 C CA . GLU B 1 270 ? 1.638 16.125 21.328 1 52 270 GLU B CA 1
ATOM 8064 C C . GLU B 1 270 ? 0.68 15.047 21.844 1 52 270 GLU B C 1
ATOM 8066 O O . GLU B 1 270 ? 0.005 15.234 22.844 1 52 270 GLU B O 1
ATOM 8071 N N . GLN B 1 271 ? 0.706 14.008 21.188 1 50.19 271 GLN B N 1
ATOM 8072 C CA . GLN B 1 271 ? -0.149 12.898 21.594 1 50.19 271 GLN B CA 1
ATOM 8073 C C . GLN B 1 271 ? 0.305 12.32 22.938 1 50.19 271 GLN B C 1
ATOM 8075 O O . GLN B 1 271 ? -0.522 11.992 23.781 1 50.19 271 GLN B O 1
ATOM 8080 N N . LEU B 1 272 ? 1.552 12.109 23 1 46.97 272 LEU B N 1
ATOM 8081 C CA . LEU B 1 272 ? 2.094 11.578 24.234 1 46.97 272 LEU B CA 1
ATOM 8082 C C . LEU B 1 272 ? 1.797 12.508 25.406 1 46.97 272 LEU B C 1
ATOM 8084 O O . LEU B 1 272 ? 1.458 12.047 26.5 1 46.97 272 LEU B O 1
ATOM 8088 N N . ARG B 1 273 ? 1.926 13.797 25.172 1 50 273 ARG B N 1
ATOM 8089 C CA . ARG B 1 273 ? 1.624 14.781 26.219 1 50 273 ARG B CA 1
ATOM 8090 C C . ARG B 1 273 ? 0.163 14.695 26.641 1 50 273 ARG B C 1
ATOM 8092 O O . ARG B 1 273 ? -0.145 14.758 27.828 1 50 273 ARG B O 1
ATOM 8099 N N . SER B 1 274 ? -0.574 14.641 25.594 1 51.78 274 SER B N 1
ATOM 8100 C CA . SER B 1 274 ? -2 14.547 25.891 1 51.78 274 SER B CA 1
ATOM 8101 C C . SER B 1 274 ? -2.32 13.297 26.703 1 51.78 274 SER B C 1
ATOM 8103 O O . SER B 1 274 ? -3.104 13.352 27.656 1 51.78 274 SER B O 1
ATOM 8105 N N . TYR B 1 275 ? -1.764 12.258 26.344 1 45 275 TYR B N 1
ATOM 8106 C CA . TYR B 1 275 ? -1.971 11.016 27.078 1 45 275 TYR B CA 1
ATOM 8107 C C . TYR B 1 275 ? -1.496 11.141 28.516 1 45 275 TYR B C 1
ATOM 8109 O O . TYR B 1 275 ? -2.18 10.695 29.438 1 45 275 TYR B O 1
ATOM 8117 N N . TYR B 1 276 ? -0.297 11.641 28.641 1 44.53 276 TYR B N 1
ATOM 8118 C CA . TYR B 1 276 ? 0.248 11.852 29.969 1 44.53 276 TYR B CA 1
ATOM 8119 C C . TYR B 1 276 ? -0.67 12.734 30.812 1 44.53 276 TYR B C 1
ATOM 8121 O O . TYR B 1 276 ? -0.988 12.406 31.953 1 44.53 276 TYR B O 1
ATOM 8129 N N . ALA B 1 277 ? -0.915 13.883 30.188 1 49.31 277 ALA B N 1
ATOM 8130 C CA . ALA B 1 277 ? -1.734 14.859 30.906 1 49.31 277 ALA B CA 1
ATOM 8131 C C . ALA B 1 277 ? -3.072 14.25 31.328 1 49.31 277 ALA B C 1
ATOM 8133 O O . ALA B 1 277 ? -3.555 14.484 32.438 1 49.31 277 ALA B O 1
ATOM 8134 N N . LYS B 1 278 ? -3.553 13.492 30.375 1 46.53 278 LYS B N 1
ATOM 8135 C CA . LYS B 1 278 ? -4.91 13.008 30.594 1 46.53 278 LYS B CA 1
ATOM 8136 C C . LYS B 1 278 ? -4.91 11.75 31.469 1 46.53 278 LYS B C 1
ATOM 8138 O O . LYS B 1 278 ? -5.812 11.539 32.281 1 46.53 278 LYS B O 1
ATOM 8143 N N . HIS B 1 279 ? -3.936 11.094 31.234 1 41.03 279 HIS B N 1
ATOM 8144 C CA . HIS B 1 279 ? -4.098 9.773 31.828 1 41.03 279 HIS B CA 1
ATOM 8145 C C . HIS B 1 279 ? -3.047 9.531 32.906 1 41.03 279 HIS B C 1
ATOM 8147 O O . HIS B 1 279 ? -3.23 8.672 33.781 1 41.03 279 HIS B O 1
ATOM 8153 N N . LEU B 1 280 ? -1.903 10.352 32.719 1 42.78 280 LEU B N 1
ATOM 8154 C CA . LEU B 1 280 ? -0.813 9.992 33.625 1 42.78 280 LEU B CA 1
ATOM 8155 C C . LEU B 1 280 ? -0.512 11.141 34.562 1 42.78 280 LEU B C 1
ATOM 8157 O O . LEU B 1 280 ? 0.071 10.922 35.625 1 42.78 280 LEU B O 1
ATOM 8161 N N . ASP B 1 281 ? -0.519 12.578 34.125 1 41.72 281 ASP B N 1
ATOM 8162 C CA . ASP B 1 281 ? -0.09 13.719 34.938 1 41.72 281 ASP B CA 1
ATOM 8163 C C . ASP B 1 281 ? -0.917 13.836 36.219 1 41.72 281 ASP B C 1
ATOM 8165 O O . ASP B 1 281 ? -2.117 14.117 36.156 1 41.72 281 ASP B O 1
ATOM 8169 N N . PRO B 1 282 ? -0.517 13.414 37.25 1 36.25 282 PRO B N 1
ATOM 8170 C CA . PRO B 1 282 ? -1.23 13.672 38.5 1 36.25 282 PRO B CA 1
ATOM 8171 C C . PRO B 1 282 ? -1.234 15.148 38.906 1 36.25 282 PRO B C 1
ATOM 8173 O O . PRO B 1 282 ? -2.006 15.562 39.75 1 36.25 282 PRO B O 1
ATOM 8176 N N . ALA B 1 283 ? -0.007 15.984 38.906 1 33.94 283 ALA B N 1
ATOM 8177 C CA . ALA B 1 283 ? 0.217 17.188 39.688 1 33.94 283 ALA B CA 1
ATOM 8178 C C . ALA B 1 283 ? -0.304 18.422 38.969 1 33.94 283 ALA B C 1
ATOM 8180 O O . ALA B 1 283 ? -0.189 18.531 37.75 1 33.94 283 ALA B O 1
ATOM 8181 N N . LYS B 1 284 ? -1.254 19.297 39.625 1 34.22 284 LYS B N 1
ATOM 8182 C CA . LYS B 1 284 ? -1.744 20.656 39.375 1 34.22 284 LYS B CA 1
ATOM 8183 C C . LYS B 1 284 ? -0.615 21.578 38.938 1 34.22 284 LYS B C 1
ATOM 8185 O O . LYS B 1 284 ? 0.562 21.219 39.062 1 34.22 284 LYS B O 1
ATOM 8190 N N . GLY B 1 285 ? -0.938 23.062 39.094 1 30.83 285 GLY B N 1
ATOM 8191 C CA . GLY B 1 285 ? -0.561 24.422 38.719 1 30.83 285 GLY B CA 1
ATOM 8192 C C . GLY B 1 285 ? 0.817 24.812 39.219 1 30.83 285 GLY B C 1
ATOM 8193 O O . GLY B 1 285 ? 0.972 25.234 40.344 1 30.83 285 GLY B O 1
ATOM 8194 N N . PRO B 1 286 ? 1.871 24.203 39 1 30.44 286 PRO B N 1
ATOM 8195 C CA . PRO B 1 286 ? 2.971 24.859 39.719 1 30.44 286 PRO B CA 1
ATOM 8196 C C . PRO B 1 286 ? 3.156 26.328 39.312 1 30.44 286 PRO B C 1
ATOM 8198 O O . PRO B 1 286 ? 2.816 26.703 38.188 1 30.44 286 PRO B O 1
ATOM 8201 N N . ASP B 1 287 ? 2.961 27.172 40.156 1 26.67 287 ASP B N 1
ATOM 8202 C CA . ASP B 1 287 ? 3.336 28.578 40.156 1 26.67 287 ASP B CA 1
ATOM 8203 C C . ASP B 1 287 ? 4.805 28.75 39.75 1 26.67 287 ASP B C 1
ATOM 8205 O O . ASP B 1 287 ? 5.691 28.203 40.406 1 26.67 287 ASP B O 1
ATOM 8209 N N . PRO B 1 288 ? 5.129 29 38.531 1 32.28 288 PRO B N 1
ATOM 8210 C CA . PRO B 1 288 ? 6.465 29.078 37.938 1 32.28 288 PRO B CA 1
ATOM 8211 C C . PRO B 1 288 ? 7.316 30.203 38.562 1 32.28 288 PRO B C 1
ATOM 8213 O O . PRO B 1 288 ? 7.043 31.375 38.312 1 32.28 288 PRO B O 1
ATOM 8216 N N . THR B 1 289 ? 7.598 30.297 39.719 1 31.2 289 THR B N 1
ATOM 8217 C CA . THR B 1 289 ? 8.703 31.172 40.094 1 31.2 289 THR B CA 1
ATOM 8218 C C . THR B 1 289 ? 9.984 30.75 39.375 1 31.2 289 THR B C 1
ATOM 8220 O O . THR B 1 289 ? 10.133 29.578 39 1 31.2 289 THR B O 1
ATOM 8223 N N . ASP B 1 290 ? 11.039 31.75 38.938 1 37.28 290 ASP B N 1
ATOM 8224 C CA . ASP B 1 290 ? 12.031 31.734 37.875 1 37.28 290 ASP B CA 1
ATOM 8225 C C . ASP B 1 290 ? 12.953 30.516 38 1 37.28 290 ASP B C 1
ATOM 8227 O O . ASP B 1 290 ? 13.125 29.766 37.031 1 37.28 290 ASP B O 1
ATOM 8231 N N . LEU B 1 291 ? 14.211 30.781 38.75 1 40.53 291 LEU B N 1
ATOM 8232 C CA . LEU B 1 291 ? 15.289 29.812 38.844 1 40.53 291 LEU B CA 1
ATOM 8233 C C . LEU B 1 291 ? 14.797 28.516 39.5 1 40.53 291 LEU B C 1
ATOM 8235 O O . LEU B 1 291 ? 15.133 27.422 39.031 1 40.53 291 LEU B O 1
ATOM 8239 N N . GLU B 1 292 ? 14.062 28.641 40.469 1 44.59 292 GLU B N 1
ATOM 8240 C CA . GLU B 1 292 ? 13.469 27.516 41.188 1 44.59 292 GLU B CA 1
ATOM 8241 C C . GLU B 1 292 ? 12.484 26.75 40.312 1 44.59 292 GLU B C 1
ATOM 8243 O O . GLU B 1 292 ? 12.391 25.516 40.406 1 44.59 292 GLU B O 1
ATOM 8248 N N . ALA B 1 293 ? 12.008 27.578 39.438 1 43.78 293 ALA B N 1
ATOM 8249 C CA . ALA B 1 293 ? 11.047 26.969 38.531 1 43.78 293 ALA B CA 1
ATOM 8250 C C . ALA B 1 293 ? 11.75 26.062 37.5 1 43.78 293 ALA B C 1
ATOM 8252 O O . ALA B 1 293 ? 11.258 24.984 37.188 1 43.78 293 ALA B O 1
ATOM 8253 N N . LEU B 1 294 ? 12.906 26.594 37.156 1 47.16 294 LEU B N 1
ATOM 8254 C CA . LEU B 1 294 ? 13.656 25.812 36.188 1 47.16 294 LEU B CA 1
ATOM 8255 C C . LEU B 1 294 ? 14.156 24.516 36.812 1 47.16 294 LEU B C 1
ATOM 8257 O O . LEU B 1 294 ? 14.117 23.453 36.156 1 47.16 294 LEU B O 1
ATOM 8261 N N . GLN B 1 295 ? 14.695 24.641 38.031 1 51.34 295 GLN B N 1
ATOM 8262 C CA . GLN B 1 295 ? 15.133 23.438 38.75 1 51.34 295 GLN B CA 1
ATOM 8263 C C . GLN B 1 295 ? 13.969 22.5 39 1 51.34 295 GLN B C 1
ATOM 8265 O O . GLN B 1 295 ? 14.109 21.281 38.875 1 51.34 295 GLN B O 1
ATOM 8270 N N . ALA B 1 296 ? 12.992 23.125 39.406 1 47.5 296 ALA B N 1
ATOM 8271 C CA . ALA B 1 296 ? 11.789 22.328 39.656 1 47.5 296 ALA B CA 1
ATOM 8272 C C . ALA B 1 296 ? 11.281 21.688 38.375 1 47.5 296 ALA B C 1
ATOM 8274 O O . ALA B 1 296 ? 10.828 20.547 38.375 1 47.5 296 ALA B O 1
ATOM 8275 N N . MET B 1 297 ? 11.5 22.406 37.344 1 46.78 297 MET B N 1
ATOM 8276 C CA . MET B 1 297 ? 11.055 21.891 36.062 1 46.78 297 MET B CA 1
ATOM 8277 C C . MET B 1 297 ? 11.922 20.719 35.625 1 46.78 297 MET B C 1
ATOM 8279 O O . MET B 1 297 ? 11.406 19.719 35.094 1 46.78 297 MET B O 1
ATOM 8283 N N . GLU B 1 298 ? 13.188 20.891 35.844 1 52.59 298 GLU B N 1
ATOM 8284 C CA . GLU B 1 298 ? 14.078 19.812 35.438 1 52.59 298 GLU B CA 1
ATOM 8285 C C . GLU B 1 298 ? 13.836 18.562 36.281 1 52.59 298 GLU B C 1
ATOM 8287 O O . GLU B 1 298 ? 13.859 17.453 35.75 1 52.59 298 GLU B O 1
ATOM 8292 N N . ALA B 1 299 ? 13.867 18.812 37.625 1 53.28 299 ALA B N 1
ATOM 8293 C CA . ALA B 1 299 ? 13.547 17.672 38.469 1 53.28 299 ALA B CA 1
ATOM 8294 C C . ALA B 1 299 ? 12.211 17.047 38.062 1 53.28 299 ALA B C 1
ATOM 8296 O O . ALA B 1 299 ? 12.062 15.82 38.062 1 53.28 299 ALA B O 1
ATOM 8297 N N . ALA B 1 300 ? 11.352 17.969 37.719 1 48.16 300 ALA B N 1
ATOM 8298 C CA . ALA B 1 300 ? 10.031 17.531 37.281 1 48.16 300 ALA B CA 1
ATOM 8299 C C . ALA B 1 300 ? 10.133 16.797 35.938 1 48.16 300 ALA B C 1
ATOM 8301 O O . ALA B 1 300 ? 9.438 15.805 35.719 1 48.16 300 ALA B O 1
ATOM 8302 N N . GLU B 1 301 ? 11.078 17.234 35.188 1 51.69 301 GLU B N 1
ATOM 8303 C CA . GLU B 1 301 ? 11.273 16.609 33.906 1 51.69 301 GLU B CA 1
ATOM 8304 C C . GLU B 1 301 ? 11.844 15.195 34.031 1 51.69 301 GLU B C 1
ATOM 8306 O O . GLU B 1 301 ? 11.422 14.273 33.344 1 51.69 301 GLU B O 1
ATOM 8311 N N . ASP B 1 302 ? 12.867 15.148 34.875 1 56.44 302 ASP B N 1
ATOM 8312 C CA . ASP B 1 302 ? 13.445 13.82 35.094 1 56.44 302 ASP B CA 1
ATOM 8313 C C . ASP B 1 302 ? 12.414 12.852 35.656 1 56.44 302 ASP B C 1
ATOM 8315 O O . ASP B 1 302 ? 12.344 11.695 35.25 1 56.44 302 ASP B O 1
ATOM 8319 N N . ALA B 1 303 ? 11.758 13.406 36.656 1 52.5 303 ALA B N 1
ATOM 8320 C CA . ALA B 1 303 ? 10.703 12.57 37.219 1 52.5 303 ALA B CA 1
ATOM 8321 C C . ALA B 1 303 ? 9.641 12.234 36.188 1 52.5 303 ALA B C 1
ATOM 8323 O O . ALA B 1 303 ? 9.125 11.117 36.156 1 52.5 303 ALA B O 1
ATOM 8324 N N . PHE B 1 304 ? 9.5 13.195 35.406 1 47.94 304 PHE B N 1
ATOM 8325 C CA . PHE B 1 304 ? 8.531 13.008 34.344 1 47.94 304 PHE B CA 1
ATOM 8326 C C . PHE B 1 304 ? 9.039 12 33.312 1 47.94 304 PHE B C 1
ATOM 8328 O O . PHE B 1 304 ? 8.281 11.141 32.844 1 47.94 304 PHE B O 1
ATOM 8335 N N . ASP B 1 305 ? 10.281 12.141 33.031 1 54.94 305 ASP B N 1
ATOM 8336 C CA . ASP B 1 305 ? 10.875 11.203 32.094 1 54.94 305 ASP B CA 1
ATOM 8337 C C . ASP B 1 305 ? 10.812 9.773 32.625 1 54.94 305 ASP B C 1
ATOM 8339 O O . ASP B 1 305 ? 10.539 8.836 31.859 1 54.94 305 ASP B O 1
ATOM 8343 N N . LEU B 1 306 ? 11.133 9.719 33.812 1 55.62 306 LEU B N 1
ATOM 8344 C CA . LEU B 1 306 ? 11.086 8.383 34.406 1 55.62 306 LEU B CA 1
ATOM 8345 C C . LEU B 1 306 ? 9.672 7.828 34.406 1 55.62 306 LEU B C 1
ATOM 8347 O O . LEU B 1 306 ? 9.453 6.652 34.094 1 55.62 306 LEU B O 1
ATOM 8351 N N . LYS B 1 307 ? 8.781 8.68 34.781 1 49.06 307 LYS B N 1
ATOM 8352 C CA . LYS B 1 307 ? 7.391 8.25 34.781 1 49.06 307 LYS B CA 1
ATOM 8353 C C . LYS B 1 307 ? 6.91 7.914 33.375 1 49.06 307 LYS B C 1
ATOM 8355 O O . LYS B 1 307 ? 6.156 6.957 33.188 1 49.06 307 LYS B O 1
ATOM 8360 N N . LEU B 1 308 ? 7.359 8.734 32.531 1 51.59 308 LEU B N 1
ATOM 8361 C CA . LEU B 1 308 ? 6.984 8.492 31.141 1 51.59 308 LEU B CA 1
ATOM 8362 C C . LEU B 1 308 ? 7.559 7.168 30.641 1 51.59 308 LEU B C 1
ATOM 8364 O O . LEU B 1 308 ? 6.879 6.414 29.938 1 51.59 308 LEU B O 1
ATOM 8368 N N . MET B 1 309 ? 8.758 6.996 30.984 1 58 309 MET B N 1
ATOM 8369 C CA . MET B 1 309 ? 9.414 5.762 30.578 1 58 309 MET B CA 1
ATOM 8370 C C . MET B 1 309 ? 8.688 4.543 31.125 1 58 309 MET B C 1
ATOM 8372 O O . MET B 1 309 ? 8.492 3.555 30.422 1 58 309 MET B O 1
ATOM 8376 N N . GLU B 1 310 ? 8.367 4.691 32.312 1 56.19 310 GLU B N 1
ATOM 8377 C CA . GLU B 1 310 ? 7.672 3.576 32.938 1 56.19 310 GLU B CA 1
ATOM 8378 C C . GLU B 1 310 ? 6.293 3.363 32.312 1 56.19 310 GLU B C 1
ATOM 8380 O O . GLU B 1 310 ? 5.883 2.227 32.094 1 56.19 310 GLU B O 1
ATOM 8385 N N . SER B 1 311 ? 5.699 4.531 32.156 1 52.5 311 SER B N 1
ATOM 8386 C CA . SER B 1 311 ? 4.336 4.441 31.656 1 52.5 311 SER B CA 1
ATOM 8387 C C . SER B 1 311 ? 4.312 3.955 30.219 1 52.5 311 SER B C 1
ATOM 8389 O O . SER B 1 311 ? 3.387 3.248 29.797 1 52.5 311 SER B O 1
ATOM 8391 N N . PHE B 1 312 ? 5.379 4.32 29.594 1 55.47 312 PHE B N 1
ATOM 8392 C CA . PHE B 1 312 ? 5.332 4.012 28.172 1 55.47 312 PHE B CA 1
ATOM 8393 C C . PHE B 1 312 ? 6.023 2.686 27.875 1 55.47 312 PHE B C 1
ATOM 8395 O O . PHE B 1 312 ? 5.969 2.186 26.75 1 55.47 312 PHE B O 1
ATOM 8402 N N . ASN B 1 313 ? 6.645 2.244 28.828 1 60.78 313 ASN B N 1
ATOM 8403 C CA . ASN B 1 313 ? 7.301 0.956 28.641 1 60.78 313 ASN B CA 1
ATOM 8404 C C . ASN B 1 313 ? 6.32 -0.109 28.156 1 60.78 313 ASN B C 1
ATOM 8406 O O . ASN B 1 313 ? 6.656 -0.937 27.312 1 60.78 313 ASN B O 1
ATOM 8410 N N . GLU B 1 314 ? 5.219 0.006 28.781 1 59.34 314 GLU B N 1
ATOM 8411 C CA . GLU B 1 314 ? 4.199 -0.95 28.359 1 59.34 314 GLU B CA 1
ATOM 8412 C C . GLU B 1 314 ? 3.836 -0.753 26.891 1 59.34 314 GLU B C 1
ATOM 8414 O O . GLU B 1 314 ? 3.652 -1.727 26.156 1 59.34 314 GLU B O 1
ATOM 8419 N N . CYS B 1 315 ? 3.787 0.472 26.594 1 57.12 315 CYS B N 1
ATOM 8420 C CA . CYS B 1 315 ? 3.439 0.806 25.203 1 57.12 315 CYS B CA 1
ATOM 8421 C C . CYS B 1 315 ? 4.512 0.323 24.234 1 57.12 315 CYS B C 1
ATOM 8423 O O . CYS B 1 315 ? 4.199 -0.235 23.188 1 57.12 315 CYS B O 1
ATOM 8425 N N . PHE B 1 316 ? 5.68 0.492 24.672 1 62.59 316 PHE B N 1
ATOM 8426 C CA . PHE B 1 316 ? 6.777 0.133 23.781 1 62.59 316 PHE B CA 1
ATOM 8427 C C . PHE B 1 316 ? 6.93 -1.381 23.688 1 62.59 316 PHE B C 1
ATOM 8429 O O . PHE B 1 316 ? 7.32 -1.912 22.656 1 62.59 316 PHE B O 1
ATOM 8436 N N . THR B 1 317 ? 6.535 -1.96 24.688 1 63.31 317 THR B N 1
ATOM 8437 C CA . THR B 1 317 ? 6.531 -3.418 24.656 1 63.31 317 THR B CA 1
ATOM 8438 C C . THR B 1 317 ? 5.461 -3.936 23.703 1 63.31 317 THR B C 1
ATOM 8440 O O . THR B 1 317 ? 5.676 -4.918 23 1 63.31 317 THR B O 1
ATOM 8443 N N . GLU B 1 318 ? 4.453 -3.176 23.781 1 63.12 318 GLU B N 1
ATOM 8444 C CA . GLU B 1 318 ? 3.379 -3.555 22.859 1 63.12 318 GLU B CA 1
ATOM 8445 C C . GLU B 1 318 ? 3.785 -3.322 21.406 1 63.12 318 GLU B C 1
ATOM 8447 O O . GLU B 1 318 ? 3.465 -4.125 20.531 1 63.12 318 GLU B O 1
ATOM 8452 N N . VAL B 1 319 ? 4.484 -2.238 21.203 1 62.19 319 VAL B N 1
ATOM 8453 C CA . VAL B 1 319 ? 4.965 -1.931 19.859 1 62.19 319 VAL B CA 1
ATOM 8454 C C . VAL B 1 319 ? 6.004 -2.965 19.438 1 62.19 319 VAL B C 1
ATOM 8456 O O . VAL B 1 319 ? 6.016 -3.4 18.281 1 62.19 319 VAL B O 1
ATOM 8459 N N . ALA B 1 320 ? 6.816 -3.311 20.359 1 61.72 320 ALA B N 1
ATOM 8460 C CA . ALA B 1 320 ? 7.836 -4.316 20.078 1 61.72 320 ALA B CA 1
ATOM 8461 C C . ALA B 1 320 ? 7.199 -5.656 19.703 1 61.72 320 ALA B C 1
ATOM 8463 O O . ALA B 1 320 ? 7.742 -6.402 18.891 1 61.72 320 ALA B O 1
ATOM 8464 N N . GLY B 1 321 ? 6.129 -5.875 20.328 1 58.41 321 GLY B N 1
ATOM 8465 C CA . GLY B 1 321 ? 5.387 -7.086 20.016 1 58.41 321 GLY B CA 1
ATOM 8466 C C . GLY B 1 321 ? 4.906 -7.141 18.578 1 58.41 321 GLY B C 1
ATOM 8467 O O . GLY B 1 321 ? 4.598 -8.211 18.062 1 58.41 321 GLY B O 1
ATOM 8468 N N . LEU B 1 322 ? 4.93 -6 18.062 1 56.97 322 LEU B N 1
ATOM 8469 C CA . LEU B 1 322 ? 4.516 -5.941 16.672 1 56.97 322 LEU B CA 1
ATOM 8470 C C . LEU B 1 322 ? 5.699 -6.18 15.734 1 56.97 322 LEU B C 1
ATOM 8472 O O . LEU B 1 322 ? 5.539 -6.207 14.516 1 56.97 322 LEU B O 1
ATOM 8476 N N . GLY B 1 323 ? 6.738 -6.582 16.297 1 54.31 323 GLY B N 1
ATOM 8477 C CA . GLY B 1 323 ? 7.93 -6.844 15.5 1 54.31 323 GLY B CA 1
ATOM 8478 C C . GLY B 1 323 ? 8.656 -5.578 15.086 1 54.31 323 GLY B C 1
ATOM 8479 O O . GLY B 1 323 ? 9.531 -5.617 14.219 1 54.31 323 GLY B O 1
ATOM 8480 N N . TYR B 1 324 ? 8.094 -4.449 15.391 1 50.72 324 TYR B N 1
ATOM 8481 C CA . TYR B 1 324 ? 8.742 -3.172 15.117 1 50.72 324 TYR B CA 1
ATOM 8482 C C . TYR B 1 324 ? 9.219 -2.514 16.406 1 50.72 324 TYR B C 1
ATOM 8484 O O . TYR B 1 324 ? 8.523 -2.559 17.422 1 50.72 324 TYR B O 1
ATOM 8492 N N . PRO B 1 325 ? 10.406 -1.869 16.531 1 50.66 325 PRO B N 1
ATOM 8493 C CA . PRO B 1 325 ? 11.344 -1.724 15.414 1 50.66 325 PRO B CA 1
ATOM 8494 C C . PRO B 1 325 ? 12.055 -3.031 15.062 1 50.66 325 PRO B C 1
ATOM 8496 O O . PRO B 1 325 ? 12.266 -3.877 15.938 1 50.66 325 PRO B O 1
ATOM 8499 N N . GLY B 1 326 ? 11.914 -3.312 13.773 1 49 326 GLY B N 1
ATOM 8500 C CA . GLY B 1 326 ? 12.766 -4.422 13.367 1 49 326 GLY B CA 1
ATOM 8501 C C . GLY B 1 326 ? 14.172 -4.336 13.93 1 49 326 GLY B C 1
ATOM 8502 O O . GLY B 1 326 ? 14.461 -3.479 14.766 1 49 326 GLY B O 1
ATOM 8503 N N . VAL B 1 327 ? 15.094 -5.188 13.656 1 44.56 327 VAL B N 1
ATOM 8504 C CA . VAL B 1 327 ? 16.438 -5.426 14.148 1 44.56 327 VAL B CA 1
ATOM 8505 C C . VAL B 1 327 ? 17.266 -4.137 14.062 1 44.56 327 VAL B C 1
ATOM 8507 O O . VAL B 1 327 ? 18.031 -3.82 14.969 1 44.56 327 VAL B O 1
ATOM 8510 N N . SER B 1 328 ? 16.938 -3.295 13.031 1 50.06 328 SER B N 1
ATOM 8511 C CA . SER B 1 328 ? 17.828 -2.168 12.781 1 50.06 328 SER B CA 1
ATOM 8512 C C . SER B 1 328 ? 17.141 -0.839 13.062 1 50.06 328 SER B C 1
ATOM 8514 O O . SER B 1 328 ? 17.703 0.228 12.828 1 50.06 328 SER B O 1
ATOM 8516 N N . ASP B 1 329 ? 15.859 -0.973 13.766 1 55.56 329 ASP B N 1
ATOM 8517 C CA . ASP B 1 329 ? 15.141 0.288 13.922 1 55.56 329 ASP B CA 1
ATOM 8518 C C . ASP B 1 329 ? 15.352 0.878 15.312 1 55.56 329 ASP B C 1
ATOM 8520 O O . ASP B 1 329 ? 15.5 0.141 16.281 1 55.56 329 ASP B O 1
ATOM 8524 N N . PRO B 1 330 ? 15.555 2.178 15.367 1 58.03 330 PRO B N 1
ATOM 8525 C CA . PRO B 1 330 ? 15.711 2.84 16.672 1 58.03 330 PRO B CA 1
ATOM 8526 C C . PRO B 1 330 ? 14.531 2.574 17.609 1 58.03 330 PRO B C 1
ATOM 8528 O O . PRO B 1 330 ? 13.398 2.395 17.156 1 58.03 330 PRO B O 1
ATOM 8531 N N . ARG B 1 331 ? 14.922 2.289 18.906 1 61.84 331 ARG B N 1
ATOM 8532 C CA . ARG B 1 331 ? 13.906 2.059 19.938 1 61.84 331 ARG B CA 1
ATOM 8533 C C . ARG B 1 331 ? 13.391 3.379 20.5 1 61.84 331 ARG B C 1
ATOM 8535 O O . ARG B 1 331 ? 14.18 4.27 20.828 1 61.84 331 ARG B O 1
ATOM 8542 N N . PRO B 1 332 ? 12.094 3.559 20.375 1 56.53 332 PRO B N 1
ATOM 8543 C CA . PRO B 1 332 ? 11.555 4.824 20.875 1 56.53 332 PRO B CA 1
ATOM 8544 C C . PRO B 1 332 ? 11.805 5.023 22.375 1 56.53 332 PRO B C 1
ATOM 8546 O O . PRO B 1 332 ? 11.75 4.062 23.141 1 56.53 332 PRO B O 1
ATOM 8549 N N . ARG B 1 333 ? 12.492 5.945 22.719 1 59.16 333 ARG B N 1
ATOM 8550 C CA . ARG B 1 333 ? 12.641 6.375 24.109 1 59.16 333 ARG B CA 1
ATOM 8551 C C . ARG B 1 333 ? 12.047 7.762 24.312 1 59.16 333 ARG B C 1
ATOM 8553 O O . ARG B 1 333 ? 12.141 8.625 23.438 1 59.16 333 ARG B O 1
ATOM 8560 N N . VAL B 1 334 ? 11.164 7.766 25.219 1 51.44 334 VAL B N 1
ATOM 8561 C CA . VAL B 1 334 ? 10.539 9.055 25.516 1 51.44 334 VAL B CA 1
ATOM 8562 C C . VAL B 1 334 ? 11.43 9.859 26.453 1 51.44 334 VAL B C 1
ATOM 8564 O O . VAL B 1 334 ? 11.906 9.336 27.469 1 51.44 334 VAL B O 1
ATOM 8567 N N . SER B 1 335 ? 12.227 10.672 25.969 1 49.94 335 SER B N 1
ATOM 8568 C CA . SER B 1 335 ? 12.93 11.586 26.859 1 49.94 335 SER B CA 1
ATOM 8569 C C . SER B 1 335 ? 12.383 13.008 26.734 1 49.94 335 SER B C 1
ATOM 8571 O O . SER B 1 335 ? 12.07 13.469 25.641 1 49.94 335 SER B O 1
ATOM 8573 N N . THR B 1 336 ? 11.609 13.492 27.734 1 42.94 336 THR B N 1
ATOM 8574 C CA . THR B 1 336 ? 11.07 14.844 27.734 1 42.94 336 THR B CA 1
ATOM 8575 C C . THR B 1 336 ? 12.188 15.875 27.844 1 42.94 336 THR B C 1
ATOM 8577 O O . THR B 1 336 ? 12.742 16.094 28.922 1 42.94 336 THR B O 1
ATOM 8580 N N . ARG B 1 337 ? 13.281 15.766 27.281 1 42.03 337 ARG B N 1
ATOM 8581 C CA . ARG B 1 337 ? 14.141 16.906 27.531 1 42.03 337 ARG B CA 1
ATOM 8582 C C . ARG B 1 337 ? 13.375 18.219 27.391 1 42.03 337 ARG B C 1
ATOM 8584 O O . ARG B 1 337 ? 13.039 18.625 26.266 1 42.03 337 ARG B O 1
ATOM 8591 N N . LEU B 1 338 ? 12.43 18.5 28.234 1 37.38 338 LEU B N 1
ATOM 8592 C CA . LEU B 1 338 ? 11.844 19.797 28.516 1 37.38 338 LEU B CA 1
ATOM 8593 C C . LEU B 1 338 ? 12.922 20.891 28.531 1 37.38 338 LEU B C 1
ATOM 8595 O O . LEU B 1 338 ? 13.758 20.922 29.438 1 37.38 338 LEU B O 1
ATOM 8599 N N . ARG B 1 339 ? 13.648 21.078 27.641 1 38.62 339 ARG B N 1
ATOM 8600 C CA . ARG B 1 339 ? 14.508 22.219 27.906 1 38.62 339 ARG B CA 1
ATOM 8601 C C . ARG B 1 339 ? 13.734 23.328 28.594 1 38.62 339 ARG B C 1
ATOM 8603 O O . ARG B 1 339 ? 12.586 23.609 28.234 1 38.62 339 ARG B O 1
ATOM 8610 N N . ALA B 1 340 ? 13.992 23.578 29.891 1 33.59 340 ALA B N 1
ATOM 8611 C CA . ALA B 1 340 ? 13.445 24.594 30.781 1 33.59 340 ALA B CA 1
ATOM 8612 C C . ALA B 1 340 ? 12.961 25.797 30 1 33.59 340 ALA B C 1
ATOM 8614 O O . ALA B 1 340 ? 11.938 26.406 30.344 1 33.59 340 ALA B O 1
ATOM 8615 N N . ILE B 1 341 ? 13.945 26.5 29.391 1 30.19 341 ILE B N 1
ATOM 8616 C CA . ILE B 1 341 ? 13.586 27.859 29.031 1 30.19 341 ILE B CA 1
ATOM 8617 C C . ILE B 1 341 ? 12.461 27.844 28 1 30.19 341 ILE B C 1
ATOM 8619 O O . ILE B 1 341 ? 11.633 28.766 27.969 1 30.19 341 ILE B O 1
ATOM 8623 N N . ASP B 1 342 ? 12.57 27.188 26.891 1 35.28 342 ASP B N 1
ATOM 8624 C CA . ASP B 1 342 ? 11.586 27.609 25.891 1 35.28 342 ASP B CA 1
ATOM 8625 C C . ASP B 1 342 ? 10.219 27 26.188 1 35.28 342 ASP B C 1
ATOM 8627 O O . ASP B 1 342 ? 9.531 26.547 25.266 1 35.28 342 ASP B O 1
ATOM 8631 N N . GLY B 1 343 ? 9.633 27.25 27.547 1 30.73 343 GLY B N 1
ATOM 8632 C CA . GLY B 1 343 ? 8.281 27.016 28.031 1 30.73 343 GLY B CA 1
ATOM 8633 C C . GLY B 1 343 ? 7.742 25.656 27.672 1 30.73 343 GLY B C 1
ATOM 8634 O O . GLY B 1 343 ? 8.367 24.922 26.891 1 30.73 343 GLY B O 1
ATOM 8635 N N . LEU B 1 344 ? 6.688 25.031 28.516 1 33.12 344 LEU B N 1
ATOM 8636 C CA . LEU B 1 344 ? 5.875 23.828 28.422 1 33.12 344 LEU B CA 1
ATOM 8637 C C . LEU B 1 344 ? 5.512 23.516 26.969 1 33.12 344 LEU B C 1
ATOM 8639 O O . LEU B 1 344 ? 4.777 22.562 26.703 1 33.12 344 LEU B O 1
ATOM 8643 N N . ASN B 1 345 ? 5.285 24.531 26.312 1 34.41 345 ASN B N 1
ATOM 8644 C CA . ASN B 1 345 ? 4.699 24.422 24.984 1 34.41 345 ASN B CA 1
ATOM 8645 C C . ASN B 1 345 ? 5.531 23.516 24.078 1 34.41 345 ASN B C 1
ATOM 8647 O O . ASN B 1 345 ? 5.277 23.438 22.875 1 34.41 345 ASN B O 1
ATOM 8651 N N . HIS B 1 346 ? 6.723 23.156 24.547 1 34.38 346 HIS B N 1
ATOM 8652 C CA . HIS B 1 346 ? 7.668 22.562 23.609 1 34.38 346 HIS B CA 1
ATOM 8653 C C . HIS B 1 346 ? 7.312 21.109 23.312 1 34.38 346 HIS B C 1
ATOM 8655 O O . HIS B 1 346 ? 6.711 20.438 24.156 1 34.38 346 HIS B O 1
ATOM 8661 N N . SER B 1 347 ? 7.301 20.656 22.125 1 37.91 347 SER B N 1
ATOM 8662 C CA . SER B 1 347 ? 7.113 19.422 21.375 1 37.91 347 SER B CA 1
ATOM 8663 C C . SER B 1 347 ? 7.773 18.234 22.094 1 37.91 347 SER B C 1
ATOM 8665 O O . SER B 1 347 ? 8.969 18.281 22.391 1 37.91 347 SER B O 1
ATOM 8667 N N . ALA B 1 348 ? 7.238 17.75 23.312 1 41.94 348 ALA B N 1
ATOM 8668 C CA . ALA B 1 348 ? 7.664 16.469 23.844 1 41.94 348 ALA B CA 1
ATOM 8669 C C . ALA B 1 348 ? 8.391 15.648 22.781 1 41.94 348 ALA B C 1
ATOM 8671 O O . ALA B 1 348 ? 7.773 15.211 21.797 1 41.94 348 ALA B O 1
ATOM 8672 N N . ALA B 1 349 ? 9.641 15.984 22.562 1 49.12 349 ALA B N 1
ATOM 8673 C CA . ALA B 1 349 ? 10.5 15.453 21.5 1 49.12 349 ALA B CA 1
ATOM 8674 C C . ALA B 1 349 ? 10.734 13.961 21.688 1 49.12 349 ALA B C 1
ATOM 8676 O O . ALA B 1 349 ? 11.203 13.523 22.734 1 49.12 349 ALA B O 1
ATOM 8677 N N . VAL B 1 350 ? 9.781 13.07 21.484 1 47.69 350 VAL B N 1
ATOM 8678 C CA . VAL B 1 350 ? 10.062 11.648 21.359 1 47.69 350 VAL B CA 1
ATOM 8679 C C . VAL B 1 350 ? 11.422 11.445 20.688 1 47.69 350 VAL B C 1
ATOM 8681 O O . VAL B 1 350 ? 11.664 11.992 19.609 1 47.69 350 VAL B O 1
ATOM 8684 N N . ASN B 1 351 ? 12.297 10.93 21.656 1 56.16 351 ASN B N 1
ATOM 8685 C CA . ASN B 1 351 ? 13.602 10.586 21.094 1 56.16 351 ASN B CA 1
ATOM 8686 C C . ASN B 1 351 ? 13.734 9.086 20.844 1 56.16 351 ASN B C 1
ATOM 8688 O O . ASN B 1 351 ? 13.047 8.289 21.484 1 56.16 351 ASN B O 1
ATOM 8692 N N . PHE B 1 352 ? 14.312 8.789 19.922 1 55.44 352 PHE B N 1
ATOM 8693 C CA . PHE B 1 352 ? 14.57 7.398 19.578 1 55.44 352 PHE B CA 1
ATOM 8694 C C . PHE B 1 352 ? 16.016 7.023 19.891 1 55.44 352 PHE B C 1
ATOM 8696 O O . PHE B 1 352 ? 16.938 7.77 19.578 1 55.44 352 PHE B O 1
ATOM 8703 N N . GLU B 1 353 ? 16.016 6.035 20.734 1 58.81 353 GLU B N 1
ATOM 8704 C CA . GLU B 1 353 ? 17.344 5.52 21.062 1 58.81 353 GLU B CA 1
ATOM 8705 C C . GLU B 1 353 ? 17.891 4.645 19.938 1 58.81 353 GLU B C 1
ATOM 8707 O O . GLU B 1 353 ? 17.172 3.818 19.375 1 58.81 353 GLU B O 1
ATOM 8712 N N . VAL B 1 354 ? 19.016 5.074 19.516 1 53.81 354 VAL B N 1
ATOM 8713 C CA . VAL B 1 354 ? 19.688 4.32 18.453 1 53.81 354 VAL B CA 1
ATOM 8714 C C . VAL B 1 354 ? 20.703 3.363 19.062 1 53.81 354 VAL B C 1
ATOM 8716 O O . VAL B 1 354 ? 21.359 3.695 20.062 1 53.81 354 VAL B O 1
ATOM 8719 N N . ASP B 1 355 ? 20.734 2.18 18.625 1 54.72 355 ASP B N 1
ATOM 8720 C CA . ASP B 1 355 ? 21.703 1.188 19.078 1 54.72 355 ASP B CA 1
ATOM 8721 C C . ASP B 1 355 ? 23.125 1.636 18.75 1 54.72 355 ASP B C 1
ATOM 8723 O O . ASP B 1 355 ? 23.391 2.152 17.656 1 54.72 355 ASP B O 1
ATOM 8727 N N . VAL B 1 356 ? 23.938 1.738 19.859 1 55.91 356 VAL B N 1
ATOM 8728 C CA . VAL B 1 356 ? 25.344 2.084 19.672 1 55.91 356 VAL B CA 1
ATOM 8729 C C . VAL B 1 356 ? 26.234 0.946 20.172 1 55.91 356 VAL B C 1
ATOM 8731 O O . VAL B 1 356 ? 25.969 0.368 21.234 1 55.91 356 VAL B O 1
ATOM 8734 N N . VAL B 1 357 ? 27.016 0.311 19.234 1 57.84 357 VAL B N 1
ATOM 8735 C CA . VAL B 1 357 ? 27.984 -0.681 19.672 1 57.84 357 VAL B CA 1
ATOM 8736 C C . VAL B 1 357 ? 29.047 -0.008 20.547 1 57.84 357 VAL B C 1
ATOM 8738 O O . VAL B 1 357 ? 29.703 0.948 20.109 1 57.84 357 VAL B O 1
ATOM 8741 N N . PRO B 1 358 ? 28.906 -0.293 21.875 1 53.75 358 PRO B N 1
ATOM 8742 C CA . PRO B 1 358 ? 29.859 0.358 22.781 1 53.75 358 PRO B CA 1
ATOM 8743 C C . PRO B 1 358 ? 31.312 0.075 22.422 1 53.75 358 PRO B C 1
ATOM 8745 O O . PRO B 1 358 ? 31.609 -0.972 21.844 1 53.75 358 PRO B O 1
ATOM 8748 N N . ASP B 1 359 ? 32.156 1.104 22.328 1 51.31 359 ASP B N 1
ATOM 8749 C CA . ASP B 1 359 ? 33.594 0.818 22.344 1 51.31 359 ASP B CA 1
ATOM 8750 C C . ASP B 1 359 ? 33.969 0.027 23.594 1 51.31 359 ASP B C 1
ATOM 8752 O O . ASP B 1 359 ? 33.312 0.115 24.625 1 51.31 359 ASP B O 1
ATOM 8756 N N . ALA B 1 360 ? 34.906 -1.038 23.531 1 42.47 360 ALA B N 1
ATOM 8757 C CA . ALA B 1 360 ? 35.438 -1.749 24.688 1 42.47 360 ALA B CA 1
ATOM 8758 C C . ALA B 1 360 ? 35.719 -0.791 25.844 1 42.47 360 ALA B C 1
ATOM 8760 O O . ALA B 1 360 ? 36.531 0.133 25.703 1 42.47 360 ALA B O 1
ATOM 8761 N N . GLY B 1 361 ? 34.906 -0.871 27.016 1 43.97 361 GLY B N 1
ATOM 8762 C CA . GLY B 1 361 ? 35.125 -0.255 28.328 1 43.97 361 GLY B CA 1
ATOM 8763 C C . GLY B 1 361 ? 34.344 1.043 28.5 1 43.97 361 GLY B C 1
ATOM 8764 O O . GLY B 1 361 ? 34.312 1.606 29.594 1 43.97 361 GLY B O 1
ATOM 8765 N N . ALA B 1 362 ? 34.031 1.83 27.391 1 45.38 362 ALA B N 1
ATOM 8766 C CA . ALA B 1 362 ? 33.531 3.186 27.641 1 45.38 362 ALA B CA 1
ATOM 8767 C C . ALA B 1 362 ? 32 3.229 27.656 1 45.38 362 ALA B C 1
ATOM 8769 O O . ALA B 1 362 ? 31.344 2.348 27.109 1 45.38 362 ALA B O 1
ATOM 8770 N N . VAL B 1 363 ? 31.375 3.906 28.547 1 44.5 363 VAL B N 1
ATOM 8771 C CA . VAL B 1 363 ? 29.953 4.188 28.719 1 44.5 363 VAL B CA 1
ATOM 8772 C C . VAL B 1 363 ? 29.375 4.668 27.391 1 44.5 363 VAL B C 1
ATOM 8774 O O . VAL B 1 363 ? 29.812 5.68 26.844 1 44.5 363 VAL B O 1
ATOM 8777 N N . THR B 1 364 ? 28.75 3.834 26.688 1 51.53 364 THR B N 1
ATOM 8778 C CA . THR B 1 364 ? 28.188 4.145 25.375 1 51.53 364 THR B CA 1
ATOM 8779 C C . THR B 1 364 ? 27.094 5.203 25.5 1 51.53 364 THR B C 1
ATOM 8781 O O . THR B 1 364 ? 26.125 5.027 26.234 1 51.53 364 THR B O 1
ATOM 8784 N N . PRO B 1 365 ? 27.406 6.469 25.109 1 51.81 365 PRO B N 1
ATOM 8785 C CA . PRO B 1 365 ? 26.375 7.5 25.203 1 51.81 365 PRO B CA 1
ATOM 8786 C C . PRO B 1 365 ? 25.078 7.121 24.469 1 51.81 365 PRO B C 1
ATOM 8788 O O . PRO B 1 365 ? 25.125 6.422 23.453 1 51.81 365 PRO B O 1
ATOM 8791 N N . ILE B 1 366 ? 24.016 7.23 25.125 1 52.59 366 ILE B N 1
ATOM 8792 C CA . ILE B 1 366 ? 22.703 7.039 24.531 1 52.59 366 ILE B CA 1
ATOM 8793 C C . ILE B 1 366 ? 22.438 8.125 23.5 1 52.59 366 ILE B C 1
ATOM 8795 O O . ILE B 1 366 ? 22.484 9.32 23.812 1 52.59 366 ILE B O 1
ATOM 8799 N N . LEU B 1 367 ? 22.562 7.738 22.281 1 56.41 367 LEU B N 1
ATOM 8800 C CA . LEU B 1 367 ? 22.266 8.688 21.219 1 56.41 367 LEU B CA 1
ATOM 8801 C C . LEU B 1 367 ? 20.766 8.742 20.953 1 56.41 367 LEU B C 1
ATOM 8803 O O . LEU B 1 367 ? 20.109 7.707 20.797 1 56.41 367 LEU B O 1
ATOM 8807 N N . LEU B 1 368 ? 20.234 9.922 21.203 1 58.88 368 LEU B N 1
ATOM 8808 C CA . LEU B 1 368 ? 18.797 10.125 21.062 1 58.88 368 LEU B CA 1
ATOM 8809 C C . LEU B 1 368 ? 18.484 10.898 19.781 1 58.88 368 LEU B C 1
ATOM 8811 O O . LEU B 1 368 ? 19.219 11.805 19.406 1 58.88 368 LEU B O 1
ATOM 8815 N N . LEU B 1 369 ? 17.594 10.359 19.031 1 59.75 369 LEU B N 1
ATOM 8816 C CA . LEU B 1 369 ? 17.094 11.055 17.844 1 59.75 369 LEU B CA 1
ATOM 8817 C C . LEU B 1 369 ? 15.719 11.656 18.094 1 59.75 369 LEU B C 1
ATOM 8819 O O . LEU B 1 369 ? 14.844 11 18.672 1 59.75 369 LEU B O 1
ATOM 8823 N N . PRO B 1 370 ? 15.641 12.945 17.734 1 59.16 370 PRO B N 1
ATOM 8824 C CA . PRO B 1 370 ? 14.312 13.547 17.844 1 59.16 370 PRO B CA 1
ATOM 8825 C C . PRO B 1 370 ? 13.289 12.898 16.906 1 59.16 370 PRO B C 1
ATOM 8827 O O . PRO B 1 370 ? 13.672 12.203 15.961 1 59.16 370 PRO B O 1
ATOM 8830 N N . GLU B 1 371 ? 12.078 13.031 17.141 1 60.69 371 GLU B N 1
ATOM 8831 C CA . GLU B 1 371 ? 10.961 12.43 16.422 1 60.69 371 GLU B CA 1
ATOM 8832 C C . GLU B 1 371 ? 11.008 12.781 14.945 1 60.69 371 GLU B C 1
ATOM 8834 O O . GLU B 1 371 ? 10.734 11.93 14.094 1 60.69 371 GLU B O 1
ATOM 8839 N N . GLY B 1 372 ? 11.406 13.961 14.711 1 60.41 372 GLY B N 1
ATOM 8840 C CA . GLY B 1 372 ? 11.406 14.422 13.336 1 60.41 372 GLY B CA 1
ATOM 8841 C C . GLY B 1 372 ? 12.461 13.758 12.469 1 60.41 372 GLY B C 1
ATOM 8842 O O . GLY B 1 372 ? 12.383 13.797 11.242 1 60.41 372 GLY B O 1
ATOM 8843 N N . SER B 1 373 ? 13.32 13.094 13.195 1 59.47 373 SER B N 1
ATOM 8844 C CA . SER B 1 373 ? 14.414 12.484 12.438 1 59.47 373 SER B CA 1
ATOM 8845 C C . SER B 1 373 ? 14.172 11 12.219 1 59.47 373 SER B C 1
ATOM 8847 O O . SER B 1 373 ? 15.039 10.289 11.711 1 59.47 373 SER B O 1
ATOM 8849 N N . ASN B 1 374 ? 12.961 10.625 12.633 1 63.72 374 ASN B N 1
ATOM 8850 C CA . ASN B 1 374 ? 12.609 9.227 12.406 1 63.72 374 ASN B CA 1
ATOM 8851 C C . ASN B 1 374 ? 11.625 9.078 11.242 1 63.72 374 ASN B C 1
ATOM 8853 O O . ASN B 1 374 ? 10.977 10.055 10.844 1 63.72 374 ASN B O 1
ATOM 8857 N N . GLY B 1 375 ? 11.625 7.922 10.742 1 66.94 375 GLY B N 1
ATOM 8858 C CA . GLY B 1 375 ? 10.742 7.641 9.617 1 66.94 375 GLY B CA 1
ATOM 8859 C C . GLY B 1 375 ? 9.273 7.867 9.938 1 66.94 375 GLY B C 1
ATOM 8860 O O . GLY B 1 375 ? 8.836 7.617 11.07 1 66.94 375 GLY B O 1
ATOM 8861 N N . LEU B 1 376 ? 8.539 8.453 9.039 1 65.06 376 LEU B N 1
ATOM 8862 C CA . LEU B 1 376 ? 7.121 8.773 9.18 1 65.06 376 LEU B CA 1
ATOM 8863 C C . LEU B 1 376 ? 6.312 7.516 9.492 1 65.06 376 LEU B C 1
ATOM 8865 O O . LEU B 1 376 ? 5.363 7.562 10.281 1 65.06 376 LEU B O 1
ATOM 8869 N N . GLY B 1 377 ? 6.676 6.441 8.914 1 67.5 377 GLY B N 1
ATOM 8870 C CA . GLY B 1 377 ? 5.945 5.203 9.133 1 67.5 377 GLY B CA 1
ATOM 8871 C C . GLY B 1 377 ? 5.977 4.738 10.578 1 67.5 377 GLY B C 1
ATOM 8872 O O . GLY B 1 377 ? 4.949 4.348 11.133 1 67.5 377 GLY B O 1
ATOM 8873 N N . TYR B 1 378 ? 7.059 4.855 11.109 1 64.12 378 TYR B N 1
ATOM 8874 C CA . TYR B 1 378 ? 7.219 4.438 12.492 1 64.12 378 TYR B CA 1
ATOM 8875 C C . TYR B 1 378 ? 6.473 5.375 13.438 1 64.12 378 TYR B C 1
ATOM 8877 O O . TYR B 1 378 ? 5.828 4.926 14.383 1 64.12 378 TYR B O 1
ATOM 8885 N N . GLN B 1 379 ? 6.625 6.574 13.195 1 65.12 379 GLN B N 1
ATOM 8886 C CA . GLN B 1 379 ? 5.902 7.555 13.992 1 65.12 379 GLN B CA 1
ATOM 8887 C C . GLN B 1 379 ? 4.395 7.32 13.922 1 65.12 379 GLN B C 1
ATOM 8889 O O . GLN B 1 379 ? 3.701 7.391 14.938 1 65.12 379 GLN B O 1
ATOM 8894 N N . ASN B 1 380 ? 3.945 7.012 12.75 1 70.06 380 ASN B N 1
ATOM 8895 C CA . ASN B 1 380 ? 2.523 6.738 12.57 1 70.06 380 ASN B CA 1
ATOM 8896 C C . ASN B 1 380 ? 2.09 5.484 13.32 1 70.06 380 ASN B C 1
ATOM 8898 O O . ASN B 1 380 ? 1.024 5.469 13.945 1 70.06 380 ASN B O 1
ATOM 8902 N N . LEU B 1 381 ? 2.924 4.508 13.242 1 70.56 381 LEU B N 1
ATOM 8903 C CA . LEU B 1 381 ? 2.615 3.258 13.93 1 70.56 381 LEU B CA 1
ATOM 8904 C C . LEU B 1 381 ? 2.533 3.473 15.438 1 70.56 381 LEU B C 1
ATOM 8906 O O . LEU B 1 381 ? 1.582 3.021 16.078 1 70.56 381 LEU B O 1
ATOM 8910 N N . ILE B 1 382 ? 3.508 4.141 15.992 1 66.31 382 ILE B N 1
ATOM 8911 C CA . ILE B 1 382 ? 3.545 4.398 17.422 1 66.31 382 ILE B CA 1
ATOM 8912 C C . ILE B 1 382 ? 2.348 5.258 17.828 1 66.31 382 ILE B C 1
ATOM 8914 O O . ILE B 1 382 ? 1.702 5 18.844 1 66.31 382 ILE B O 1
ATOM 8918 N N . SER B 1 383 ? 2.092 6.246 17.016 1 69.5 383 SER B N 1
ATOM 8919 C CA . SER B 1 383 ? 0.951 7.117 17.281 1 69.5 383 SER B CA 1
ATOM 8920 C C . SER B 1 383 ? -0.352 6.324 17.328 1 69.5 383 SER B C 1
ATOM 8922 O O . SER B 1 383 ? -1.176 6.52 18.219 1 69.5 383 SER B O 1
ATOM 8924 N N . MET B 1 384 ? -0.573 5.438 16.422 1 76.56 384 MET B N 1
ATOM 8925 C CA . MET B 1 384 ? -1.801 4.648 16.359 1 76.56 384 MET B CA 1
ATOM 8926 C C . MET B 1 384 ? -1.918 3.723 17.562 1 76.56 384 MET B C 1
ATOM 8928 O O . MET B 1 384 ? -2.99 3.602 18.156 1 76.56 384 MET B O 1
ATOM 8932 N N . ILE B 1 385 ? -0.828 3.131 17.922 1 71.19 385 ILE B N 1
ATOM 8933 C CA . ILE B 1 385 ? -0.848 2.211 19.062 1 71.19 385 ILE B CA 1
ATOM 8934 C C . ILE B 1 385 ? -1.143 2.982 20.344 1 71.19 385 ILE B C 1
ATOM 8936 O O . ILE B 1 385 ? -1.928 2.531 21.172 1 71.19 385 ILE B O 1
ATOM 8940 N N . PHE B 1 386 ? -0.506 4.145 20.422 1 66.94 386 PHE B N 1
ATOM 8941 C CA . PHE B 1 386 ? -0.75 4.977 21.594 1 66.94 386 PHE B CA 1
ATOM 8942 C C . PHE B 1 386 ? -2.209 5.418 21.656 1 66.94 386 PHE B C 1
ATOM 8944 O O . PHE B 1 386 ? -2.803 5.473 22.734 1 66.94 386 PHE B O 1
ATOM 8951 N N . ARG B 1 387 ? -2.734 5.73 20.578 1 76.25 387 ARG B N 1
ATOM 8952 C CA . ARG B 1 387 ? -4.141 6.121 20.531 1 76.25 387 ARG B CA 1
ATOM 8953 C C . ARG B 1 387 ? -5.043 4.961 20.938 1 76.25 387 ARG B C 1
ATOM 8955 O O . ARG B 1 387 ? -6.008 5.152 21.688 1 76.25 387 ARG B O 1
ATOM 8962 N N . LEU B 1 388 ? -4.734 3.809 20.516 1 81.94 388 LEU B N 1
ATOM 8963 C CA . LEU B 1 388 ? -5.535 2.641 20.859 1 81.94 388 LEU B CA 1
ATOM 8964 C C . LEU B 1 388 ? -5.469 2.371 22.359 1 81.94 388 LEU B C 1
ATOM 8966 O O . LEU B 1 388 ? -6.484 2.057 22.984 1 81.94 388 LEU B O 1
ATOM 8970 N N . MET B 1 389 ? -4.301 2.551 22.891 1 72.94 389 MET B N 1
ATOM 8971 C CA . MET B 1 389 ? -4.145 2.381 24.344 1 72.94 389 MET B CA 1
ATOM 8972 C C . MET B 1 389 ? -4.934 3.438 25.094 1 72.94 389 MET B C 1
ATOM 8974 O O . MET B 1 389 ? -5.59 3.129 26.094 1 72.94 389 MET B O 1
ATOM 8978 N N . SER B 1 390 ? -4.785 4.66 24.578 1 75 390 SER B N 1
ATOM 8979 C CA . SER B 1 390 ? -5.52 5.758 25.188 1 75 390 SER B CA 1
ATOM 8980 C C . SER B 1 390 ? -7.023 5.512 25.156 1 75 390 SER B C 1
ATOM 8982 O O . SER B 1 390 ? -7.738 5.816 26.109 1 75 390 SER B O 1
ATOM 8984 N N . PHE B 1 391 ? -7.527 4.949 24.078 1 84.94 391 PHE B N 1
ATOM 8985 C CA . PHE B 1 391 ? -8.945 4.637 23.938 1 84.94 391 PHE B CA 1
ATOM 8986 C C . PHE B 1 391 ? -9.375 3.602 24.969 1 84.94 391 PHE B C 1
ATOM 8988 O O . PHE B 1 391 ? -10.406 3.768 25.641 1 84.94 391 PHE B O 1
ATOM 8995 N N . ARG B 1 392 ? -8.594 2.586 25.062 1 84 392 ARG B N 1
ATOM 8996 C CA . ARG B 1 392 ? -8.883 1.521 26.016 1 84 392 ARG B CA 1
ATOM 8997 C C . ARG B 1 392 ? -8.922 2.062 27.453 1 84 392 ARG B C 1
ATOM 8999 O O . ARG B 1 392 ? -9.875 1.798 28.188 1 84 392 ARG B O 1
ATOM 9006 N N . ASP B 1 393 ? -7.949 2.873 27.781 1 76.75 393 ASP B N 1
ATOM 9007 C CA . ASP B 1 393 ? -7.836 3.389 29.141 1 76.75 393 ASP B CA 1
ATOM 9008 C C . ASP B 1 393 ? -8.922 4.422 29.422 1 76.75 393 ASP B C 1
ATOM 9010 O O . ASP B 1 393 ? -9.406 4.52 30.547 1 76.75 393 ASP B O 1
ATOM 9014 N N . ALA B 1 394 ? -9.258 5.199 28.453 1 79.19 394 ALA B N 1
ATOM 9015 C CA . ALA B 1 394 ? -10.359 6.145 28.609 1 79.19 394 ALA B CA 1
ATOM 9016 C C . ALA B 1 394 ? -11.68 5.418 28.812 1 79.19 394 ALA B C 1
ATOM 9018 O O . ALA B 1 394 ? -12.492 5.82 29.641 1 79.19 394 ALA B O 1
ATOM 9019 N N . TRP B 1 395 ? -11.883 4.379 28.094 1 86.94 395 TRP B N 1
ATOM 9020 C CA . TRP B 1 395 ? -13.086 3.576 28.219 1 86.94 395 TRP B CA 1
ATOM 9021 C C . TRP B 1 395 ? -13.172 2.92 29.594 1 86.94 395 TRP B C 1
ATOM 9023 O O . TRP B 1 395 ? -14.211 2.982 30.25 1 86.94 395 TRP B O 1
ATOM 9033 N N . MET B 1 396 ? -12.023 2.475 30.031 1 84.62 396 MET B N 1
ATOM 9034 C CA . MET B 1 396 ? -11.984 1.754 31.297 1 84.62 396 MET B CA 1
ATOM 9035 C C . MET B 1 396 ? -11.773 2.713 32.469 1 84.62 396 MET B C 1
ATOM 9037 O O . MET B 1 396 ? -11.758 2.295 33.625 1 84.62 396 MET B O 1
ATOM 9041 N N . ARG B 1 397 ? -11.688 3.996 32.125 1 77.5 397 ARG B N 1
ATOM 9042 C CA . ARG B 1 397 ? -11.555 5.043 33.156 1 77.5 397 ARG B CA 1
ATOM 9043 C C . ARG B 1 397 ? -10.375 4.773 34.062 1 77.5 397 ARG B C 1
ATOM 9045 O O . ARG B 1 397 ? -10.508 4.812 35.281 1 77.5 397 ARG B O 1
ATOM 9052 N N . VAL B 1 398 ? -9.32 4.418 33.438 1 64.06 398 VAL B N 1
ATOM 9053 C CA . VAL B 1 398 ? -8.109 4.148 34.219 1 64.06 398 VAL B CA 1
ATOM 9054 C C . VAL B 1 398 ? -7.473 5.465 34.656 1 64.06 398 VAL B C 1
ATOM 9056 O O . VAL B 1 398 ? -7.434 6.43 33.875 1 64.06 398 VAL B O 1
ATOM 9059 N N . GLY B 1 399 ? -6.902 5.539 35.844 1 52.72 399 GLY B N 1
ATOM 9060 C CA . GLY B 1 399 ? -6.207 6.684 36.406 1 52.72 399 GLY B CA 1
ATOM 9061 C C . GLY B 1 399 ? -7.141 7.762 36.906 1 52.72 399 GLY B C 1
ATOM 9062 O O . GLY B 1 399 ? -8.109 7.469 37.625 1 52.72 399 GLY B O 1
ATOM 9063 N N . LYS B 1 400 ? -6.805 9.094 36.562 1 47.94 400 LYS B N 1
ATOM 9064 C CA . LYS B 1 400 ? -7.555 10.234 37.094 1 47.94 400 LYS B CA 1
ATOM 9065 C C . LYS B 1 400 ? -9.008 10.18 36.625 1 47.94 400 LYS B C 1
ATOM 9067 O O . LYS B 1 400 ? -9.898 10.695 37.312 1 47.94 400 LYS B O 1
ATOM 9072 N N . ALA B 1 401 ? -9.156 9.562 35.469 1 48.66 401 ALA B N 1
ATOM 9073 C CA . ALA B 1 401 ? -10.516 9.477 34.938 1 48.66 401 ALA B CA 1
ATOM 9074 C C . ALA B 1 401 ? -11.406 8.648 35.875 1 48.66 401 ALA B C 1
ATOM 9076 O O . ALA B 1 401 ? -12.633 8.773 35.844 1 48.66 401 ALA B O 1
ATOM 9077 N N . SER B 1 402 ? -10.656 7.785 36.625 1 49.91 402 SER B N 1
ATOM 9078 C CA . SER B 1 402 ? -11.43 7.012 37.594 1 49.91 402 SER B CA 1
ATOM 9079 C C . SER B 1 402 ? -11.992 7.906 38.688 1 49.91 402 SER B C 1
ATOM 9081 O O . SER B 1 402 ? -13.008 7.574 39.312 1 49.91 402 SER B O 1
ATOM 9083 N N . LYS B 1 403 ? -11.109 8.984 39.094 1 47.56 403 LYS B N 1
ATOM 9084 C CA . LYS B 1 403 ? -11.469 9.75 40.281 1 47.56 403 LYS B CA 1
ATOM 9085 C C . LYS B 1 403 ? -12.609 10.727 40 1 47.56 403 LYS B C 1
ATOM 9087 O O . LYS B 1 403 ? -13.188 11.305 40.906 1 47.56 403 LYS B O 1
ATOM 9092 N N . SER B 1 404 ? -12.414 11.367 38.844 1 41.5 404 SER B N 1
ATOM 9093 C CA . SER B 1 404 ? -13.453 12.383 38.688 1 41.5 404 SER B CA 1
ATOM 9094 C C . SER B 1 404 ? -14.836 11.805 38.938 1 41.5 404 SER B C 1
ATOM 9096 O O . SER B 1 404 ? -14.969 10.641 39.344 1 41.5 404 SER B O 1
ATOM 9098 N N . SER B 1 405 ? -15.758 12.203 38 1 41.22 405 SER B N 1
ATOM 9099 C CA . SER B 1 405 ? -17.203 12.297 38.188 1 41.22 405 SER B CA 1
ATOM 9100 C C . SER B 1 405 ? -17.781 10.984 38.688 1 41.22 405 SER B C 1
ATOM 9102 O O . SER B 1 405 ? -17.125 9.938 38.625 1 41.22 405 SER B O 1
ATOM 9104 N N . GLU B 1 406 ? -19.203 11.031 38.906 1 41.72 406 GLU B N 1
ATOM 9105 C CA . GLU B 1 406 ? -20.266 10.078 39.219 1 41.72 406 GLU B CA 1
ATOM 9106 C C . GLU B 1 406 ? -19.969 8.703 38.625 1 41.72 406 GLU B C 1
ATOM 9108 O O . GLU B 1 406 ? -19.391 8.609 37.531 1 41.72 406 GLU B O 1
ATOM 9113 N N . ALA B 1 407 ? -19.859 7.609 39.469 1 46.38 407 ALA B N 1
ATOM 9114 C CA . ALA B 1 407 ? -19.891 6.164 39.25 1 46.38 407 ALA B CA 1
ATOM 9115 C C . ALA B 1 407 ? -20.484 5.824 37.875 1 46.38 407 ALA B C 1
ATOM 9117 O O . ALA B 1 407 ? -21.625 5.34 37.812 1 46.38 407 ALA B O 1
ATOM 9118 N N . ALA B 1 408 ? -20.406 6.609 36.875 1 56.66 408 ALA B N 1
ATOM 9119 C CA . ALA B 1 408 ? -21.141 6.266 35.656 1 56.66 408 ALA B CA 1
ATOM 9120 C C . ALA B 1 408 ? -20.656 4.941 35.094 1 56.66 408 ALA B C 1
ATOM 9122 O O . ALA B 1 408 ? -19.469 4.629 35.156 1 56.66 408 ALA B O 1
ATOM 9123 N N . SER B 1 409 ? -21.438 3.918 35 1 75.69 409 SER B N 1
ATOM 9124 C CA . SER B 1 409 ? -21.312 2.564 34.469 1 75.69 409 SER B CA 1
ATOM 9125 C C . SER B 1 409 ? -20.578 2.561 33.125 1 75.69 409 SER B C 1
ATOM 9127 O O . SER B 1 409 ? -20.766 3.475 32.312 1 75.69 409 SER B O 1
ATOM 9129 N N . ILE B 1 410 ? -19.453 1.852 33.031 1 86.44 410 ILE B N 1
ATOM 9130 C CA . ILE B 1 410 ? -18.688 1.633 31.812 1 86.44 410 ILE B CA 1
ATOM 9131 C C . ILE B 1 410 ? -19.609 1.135 30.719 1 86.44 410 ILE B C 1
ATOM 9133 O O . ILE B 1 410 ? -20.453 0.254 30.953 1 86.44 410 ILE B O 1
ATOM 9137 N N . GLU B 1 411 ? -19.609 1.84 29.688 1 91.31 411 GLU B N 1
ATOM 9138 C CA . GLU B 1 411 ? -20.391 1.389 28.547 1 91.31 411 GLU B CA 1
ATOM 9139 C C . GLU B 1 411 ? -20.078 -0.064 28.203 1 91.31 411 GLU B C 1
ATOM 9141 O O . GLU B 1 411 ? -18.922 -0.459 28.156 1 91.31 411 GLU B O 1
ATOM 9146 N N . PRO B 1 412 ? -21 -0.798 27.953 1 91.56 412 PRO B N 1
ATOM 9147 C CA . PRO B 1 412 ? -20.766 -2.213 27.672 1 91.56 412 PRO B CA 1
ATOM 9148 C C . PRO B 1 412 ? -20.125 -2.432 26.297 1 91.56 412 PRO B C 1
ATOM 9150 O O . PRO B 1 412 ? -19.5 -3.473 26.062 1 91.56 412 PRO B O 1
ATOM 9153 N N . LEU B 1 413 ? -20.297 -1.435 25.453 1 94.19 413 LEU B N 1
ATOM 9154 C CA . LEU B 1 413 ? -19.781 -1.605 24.094 1 94.19 413 LEU B CA 1
ATOM 9155 C C . LEU B 1 413 ? -18.797 -0.488 23.75 1 94.19 413 LEU B C 1
ATOM 9157 O O . LEU B 1 413 ? -19.109 0.691 23.922 1 94.19 413 LEU B O 1
ATOM 9161 N N . HIS B 1 414 ? -17.625 -0.918 23.344 1 94.94 414 HIS B N 1
ATOM 9162 C CA . HIS B 1 414 ? -16.594 -0.001 22.859 1 94.94 414 HIS B CA 1
ATOM 9163 C C . HIS B 1 414 ? -16.406 -0.143 21.344 1 94.94 414 HIS B C 1
ATOM 9165 O O . HIS B 1 414 ? -15.938 -1.182 20.875 1 94.94 414 HIS B O 1
ATOM 9171 N N . LEU B 1 415 ? -16.797 0.89 20.578 1 96.5 415 LEU B N 1
ATOM 9172 C CA . LEU B 1 415 ? -16.656 0.898 19.125 1 96.5 415 LEU B CA 1
ATOM 9173 C C . LEU B 1 415 ? -15.477 1.753 18.703 1 96.5 415 LEU B C 1
ATOM 9175 O O . LEU B 1 415 ? -15.445 2.959 18.953 1 96.5 415 LEU B O 1
ATOM 9179 N N . VAL B 1 416 ? -14.5 1.122 18.062 1 96.19 416 VAL B N 1
ATOM 9180 C CA . VAL B 1 416 ? -13.305 1.831 17.641 1 96.19 416 VAL B CA 1
ATOM 9181 C C . VAL B 1 416 ? -13.227 1.836 16.109 1 96.19 416 VAL B C 1
ATOM 9183 O O . VAL B 1 416 ? -13.32 0.784 15.477 1 96.19 416 VAL B O 1
ATOM 9186 N N . LEU B 1 417 ? -13.117 2.998 15.562 1 96.12 417 LEU B N 1
ATOM 9187 C CA . LEU B 1 417 ? -13.023 3.168 14.109 1 96.12 417 LEU B CA 1
ATOM 9188 C C . LEU B 1 417 ? -11.625 3.625 13.711 1 96.12 417 LEU B C 1
ATOM 9190 O O . LEU B 1 417 ? -11.133 4.641 14.203 1 96.12 417 LEU B O 1
ATOM 9194 N N . VAL B 1 418 ? -10.945 2.854 12.836 1 93.38 418 VAL B N 1
ATOM 9195 C CA . VAL B 1 418 ? -9.617 3.217 12.352 1 93.38 418 VAL B CA 1
ATOM 9196 C C . VAL B 1 418 ? -9.633 3.324 10.828 1 93.38 418 VAL B C 1
ATOM 9198 O O . VAL B 1 418 ? -9.961 2.361 10.133 1 93.38 418 VAL B O 1
ATOM 9201 N N . GLU B 1 419 ? -9.258 4.457 10.336 1 91 419 GLU B N 1
ATOM 9202 C CA . GLU B 1 419 ? -9.273 4.652 8.891 1 91 419 GLU B CA 1
ATOM 9203 C C . GLU B 1 419 ? -7.863 4.57 8.312 1 91 419 GLU B C 1
ATOM 9205 O O . GLU B 1 419 ? -6.938 5.211 8.82 1 91 419 GLU B O 1
ATOM 9210 N N . GLU B 1 420 ? -7.652 3.791 7.312 1 87.75 420 GLU B N 1
ATOM 9211 C CA . GLU B 1 420 ? -6.465 3.664 6.473 1 87.75 420 GLU B CA 1
ATOM 9212 C C . GLU B 1 420 ? -5.195 3.588 7.316 1 87.75 420 GLU B C 1
ATOM 9214 O O . GLU B 1 420 ? -4.27 4.375 7.121 1 87.75 420 GLU B O 1
ATOM 9219 N N . PRO B 1 421 ? -5.098 2.645 8.18 1 88.12 421 PRO B N 1
ATOM 9220 C CA . PRO B 1 421 ? -3.906 2.516 9.023 1 88.12 421 PRO B CA 1
ATOM 9221 C C . PRO B 1 421 ? -2.641 2.236 8.219 1 88.12 421 PRO B C 1
ATOM 9223 O O . PRO B 1 421 ? -1.529 2.381 8.734 1 88.12 421 PRO B O 1
ATOM 9226 N N . GLU B 1 422 ? -2.734 1.889 6.883 1 85.75 422 GLU B N 1
ATOM 9227 C CA . GLU B 1 422 ? -1.593 1.497 6.059 1 85.75 422 GLU B CA 1
ATOM 9228 C C . GLU B 1 422 ? -0.804 2.717 5.594 1 85.75 422 GLU B C 1
ATOM 9230 O O . GLU B 1 422 ? 0.313 2.586 5.09 1 85.75 422 GLU B O 1
ATOM 9235 N N . ALA B 1 423 ? -1.318 3.881 5.789 1 78.44 423 ALA B N 1
ATOM 9236 C CA . ALA B 1 423 ? -0.653 5.074 5.27 1 78.44 423 ALA B CA 1
ATOM 9237 C C . ALA B 1 423 ? 0.79 5.152 5.762 1 78.44 423 ALA B C 1
ATOM 9239 O O . ALA B 1 423 ? 1.057 4.973 6.953 1 78.44 423 ALA B O 1
ATOM 9240 N N . HIS B 1 424 ? 1.752 5.227 4.902 1 74.94 424 HIS B N 1
ATOM 9241 C CA . HIS B 1 424 ? 3.18 5.438 5.117 1 74.94 424 HIS B CA 1
ATOM 9242 C C . HIS B 1 424 ? 3.844 4.184 5.68 1 74.94 424 HIS B C 1
ATOM 9244 O O . HIS B 1 424 ? 4.988 4.234 6.137 1 74.94 424 HIS B O 1
ATOM 9250 N N . LEU B 1 425 ? 3.043 3.086 5.723 1 76.88 425 LEU B N 1
ATOM 9251 C CA . LEU B 1 425 ? 3.604 1.859 6.277 1 76.88 425 LEU B CA 1
ATOM 9252 C C . LEU B 1 425 ? 3.936 0.865 5.168 1 76.88 425 LEU B C 1
ATOM 9254 O O . LEU B 1 425 ? 3.211 0.77 4.176 1 76.88 425 LEU B O 1
ATOM 9258 N N . HIS B 1 426 ? 4.984 0.26 5.344 1 73.31 426 HIS B N 1
ATOM 9259 C CA . HIS B 1 426 ? 5.266 -0.819 4.402 1 73.31 426 HIS B CA 1
ATOM 9260 C C . HIS B 1 426 ? 4.395 -2.039 4.684 1 73.31 426 HIS B C 1
ATOM 9262 O O . HIS B 1 426 ? 3.77 -2.129 5.742 1 73.31 426 HIS B O 1
ATOM 9268 N N . ALA B 1 427 ? 4.285 -2.982 3.85 1 73.12 427 ALA B N 1
ATOM 9269 C CA . ALA B 1 427 ? 3.332 -4.09 3.797 1 73.12 427 ALA B CA 1
ATOM 9270 C C . ALA B 1 427 ? 3.387 -4.922 5.074 1 73.12 427 ALA B C 1
ATOM 9272 O O . ALA B 1 427 ? 2.348 -5.262 5.645 1 73.12 427 ALA B O 1
ATOM 9273 N N . GLN B 1 428 ? 4.477 -5.137 5.602 1 68.19 428 GLN B N 1
ATOM 9274 C CA . GLN B 1 428 ? 4.629 -6.012 6.762 1 68.19 428 GLN B CA 1
ATOM 9275 C C . GLN B 1 428 ? 4.059 -5.359 8.016 1 68.19 428 GLN B C 1
ATOM 9277 O O . GLN B 1 428 ? 3.375 -6.012 8.805 1 68.19 428 GLN B O 1
ATOM 9282 N N . VAL B 1 429 ? 4.457 -4.172 8.117 1 71.44 429 VAL B N 1
ATOM 9283 C CA . VAL B 1 429 ? 4.004 -3.459 9.312 1 71.44 429 VAL B CA 1
ATOM 9284 C C . VAL B 1 429 ? 2.482 -3.32 9.273 1 71.44 429 VAL B C 1
ATOM 9286 O O . VAL B 1 429 ? 1.824 -3.385 10.32 1 71.44 429 VAL B O 1
ATOM 9289 N N . GLN B 1 430 ? 1.959 -3.26 8.023 1 80.44 430 GLN B N 1
ATOM 9290 C CA . GLN B 1 430 ? 0.508 -3.207 7.879 1 80.44 430 GLN B CA 1
ATOM 9291 C C . GLN B 1 430 ? -0.144 -4.488 8.391 1 80.44 430 GLN B C 1
ATOM 9293 O O . GLN B 1 430 ? -1.134 -4.434 9.125 1 80.44 430 GLN B O 1
ATOM 9298 N N . GLN B 1 431 ? 0.464 -5.57 8.047 1 76.56 431 GLN B N 1
ATOM 9299 C CA . GLN B 1 431 ? -0.079 -6.871 8.414 1 76.56 431 GLN B CA 1
ATOM 9300 C C . GLN B 1 431 ? 0.006 -7.098 9.922 1 76.56 431 GLN B C 1
ATOM 9302 O O . GLN B 1 431 ? -0.945 -7.582 10.539 1 76.56 431 GLN B O 1
ATOM 9307 N N . VAL B 1 432 ? 1.072 -6.703 10.508 1 72.38 432 VAL B N 1
ATOM 9308 C CA . VAL B 1 432 ? 1.259 -6.883 11.945 1 72.38 432 VAL B CA 1
ATOM 9309 C C . VAL B 1 432 ? 0.291 -5.98 12.703 1 72.38 432 VAL B C 1
ATOM 9311 O O . VAL B 1 432 ? -0.262 -6.383 13.734 1 72.38 432 VAL B O 1
ATOM 9314 N N . PHE B 1 433 ? 0.073 -4.82 12.227 1 81.5 433 PHE B N 1
ATOM 9315 C CA . PHE B 1 433 ? -0.814 -3.877 12.898 1 81.5 433 PHE B CA 1
ATOM 9316 C C . PHE B 1 433 ? -2.223 -4.449 13.016 1 81.5 433 PHE B C 1
ATOM 9318 O O . PHE B 1 433 ? -2.811 -4.445 14.102 1 81.5 433 PHE B O 1
ATOM 9325 N N . ILE B 1 434 ? -2.777 -4.93 11.961 1 82.25 434 ILE B N 1
ATOM 9326 C CA . ILE B 1 434 ? -4.164 -5.383 11.953 1 82.25 434 ILE B CA 1
ATOM 9327 C C . ILE B 1 434 ? -4.309 -6.609 12.852 1 82.25 434 ILE B C 1
ATOM 9329 O O . ILE B 1 434 ? -5.355 -6.809 13.477 1 82.25 434 ILE B O 1
ATOM 9333 N N . LYS B 1 435 ? -3.289 -7.371 12.984 1 74.75 435 LYS B N 1
ATOM 9334 C CA . LYS B 1 435 ? -3.324 -8.57 13.828 1 74.75 435 LYS B CA 1
ATOM 9335 C C . LYS B 1 435 ? -3.289 -8.195 15.305 1 74.75 435 LYS B C 1
ATOM 9337 O O . LYS B 1 435 ? -3.928 -8.859 16.125 1 74.75 435 LYS B O 1
ATOM 9342 N N . LYS B 1 436 ? -2.633 -7.16 15.586 1 76.75 436 LYS B N 1
ATOM 9343 C CA . LYS B 1 436 ? -2.35 -6.855 16.984 1 76.75 436 LYS B CA 1
ATOM 9344 C C . LYS B 1 436 ? -3.264 -5.746 17.5 1 76.75 436 LYS B C 1
ATOM 9346 O O . LYS B 1 436 ? -3.408 -5.57 18.719 1 76.75 436 LYS B O 1
ATOM 9351 N N . ALA B 1 437 ? -3.822 -5.004 16.641 1 84.88 437 ALA B N 1
ATOM 9352 C CA . ALA B 1 437 ? -4.617 -3.846 17.031 1 84.88 437 ALA B CA 1
ATOM 9353 C C . ALA B 1 437 ? -5.711 -4.242 18.016 1 84.88 437 ALA B C 1
ATOM 9355 O O . ALA B 1 437 ? -5.887 -3.592 19.047 1 84.88 437 ALA B O 1
ATOM 9356 N N . TYR B 1 438 ? -6.465 -5.289 17.734 1 89.19 438 TYR B N 1
ATOM 9357 C CA . TYR B 1 438 ? -7.555 -5.727 18.594 1 89.19 438 TYR B CA 1
ATOM 9358 C C . TYR B 1 438 ? -7.023 -6.172 19.953 1 89.19 438 TYR B C 1
ATOM 9360 O O . TYR B 1 438 ? -7.625 -5.879 20.984 1 89.19 438 TYR B O 1
ATOM 9368 N N . GLU B 1 439 ? -5.895 -6.824 19.906 1 83.88 439 GLU B N 1
ATOM 9369 C CA . GLU B 1 439 ? -5.297 -7.297 21.156 1 83.88 439 GLU B CA 1
ATOM 9370 C C . GLU B 1 439 ? -4.902 -6.125 22.062 1 83.88 439 GLU B C 1
ATOM 9372 O O . GLU B 1 439 ? -5.047 -6.199 23.281 1 83.88 439 GLU B O 1
ATOM 9377 N N . VAL B 1 440 ? -4.383 -5.113 21.469 1 81.06 440 VAL B N 1
ATOM 9378 C CA . VAL B 1 440 ? -3.982 -3.926 22.219 1 81.06 440 VAL B CA 1
ATOM 9379 C C . VAL B 1 440 ? -5.199 -3.314 22.906 1 81.06 440 VAL B C 1
ATOM 9381 O O . VAL B 1 440 ? -5.113 -2.879 24.047 1 81.06 440 VAL B O 1
ATOM 9384 N N . LEU B 1 441 ? -6.34 -3.326 22.281 1 88.06 441 LEU B N 1
ATOM 9385 C CA . LEU B 1 441 ? -7.562 -2.725 22.812 1 88.06 441 LEU B CA 1
ATOM 9386 C C . LEU B 1 441 ? -8.117 -3.535 23.969 1 88.06 441 LEU B C 1
ATOM 9388 O O . LEU B 1 441 ? -8.898 -3.021 24.781 1 88.06 441 LEU B O 1
ATOM 9392 N N . ARG B 1 442 ? -7.703 -4.781 24.031 1 89.94 442 ARG B N 1
ATOM 9393 C CA . ARG B 1 442 ? -8.297 -5.629 25.047 1 89.94 442 ARG B CA 1
ATOM 9394 C C . ARG B 1 442 ? -7.25 -6.086 26.062 1 89.94 442 ARG B C 1
ATOM 9396 O O . ARG B 1 442 ? -7.512 -6.973 26.875 1 89.94 442 ARG B O 1
ATOM 9403 N N . ARG B 1 443 ? -6.109 -5.543 25.953 1 79.81 443 ARG B N 1
ATOM 9404 C CA . ARG B 1 443 ? -5.012 -5.984 26.812 1 79.81 443 ARG B CA 1
ATOM 9405 C C . ARG B 1 443 ? -5.152 -5.434 28.219 1 79.81 443 ARG B C 1
ATOM 9407 O O . ARG B 1 443 ? -4.34 -4.613 28.656 1 79.81 443 ARG B O 1
ATOM 9414 N N . ARG B 1 444 ? -6.133 -5.816 28.922 1 80.12 444 ARG B N 1
ATOM 9415 C CA . ARG B 1 444 ? -6.387 -5.547 30.344 1 80.12 444 ARG B CA 1
ATOM 9416 C C . ARG B 1 444 ? -7.027 -6.754 31.016 1 80.12 444 ARG B C 1
ATOM 9418 O O . ARG B 1 444 ? -7.805 -7.484 30.406 1 80.12 444 ARG B O 1
ATOM 9425 N N . PRO B 1 445 ? -6.66 -6.977 32.156 1 79.94 445 PRO B N 1
ATOM 9426 C CA . PRO B 1 445 ? -7.176 -8.156 32.844 1 79.94 445 PRO B CA 1
ATOM 9427 C C . PRO B 1 445 ? -8.703 -8.18 32.906 1 79.94 445 PRO B C 1
ATOM 9429 O O . PRO B 1 445 ? -9.305 -9.258 32.938 1 79.94 445 PRO B O 1
ATOM 9432 N N . GLU B 1 446 ? -9.281 -6.938 32.906 1 80.94 446 GLU B N 1
ATOM 9433 C CA . GLU B 1 446 ? -10.734 -6.852 33 1 80.94 446 GLU B CA 1
ATOM 9434 C C . GLU B 1 446 ? -11.398 -7.156 31.672 1 80.94 446 GLU B C 1
ATOM 9436 O O . GLU B 1 446 ? -12.586 -7.484 31.625 1 80.94 446 GLU B O 1
ATOM 9441 N N . LEU B 1 447 ? -10.836 -7.047 30.625 1 87.06 447 LEU B N 1
ATOM 9442 C CA . LEU B 1 447 ? -11.406 -7.176 29.297 1 87.06 447 LEU B CA 1
ATOM 9443 C C . LEU B 1 447 ? -11.086 -8.539 28.688 1 87.06 447 LEU B C 1
ATOM 9445 O O . LEU B 1 447 ? -12 -9.312 28.375 1 87.06 447 LEU B O 1
ATOM 9449 N N . GLY B 1 448 ? -9.789 -8.938 28.812 1 75.88 448 GLY B N 1
ATOM 9450 C CA . GLY B 1 448 ? -9.359 -10.234 28.297 1 75.88 448 GLY B CA 1
ATOM 9451 C C . GLY B 1 448 ? -10.406 -10.906 27.422 1 75.88 448 GLY B C 1
ATOM 9452 O O . GLY B 1 448 ? -10.883 -10.328 26.453 1 75.88 448 GLY B O 1
ATOM 9453 N N . GLU B 1 449 ? -10.922 -12.055 27.719 1 78.06 449 GLU B N 1
ATOM 9454 C CA . GLU B 1 449 ? -11.867 -12.82 26.922 1 78.06 449 GLU B CA 1
ATOM 9455 C C . GLU B 1 449 ? -13.297 -12.664 27.453 1 78.06 449 GLU B C 1
ATOM 9457 O O . GLU B 1 449 ? -14.211 -13.359 27 1 78.06 449 GLU B O 1
ATOM 9462 N N . SER B 1 450 ? -13.391 -11.672 28.297 1 81 450 SER B N 1
ATOM 9463 C CA . SER B 1 450 ? -14.719 -11.469 28.875 1 81 450 SER B CA 1
ATOM 9464 C C . SER B 1 450 ? -15.68 -10.859 27.875 1 81 450 SER B C 1
ATOM 9466 O O . SER B 1 450 ? -15.289 -10.016 27.062 1 81 450 SER B O 1
ATOM 9468 N N . ASP B 1 451 ? -16.922 -11.32 27.906 1 83.88 451 ASP B N 1
ATOM 9469 C CA . ASP B 1 451 ? -17.938 -10.828 27 1 83.88 451 ASP B CA 1
ATOM 9470 C C . ASP B 1 451 ? -18.828 -9.789 27.672 1 83.88 451 ASP B C 1
ATOM 9472 O O . ASP B 1 451 ? -19.797 -9.305 27.078 1 83.88 451 ASP B O 1
ATOM 9476 N N . ALA B 1 452 ? -18.562 -9.445 28.906 1 85.12 452 ALA B N 1
ATOM 9477 C CA . ALA B 1 452 ? -19.328 -8.414 29.594 1 85.12 452 ALA B CA 1
ATOM 9478 C C . ALA B 1 452 ? -19.078 -7.039 29 1 85.12 452 ALA B C 1
ATOM 9480 O O . ALA B 1 452 ? -19.984 -6.211 28.906 1 85.12 452 ALA B O 1
ATOM 9481 N N . LEU B 1 453 ? -17.828 -6.82 28.688 1 90.94 453 LEU B N 1
ATOM 9482 C CA . LEU B 1 453 ? -17.406 -5.629 27.969 1 90.94 453 LEU B CA 1
ATOM 9483 C C . LEU B 1 453 ? -16.812 -6 26.609 1 90.94 453 LEU B C 1
ATOM 9485 O O . LEU B 1 453 ? -15.836 -6.75 26.531 1 90.94 453 LEU B O 1
ATOM 9489 N N . ARG B 1 454 ? -17.469 -5.5 25.609 1 93.5 454 ARG B N 1
ATOM 9490 C CA . ARG B 1 454 ? -17.047 -5.922 24.281 1 93.5 454 ARG B CA 1
ATOM 9491 C C . ARG B 1 454 ? -16.469 -4.75 23.484 1 93.5 454 ARG B C 1
ATOM 9493 O O . ARG B 1 454 ? -16.938 -3.615 23.625 1 93.5 454 ARG B O 1
ATOM 9500 N N . THR B 1 455 ? -15.453 -5.078 22.75 1 94.94 455 THR B N 1
ATOM 9501 C CA . THR B 1 455 ? -14.883 -4.121 21.797 1 94.94 455 THR B CA 1
ATOM 9502 C C . THR B 1 455 ? -15.117 -4.574 20.359 1 94.94 455 THR B C 1
ATOM 9504 O O . THR B 1 455 ? -14.977 -5.758 20.047 1 94.94 455 THR B O 1
ATOM 9507 N N . GLN B 1 456 ? -15.633 -3.746 19.547 1 96.44 456 GLN B N 1
ATOM 9508 C CA . GLN B 1 456 ? -15.711 -3.984 18.109 1 96.44 456 GLN B CA 1
ATOM 9509 C C . GLN B 1 456 ? -14.852 -2.986 17.344 1 96.44 456 GLN B C 1
ATOM 9511 O O . GLN B 1 456 ? -15.062 -1.776 17.438 1 96.44 456 GLN B O 1
ATOM 9516 N N . LEU B 1 457 ? -13.891 -3.508 16.656 1 96.81 457 LEU B N 1
ATOM 9517 C CA . LEU B 1 457 ? -12.953 -2.705 15.883 1 96.81 457 LEU B CA 1
ATOM 9518 C C . LEU B 1 457 ? -13.328 -2.701 14.406 1 96.81 457 LEU B C 1
ATOM 9520 O O . LEU B 1 457 ? -13.523 -3.762 13.805 1 96.81 457 LEU B O 1
ATOM 9524 N N . ILE B 1 458 ? -13.539 -1.532 13.82 1 97.31 458 ILE B N 1
ATOM 9525 C CA . ILE B 1 458 ? -13.805 -1.368 12.398 1 97.31 458 ILE B CA 1
ATOM 9526 C C . ILE B 1 458 ? -12.625 -0.661 11.734 1 97.31 458 ILE B C 1
ATOM 9528 O O . ILE B 1 458 ? -12.203 0.408 12.18 1 97.31 458 ILE B O 1
ATOM 9532 N N . VAL B 1 459 ? -12.086 -1.276 10.703 1 95.81 459 VAL B N 1
ATOM 9533 C CA . VAL B 1 459 ? -10.938 -0.718 10 1 95.81 459 VAL B CA 1
ATOM 9534 C C . VAL B 1 459 ? -11.266 -0.567 8.516 1 95.81 459 VAL B C 1
ATOM 9536 O O . VAL B 1 459 ? -11.836 -1.476 7.902 1 95.81 459 VAL B O 1
ATOM 9539 N N . SER B 1 460 ? -11.062 0.59 7.98 1 93.56 460 SER B N 1
ATOM 9540 C CA . SER B 1 460 ? -11.156 0.773 6.535 1 93.56 460 SER B CA 1
ATOM 9541 C C . SER B 1 460 ? -9.773 0.729 5.883 1 93.56 460 SER B C 1
ATOM 9543 O O . SER B 1 460 ? -8.805 1.245 6.441 1 93.56 460 SER B O 1
ATOM 9545 N N . THR B 1 461 ? -9.609 0.089 4.738 1 90.31 461 THR B N 1
ATOM 9546 C CA . THR B 1 461 ? -8.289 -0.049 4.133 1 90.31 461 THR B CA 1
ATOM 9547 C C . THR B 1 461 ? -8.398 -0.143 2.615 1 90.31 461 THR B C 1
ATOM 9549 O O . THR B 1 461 ? -9.438 -0.53 2.084 1 90.31 461 THR B O 1
ATOM 9552 N N . HIS B 1 462 ? -7.34 0.311 1.981 1 80.94 462 HIS B N 1
ATOM 9553 C CA . HIS B 1 462 ? -7.133 0.102 0.553 1 80.94 462 HIS B CA 1
ATOM 9554 C C . HIS B 1 462 ? -5.98 -0.864 0.299 1 80.94 462 HIS B C 1
ATOM 9556 O O . HIS B 1 462 ? -5.523 -1.006 -0.837 1 80.94 462 HIS B O 1
ATOM 9562 N N . SER B 1 463 ? -5.586 -1.467 1.319 1 82.38 463 SER B N 1
ATOM 9563 C CA . SER B 1 463 ? -4.398 -2.307 1.188 1 82.38 463 SER B CA 1
ATOM 9564 C C . SER B 1 463 ? -4.77 -3.785 1.129 1 82.38 463 SER B C 1
ATOM 9566 O O . SER B 1 463 ? -5.469 -4.289 2.012 1 82.38 463 SER B O 1
ATOM 9568 N N . SER B 1 464 ? -4.262 -4.414 0.136 1 80.19 464 SER B N 1
ATOM 9569 C CA . SER B 1 464 ? -4.469 -5.855 0.023 1 80.19 464 SER B CA 1
ATOM 9570 C C . SER B 1 464 ? -3.715 -6.609 1.114 1 80.19 464 SER B C 1
ATOM 9572 O O . SER B 1 464 ? -4.113 -7.707 1.508 1 80.19 464 SER B O 1
ATOM 9574 N N . HIS B 1 465 ? -2.711 -6 1.625 1 78.06 465 HIS B N 1
ATOM 9575 C CA . HIS B 1 465 ? -1.915 -6.633 2.672 1 78.06 465 HIS B CA 1
ATOM 9576 C C . HIS B 1 465 ? -2.68 -6.684 3.99 1 78.06 465 HIS B C 1
ATOM 9578 O O . HIS B 1 465 ? -2.557 -7.652 4.746 1 78.06 465 HIS B O 1
ATOM 9584 N N . VAL B 1 466 ? -3.436 -5.672 4.23 1 82.75 466 VAL B N 1
ATOM 9585 C CA . VAL B 1 466 ? -4.254 -5.629 5.438 1 82.75 466 VAL B CA 1
ATOM 9586 C C . VAL B 1 466 ? -5.398 -6.633 5.32 1 82.75 466 VAL B C 1
ATOM 9588 O O . VAL B 1 466 ? -5.676 -7.379 6.262 1 82.75 466 VAL B O 1
ATOM 9591 N N . ALA B 1 467 ? -5.953 -6.66 4.172 1 80.94 467 ALA B N 1
ATOM 9592 C CA . ALA B 1 467 ? -7.082 -7.559 3.93 1 80.94 467 ALA B CA 1
ATOM 9593 C C . ALA B 1 467 ? -6.652 -9.016 4.012 1 80.94 467 ALA B C 1
ATOM 9595 O O . ALA B 1 467 ? -7.43 -9.883 4.426 1 80.94 467 ALA B O 1
ATOM 9596 N N . HIS B 1 468 ? -5.418 -9.195 3.691 1 73.56 468 HIS B N 1
ATOM 9597 C CA . HIS B 1 468 ? -4.863 -10.547 3.646 1 73.56 468 HIS B CA 1
ATOM 9598 C C . HIS B 1 468 ? -4.812 -11.164 5.039 1 73.56 468 HIS B C 1
ATOM 9600 O O . HIS B 1 468 ? -4.961 -12.383 5.188 1 73.56 468 HIS B O 1
ATOM 9606 N N . GLU B 1 469 ? -4.691 -10.43 6.012 1 73.19 469 GLU B N 1
ATOM 9607 C CA . GLU B 1 469 ? -4.465 -10.938 7.363 1 73.19 469 GLU B CA 1
ATOM 9608 C C . GLU B 1 469 ? -5.777 -11.094 8.125 1 73.19 469 GLU B C 1
ATOM 9610 O O . GLU B 1 469 ? -5.801 -11.656 9.219 1 73.19 469 GLU B O 1
ATOM 9615 N N . THR B 1 470 ? -6.883 -10.719 7.582 1 78.19 470 THR B N 1
ATOM 9616 C CA . THR B 1 470 ? -8.18 -10.789 8.25 1 78.19 470 THR B CA 1
ATOM 9617 C C . THR B 1 470 ? -9.039 -11.898 7.641 1 78.19 470 THR B C 1
ATOM 9619 O O . THR B 1 470 ? -9 -12.125 6.434 1 78.19 470 THR B O 1
ATOM 9622 N N . PRO B 1 471 ? -9.727 -12.594 8.492 1 78.5 471 PRO B N 1
ATOM 9623 C CA . PRO B 1 471 ? -10.641 -13.602 7.949 1 78.5 471 PRO B CA 1
ATOM 9624 C C . PRO B 1 471 ? -11.633 -13.031 6.945 1 78.5 471 PRO B C 1
ATOM 9626 O O . PRO B 1 471 ? -12.109 -11.906 7.113 1 78.5 471 PRO B O 1
ATOM 9629 N N . PHE B 1 472 ? -11.977 -13.805 6.039 1 78.12 472 PHE B N 1
ATOM 9630 C CA . PHE B 1 472 ? -12.867 -13.398 4.957 1 78.12 472 PHE B CA 1
ATOM 9631 C C . PHE B 1 472 ? -14.234 -13.008 5.5 1 78.12 472 PHE B C 1
ATOM 9633 O O . PHE B 1 472 ? -14.891 -12.125 4.953 1 78.12 472 PHE B O 1
ATOM 9640 N N . ALA B 1 473 ? -14.641 -13.641 6.523 1 81.88 473 ALA B N 1
ATOM 9641 C CA . ALA B 1 473 ? -15.945 -13.375 7.113 1 81.88 473 ALA B CA 1
ATOM 9642 C C . ALA B 1 473 ? -16 -11.977 7.723 1 81.88 473 ALA B C 1
ATOM 9644 O O . ALA B 1 473 ? -17.094 -11.43 7.941 1 81.88 473 ALA B O 1
ATOM 9645 N N . SER B 1 474 ? -14.836 -11.406 7.93 1 88.94 474 SER B N 1
ATOM 9646 C CA . SER B 1 474 ? -14.781 -10.094 8.562 1 88.94 474 SER B CA 1
ATOM 9647 C C . SER B 1 474 ? -14.68 -8.984 7.527 1 88.94 474 SER B C 1
ATOM 9649 O O . SER B 1 474 ? -14.656 -7.801 7.875 1 88.94 474 SER B O 1
ATOM 9651 N N . LEU B 1 475 ? -14.719 -9.383 6.285 1 89.06 475 LEU B N 1
ATOM 9652 C CA . LEU B 1 475 ? -14.562 -8.391 5.219 1 89.06 475 LEU B CA 1
ATOM 9653 C C . LEU B 1 475 ? -15.922 -7.867 4.766 1 89.06 475 LEU B C 1
ATOM 9655 O O . LEU B 1 475 ? -16.875 -8.633 4.652 1 89.06 475 LEU B O 1
ATOM 9659 N N . ARG B 1 476 ? -16.016 -6.602 4.68 1 94.81 476 ARG B N 1
ATOM 9660 C CA . ARG B 1 476 ? -17.141 -5.914 4.059 1 94.81 476 ARG B CA 1
ATOM 9661 C C . ARG B 1 476 ? -16.703 -5.152 2.812 1 94.81 476 ARG B C 1
ATOM 9663 O O . ARG B 1 476 ? -15.953 -4.184 2.906 1 94.81 476 ARG B O 1
ATOM 9670 N N . TYR B 1 477 ? -17.172 -5.656 1.685 1 91.56 477 TYR B N 1
ATOM 9671 C CA . TYR B 1 477 ? -16.75 -5.098 0.407 1 91.56 477 TYR B CA 1
ATOM 9672 C C . TYR B 1 477 ? -17.688 -3.988 -0.044 1 91.56 477 TYR B C 1
ATOM 9674 O O . TYR B 1 477 ? -18.891 -4.223 -0.245 1 91.56 477 TYR B O 1
ATOM 9682 N N . PHE B 1 478 ? -17.188 -2.773 -0.176 1 92.06 478 PHE B N 1
ATOM 9683 C CA . PHE B 1 478 ? -17.938 -1.628 -0.674 1 92.06 478 PHE B CA 1
ATOM 9684 C C . PHE B 1 478 ? -17.812 -1.517 -2.189 1 92.06 478 PHE B C 1
ATOM 9686 O O . PHE B 1 478 ? -16.719 -1.294 -2.713 1 92.06 478 PHE B O 1
ATOM 9693 N N . ARG B 1 479 ? -18.906 -1.648 -2.828 1 89.25 479 ARG B N 1
ATOM 9694 C CA . ARG B 1 479 ? -18.953 -1.659 -4.285 1 89.25 479 ARG B CA 1
ATOM 9695 C C . ARG B 1 479 ? -19.578 -0.375 -4.828 1 89.25 479 ARG B C 1
ATOM 9697 O O . ARG B 1 479 ? -20.672 0.014 -4.414 1 89.25 479 ARG B O 1
ATOM 9704 N N . ARG B 1 480 ? -18.938 0.217 -5.805 1 83.56 480 ARG B N 1
ATOM 9705 C CA . ARG B 1 480 ? -19.453 1.429 -6.441 1 83.56 480 ARG B CA 1
ATOM 9706 C C . ARG B 1 480 ? -20.484 1.095 -7.516 1 83.56 480 ARG B C 1
ATOM 9708 O O . ARG B 1 480 ? -20.281 0.174 -8.312 1 83.56 480 ARG B O 1
ATOM 9715 N N . LEU B 1 481 ? -21.562 1.822 -7.453 1 84.44 481 LEU B N 1
ATOM 9716 C CA . LEU B 1 481 ? -22.594 1.701 -8.477 1 84.44 481 LEU B CA 1
ATOM 9717 C C . LEU B 1 481 ? -22.734 3.002 -9.258 1 84.44 481 LEU B C 1
ATOM 9719 O O . LEU B 1 481 ? -22.984 4.059 -8.672 1 84.44 481 LEU B O 1
ATOM 9723 N N . PRO B 1 482 ? -22.578 2.916 -10.5 1 78.5 482 PRO B N 1
ATOM 9724 C CA . PRO B 1 482 ? -22.688 4.133 -11.312 1 78.5 482 PRO B CA 1
ATOM 9725 C C . PRO B 1 482 ? -24.078 4.734 -11.297 1 78.5 482 PRO B C 1
ATOM 9727 O O . PRO B 1 482 ? -25.031 4.074 -10.867 1 78.5 482 PRO B O 1
ATOM 9730 N N . ALA B 1 483 ? -24.125 6.004 -11.758 1 78.81 483 ALA B N 1
ATOM 9731 C CA . ALA B 1 483 ? -25.406 6.703 -11.844 1 78.81 483 ALA B CA 1
ATOM 9732 C C . ALA B 1 483 ? -26.359 6 -12.82 1 78.81 483 ALA B C 1
ATOM 9734 O O . ALA B 1 483 ? -25.922 5.559 -13.891 1 78.81 483 ALA B O 1
ATOM 9735 N N . GLY B 1 484 ? -27.594 5.824 -12.461 1 76.44 484 GLY B N 1
ATOM 9736 C CA . GLY B 1 484 ? -28.578 5.23 -13.344 1 76.44 484 GLY B CA 1
ATOM 9737 C C . GLY B 1 484 ? -28.859 3.775 -13.023 1 76.44 484 GLY B C 1
ATOM 9738 O O . GLY B 1 484 ? -29.906 3.242 -13.422 1 76.44 484 GLY B O 1
ATOM 9739 N N . MET B 1 485 ? -28.031 3.148 -12.336 1 78.88 485 MET B N 1
ATOM 9740 C CA . MET B 1 485 ? -28.234 1.738 -12.023 1 78.88 485 MET B CA 1
ATOM 9741 C C . MET B 1 485 ? -29.266 1.583 -10.898 1 78.88 485 MET B C 1
ATOM 9743 O O . MET B 1 485 ? -30.25 0.866 -11.047 1 78.88 485 MET B O 1
ATOM 9747 N N . VAL B 1 486 ? -28.922 2.301 -9.828 1 81.12 486 VAL B N 1
ATOM 9748 C CA . VAL B 1 486 ? -29.812 2.227 -8.68 1 81.12 486 VAL B CA 1
ATOM 9749 C C . VAL B 1 486 ? -30.453 3.592 -8.43 1 81.12 486 VAL B C 1
ATOM 9751 O O . VAL B 1 486 ? -31.641 3.678 -8.117 1 81.12 486 VAL B O 1
ATOM 9754 N N . ALA B 1 487 ? -29.656 4.594 -8.578 1 82.44 487 ALA B N 1
ATOM 9755 C CA . ALA B 1 487 ? -30.109 5.969 -8.359 1 82.44 487 ALA B CA 1
ATOM 9756 C C . ALA B 1 487 ? -29.594 6.895 -9.461 1 82.44 487 ALA B C 1
ATOM 9758 O O . ALA B 1 487 ? -28.797 6.48 -10.312 1 82.44 487 ALA B O 1
ATOM 9759 N N . LYS B 1 488 ? -30.047 8.094 -9.406 1 80.06 488 LYS B N 1
ATOM 9760 C CA . LYS B 1 488 ? -29.656 9.078 -10.406 1 80.06 488 LYS B CA 1
ATOM 9761 C C . LYS B 1 488 ? -28.203 9.516 -10.203 1 80.06 488 LYS B C 1
ATOM 9763 O O . LYS B 1 488 ? -27.594 10.094 -11.109 1 80.06 488 LYS B O 1
ATOM 9768 N N . VAL B 1 489 ? -27.766 9.281 -9.062 1 80.56 489 VAL B N 1
ATOM 9769 C CA . VAL B 1 489 ? -26.391 9.609 -8.727 1 80.56 489 VAL B CA 1
ATOM 9770 C C . VAL B 1 489 ? -25.609 8.336 -8.391 1 80.56 489 VAL B C 1
ATOM 9772 O O . VAL B 1 489 ? -26.219 7.293 -8.102 1 80.56 489 VAL B O 1
ATOM 9775 N N . PRO B 1 490 ? -24.312 8.352 -8.508 1 80.38 490 PRO B N 1
ATOM 9776 C CA . PRO B 1 490 ? -23.531 7.176 -8.109 1 80.38 490 PRO B CA 1
ATOM 9777 C C . PRO B 1 490 ? -23.688 6.844 -6.625 1 80.38 490 PRO B C 1
ATOM 9779 O O . PRO B 1 490 ? -23.641 7.742 -5.781 1 80.38 490 PRO B O 1
ATOM 9782 N N . VAL B 1 491 ? -23.984 5.699 -6.367 1 87.44 491 VAL B N 1
ATOM 9783 C CA . VAL B 1 491 ? -24.141 5.242 -4.988 1 87.44 491 VAL B CA 1
ATOM 9784 C C . VAL B 1 491 ? -23.281 4.004 -4.758 1 87.44 491 VAL B C 1
ATOM 9786 O O . VAL B 1 491 ? -22.578 3.543 -5.668 1 87.44 491 VAL B O 1
ATOM 9789 N N . SER B 1 492 ? -23.203 3.586 -3.496 1 89.62 492 SER B N 1
ATOM 9790 C CA . SER B 1 492 ? -22.406 2.412 -3.148 1 89.62 492 SER B CA 1
ATOM 9791 C C . SER B 1 492 ? -23.25 1.374 -2.41 1 89.62 492 SER B C 1
ATOM 9793 O O . SER B 1 492 ? -24.25 1.716 -1.769 1 89.62 492 SER B O 1
ATOM 9795 N N . THR B 1 493 ? -22.922 0.192 -2.613 1 90.56 493 THR B N 1
ATOM 9796 C CA . THR B 1 493 ? -23.531 -0.912 -1.872 1 90.56 493 THR B CA 1
ATOM 9797 C C . THR B 1 493 ? -22.453 -1.727 -1.154 1 90.56 493 THR B C 1
ATOM 9799 O O . THR B 1 493 ? -21.266 -1.537 -1.392 1 90.56 493 THR B O 1
ATOM 9802 N N . VAL B 1 494 ? -22.906 -2.562 -0.201 1 92.94 494 VAL B N 1
ATOM 9803 C CA . VAL B 1 494 ? -21.953 -3.305 0.619 1 92.94 494 VAL B CA 1
ATOM 9804 C C . VAL B 1 494 ? -22.234 -4.805 0.499 1 92.94 494 VAL B C 1
ATOM 9806 O O . VAL B 1 494 ? -23.375 -5.242 0.605 1 92.94 494 VAL B O 1
ATOM 9809 N N . VAL B 1 495 ? -21.219 -5.5 0.22 1 89.88 495 VAL B N 1
ATOM 9810 C CA . VAL B 1 495 ? -21.297 -6.957 0.208 1 89.88 495 VAL B CA 1
ATOM 9811 C C . VAL B 1 495 ? -20.688 -7.516 1.492 1 89.88 495 VAL B C 1
ATOM 9813 O O . VAL B 1 495 ? -19.484 -7.363 1.737 1 89.88 495 VAL B O 1
ATOM 9816 N N . ASN B 1 496 ? -21.516 -8.109 2.285 1 89.75 496 ASN B N 1
ATOM 9817 C CA . ASN B 1 496 ? -21.031 -8.781 3.492 1 89.75 496 ASN B CA 1
ATOM 9818 C C . ASN B 1 496 ? -20.531 -10.188 3.188 1 89.75 496 ASN B C 1
ATOM 9820 O O . ASN B 1 496 ? -21.312 -11.102 2.965 1 89.75 496 ASN B O 1
ATOM 9824 N N . LEU B 1 497 ? -19.312 -10.422 3.258 1 83 497 LEU B N 1
ATOM 9825 C CA . LEU B 1 497 ? -18.703 -11.672 2.805 1 83 497 LEU B CA 1
ATOM 9826 C C . LEU B 1 497 ? -19 -12.805 3.787 1 83 497 LEU B C 1
ATOM 9828 O O . LEU B 1 497 ? -18.828 -13.977 3.457 1 83 497 LEU B O 1
ATOM 9832 N N . SER B 1 498 ? -19.359 -12.43 4.973 1 76.62 498 SER B N 1
ATOM 9833 C CA . SER B 1 498 ? -19.75 -13.469 5.926 1 76.62 498 SER B CA 1
ATOM 9834 C C . SER B 1 498 ? -20.906 -14.297 5.398 1 76.62 498 SER B C 1
ATOM 9836 O O . SER B 1 498 ? -21.094 -15.445 5.809 1 76.62 498 SER B O 1
ATOM 9838 N N . GLN B 1 499 ? -21.641 -13.711 4.496 1 72.19 499 GLN B N 1
ATOM 9839 C CA . GLN B 1 499 ? -22.859 -14.359 4 1 72.19 499 GLN B CA 1
ATOM 9840 C C . GLN B 1 499 ? -22.594 -15.117 2.705 1 72.19 499 GLN B C 1
ATOM 9842 O O . GLN B 1 499 ? -23.453 -15.836 2.209 1 72.19 499 GLN B O 1
ATOM 9847 N N . VAL B 1 500 ? -21.422 -14.906 2.195 1 69.75 500 VAL B N 1
ATOM 9848 C CA . VAL B 1 500 ? -21.141 -15.461 0.872 1 69.75 500 VAL B CA 1
ATOM 9849 C C . VAL B 1 500 ? -20.922 -16.969 0.979 1 69.75 500 VAL B C 1
ATOM 9851 O O . VAL B 1 500 ? -21.438 -17.734 0.168 1 69.75 500 VAL B O 1
ATOM 9854 N N . PHE B 1 501 ? -19.969 -17.172 1.986 1 65.62 501 PHE B N 1
ATOM 9855 C CA . PHE B 1 501 ? -19.656 -18.594 2.096 1 65.62 501 PHE B CA 1
ATOM 9856 C C . PHE B 1 501 ? -20.312 -19.203 3.332 1 65.62 501 PHE B C 1
ATOM 9858 O O . PHE B 1 501 ? -20.469 -18.516 4.352 1 65.62 501 PHE B O 1
ATOM 9865 N N . GLY B 1 502 ? -21.438 -19.781 3.279 1 59.12 502 GLY B N 1
ATOM 9866 C CA . GLY B 1 502 ? -21.906 -20.469 4.477 1 59.12 502 GLY B CA 1
ATOM 9867 C C . GLY B 1 502 ? -20.797 -20.828 5.441 1 59.12 502 GLY B C 1
ATOM 9868 O O . GLY B 1 502 ? -19.656 -21.016 5.035 1 59.12 502 GLY B O 1
ATOM 9869 N N . GLU B 1 503 ? -20.812 -20.391 6.754 1 58.22 503 GLU B N 1
ATOM 9870 C CA . GLU B 1 503 ? -19.797 -20.688 7.758 1 58.22 503 GLU B CA 1
ATOM 9871 C C . GLU B 1 503 ? -19.391 -22.156 7.715 1 58.22 503 GLU B C 1
ATOM 9873 O O . GLU B 1 503 ? -20.25 -23.047 7.754 1 58.22 503 GLU B O 1
ATOM 9878 N N . GLY B 1 504 ? -18.172 -22.406 7.531 1 58.66 504 GLY B N 1
ATOM 9879 C CA . GLY B 1 504 ? -17.625 -23.75 7.711 1 58.66 504 GLY B CA 1
ATOM 9880 C C . GLY B 1 504 ? -17.703 -24.594 6.453 1 58.66 504 GLY B C 1
ATOM 9881 O O . GLY B 1 504 ? -17.562 -25.812 6.512 1 58.66 504 GLY B O 1
ATOM 9882 N N . THR B 1 505 ? -18.047 -23.891 5.348 1 64.62 505 THR B N 1
ATOM 9883 C CA . THR B 1 505 ? -18.109 -24.703 4.133 1 64.62 505 THR B CA 1
ATOM 9884 C C . THR B 1 505 ? -16.734 -24.922 3.541 1 64.62 505 THR B C 1
ATOM 9886 O O . THR B 1 505 ? -15.781 -24.203 3.881 1 64.62 505 THR B O 1
ATOM 9889 N N . GLU B 1 506 ? -16.594 -25.969 2.809 1 65.06 506 GLU B N 1
ATOM 9890 C CA . GLU B 1 506 ? -15.359 -26.281 2.102 1 65.06 506 GLU B CA 1
ATOM 9891 C C . GLU B 1 506 ? -14.945 -25.156 1.176 1 65.06 506 GLU B C 1
ATOM 9893 O O . GLU B 1 506 ? -13.758 -24.828 1.068 1 65.06 506 GLU B O 1
ATOM 9898 N N . THR B 1 507 ? -15.945 -24.562 0.635 1 65.69 507 THR B N 1
ATOM 9899 C CA . THR B 1 507 ? -15.664 -23.484 -0.297 1 65.69 507 THR B CA 1
ATOM 9900 C C . THR B 1 507 ? -15.102 -22.266 0.44 1 65.69 507 THR B C 1
ATOM 9902 O O . THR B 1 507 ? -14.18 -21.609 -0.049 1 65.69 507 THR B O 1
ATOM 9905 N N . GLU B 1 508 ? -15.625 -22.062 1.581 1 70.38 508 GLU B N 1
ATOM 9906 C CA . GLU B 1 508 ? -15.117 -20.953 2.371 1 70.38 508 GLU B CA 1
ATOM 9907 C C . GLU B 1 508 ? -13.656 -21.156 2.756 1 70.38 508 GLU B C 1
ATOM 9909 O O . GLU B 1 508 ? -12.852 -20.234 2.672 1 70.38 508 GLU B O 1
ATOM 9914 N N . ARG B 1 509 ? -13.461 -22.344 3.109 1 68.44 509 ARG B N 1
ATOM 9915 C CA . ARG B 1 509 ? -12.094 -22.672 3.502 1 68.44 509 ARG B CA 1
ATOM 9916 C C . ARG B 1 509 ? -11.141 -22.516 2.322 1 68.44 509 ARG B C 1
ATOM 9918 O O . ARG B 1 509 ? -10.031 -21.984 2.473 1 68.44 509 ARG B O 1
ATOM 9925 N N . PHE B 1 510 ? -11.711 -22.906 1.21 1 65.25 510 PHE B N 1
ATOM 9926 C CA . PHE B 1 510 ? -10.906 -22.828 0.001 1 65.25 510 PHE B CA 1
ATOM 9927 C C . PHE B 1 510 ? -10.57 -21.375 -0.336 1 65.25 510 PHE B C 1
ATOM 9929 O O . PHE B 1 510 ? -9.406 -21.031 -0.536 1 65.25 510 PHE B O 1
ATOM 9936 N N . VAL B 1 511 ? -11.602 -20.688 -0.391 1 70.69 511 VAL B N 1
ATOM 9937 C CA . VAL B 1 511 ? -11.445 -19.312 -0.853 1 70.69 511 VAL B CA 1
ATOM 9938 C C . VAL B 1 511 ? -10.578 -18.531 0.133 1 70.69 511 VAL B C 1
ATOM 9940 O O . VAL B 1 511 ? -9.703 -17.766 -0.272 1 70.69 511 VAL B O 1
ATOM 9943 N N . THR B 1 512 ? -10.719 -18.875 1.346 1 69.94 512 THR B N 1
ATOM 9944 C CA . THR B 1 512 ? -9.961 -18.172 2.369 1 69.94 512 THR B CA 1
ATOM 9945 C C . THR B 1 512 ? -8.477 -18.516 2.287 1 69.94 512 THR B C 1
ATOM 9947 O O . THR B 1 512 ? -7.621 -17.625 2.305 1 69.94 512 THR B O 1
ATOM 9950 N N . ARG B 1 513 ? -8.273 -19.75 2.135 1 66.81 513 ARG B N 1
ATOM 9951 C CA . ARG B 1 513 ? -6.879 -20.188 2.148 1 66.81 513 ARG B CA 1
ATOM 9952 C C . ARG B 1 513 ? -6.188 -19.828 0.834 1 66.81 513 ARG B C 1
ATOM 9954 O O . ARG B 1 513 ? -5 -19.5 0.822 1 66.81 513 ARG B O 1
ATOM 9961 N N . TYR B 1 514 ? -6.992 -19.938 -0.217 1 69.31 514 TYR B N 1
ATOM 9962 C CA . TYR B 1 514 ? -6.406 -19.625 -1.518 1 69.31 514 TYR B CA 1
ATOM 9963 C C . TYR B 1 514 ? -6.078 -18.156 -1.631 1 69.31 514 TYR B C 1
ATOM 9965 O O . TYR B 1 514 ? -4.992 -17.781 -2.078 1 69.31 514 TYR B O 1
ATOM 9973 N N . LEU B 1 515 ? -7.039 -17.406 -1.241 1 68.19 515 LEU B N 1
ATOM 9974 C CA . LEU B 1 515 ? -6.832 -15.969 -1.383 1 68.19 515 LEU B CA 1
ATOM 9975 C C . LEU B 1 515 ? -5.766 -15.477 -0.411 1 68.19 515 LEU B C 1
ATOM 9977 O O . LEU B 1 515 ? -5.094 -14.477 -0.678 1 68.19 515 LEU B O 1
ATOM 9981 N N . ARG B 1 516 ? -5.695 -16.203 0.589 1 64.19 516 ARG B N 1
ATOM 9982 C CA . ARG B 1 516 ? -4.629 -15.867 1.527 1 64.19 516 ARG B CA 1
ATOM 9983 C C . ARG B 1 516 ? -3.258 -16.125 0.915 1 64.19 516 ARG B C 1
ATOM 9985 O O . ARG B 1 516 ? -2.289 -15.43 1.23 1 64.19 516 ARG B O 1
ATOM 9992 N N . ALA B 1 517 ? -3.357 -17.141 0.101 1 61.38 517 ALA B N 1
ATOM 9993 C CA . ALA B 1 517 ? -2.088 -17.5 -0.525 1 61.38 517 ALA B CA 1
ATOM 9994 C C . ALA B 1 517 ? -1.763 -16.562 -1.682 1 61.38 517 ALA B C 1
ATOM 9996 O O . ALA B 1 517 ? -0.597 -16.391 -2.047 1 61.38 517 ALA B O 1
ATOM 9997 N N . GLN B 1 518 ? -2.959 -16.062 -2.145 1 62.94 518 GLN B N 1
ATOM 9998 C CA . GLN B 1 518 ? -2.791 -15.109 -3.244 1 62.94 518 GLN B CA 1
ATOM 9999 C C . GLN B 1 518 ? -3.129 -13.688 -2.807 1 62.94 518 GLN B C 1
ATOM 10001 O O . GLN B 1 518 ? -3.811 -13.492 -1.8 1 62.94 518 GLN B O 1
ATOM 10006 N N . HIS B 1 519 ? -2.395 -12.648 -3.109 1 61.12 519 HIS B N 1
ATOM 10007 C CA . HIS B 1 519 ? -2.668 -11.258 -2.791 1 61.12 519 HIS B CA 1
ATOM 10008 C C . HIS B 1 519 ? -4.148 -10.93 -2.963 1 61.12 519 HIS B C 1
ATOM 10010 O O . HIS B 1 519 ? -4.789 -11.414 -3.898 1 61.12 519 HIS B O 1
ATOM 10016 N N . ALA B 1 520 ? -4.926 -10.484 -1.936 1 63.88 520 ALA B N 1
ATOM 10017 C CA . ALA B 1 520 ? -6.328 -10.086 -1.894 1 63.88 520 ALA B CA 1
ATOM 10018 C C . ALA B 1 520 ? -6.586 -8.891 -2.809 1 63.88 520 ALA B C 1
ATOM 10020 O O . ALA B 1 520 ? -7.332 -7.977 -2.451 1 63.88 520 ALA B O 1
ATOM 10021 N N . ASP B 1 521 ? -6.113 -8.945 -4.043 1 74.88 521 ASP B N 1
ATOM 10022 C CA . ASP B 1 521 ? -6.254 -7.82 -4.965 1 74.88 521 ASP B CA 1
ATOM 10023 C C . ASP B 1 521 ? -7.645 -7.793 -5.594 1 74.88 521 ASP B C 1
ATOM 10025 O O . ASP B 1 521 ? -8.062 -6.77 -6.137 1 74.88 521 ASP B O 1
ATOM 10029 N N . LEU B 1 522 ? -8.391 -8.883 -5.41 1 79.62 522 LEU B N 1
ATOM 10030 C CA . LEU B 1 522 ? -9.695 -9.031 -6.047 1 79.62 522 LEU B CA 1
ATOM 10031 C C . LEU B 1 522 ? -10.664 -7.953 -5.566 1 79.62 522 LEU B C 1
ATOM 10033 O O . LEU B 1 522 ? -11.5 -7.477 -6.332 1 79.62 522 LEU B O 1
ATOM 10037 N N . PHE B 1 523 ? -10.477 -7.523 -4.367 1 80.5 523 PHE B N 1
ATOM 10038 C CA . PHE B 1 523 ? -11.43 -6.613 -3.744 1 80.5 523 PHE B CA 1
ATOM 10039 C C . PHE B 1 523 ? -11.203 -5.184 -4.223 1 80.5 523 PHE B C 1
ATOM 10041 O O . PHE B 1 523 ? -12.031 -4.305 -3.973 1 80.5 523 PHE B O 1
ATOM 10048 N N . PHE B 1 524 ? -10.18 -5.008 -4.898 1 78.12 524 PHE B N 1
ATOM 10049 C CA . PHE B 1 524 ? -9.828 -3.654 -5.309 1 78.12 524 PHE B CA 1
ATOM 10050 C C . PHE B 1 524 ? -9.797 -3.539 -6.828 1 78.12 524 PHE B C 1
ATOM 10052 O O . PHE B 1 524 ? -9.602 -2.447 -7.371 1 78.12 524 PHE B O 1
ATOM 10059 N N . ALA B 1 525 ? -10.07 -4.672 -7.492 1 80.69 525 ALA B N 1
ATOM 10060 C CA . ALA B 1 525 ? -9.898 -4.727 -8.938 1 80.69 525 ALA B CA 1
ATOM 10061 C C . ALA B 1 525 ? -11.164 -4.285 -9.664 1 80.69 525 ALA B C 1
ATOM 10063 O O . ALA B 1 525 ? -12.273 -4.453 -9.148 1 80.69 525 ALA B O 1
ATOM 10064 N N . ASP B 1 526 ? -10.977 -3.721 -10.844 1 80.25 526 ASP B N 1
ATOM 10065 C CA . ASP B 1 526 ? -12.086 -3.424 -11.742 1 80.25 526 ASP B CA 1
ATOM 10066 C C . ASP B 1 526 ? -12.555 -4.684 -12.469 1 80.25 526 ASP B C 1
ATOM 10068 O O . ASP B 1 526 ? -13.727 -4.797 -12.836 1 80.25 526 ASP B O 1
ATOM 10072 N N . ALA B 1 527 ? -11.617 -5.453 -12.695 1 89 527 ALA B N 1
ATOM 10073 C CA . ALA B 1 527 ? -11.883 -6.719 -13.383 1 89 527 ALA B CA 1
ATOM 10074 C C . ALA B 1 527 ? -10.875 -7.785 -12.977 1 89 527 ALA B C 1
ATOM 10076 O O . ALA B 1 527 ? -9.805 -7.469 -12.445 1 89 527 ALA B O 1
ATOM 10077 N N . ALA B 1 528 ? -11.297 -9.023 -13.188 1 91.12 528 ALA B N 1
ATOM 10078 C CA . ALA B 1 528 ? -10.422 -10.141 -12.852 1 91.12 528 ALA B CA 1
ATOM 10079 C C . ALA B 1 528 ? -10.188 -11.047 -14.062 1 91.12 528 ALA B C 1
ATOM 10081 O O . ALA B 1 528 ? -11.094 -11.242 -14.875 1 91.12 528 ALA B O 1
ATOM 10082 N N . ILE B 1 529 ? -8.969 -11.484 -14.211 1 93.62 529 ILE B N 1
ATOM 10083 C CA . ILE B 1 529 ? -8.617 -12.508 -15.195 1 93.62 529 ILE B CA 1
ATOM 10084 C C . ILE B 1 529 ? -8.141 -13.766 -14.477 1 93.62 529 ILE B C 1
ATOM 10086 O O . ILE B 1 529 ? -7.137 -13.742 -13.766 1 93.62 529 ILE B O 1
ATOM 10090 N N . LEU B 1 530 ? -8.914 -14.812 -14.602 1 91.69 530 LEU B N 1
ATOM 10091 C CA . LEU B 1 530 ? -8.531 -16.094 -14.023 1 91.69 530 LE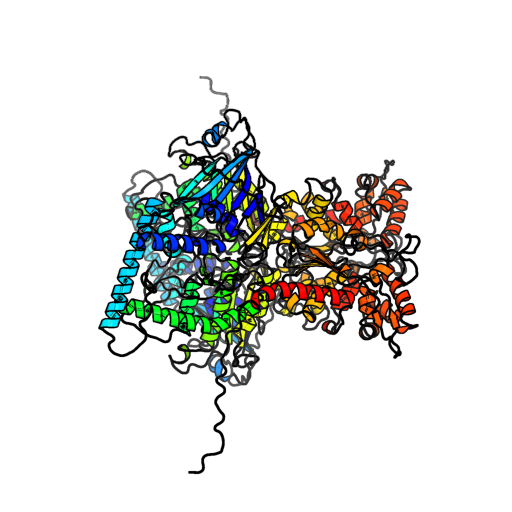U B CA 1
ATOM 10092 C C . LEU B 1 530 ? -7.793 -16.953 -15.047 1 91.69 530 LEU B C 1
ATOM 10094 O O . LEU B 1 530 ? -8.289 -17.156 -16.156 1 91.69 530 LEU B O 1
ATOM 10098 N N . VAL B 1 531 ? -6.605 -17.375 -14.648 1 91.12 531 VAL B N 1
ATOM 10099 C CA . VAL B 1 531 ? -5.816 -18.172 -15.57 1 91.12 531 VAL B CA 1
ATOM 10100 C C . VAL B 1 531 ? -5.551 -19.547 -14.953 1 91.12 531 VAL B C 1
ATOM 10102 O O . VAL B 1 531 ? -5.578 -19.703 -13.727 1 91.12 531 VAL B O 1
ATOM 10105 N N . GLU B 1 532 ? -5.23 -20.453 -15.734 1 84.44 532 GLU B N 1
ATOM 10106 C CA . GLU B 1 532 ? -5.105 -21.828 -15.281 1 84.44 532 GLU B CA 1
ATOM 10107 C C . GLU B 1 532 ? -3.691 -22.125 -14.789 1 84.44 532 GLU B C 1
ATOM 10109 O O . GLU B 1 532 ? -3.512 -22.781 -13.766 1 84.44 532 GLU B O 1
ATOM 10114 N N . GLY B 1 533 ? -2.705 -21.547 -15.484 1 81.19 533 GLY B N 1
ATOM 10115 C CA . GLY B 1 533 ? -1.354 -22 -15.18 1 81.19 533 GLY B CA 1
ATOM 10116 C C . GLY B 1 533 ? -0.346 -20.859 -15.141 1 81.19 533 GLY B C 1
ATOM 10117 O O . GLY B 1 533 ? -0.697 -19.703 -15.367 1 81.19 533 GLY B O 1
ATOM 10118 N N . PRO B 1 534 ? 0.91 -21.328 -14.852 1 79.31 534 PRO B N 1
ATOM 10119 C CA . PRO B 1 534 ? 1.977 -20.328 -14.703 1 79.31 534 PRO B CA 1
ATOM 10120 C C . PRO B 1 534 ? 2.354 -19.672 -16.016 1 79.31 534 PRO B C 1
ATOM 10122 O O . PRO B 1 534 ? 2.748 -18.5 -16.031 1 79.31 534 PRO B O 1
ATOM 10125 N N . ALA B 1 535 ? 2.223 -20.406 -17.109 1 86.94 535 ALA B N 1
ATOM 10126 C CA . ALA B 1 535 ? 2.574 -19.812 -18.391 1 86.94 535 ALA B CA 1
ATOM 10127 C C . ALA B 1 535 ? 1.697 -18.609 -18.703 1 86.94 535 ALA B C 1
ATOM 10129 O O . ALA B 1 535 ? 2.201 -17.547 -19.094 1 86.94 535 ALA B O 1
ATOM 10130 N N . GLU B 1 536 ? 0.394 -18.812 -18.531 1 89.69 536 GLU B N 1
ATOM 10131 C CA . GLU B 1 536 ? -0.533 -17.703 -18.75 1 89.69 536 GLU B CA 1
ATOM 10132 C C . GLU B 1 536 ? -0.262 -16.562 -17.766 1 89.69 536 GLU B C 1
ATOM 10134 O O . GLU B 1 536 ? -0.3 -15.391 -18.156 1 89.69 536 GLU B O 1
ATOM 10139 N N . ARG B 1 537 ? 0.009 -16.891 -16.609 1 84.19 537 ARG B N 1
ATOM 10140 C CA . ARG B 1 537 ? 0.249 -15.891 -15.562 1 84.19 537 ARG B CA 1
ATOM 10141 C C . ARG B 1 537 ? 1.451 -15.016 -15.906 1 84.19 537 ARG B C 1
ATOM 10143 O O . ARG B 1 537 ? 1.464 -13.82 -15.602 1 84.19 537 ARG B O 1
ATOM 10150 N N . MET B 1 538 ? 2.393 -15.602 -16.531 1 82.69 538 MET B N 1
ATOM 10151 C CA . MET B 1 538 ? 3.623 -14.883 -16.844 1 82.69 538 MET B CA 1
ATOM 10152 C C . MET B 1 538 ? 3.479 -14.094 -18.141 1 82.69 538 MET B C 1
ATOM 10154 O O . MET B 1 538 ? 3.955 -12.961 -18.234 1 82.69 538 MET B O 1
ATOM 10158 N N . LEU B 1 539 ? 2.785 -14.609 -19.109 1 89.44 539 LEU B N 1
ATOM 10159 C CA . LEU B 1 539 ? 2.836 -14.039 -20.453 1 89.44 539 LEU B CA 1
ATOM 10160 C C . LEU B 1 539 ? 1.678 -13.07 -20.688 1 89.44 539 LEU B C 1
ATOM 10162 O O . LEU B 1 539 ? 1.832 -12.062 -21.375 1 89.44 539 LEU B O 1
ATOM 10166 N N . ILE B 1 540 ? 0.522 -13.375 -20.094 1 91.31 540 ILE B N 1
ATOM 10167 C CA . ILE B 1 540 ? -0.675 -12.594 -20.406 1 91.31 540 ILE B CA 1
ATOM 10168 C C . ILE B 1 540 ? -0.486 -11.156 -19.953 1 91.31 540 ILE B C 1
ATOM 10170 O O . ILE B 1 540 ? -0.799 -10.219 -20.688 1 91.31 540 ILE B O 1
ATOM 10174 N N . PRO B 1 541 ? 0.053 -10.906 -18.703 1 85.44 541 PRO B N 1
ATOM 10175 C CA . PRO B 1 541 ? 0.27 -9.516 -18.312 1 85.44 541 PRO B CA 1
ATOM 10176 C C . PRO B 1 541 ? 1.189 -8.758 -19.266 1 85.44 541 PRO B C 1
ATOM 10178 O O . PRO B 1 541 ? 0.993 -7.566 -19.5 1 85.44 541 PRO B O 1
ATOM 10181 N N . ASN B 1 542 ? 2.176 -9.422 -19.797 1 85.06 542 ASN B N 1
ATOM 10182 C CA . ASN B 1 542 ? 3.096 -8.781 -20.734 1 85.06 542 ASN B CA 1
ATOM 10183 C C . ASN B 1 542 ? 2.438 -8.539 -22.094 1 85.06 542 ASN B C 1
ATOM 10185 O O . ASN B 1 542 ? 2.75 -7.562 -22.781 1 85.06 542 ASN B O 1
ATOM 10189 N N . PHE B 1 543 ? 1.547 -9.492 -22.5 1 91.12 543 PHE B N 1
ATOM 10190 C CA . PHE B 1 543 ? 0.764 -9.25 -23.703 1 91.12 543 PHE B CA 1
ATOM 10191 C C . PHE B 1 543 ? -0.131 -8.031 -23.531 1 91.12 543 PHE B C 1
ATOM 10193 O O . PHE B 1 543 ? -0.264 -7.223 -24.453 1 91.12 543 PHE B O 1
ATOM 10200 N N . ILE B 1 544 ? -0.763 -7.895 -22.375 1 89.56 544 ILE B N 1
ATOM 10201 C CA . ILE B 1 544 ? -1.644 -6.77 -22.094 1 89.56 544 ILE B CA 1
ATOM 10202 C C . ILE B 1 544 ? -0.85 -5.465 -22.156 1 89.56 544 ILE B C 1
ATOM 10204 O O . ILE B 1 544 ? -1.303 -4.48 -22.75 1 89.56 544 ILE B O 1
ATOM 10208 N N . ARG B 1 545 ? 0.296 -5.445 -21.656 1 81.38 545 ARG B N 1
ATOM 10209 C CA . ARG B 1 545 ? 1.152 -4.262 -21.656 1 81.38 545 ARG B CA 1
ATOM 10210 C C . ARG B 1 545 ? 1.553 -3.881 -23.078 1 81.38 545 ARG B C 1
ATOM 10212 O O . ARG B 1 545 ? 1.578 -2.697 -23.422 1 81.38 545 ARG B O 1
ATOM 10219 N N . ALA B 1 546 ? 1.852 -4.863 -23.828 1 84.62 546 ALA B N 1
ATOM 10220 C CA . ALA B 1 546 ? 2.375 -4.633 -25.172 1 84.62 546 ALA B CA 1
ATOM 10221 C C . ALA B 1 546 ? 1.259 -4.246 -26.141 1 84.62 546 ALA B C 1
ATOM 10223 O O . ALA B 1 546 ? 1.452 -3.398 -27.016 1 84.62 546 ALA B O 1
ATOM 10224 N N . HIS B 1 547 ? 0.059 -4.879 -25.984 1 90 547 HIS B N 1
ATOM 10225 C CA . HIS B 1 547 ? -0.923 -4.781 -27.062 1 90 547 HIS B CA 1
ATOM 10226 C C . HIS B 1 547 ? -2.182 -4.059 -26.594 1 90 547 HIS B C 1
ATOM 10228 O O . HIS B 1 547 ? -2.973 -3.584 -27.406 1 90 547 HIS B O 1
ATOM 10234 N N . TYR B 1 548 ? -2.438 -3.957 -25.312 1 89 548 TYR B N 1
ATOM 10235 C CA . TYR B 1 548 ? -3.684 -3.41 -24.797 1 89 548 TYR B CA 1
ATOM 10236 C C . TYR B 1 548 ? -3.41 -2.293 -23.797 1 89 548 TYR B C 1
ATOM 10238 O O . TYR B 1 548 ? -3.5 -2.5 -22.578 1 89 548 TYR B O 1
ATOM 10246 N N . LYS B 1 549 ? -3.32 -1.123 -24.25 1 77.38 549 LYS B N 1
ATOM 10247 C CA . LYS B 1 549 ? -2.895 0.016 -23.438 1 77.38 549 LYS B CA 1
ATOM 10248 C C . LYS B 1 549 ? -3.959 0.392 -22.406 1 77.38 549 LYS B C 1
ATOM 10250 O O . LYS B 1 549 ? -3.643 0.641 -21.25 1 77.38 549 LYS B O 1
ATOM 10255 N N . VAL B 1 550 ? -5.184 0.385 -22.812 1 75.5 550 VAL B N 1
ATOM 10256 C CA . VAL B 1 550 ? -6.273 0.791 -21.938 1 75.5 550 VAL B CA 1
ATOM 10257 C C . VAL B 1 550 ? -6.422 -0.224 -20.797 1 75.5 550 VAL B C 1
ATOM 10259 O O . VAL B 1 550 ? -6.648 0.151 -19.656 1 75.5 550 VAL B O 1
ATOM 10262 N N . LEU B 1 551 ? -6.34 -1.485 -21.141 1 82.25 551 LEU B N 1
ATOM 10263 C CA . LEU B 1 551 ? -6.434 -2.525 -20.125 1 82.25 551 LEU B CA 1
ATOM 10264 C C . LEU B 1 551 ? -5.262 -2.441 -19.156 1 82.25 551 LEU B C 1
ATOM 10266 O O . LEU B 1 551 ? -5.414 -2.734 -17.969 1 82.25 551 LEU B O 1
ATOM 10270 N N . HIS B 1 552 ? -4.176 -2.037 -19.719 1 77.12 552 HIS B N 1
ATOM 10271 C CA . HIS B 1 552 ? -2.984 -1.907 -18.891 1 77.12 552 HIS B CA 1
ATOM 10272 C C . HIS B 1 552 ? -3.119 -0.75 -17.906 1 77.12 552 HIS B C 1
ATOM 10274 O O . HIS B 1 552 ? -2.52 -0.772 -16.828 1 77.12 552 HIS B O 1
ATOM 10280 N N . GLN B 1 553 ? -3.949 0.183 -18.25 1 70.12 553 GLN B N 1
ATOM 10281 C CA . GLN B 1 553 ? -4.156 1.35 -17.391 1 70.12 553 GLN B CA 1
ATOM 10282 C C . GLN B 1 553 ? -5.266 1.103 -16.375 1 70.12 553 GLN B C 1
ATOM 10284 O O . GLN B 1 553 ? -5.457 1.893 -15.453 1 70.12 553 GLN B O 1
ATOM 10289 N N . SER B 1 554 ? -5.949 0.004 -16.547 1 72.81 554 SER B N 1
ATOM 10290 C CA . SER B 1 554 ? -7.008 -0.363 -15.617 1 72.81 554 SER B CA 1
ATOM 10291 C C . SER B 1 554 ? -6.492 -1.312 -14.539 1 72.81 554 SER B C 1
ATOM 10293 O O . SER B 1 554 ? -5.387 -1.851 -14.656 1 72.81 554 SER B O 1
ATOM 10295 N N . TYR B 1 555 ? -7.258 -1.349 -13.523 1 73.06 555 TYR B N 1
ATOM 10296 C CA . TYR B 1 555 ? -6.855 -2.266 -12.461 1 73.06 555 TYR B CA 1
ATOM 10297 C C . TYR B 1 555 ? -7.43 -3.658 -12.695 1 73.06 555 TYR B C 1
ATOM 10299 O O . TYR B 1 555 ? -8.547 -3.959 -12.266 1 73.06 555 TYR B O 1
ATOM 10307 N N . VAL B 1 556 ? -6.629 -4.41 -13.352 1 83.94 556 VAL B N 1
ATOM 10308 C CA . VAL B 1 556 ? -7.02 -5.789 -13.617 1 83.94 556 VAL B CA 1
ATOM 10309 C C . VAL B 1 556 ? -6.156 -6.742 -12.797 1 83.94 556 VAL B C 1
ATOM 10311 O O . VAL B 1 556 ? -4.926 -6.633 -12.797 1 83.94 556 VAL B O 1
ATOM 10314 N N . THR B 1 557 ? -6.824 -7.574 -12 1 82.88 557 THR B N 1
ATOM 10315 C CA . THR B 1 557 ? -6.078 -8.562 -11.219 1 82.88 557 THR B CA 1
ATOM 10316 C C . THR B 1 557 ? -6.043 -9.906 -11.945 1 82.88 557 THR B C 1
ATOM 10318 O O . THR B 1 557 ? -7.039 -10.32 -12.539 1 82.88 557 THR B O 1
ATOM 10321 N N . LEU B 1 558 ? -4.848 -10.469 -11.953 1 86.31 558 LEU B N 1
ATOM 10322 C CA . LEU B 1 558 ? -4.668 -11.781 -12.555 1 86.31 558 LEU B CA 1
ATOM 10323 C C . LEU B 1 558 ? -4.441 -12.844 -11.484 1 86.31 558 LEU B C 1
ATOM 10325 O O . LEU B 1 558 ? -3.549 -12.703 -10.648 1 86.31 558 LEU B O 1
ATOM 10329 N N . LEU B 1 559 ? -5.328 -13.898 -11.5 1 82.69 559 LEU B N 1
ATOM 10330 C CA . LEU B 1 559 ? -5.242 -14.969 -10.516 1 82.69 559 LEU B CA 1
ATOM 10331 C C . LEU B 1 559 ? -4.988 -16.312 -11.195 1 82.69 559 LEU B C 1
ATOM 10333 O O . LEU B 1 559 ? -5.668 -16.656 -12.164 1 82.69 559 LEU B O 1
ATOM 10337 N N . GLU B 1 560 ? -3.992 -17 -10.656 1 82.69 560 GLU B N 1
ATOM 10338 C CA . GLU B 1 560 ? -3.734 -18.359 -11.125 1 82.69 560 GLU B CA 1
ATOM 10339 C C . GLU B 1 560 ? -4.5 -19.391 -10.289 1 82.69 560 GLU B C 1
ATOM 10341 O O . GLU B 1 560 ? -4.34 -19.438 -9.07 1 82.69 560 GLU B O 1
ATOM 10346 N N . ILE B 1 561 ? -5.41 -20.094 -10.727 1 74.5 561 ILE B N 1
ATOM 10347 C CA . ILE B 1 561 ? -6.25 -21.031 -9.977 1 74.5 561 ILE B CA 1
ATOM 10348 C C . ILE B 1 561 ? -5.73 -22.453 -10.148 1 74.5 561 ILE B C 1
ATOM 10350 O O . ILE B 1 561 ? -5.98 -23.312 -9.312 1 74.5 561 ILE B O 1
ATOM 10354 N N . GLY B 1 562 ? -4.672 -22.594 -10.773 1 66.38 562 GLY B N 1
ATOM 10355 C CA . GLY B 1 562 ? -4.117 -23.922 -10.93 1 66.38 562 GLY B CA 1
ATOM 10356 C C . GLY B 1 562 ? -5.125 -24.922 -11.453 1 66.38 562 GLY B C 1
ATOM 10357 O O . GLY B 1 562 ? -5.957 -25.422 -10.688 1 66.38 562 GLY B O 1
ATOM 10358 N N . GLY B 1 563 ? -5.258 -25.297 -12.586 1 64.62 563 GLY B N 1
ATOM 10359 C CA . GLY B 1 563 ? -6.105 -26.344 -13.133 1 64.62 563 GLY B CA 1
ATOM 10360 C C . GLY B 1 563 ? -7.523 -25.875 -13.414 1 64.62 563 GLY B C 1
ATOM 10361 O O . GLY B 1 563 ? -7.75 -24.688 -13.703 1 64.62 563 GLY B O 1
ATOM 10362 N N . SER B 1 564 ? -8.461 -26.844 -13.273 1 63.59 564 SER B N 1
ATOM 10363 C CA . SER B 1 564 ? -9.836 -26.578 -13.68 1 63.59 564 SER B CA 1
ATOM 10364 C C . SER B 1 564 ? -10.688 -26.141 -12.5 1 63.59 564 SER B C 1
ATOM 10366 O O . SER B 1 564 ? -11.883 -26.438 -12.438 1 63.59 564 SER B O 1
ATOM 10368 N N . HIS B 1 565 ? -10.039 -25.391 -11.508 1 67.62 565 HIS B N 1
ATOM 10369 C CA . HIS B 1 565 ? -10.766 -25.109 -10.273 1 67.62 565 HIS B CA 1
ATOM 10370 C C . HIS B 1 565 ? -11.281 -23.672 -10.25 1 67.62 565 HIS B C 1
ATOM 10372 O O . HIS B 1 565 ? -11.609 -23.141 -9.188 1 67.62 565 HIS B O 1
ATOM 10378 N N . ALA B 1 566 ? -11.422 -23.125 -11.367 1 77.25 566 ALA B N 1
ATOM 10379 C CA . ALA B 1 566 ? -11.914 -21.766 -11.383 1 77.25 566 ALA B CA 1
ATOM 10380 C C . ALA B 1 566 ? -13.352 -21.688 -10.875 1 77.25 566 ALA B C 1
ATOM 10382 O O . ALA B 1 566 ? -13.773 -20.688 -10.305 1 77.25 566 ALA B O 1
ATOM 10383 N N . HIS B 1 567 ? -14.117 -22.75 -11.055 1 78.75 567 HIS B N 1
ATOM 10384 C CA . HIS B 1 567 ? -15.531 -22.781 -10.695 1 78.75 567 HIS B CA 1
ATOM 10385 C C . HIS B 1 567 ? -15.719 -22.625 -9.195 1 78.75 567 HIS B C 1
ATOM 10387 O O . HIS B 1 567 ? -16.781 -22.203 -8.734 1 78.75 567 HIS B O 1
ATOM 10393 N N . ARG B 1 568 ? -14.719 -22.891 -8.477 1 76.81 568 ARG B N 1
ATOM 10394 C CA . ARG B 1 568 ? -14.797 -22.766 -7.027 1 76.81 568 ARG B CA 1
ATOM 10395 C C . ARG B 1 568 ? -14.867 -21.312 -6.605 1 76.81 568 ARG B C 1
ATOM 10397 O O . ARG B 1 568 ? -15.305 -21 -5.492 1 76.81 568 ARG B O 1
ATOM 10404 N N . LEU B 1 569 ? -14.484 -20.453 -7.5 1 82.44 569 LEU B N 1
ATOM 10405 C CA . LEU B 1 569 ? -14.508 -19.016 -7.191 1 82.44 569 LEU B CA 1
ATOM 10406 C C . LEU B 1 569 ? -15.82 -18.391 -7.656 1 82.44 569 LEU B C 1
ATOM 10408 O O . LEU B 1 569 ? -16.047 -17.203 -7.438 1 82.44 569 LEU B O 1
ATOM 10412 N N . ARG B 1 570 ? -16.672 -19.234 -8.273 1 86.94 570 ARG B N 1
ATOM 10413 C CA . ARG B 1 570 ? -17.922 -18.719 -8.844 1 86.94 570 ARG B CA 1
ATOM 10414 C C . ARG B 1 570 ? -18.75 -18 -7.785 1 86.94 570 ARG B C 1
ATOM 10416 O O . ARG B 1 570 ? -19.172 -16.859 -7.996 1 86.94 570 ARG B O 1
ATOM 10423 N N . PRO B 1 571 ? -18.938 -18.562 -6.602 1 83 571 PRO B N 1
ATOM 10424 C CA . PRO B 1 571 ? -19.75 -17.859 -5.613 1 83 571 PRO B CA 1
ATOM 10425 C C . PRO B 1 571 ? -19.156 -16.516 -5.215 1 83 571 PRO B C 1
ATOM 10427 O O . PRO B 1 571 ? -19.906 -15.547 -5.016 1 83 571 PRO B O 1
ATOM 10430 N N . LEU B 1 572 ? -17.922 -16.469 -5.102 1 83.62 572 LEU B N 1
ATOM 10431 C CA . LEU B 1 572 ? -17.266 -15.227 -4.727 1 83.62 572 LEU B CA 1
ATOM 10432 C C . LEU B 1 572 ? -17.406 -14.18 -5.824 1 83.62 572 LEU B C 1
ATOM 10434 O O . LEU B 1 572 ? -17.75 -13.023 -5.543 1 83.62 572 LEU B O 1
ATOM 10438 N N . ILE B 1 573 ? -17.172 -14.578 -7.031 1 88.12 573 ILE B N 1
ATOM 10439 C CA . ILE B 1 573 ? -17.219 -13.672 -8.172 1 88.12 573 ILE B CA 1
ATOM 10440 C C . ILE B 1 573 ? -18.656 -13.164 -8.352 1 88.12 573 ILE B C 1
ATOM 10442 O O . ILE B 1 573 ? -18.875 -11.977 -8.594 1 88.12 573 ILE B O 1
ATOM 10446 N N . ASP B 1 574 ? -19.578 -14.055 -8.188 1 87.75 574 ASP B N 1
ATOM 10447 C CA . ASP B 1 574 ? -20.984 -13.695 -8.328 1 87.75 574 ASP B CA 1
ATOM 10448 C C . ASP B 1 574 ? -21.406 -12.711 -7.242 1 87.75 574 ASP B C 1
ATOM 10450 O O . ASP B 1 574 ? -22.094 -11.734 -7.523 1 87.75 574 ASP B O 1
ATOM 10454 N N . HIS B 1 575 ? -20.969 -12.953 -6.129 1 84.25 575 HIS B N 1
ATOM 10455 C CA . HIS B 1 575 ? -21.359 -12.102 -5.016 1 84.25 575 HIS B CA 1
ATOM 10456 C C . HIS B 1 575 ? -20.688 -10.734 -5.102 1 84.25 575 HIS B C 1
ATOM 10458 O O . HIS B 1 575 ? -21.266 -9.727 -4.684 1 84.25 575 HIS B O 1
ATOM 10464 N N . LEU B 1 576 ? -19.531 -10.711 -5.547 1 86.19 576 LEU B N 1
ATOM 10465 C CA . LEU B 1 576 ? -18.812 -9.453 -5.668 1 86.19 576 LEU B CA 1
ATOM 10466 C C . LEU B 1 576 ? -19.281 -8.664 -6.883 1 86.19 576 LEU B C 1
ATOM 10468 O O . LEU B 1 576 ? -19.031 -7.465 -6.992 1 86.19 576 LEU B O 1
ATOM 10472 N N . GLY B 1 577 ? -19.969 -9.352 -7.785 1 87.88 577 GLY B N 1
ATOM 10473 C CA . GLY B 1 577 ? -20.344 -8.703 -9.031 1 87.88 577 GLY B CA 1
ATOM 10474 C C . GLY B 1 577 ? -19.172 -8.234 -9.852 1 87.88 577 GLY B C 1
ATOM 10475 O O . GLY B 1 577 ? -19.203 -7.156 -10.445 1 87.88 577 GLY B O 1
ATOM 10476 N N . LEU B 1 578 ? -18.156 -9 -9.922 1 88.94 578 LEU B N 1
ATOM 10477 C CA . LEU B 1 578 ? -16.891 -8.617 -10.555 1 88.94 578 LEU B CA 1
ATOM 10478 C C . LEU B 1 578 ? -16.875 -9.031 -12.016 1 88.94 578 LEU B C 1
ATOM 10480 O O . LEU B 1 578 ? -17.297 -10.133 -12.367 1 88.94 578 LEU B O 1
ATOM 10484 N N . LEU B 1 579 ? -16.516 -8.086 -12.867 1 92.56 579 LEU B N 1
ATOM 10485 C CA . LEU B 1 579 ? -16.234 -8.406 -14.258 1 92.56 579 LEU B CA 1
ATOM 10486 C C . LEU B 1 579 ? -15.039 -9.359 -14.367 1 92.56 579 LEU B C 1
ATOM 10488 O O . LEU B 1 579 ? -13.953 -9.055 -13.883 1 92.56 579 LEU B O 1
ATOM 10492 N N . THR B 1 580 ? -15.344 -10.586 -14.961 1 94.56 580 THR B N 1
ATOM 10493 C CA . THR B 1 580 ? -14.297 -11.609 -14.883 1 94.56 580 THR B CA 1
ATOM 10494 C C . THR B 1 580 ? -14.117 -12.289 -16.234 1 94.56 580 THR B C 1
ATOM 10496 O O . THR B 1 580 ? -15.094 -12.586 -16.922 1 94.56 580 THR B O 1
ATOM 10499 N N . LEU B 1 581 ? -12.898 -12.398 -16.672 1 96.5 581 LEU B N 1
ATOM 10500 C CA . LEU B 1 581 ? -12.508 -13.203 -17.812 1 96.5 581 LEU B CA 1
ATOM 10501 C C . LEU B 1 581 ? -11.805 -14.484 -17.359 1 96.5 581 LEU B C 1
ATOM 10503 O O . LEU B 1 581 ? -10.805 -14.422 -16.641 1 96.5 581 LEU B O 1
ATOM 10507 N N . ILE B 1 582 ? -12.359 -15.641 -17.766 1 95.44 582 ILE B N 1
ATOM 10508 C CA . ILE B 1 582 ? -11.758 -16.922 -17.406 1 95.44 582 ILE B CA 1
ATOM 10509 C C . ILE B 1 582 ? -11.023 -17.5 -18.609 1 95.44 582 ILE B C 1
ATOM 10511 O O . ILE B 1 582 ? -11.641 -17.844 -19.625 1 95.44 582 ILE B O 1
ATOM 10515 N N . VAL B 1 583 ? -9.75 -17.547 -18.516 1 95.12 583 VAL B N 1
ATOM 10516 C CA . VAL B 1 583 ? -8.93 -18.172 -19.531 1 95.12 583 VAL B CA 1
ATOM 10517 C C . VAL B 1 583 ? -8.602 -19.609 -19.125 1 95.12 583 VAL B C 1
ATOM 10519 O O . VAL B 1 583 ? -7.91 -19.828 -18.125 1 95.12 583 VAL B O 1
ATOM 10522 N N . THR B 1 584 ? -9.141 -20.547 -19.797 1 92.81 584 THR B N 1
ATOM 10523 C CA . THR B 1 584 ? -8.961 -21.953 -19.438 1 92.81 584 THR B CA 1
ATOM 10524 C C . THR B 1 584 ? -8.727 -22.797 -20.688 1 92.81 584 THR B C 1
ATOM 10526 O O . THR B 1 584 ? -8.789 -22.297 -21.812 1 92.81 584 THR B O 1
ATOM 10529 N N . ASP B 1 585 ? -8.344 -24.031 -20.406 1 90.31 585 ASP B N 1
ATOM 10530 C CA . ASP B 1 585 ? -8.102 -24.969 -21.5 1 90.31 585 ASP B CA 1
ATOM 10531 C C . ASP B 1 585 ? -9.367 -25.734 -21.844 1 90.31 585 ASP B C 1
ATOM 10533 O O . ASP B 1 585 ? -10.273 -25.859 -21.016 1 90.31 585 ASP B O 1
ATOM 10537 N N . LEU B 1 586 ? -9.398 -26.281 -23.047 1 89.75 586 LEU B N 1
ATOM 10538 C CA . LEU B 1 586 ? -10.523 -27.062 -23.531 1 89.75 586 LEU B CA 1
ATOM 10539 C C . LEU B 1 586 ? -10.547 -28.438 -22.875 1 89.75 586 LEU B C 1
ATOM 10541 O O . LEU B 1 586 ? -11.617 -28.984 -22.562 1 89.75 586 LEU B O 1
ATOM 10545 N N . ASP B 1 587 ? -9.391 -29.016 -22.594 1 86.75 587 ASP B N 1
ATOM 10546 C CA . ASP B 1 587 ? -9.234 -30.328 -21.969 1 86.75 587 ASP B CA 1
ATOM 10547 C C . ASP B 1 587 ? -10.133 -31.375 -22.641 1 86.75 587 ASP B C 1
ATOM 10549 O O . ASP B 1 587 ? -10.977 -31.984 -21.984 1 86.75 587 ASP B O 1
ATOM 10553 N N . SER B 1 588 ? -9.828 -31.75 -23.875 1 89.56 588 SER B N 1
ATOM 10554 C CA . SER B 1 588 ? -10.641 -32.688 -24.641 1 89.56 588 SER B CA 1
ATOM 10555 C C . SER B 1 588 ? -10.344 -34.125 -24.25 1 89.56 588 SER B C 1
ATOM 10557 O O . SER B 1 588 ? -9.18 -34.5 -24.047 1 89.56 588 SER B O 1
ATOM 10559 N N . LEU B 1 589 ? -11.414 -34.844 -24.062 1 87.88 589 LEU B N 1
ATOM 10560 C CA . LEU B 1 589 ? -11.344 -36.281 -23.766 1 87.88 589 LEU B CA 1
ATOM 10561 C C . LEU B 1 589 ? -11.867 -37.125 -24.938 1 87.88 589 LEU B C 1
ATOM 10563 O O . LEU B 1 589 ? -12.523 -36.562 -25.844 1 87.88 589 LEU B O 1
ATOM 10567 N N . THR B 1 590 ? -11.453 -38.406 -24.781 1 83.19 590 THR B N 1
ATOM 10568 C CA . THR B 1 590 ? -12.016 -39.344 -25.766 1 83.19 590 THR B CA 1
ATOM 10569 C C . THR B 1 590 ? -13.531 -39.469 -25.578 1 83.19 590 THR B C 1
ATOM 10571 O O . THR B 1 590 ? -14.07 -39.062 -24.547 1 83.19 590 THR B O 1
ATOM 10574 N N . ALA B 1 591 ? -14.18 -39.938 -26.594 1 75.31 591 ALA B N 1
ATOM 10575 C CA . ALA B 1 591 ? -15.625 -40.125 -26.578 1 75.31 591 ALA B CA 1
ATOM 10576 C C . ALA B 1 591 ? -16.062 -40.938 -25.359 1 75.31 591 ALA B C 1
ATOM 10578 O O . ALA B 1 591 ? -17.141 -40.719 -24.812 1 75.31 591 ALA B O 1
ATOM 10579 N N . THR B 1 592 ? -15.164 -41.812 -24.969 1 66.56 592 THR B N 1
ATOM 10580 C CA . THR B 1 592 ? -15.477 -42.688 -23.844 1 66.56 592 THR B CA 1
ATOM 10581 C C . THR B 1 592 ? -15.156 -42 -22.531 1 66.56 592 THR B C 1
ATOM 10583 O O . THR B 1 592 ? -15.484 -42.5 -21.453 1 66.56 592 THR B O 1
ATOM 10586 N N . GLY B 1 593 ? -14.773 -40.719 -22.484 1 64.25 593 GLY B N 1
ATOM 10587 C CA . GLY B 1 593 ? -14.523 -39.906 -21.312 1 64.25 593 GLY B CA 1
ATOM 10588 C C . GLY B 1 593 ? -13.266 -40.281 -20.562 1 64.25 593 GLY B C 1
ATOM 10589 O O . GLY B 1 593 ? -13.016 -39.812 -19.453 1 64.25 593 GLY B O 1
ATOM 10590 N N . GLY B 1 594 ? -12.406 -41.125 -21.016 1 63.22 594 GLY B N 1
ATOM 10591 C CA . GLY B 1 594 ? -11.367 -41.719 -20.188 1 63.22 594 GLY B CA 1
ATOM 10592 C C . GLY B 1 594 ? -10.023 -41.031 -20.328 1 63.22 594 GLY B C 1
ATOM 10593 O O . GLY B 1 594 ? -9.406 -40.656 -19.328 1 63.22 594 GLY B O 1
ATOM 10594 N N . SER B 1 595 ? -9.453 -40.844 -21.547 1 77.5 595 SER B N 1
ATOM 10595 C CA . SER B 1 595 ? -8.086 -40.375 -21.719 1 77.5 595 SER B CA 1
ATOM 10596 C C . SER B 1 595 ? -8.07 -39.031 -22.453 1 77.5 595 SER B C 1
ATOM 10598 O O . SER B 1 595 ? -8.961 -38.75 -23.25 1 77.5 595 SER B O 1
ATOM 10600 N N . SER B 1 596 ? -7.09 -38.125 -22.078 1 83.44 596 SER B N 1
ATOM 10601 C CA . SER B 1 596 ? -6.902 -36.844 -22.75 1 83.44 596 SER B CA 1
ATOM 10602 C C . SER B 1 596 ? -6.477 -37.031 -24.203 1 83.44 596 SER B C 1
ATOM 10604 O O . SER B 1 596 ? -5.66 -37.906 -24.5 1 83.44 596 SER B O 1
ATOM 10606 N N . VAL B 1 597 ? -7.18 -36.406 -25.156 1 86.5 597 VAL B N 1
ATOM 10607 C CA . VAL B 1 597 ? -6.871 -36.5 -26.578 1 86.5 597 VAL B CA 1
ATOM 10608 C C . VAL B 1 597 ? -6.887 -35.094 -27.203 1 86.5 597 VAL B C 1
ATOM 10610 O O . VAL B 1 597 ? -7.504 -34.188 -26.672 1 86.5 597 VAL B O 1
ATOM 10613 N N . GLN B 1 598 ? -6.168 -35 -28.312 1 88.75 598 GLN B N 1
ATOM 10614 C CA . GLN B 1 598 ? -6.195 -33.75 -29.062 1 88.75 598 GLN B CA 1
ATOM 10615 C C . GLN B 1 598 ? -7.605 -33.438 -29.547 1 88.75 598 GLN B C 1
ATOM 10617 O O . GLN B 1 598 ? -8.344 -34.344 -29.953 1 88.75 598 GLN B O 1
ATOM 10622 N N . PRO B 1 599 ? -7.883 -32.188 -29.547 1 90.56 599 PRO B N 1
ATOM 10623 C CA . PRO B 1 599 ? -9.219 -31.812 -30.031 1 90.56 599 PRO B CA 1
ATOM 10624 C C . PRO B 1 599 ? -9.43 -32.156 -31.5 1 90.56 599 PRO B C 1
ATOM 10626 O O . PRO B 1 599 ? -8.516 -31.984 -32.312 1 90.56 599 PRO B O 1
ATOM 10629 N N . ALA B 1 600 ? -10.562 -32.75 -31.812 1 88.88 600 ALA B N 1
ATOM 10630 C CA . ALA B 1 600 ? -10.984 -33.062 -33.156 1 88.88 600 ALA B CA 1
ATOM 10631 C C . ALA B 1 600 ? -12.484 -32.844 -33.344 1 88.88 600 ALA B C 1
ATOM 10633 O O . ALA B 1 600 ? -13.281 -33.312 -32.531 1 88.88 600 ALA B O 1
ATOM 10634 N N . LEU B 1 601 ? -12.797 -32.188 -34.406 1 90.19 601 LEU B N 1
ATOM 10635 C CA . LEU B 1 601 ? -14.211 -31.922 -34.656 1 90.19 601 LEU B CA 1
ATOM 10636 C C . LEU B 1 601 ? -14.906 -33.156 -35.188 1 90.19 601 LEU B C 1
ATOM 10638 O O . LEU B 1 601 ? -14.336 -33.906 -36 1 90.19 601 LEU B O 1
ATOM 10642 N N . GLY B 1 602 ? -15.992 -33.406 -34.781 1 88.62 602 GLY B N 1
ATOM 10643 C CA . GLY B 1 602 ? -16.797 -34.531 -35.281 1 88.62 602 GLY B CA 1
ATOM 10644 C C . GLY B 1 602 ? -16.453 -35.844 -34.625 1 88.62 602 GLY B C 1
ATOM 10645 O O . GLY B 1 602 ? -16.969 -36.906 -35.031 1 88.62 602 GLY B O 1
ATOM 10646 N N . ALA B 1 603 ? -15.648 -35.906 -33.594 1 89.12 603 ALA B N 1
ATOM 10647 C CA . ALA B 1 603 ? -15.18 -37.156 -33 1 89.12 603 ALA B CA 1
ATOM 10648 C C . ALA B 1 603 ? -15.961 -37.469 -31.719 1 89.12 603 ALA B C 1
ATOM 10650 O O . ALA B 1 603 ? -15.664 -38.438 -31.031 1 89.12 603 ALA B O 1
ATOM 10651 N N . GLY B 1 604 ? -16.953 -36.688 -31.406 1 89.31 604 GLY B N 1
ATOM 10652 C CA . GLY B 1 604 ? -17.766 -36.906 -30.219 1 89.31 604 GLY B CA 1
ATOM 10653 C C . GLY B 1 604 ? -17 -36.781 -28.922 1 89.31 604 GLY B C 1
ATOM 10654 O O . GLY B 1 604 ? -17.234 -37.531 -27.984 1 89.31 604 GLY B O 1
ATOM 10655 N N . GLN B 1 605 ? -16.094 -35.812 -28.844 1 92.12 605 GLN B N 1
ATOM 10656 C CA . GLN B 1 605 ? -15.242 -35.625 -27.688 1 92.12 605 GLN B CA 1
ATOM 10657 C C . GLN B 1 605 ? -15.953 -34.781 -26.625 1 92.12 605 GLN B C 1
ATOM 10659 O O . GLN B 1 605 ? -16.859 -34.031 -26.938 1 92.12 605 GLN B O 1
ATOM 10664 N N . LYS B 1 606 ? -15.594 -35.062 -25.375 1 91.94 606 LYS B N 1
ATOM 10665 C CA . LYS B 1 606 ? -16.109 -34.312 -24.234 1 91.94 606 LYS B CA 1
ATOM 10666 C C . LYS B 1 606 ? -14.992 -33.594 -23.5 1 91.94 606 LYS B C 1
ATOM 10668 O O . LYS B 1 606 ? -13.812 -33.906 -23.656 1 91.94 606 LYS B O 1
ATOM 10673 N N . THR B 1 607 ? -15.367 -32.531 -22.812 1 90.88 607 THR B N 1
ATOM 10674 C CA . THR B 1 607 ? -14.359 -31.75 -22.094 1 90.88 607 THR B CA 1
ATOM 10675 C C . THR B 1 607 ? -14.266 -32.219 -20.641 1 90.88 607 THR B C 1
ATOM 10677 O O . THR B 1 607 ? -15.266 -32.594 -20.047 1 90.88 607 THR B O 1
ATOM 10680 N N . ASN B 1 608 ? -13.117 -32.219 -20.109 1 85.94 608 ASN B N 1
ATOM 10681 C CA . ASN B 1 608 ? -12.883 -32.531 -18.703 1 85.94 608 ASN B CA 1
ATOM 10682 C C . ASN B 1 608 ? -12.75 -31.266 -17.875 1 85.94 608 ASN B C 1
ATOM 10684 O O . ASN B 1 608 ? -12.43 -31.328 -16.688 1 85.94 608 ASN B O 1
ATOM 10688 N N . ASN B 1 609 ? -13.016 -30.125 -18.453 1 88 609 ASN B N 1
ATOM 10689 C CA . ASN B 1 609 ? -12.898 -28.859 -17.734 1 88 609 ASN B CA 1
ATOM 10690 C C . ASN B 1 609 ? -14.18 -28.516 -16.984 1 88 609 ASN B C 1
ATOM 10692 O O . ASN B 1 609 ? -15.211 -28.25 -17.594 1 88 609 ASN B O 1
ATOM 10696 N N . ALA B 1 610 ? -14.078 -28.484 -15.672 1 85.88 610 ALA B N 1
ATOM 10697 C CA . ALA B 1 610 ? -15.242 -28.281 -14.82 1 85.88 610 ALA B CA 1
ATOM 10698 C C . ALA B 1 610 ? -15.844 -26.891 -15.031 1 85.88 610 ALA B C 1
ATOM 10700 O O . ALA B 1 610 ? -17.062 -26.719 -14.938 1 85.88 610 ALA B O 1
ATOM 10701 N N . THR B 1 611 ? -15.062 -25.938 -15.312 1 90.06 611 THR B N 1
ATOM 10702 C CA . THR B 1 611 ? -15.547 -24.562 -15.516 1 90.06 611 THR B CA 1
ATOM 10703 C C . THR B 1 611 ? -16.422 -24.484 -16.75 1 90.06 611 THR B C 1
ATOM 10705 O O . THR B 1 611 ? -17.5 -23.891 -16.719 1 90.06 611 THR B O 1
ATOM 10708 N N . LEU B 1 612 ? -15.977 -25.141 -17.797 1 92.06 612 LEU B N 1
ATOM 10709 C CA . LEU B 1 612 ? -16.719 -25.109 -19.062 1 92.06 612 LEU B CA 1
ATOM 10710 C C . LEU B 1 612 ? -18 -25.922 -18.953 1 92.06 612 LEU B C 1
ATOM 10712 O O . LEU B 1 612 ? -19.016 -25.578 -19.547 1 92.06 612 LEU B O 1
ATOM 10716 N N . LYS B 1 613 ? -17.953 -26.906 -18.109 1 91.56 613 LYS B N 1
ATOM 10717 C CA . LYS B 1 613 ? -19.078 -27.812 -17.969 1 91.56 613 LYS B CA 1
ATOM 10718 C C . LYS B 1 613 ? -20.156 -27.203 -17.062 1 91.56 613 LYS B C 1
ATOM 10720 O O . LYS B 1 613 ? -21.359 -27.391 -17.312 1 91.56 613 LYS B O 1
ATOM 10725 N N . THR B 1 614 ? -19.703 -26.469 -16.047 1 90.88 614 THR B N 1
ATOM 10726 C CA . THR B 1 614 ? -20.656 -26.172 -14.984 1 90.88 614 THR B CA 1
ATOM 10727 C C . THR B 1 614 ? -20.875 -24.672 -14.859 1 90.88 614 THR B C 1
ATOM 10729 O O . THR B 1 614 ? -21.859 -24.219 -14.273 1 90.88 614 THR B O 1
ATOM 10732 N N . TRP B 1 615 ? -20.031 -23.891 -15.367 1 91.5 615 TRP B N 1
ATOM 10733 C CA . TRP B 1 615 ? -20.109 -22.453 -15.125 1 91.5 615 TRP B CA 1
ATOM 10734 C C . TRP B 1 615 ? -20.422 -21.703 -16.406 1 91.5 615 TRP B C 1
ATOM 10736 O O . TRP B 1 615 ? -21.594 -21.422 -16.703 1 91.5 615 TRP B O 1
ATOM 10746 N N . VAL B 1 616 ? -19.562 -21.531 -17.266 1 92.56 616 VAL B N 1
ATOM 10747 C CA . VAL B 1 616 ? -19.766 -20.797 -18.516 1 92.56 616 VAL B CA 1
ATOM 10748 C C . VAL B 1 616 ? -18.891 -21.406 -19.609 1 92.56 616 VAL B C 1
ATOM 10750 O O . VAL B 1 616 ? -17.672 -21.516 -19.469 1 92.56 616 VAL B O 1
ATOM 10753 N N . PRO B 1 617 ? -19.484 -21.953 -20.609 1 93.94 617 PRO B N 1
ATOM 10754 C CA . PRO B 1 617 ? -20.859 -21.859 -21.109 1 93.94 617 PRO B CA 1
AT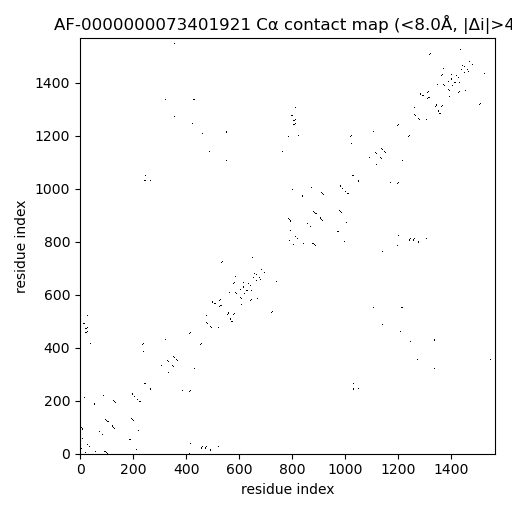OM 10755 C C . PRO B 1 617 ? -21.75 -23 -20.625 1 93.94 617 PRO B C 1
ATOM 10757 O O . PRO B 1 617 ? -22.906 -23.125 -21.078 1 93.94 617 PRO B O 1
ATOM 10760 N N . ALA B 1 618 ? -21.344 -23.812 -19.781 1 93.19 618 ALA B N 1
ATOM 10761 C CA . ALA B 1 618 ? -22.078 -24.953 -19.234 1 93.19 618 ALA B CA 1
ATOM 10762 C C . ALA B 1 618 ? -22.406 -25.969 -20.328 1 93.19 618 ALA B C 1
ATOM 10764 O O . ALA B 1 618 ? -23.547 -26.391 -20.484 1 93.19 618 ALA B O 1
ATOM 10765 N N . LEU B 1 619 ? -21.391 -26.25 -21.125 1 93.56 619 LEU B N 1
ATOM 10766 C CA . LEU B 1 619 ? -21.438 -27.25 -22.188 1 93.56 619 LEU B CA 1
ATOM 10767 C C . LEU B 1 619 ? -20.375 -28.328 -21.984 1 93.56 619 LEU B C 1
ATOM 10769 O O . LEU B 1 619 ? -19.25 -28.016 -21.562 1 93.56 619 LEU B O 1
ATOM 10773 N N . ASP B 1 620 ? -20.656 -29.516 -22.312 1 91.06 620 ASP B N 1
ATOM 10774 C CA . ASP B 1 620 ? -19.703 -30.609 -22.078 1 91.06 620 ASP B CA 1
ATOM 10775 C C . ASP B 1 620 ? -19.172 -31.156 -23.406 1 91.06 620 ASP B C 1
ATOM 10777 O O . ASP B 1 620 ? -18.141 -31.828 -23.422 1 91.06 620 ASP B O 1
ATOM 10781 N N . ASP B 1 621 ? -19.859 -30.859 -24.469 1 92.94 621 ASP B N 1
ATOM 10782 C CA . ASP B 1 621 ? -19.469 -31.344 -25.781 1 92.94 621 ASP B CA 1
ATOM 10783 C C . ASP B 1 621 ? -18.469 -30.422 -26.453 1 92.94 621 ASP B C 1
ATOM 10785 O O . ASP B 1 621 ? -18.672 -29.203 -26.516 1 92.94 621 ASP B O 1
ATOM 10789 N N . VAL B 1 622 ? -17.359 -31.031 -27 1 94.06 622 VAL B N 1
ATOM 10790 C CA . VAL B 1 622 ? -16.266 -30.25 -27.578 1 94.06 622 VAL B CA 1
ATOM 10791 C C . VAL B 1 622 ? -16.75 -29.547 -28.828 1 94.06 622 VAL B C 1
ATOM 10793 O O . VAL B 1 622 ? -16.406 -28.391 -29.078 1 94.06 622 VAL B O 1
ATOM 10796 N N . ASP B 1 623 ? -17.562 -30.219 -29.656 1 94.25 623 ASP B N 1
ATOM 10797 C CA . ASP B 1 623 ? -18.078 -29.594 -30.875 1 94.25 623 ASP B CA 1
ATOM 10798 C C . ASP B 1 623 ? -18.984 -28.406 -30.531 1 94.25 623 ASP B C 1
ATOM 10800 O O . ASP B 1 623 ? -18.922 -27.375 -31.203 1 94.25 623 ASP B O 1
ATOM 10804 N N . ALA B 1 624 ? -19.766 -28.547 -29.516 1 94.38 624 ALA B N 1
ATOM 10805 C CA . ALA B 1 624 ? -20.641 -27.469 -29.062 1 94.38 624 ALA B CA 1
ATOM 10806 C C . ALA B 1 624 ? -19.844 -26.297 -28.516 1 94.38 624 ALA B C 1
ATOM 10808 O O . ALA B 1 624 ? -20.203 -25.141 -28.719 1 94.38 624 ALA B O 1
ATOM 10809 N N . LEU B 1 625 ? -18.781 -26.609 -27.844 1 94.88 625 LEU B N 1
ATOM 10810 C CA . LEU B 1 625 ? -17.922 -25.578 -27.266 1 94.88 625 LEU B CA 1
ATOM 10811 C C . LEU B 1 625 ? -17.234 -24.766 -28.359 1 94.88 625 LEU B C 1
ATOM 10813 O O . LEU B 1 625 ? -17.141 -23.547 -28.266 1 94.88 625 LEU B O 1
ATOM 10817 N N . VAL B 1 626 ? -16.734 -25.453 -29.375 1 93.75 626 VAL B N 1
ATOM 10818 C CA . VAL B 1 626 ? -16.016 -24.797 -30.453 1 93.75 626 VAL B CA 1
ATOM 10819 C C . VAL B 1 626 ? -16.984 -23.906 -31.25 1 93.75 626 VAL B C 1
ATOM 10821 O O . VAL B 1 626 ? -16.594 -22.844 -31.734 1 93.75 626 VAL B O 1
ATOM 10824 N N . SER B 1 627 ? -18.219 -24.312 -31.312 1 92.81 627 SER B N 1
ATOM 10825 C CA . SER B 1 627 ? -19.203 -23.578 -32.094 1 92.81 627 SER B CA 1
ATOM 10826 C C . SER B 1 627 ? -19.953 -22.578 -31.234 1 92.81 627 SER B C 1
ATOM 10828 O O . SER B 1 627 ? -20.828 -21.844 -31.719 1 92.81 627 SER B O 1
ATOM 10830 N N . ALA B 1 628 ? -19.641 -22.5 -29.969 1 94.62 628 ALA B N 1
ATOM 10831 C CA . ALA B 1 628 ? -20.375 -21.625 -29.047 1 94.62 628 ALA B CA 1
ATOM 10832 C C . ALA B 1 628 ? -20.219 -20.156 -29.469 1 94.62 628 ALA B C 1
ATOM 10834 O O . ALA B 1 628 ? -19.125 -19.734 -29.844 1 94.62 628 ALA B O 1
ATOM 10835 N N . THR B 1 629 ? -21.266 -19.422 -29.438 1 93 629 THR B N 1
ATOM 10836 C CA . THR B 1 629 ? -21.266 -18 -29.797 1 93 629 THR B CA 1
ATOM 10837 C C . THR B 1 629 ? -20.672 -17.172 -28.656 1 93 629 THR B C 1
ATOM 10839 O O . THR B 1 629 ? -20.516 -17.641 -27.531 1 93 629 THR B O 1
ATOM 10842 N N . GLN B 1 630 ? -20.391 -15.977 -28.969 1 92.56 630 GLN B N 1
ATOM 10843 C CA . GLN B 1 630 ? -19.844 -15.055 -27.969 1 92.56 630 GLN B CA 1
ATOM 10844 C C . GLN B 1 630 ? -20.828 -14.859 -26.828 1 92.56 630 GLN B C 1
ATOM 10846 O O . GLN B 1 630 ? -20.422 -14.758 -25.656 1 92.56 630 GLN B O 1
ATOM 10851 N N . ALA B 1 631 ? -22.062 -14.805 -27.141 1 92.5 631 ALA B N 1
ATOM 10852 C CA . ALA B 1 631 ? -23.094 -14.617 -26.125 1 92.5 631 ALA B CA 1
ATOM 10853 C C . ALA B 1 631 ? -23.203 -15.836 -25.219 1 92.5 631 ALA B C 1
ATOM 10855 O O . ALA B 1 631 ? -23.438 -15.695 -24.016 1 92.5 631 ALA B O 1
ATOM 10856 N N . ALA B 1 632 ? -22.953 -16.969 -25.812 1 93.56 632 ALA B N 1
ATOM 10857 C CA . ALA B 1 632 ? -23.016 -18.203 -25.016 1 93.56 632 ALA B CA 1
ATOM 10858 C C . ALA B 1 632 ? -21.828 -18.312 -24.062 1 93.56 632 ALA B C 1
ATOM 10860 O O . ALA B 1 632 ? -21.953 -18.891 -22.984 1 93.56 632 ALA B O 1
ATOM 10861 N N . LYS B 1 633 ? -20.766 -17.688 -24.484 1 95.88 633 LYS B N 1
ATOM 10862 C CA . LYS B 1 633 ? -19.547 -17.734 -23.672 1 95.88 633 LYS B CA 1
ATOM 10863 C C . LYS B 1 633 ? -19.594 -16.703 -22.562 1 95.88 633 LYS B C 1
ATOM 10865 O O . LYS B 1 633 ? -18.656 -16.594 -21.766 1 95.88 633 LYS B O 1
ATOM 10870 N N . THR B 1 634 ? -20.641 -15.93 -22.516 1 95.56 634 THR B N 1
ATOM 10871 C CA . THR B 1 634 ? -20.703 -14.836 -21.547 1 95.56 634 THR B CA 1
ATOM 10872 C C . THR B 1 634 ? -21.953 -14.961 -20.672 1 95.56 634 THR B C 1
ATOM 10874 O O . THR B 1 634 ? -23.047 -15.258 -21.188 1 95.56 634 THR B O 1
ATOM 10877 N N . ILE B 1 635 ? -21.766 -14.898 -19.406 1 94.12 635 ILE B N 1
ATOM 10878 C CA . ILE B 1 635 ? -22.875 -14.797 -18.469 1 94.12 635 ILE B CA 1
ATOM 10879 C C . ILE B 1 635 ? -23.047 -13.344 -18.031 1 94.12 635 ILE B C 1
ATOM 10881 O O . ILE B 1 635 ? -22.094 -12.68 -17.672 1 94.12 635 ILE B O 1
ATOM 10885 N N . THR B 1 636 ? -24.219 -12.875 -18.172 1 90.5 636 THR B N 1
ATOM 10886 C CA . THR B 1 636 ? -24.547 -11.523 -17.734 1 90.5 636 THR B CA 1
ATOM 10887 C C . THR B 1 636 ? -25.75 -11.547 -16.797 1 90.5 636 THR B C 1
ATOM 10889 O O . THR B 1 636 ? -26.453 -12.555 -16.703 1 90.5 636 THR B O 1
ATOM 10892 N N . ASP B 1 637 ? -25.812 -10.609 -15.992 1 85 637 ASP B N 1
ATOM 10893 C CA . ASP B 1 637 ? -26.953 -10.406 -15.109 1 85 637 ASP B CA 1
ATOM 10894 C C . ASP B 1 637 ? -27.75 -9.164 -15.516 1 85 637 ASP B C 1
ATOM 10896 O O . ASP B 1 637 ? -27.188 -8.062 -15.586 1 85 637 ASP B O 1
ATOM 10900 N N . ALA B 1 638 ? -28.969 -9.305 -15.82 1 78.12 638 ALA B N 1
ATOM 10901 C CA . ALA B 1 638 ? -29.828 -8.211 -16.266 1 78.12 638 ALA B CA 1
ATOM 10902 C C . ALA B 1 638 ? -29.922 -7.117 -15.211 1 78.12 638 ALA B C 1
ATOM 10904 O O . ALA B 1 638 ? -30.094 -5.941 -15.539 1 78.12 638 ALA B O 1
ATOM 10905 N N . GLY B 1 639 ? -29.812 -7.461 -14.008 1 76.31 639 GLY B N 1
ATOM 10906 C CA . GLY B 1 639 ? -29.953 -6.488 -12.938 1 76.31 639 GLY B CA 1
ATOM 10907 C C . GLY B 1 639 ? -28.641 -5.805 -12.578 1 76.31 639 GLY B C 1
ATOM 10908 O O . GLY B 1 639 ? -28.625 -4.816 -11.844 1 76.31 639 GLY B O 1
ATOM 10909 N N . ASP B 1 640 ? -27.578 -6.316 -13.094 1 84.62 640 ASP B N 1
ATOM 10910 C CA . ASP B 1 640 ? -26.266 -5.758 -12.797 1 84.62 640 ASP B CA 1
ATOM 10911 C C . ASP B 1 640 ? -25.438 -5.605 -14.07 1 84.62 640 ASP B C 1
ATOM 10913 O O . ASP B 1 640 ? -24.75 -6.543 -14.484 1 84.62 640 ASP B O 1
ATOM 10917 N N . THR B 1 641 ? -25.406 -4.434 -14.586 1 78.81 641 THR B N 1
ATOM 10918 C CA . THR B 1 641 ? -24.75 -4.176 -15.867 1 78.81 641 THR B CA 1
ATOM 10919 C C . THR B 1 641 ? -23.234 -4.215 -15.719 1 78.81 641 THR B C 1
ATOM 10921 O O . THR B 1 641 ? -22.516 -4.273 -16.703 1 78.81 641 THR B O 1
ATOM 10924 N N . LEU B 1 642 ? -22.797 -4.195 -14.492 1 82.19 642 LEU B N 1
ATOM 10925 C CA . LEU B 1 642 ? -21.344 -4.18 -14.273 1 82.19 642 LEU B CA 1
ATOM 10926 C C . LEU B 1 642 ? -20.797 -5.598 -14.141 1 82.19 642 LEU B C 1
ATOM 10928 O O . LEU B 1 642 ? -19.594 -5.809 -14.195 1 82.19 642 LEU B O 1
ATOM 10932 N N . PHE B 1 643 ? -21.719 -6.555 -14.055 1 88.94 643 PHE B N 1
ATOM 10933 C CA . PHE B 1 643 ? -21.312 -7.938 -13.828 1 88.94 643 PHE B CA 1
ATOM 10934 C C . PHE B 1 643 ? -21.375 -8.734 -15.133 1 88.94 643 PHE B C 1
ATOM 10936 O O . PHE B 1 643 ? -22.406 -8.734 -15.82 1 88.94 643 PHE B O 1
ATOM 10943 N N . ALA B 1 644 ? -20.297 -9.305 -15.453 1 93.75 644 ALA B N 1
ATOM 10944 C CA . ALA B 1 644 ? -20.234 -10.25 -16.562 1 93.75 644 ALA B CA 1
ATOM 10945 C C . ALA B 1 644 ? -19.062 -11.211 -16.406 1 93.75 644 ALA B C 1
ATOM 10947 O O . ALA B 1 644 ? -18.016 -10.844 -15.867 1 93.75 644 ALA B O 1
ATOM 10948 N N . VAL B 1 645 ? -19.312 -12.445 -16.766 1 95.56 645 VAL B N 1
ATOM 10949 C CA . VAL B 1 645 ? -18.25 -13.453 -16.75 1 95.56 645 VAL B CA 1
ATOM 10950 C C . VAL B 1 645 ? -18.141 -14.109 -18.125 1 95.56 645 VAL B C 1
ATOM 10952 O O . VAL B 1 645 ? -19.141 -14.547 -18.688 1 95.56 645 VAL B O 1
ATOM 10955 N N . ARG B 1 646 ? -16.984 -14.117 -18.641 1 97 646 ARG B N 1
ATOM 10956 C CA . ARG B 1 646 ? -16.766 -14.719 -19.953 1 97 646 ARG B CA 1
ATOM 10957 C C . ARG B 1 646 ? -15.633 -15.75 -19.891 1 97 646 ARG B C 1
ATOM 10959 O O . ARG B 1 646 ? -14.625 -15.531 -19.203 1 97 646 ARG B O 1
ATOM 10966 N N . ALA B 1 647 ? -15.836 -16.828 -20.594 1 95.94 647 ALA B N 1
ATOM 10967 C CA . ALA B 1 647 ? -14.797 -17.844 -20.719 1 95.94 647 ALA B CA 1
ATOM 10968 C C . ALA B 1 647 ? -14.062 -17.734 -22.047 1 95.94 647 ALA B C 1
ATOM 10970 O O . ALA B 1 647 ? -14.672 -17.406 -23.062 1 95.94 647 ALA B O 1
ATOM 10971 N N . ALA B 1 648 ? -12.812 -17.828 -22.047 1 96.12 648 ALA B N 1
ATOM 10972 C CA . ALA B 1 648 ? -11.953 -17.906 -23.234 1 96.12 648 ALA B CA 1
ATOM 10973 C C . ALA B 1 648 ? -11.172 -19.219 -23.266 1 96.12 648 ALA B C 1
ATOM 10975 O O . ALA B 1 648 ? -10.453 -19.531 -22.312 1 96.12 648 ALA B O 1
ATOM 10976 N N . TYR B 1 649 ? -11.391 -20.047 -24.297 1 95.19 649 TYR B N 1
ATOM 10977 C CA . TYR B 1 649 ? -10.719 -21.328 -24.484 1 95.19 649 TYR B CA 1
ATOM 10978 C C . TYR B 1 649 ? -10.305 -21.516 -25.938 1 95.19 649 TYR B C 1
ATOM 10980 O O . TYR B 1 649 ? -10.727 -20.766 -26.812 1 95.19 649 TYR B O 1
ATOM 10988 N N . GLN B 1 650 ? -9.516 -22.5 -26.156 1 94.31 650 GLN B N 1
ATOM 10989 C CA . GLN B 1 650 ? -8.906 -22.688 -27.469 1 94.31 650 GLN B CA 1
ATOM 10990 C C . GLN B 1 650 ? -9.961 -22.969 -28.531 1 94.31 650 GLN B C 1
ATOM 10992 O O . GLN B 1 650 ? -10.922 -23.703 -28.281 1 94.31 650 GLN B O 1
ATOM 10997 N N . THR B 1 651 ? -9.789 -22.312 -29.641 1 92.12 651 THR B N 1
ATOM 10998 C CA . THR B 1 651 ? -10.594 -22.5 -30.844 1 92.12 651 THR B CA 1
ATOM 10999 C C . THR B 1 651 ? -9.711 -22.812 -32.031 1 92.12 651 THR B C 1
ATOM 11001 O O . THR B 1 651 ? -8.5 -22.562 -32 1 92.12 651 THR B O 1
ATOM 11004 N N . PRO B 1 652 ? -10.336 -23.438 -33.062 1 93.69 652 PRO B N 1
ATOM 11005 C CA . PRO B 1 652 ? -9.539 -23.719 -34.281 1 93.69 652 PRO B CA 1
ATOM 11006 C C . PRO B 1 652 ? -8.93 -22.453 -34.875 1 93.69 652 PRO B C 1
ATOM 11008 O O . PRO B 1 652 ? -9.586 -21.406 -34.906 1 93.69 652 PRO B O 1
ATOM 11011 N N . VAL B 1 653 ? -7.672 -22.594 -35.25 1 93.81 653 VAL B N 1
ATOM 11012 C CA . VAL B 1 653 ? -6.969 -21.453 -35.812 1 93.81 653 VAL B CA 1
ATOM 11013 C C . VAL B 1 653 ? -6.418 -21.797 -37.188 1 93.81 653 VAL B C 1
ATOM 11015 O O . VAL B 1 653 ? -6.012 -22.938 -37.438 1 93.81 653 VAL B O 1
ATOM 11018 N N . GLU B 1 654 ? -6.414 -20.828 -38.062 1 92.62 654 GLU B N 1
ATOM 11019 C CA . GLU B 1 654 ? -5.82 -20.984 -39.375 1 92.62 654 GLU B CA 1
ATOM 11020 C C . GLU B 1 654 ? -4.336 -20.641 -39.375 1 92.62 654 GLU B C 1
ATOM 11022 O O . GLU B 1 654 ? -3.955 -19.547 -38.938 1 92.62 654 GLU B O 1
ATOM 11027 N N . VAL B 1 655 ? -3.586 -21.594 -39.75 1 93.25 655 VAL B N 1
ATOM 11028 C CA . VAL B 1 655 ? -2.143 -21.391 -39.688 1 93.25 655 VAL B CA 1
ATOM 11029 C C . VAL B 1 655 ? -1.521 -21.672 -41.062 1 93.25 655 VAL B C 1
ATOM 11031 O O . VAL B 1 655 ? -2.031 -22.5 -41.812 1 93.25 655 VAL B O 1
ATOM 11034 N N . THR B 1 656 ? -0.513 -20.875 -41.406 1 90.5 656 THR B N 1
ATOM 11035 C CA . THR B 1 656 ? 0.331 -21.141 -42.562 1 90.5 656 THR B CA 1
ATOM 11036 C C . THR B 1 656 ? 1.689 -21.688 -42.125 1 90.5 656 THR B C 1
ATOM 11038 O O . THR B 1 656 ? 2.482 -20.969 -41.5 1 90.5 656 THR B O 1
ATOM 11041 N N . MET B 1 657 ? 1.892 -22.953 -42.469 1 89.56 657 MET B N 1
ATOM 11042 C CA . MET B 1 657 ? 3.135 -23.594 -42.031 1 89.56 657 MET B CA 1
ATOM 11043 C C . MET B 1 657 ? 4.312 -23.094 -42.875 1 89.56 657 MET B C 1
ATOM 11045 O O . MET B 1 657 ? 4.137 -22.703 -44.031 1 89.56 657 MET B O 1
ATOM 11049 N N . PRO B 1 658 ? 5.461 -23.109 -42.156 1 86.81 658 PRO B N 1
ATOM 11050 C CA . PRO B 1 658 ? 6.617 -22.656 -42.938 1 86.81 658 PRO B CA 1
ATOM 11051 C C . PRO B 1 658 ? 6.812 -23.438 -44.25 1 86.81 658 PRO B C 1
ATOM 11053 O O . PRO B 1 658 ? 6.77 -24.672 -44.219 1 86.81 658 PRO B O 1
ATOM 11056 N N . GLY B 1 659 ? 7.047 -22.812 -45.406 1 79.75 659 GLY B N 1
ATOM 11057 C CA . GLY B 1 659 ? 7.301 -23.453 -46.688 1 79.75 659 GLY B CA 1
ATOM 11058 C C . GLY B 1 659 ? 6.035 -23.734 -47.469 1 79.75 659 GLY B C 1
ATOM 11059 O O . GLY B 1 659 ? 6.098 -24.172 -48.625 1 79.75 659 GLY B O 1
ATOM 11060 N N . SER B 1 660 ? 4.895 -23.562 -46.75 1 83.38 660 SER B N 1
ATOM 11061 C CA . SER B 1 660 ? 3.625 -23.781 -47.438 1 83.38 660 SER B CA 1
ATOM 11062 C C . SER B 1 660 ? 2.84 -22.484 -47.594 1 83.38 660 SER B C 1
ATOM 11064 O O . SER B 1 660 ? 3.057 -21.531 -46.844 1 83.38 660 SER B O 1
ATOM 11066 N N . THR B 1 661 ? 2.092 -22.328 -48.688 1 83.75 661 THR B N 1
ATOM 11067 C CA . THR B 1 661 ? 1.244 -21.156 -48.906 1 83.75 661 THR B CA 1
ATOM 11068 C C . THR B 1 661 ? -0.209 -21.469 -48.562 1 83.75 661 THR B C 1
ATOM 11070 O O . THR B 1 661 ? -1.035 -20.562 -48.438 1 83.75 661 THR B O 1
ATOM 11073 N N . ALA B 1 662 ? -0.444 -22.719 -48.25 1 87.75 662 ALA B N 1
ATOM 11074 C CA . ALA B 1 662 ? -1.818 -23.125 -47.969 1 87.75 662 ALA B CA 1
ATOM 11075 C C . ALA B 1 662 ? -2.152 -22.938 -46.5 1 87.75 662 ALA B C 1
ATOM 11077 O O . ALA B 1 662 ? -1.312 -23.172 -45.625 1 87.75 662 ALA B O 1
ATOM 11078 N N . LYS B 1 663 ? -3.326 -22.406 -46.281 1 91.44 663 LYS B N 1
ATOM 11079 C CA . LYS B 1 663 ? -3.816 -22.25 -44.938 1 91.44 663 LYS B CA 1
ATOM 11080 C C . LYS B 1 663 ? -4.398 -23.562 -44.406 1 91.44 663 LYS B C 1
ATOM 11082 O O . LYS B 1 663 ? -5.133 -24.25 -45.125 1 91.44 663 LYS B O 1
ATOM 11087 N N . GLU B 1 664 ? -3.943 -24 -43.312 1 92.81 664 GLU B N 1
ATOM 11088 C CA . GLU B 1 664 ? -4.445 -25.203 -42.656 1 92.81 664 GLU B CA 1
ATOM 11089 C C . GLU B 1 664 ? -5.078 -24.859 -41.312 1 92.81 664 GLU B C 1
ATOM 11091 O O . GLU B 1 664 ? -4.734 -23.859 -40.688 1 92.81 664 GLU B O 1
ATOM 11096 N N . THR B 1 665 ? -6.043 -25.75 -40.938 1 92.69 665 THR B N 1
ATOM 11097 C CA . THR B 1 665 ? -6.699 -25.547 -39.656 1 92.69 665 THR B CA 1
ATOM 11098 C C . THR B 1 665 ? -5.996 -26.344 -38.562 1 92.69 665 THR B C 1
ATOM 11100 O O . THR B 1 665 ? -5.801 -27.547 -38.688 1 92.69 665 THR B O 1
ATOM 11103 N N . ALA B 1 666 ? -5.547 -25.672 -37.562 1 93.88 666 ALA B N 1
ATOM 11104 C CA . ALA B 1 666 ? -4.918 -26.297 -36.406 1 93.88 666 ALA B CA 1
ATOM 11105 C C . ALA B 1 666 ? -5.855 -26.297 -35.188 1 93.88 666 ALA B C 1
ATOM 11107 O O . ALA B 1 666 ? -6.684 -25.406 -35.062 1 93.88 666 ALA B O 1
ATOM 11108 N N . TYR B 1 667 ? -5.77 -27.344 -34.406 1 92.81 667 TYR B N 1
ATOM 11109 C CA . TYR B 1 667 ? -6.566 -27.469 -33.188 1 92.81 667 TYR B CA 1
ATOM 11110 C C . TYR B 1 667 ? -5.676 -27.5 -31.953 1 92.81 667 TYR B C 1
ATOM 11112 O O . TYR B 1 667 ? -5.305 -28.578 -31.469 1 92.81 667 TYR B O 1
ATOM 11120 N N . PRO B 1 668 ? -5.449 -26.266 -31.391 1 93.81 668 PRO B N 1
ATOM 11121 C CA . PRO B 1 668 ? -4.598 -26.234 -30.203 1 93.81 668 PRO B CA 1
ATOM 11122 C C . PRO B 1 668 ? -5.254 -26.875 -28.984 1 93.81 668 PRO B C 1
ATOM 11124 O O . PRO B 1 668 ? -6.477 -26.859 -28.859 1 93.81 668 PRO B O 1
ATOM 11127 N N . TYR B 1 669 ? -4.457 -27.422 -28.156 1 90 669 TYR B N 1
ATOM 11128 C CA . TYR B 1 669 ? -4.918 -28.109 -26.969 1 90 669 TYR B CA 1
ATOM 11129 C C . TYR B 1 669 ? -4.691 -27.266 -25.719 1 90 669 TYR B C 1
ATOM 11131 O O . TYR B 1 669 ? -5.555 -27.203 -24.828 1 90 669 TYR B O 1
ATOM 11139 N N . THR B 1 670 ? -3.525 -26.672 -25.5 1 91.06 670 THR B N 1
ATOM 11140 C CA . THR B 1 670 ? -3.166 -25.844 -24.359 1 91.06 670 THR B CA 1
ATOM 11141 C C . THR B 1 670 ? -2.717 -24.453 -24.828 1 91.06 670 THR B C 1
ATOM 11143 O O . THR B 1 670 ? -2.75 -24.156 -26.016 1 91.06 670 THR B O 1
ATOM 11146 N N . PHE B 1 671 ? -2.398 -23.594 -23.953 1 93.31 671 PHE B N 1
ATOM 11147 C CA . PHE B 1 671 ? -1.961 -22.234 -24.219 1 93.31 671 PHE B CA 1
ATOM 11148 C C . PHE B 1 671 ? -0.681 -22.234 -25.047 1 93.31 671 PHE B C 1
ATOM 11150 O O . PHE B 1 671 ? -0.545 -21.453 -25.984 1 93.31 671 PHE B O 1
ATOM 11157 N N . GLU B 1 672 ? 0.25 -23.172 -24.766 1 93.81 672 GLU B N 1
ATOM 11158 C CA . GLU B 1 672 ? 1.581 -23.203 -25.359 1 93.81 672 GLU B CA 1
ATOM 11159 C C . GLU B 1 672 ? 1.508 -23.5 -26.859 1 93.81 672 GLU B C 1
ATOM 11161 O O . GLU B 1 672 ? 2.102 -22.781 -27.672 1 93.81 672 GLU B O 1
ATOM 11166 N N . ASP B 1 673 ? 0.805 -24.562 -27.172 1 94.31 673 ASP B N 1
ATOM 11167 C CA . ASP B 1 673 ? 0.702 -24.906 -28.594 1 94.31 673 ASP B CA 1
ATOM 11168 C C . ASP B 1 673 ? -0.116 -23.859 -29.344 1 94.31 673 ASP B C 1
ATOM 11170 O O . ASP B 1 673 ? 0.127 -23.609 -30.531 1 94.31 673 ASP B O 1
ATOM 11174 N N . ALA B 1 674 ? -1.117 -23.266 -28.656 1 95 674 ALA B N 1
ATOM 11175 C CA . ALA B 1 674 ? -1.863 -22.188 -29.281 1 95 674 ALA B CA 1
ATOM 11176 C C . ALA B 1 674 ? -0.947 -21 -29.609 1 95 674 ALA B C 1
ATOM 11178 O O . ALA B 1 674 ? -1.057 -20.406 -30.688 1 95 674 ALA B O 1
ATOM 11179 N N . LEU B 1 675 ? -0.104 -20.625 -28.703 1 95.81 675 LEU B N 1
ATOM 11180 C CA . LEU B 1 675 ? 0.852 -19.531 -28.891 1 95.81 675 LEU B CA 1
ATOM 11181 C C . LEU B 1 675 ? 1.794 -19.844 -30.047 1 95.81 675 LEU B C 1
ATOM 11183 O O . LEU B 1 675 ? 2.102 -18.969 -30.859 1 95.81 675 LEU B O 1
ATOM 11187 N N . VAL B 1 676 ? 2.197 -21.141 -30.188 1 95.31 676 VAL B N 1
ATOM 11188 C CA . VAL B 1 676 ? 3.143 -21.547 -31.219 1 95.31 676 VAL B CA 1
ATOM 11189 C C . VAL B 1 676 ? 2.457 -21.531 -32.594 1 95.31 676 VAL B C 1
ATOM 11191 O O . VAL B 1 676 ? 3.016 -21.031 -33.562 1 95.31 676 VAL B O 1
ATOM 11194 N N . PHE B 1 677 ? 1.281 -22.094 -32.656 1 94.88 677 PHE B N 1
ATOM 11195 C CA . PHE B 1 677 ? 0.55 -22.172 -33.938 1 94.88 677 PHE B CA 1
ATOM 11196 C C . PHE B 1 677 ? 0.314 -20.766 -34.5 1 94.88 677 PHE B C 1
ATOM 11198 O O . PHE B 1 677 ? 0.325 -20.578 -35.719 1 94.88 677 PHE B O 1
ATOM 11205 N N . GLU B 1 678 ? 0.088 -19.828 -33.625 1 94.94 678 GLU B N 1
ATOM 11206 C CA . GLU B 1 678 ? -0.227 -18.484 -34.094 1 94.94 678 GLU B CA 1
ATOM 11207 C C . GLU B 1 678 ? 1.039 -17.656 -34.281 1 94.94 678 GLU B C 1
ATOM 11209 O O . GLU B 1 678 ? 0.974 -16.5 -34.688 1 94.94 678 GLU B O 1
ATOM 11214 N N . ASN B 1 679 ? 2.186 -18.156 -33.938 1 95.69 679 ASN B N 1
ATOM 11215 C CA . ASN B 1 679 ? 3.49 -17.531 -34.125 1 95.69 679 ASN B CA 1
ATOM 11216 C C . ASN B 1 679 ? 4.52 -18.531 -34.656 1 95.69 679 ASN B C 1
ATOM 11218 O O . ASN B 1 679 ? 5.617 -18.641 -34.094 1 95.69 679 ASN B O 1
ATOM 11222 N N . VAL B 1 680 ? 4.188 -19.219 -35.719 1 94.06 680 VAL B N 1
ATOM 11223 C CA . VAL B 1 680 ? 4.992 -20.328 -36.219 1 94.06 680 VAL B CA 1
ATOM 11224 C C . VAL B 1 680 ? 6.348 -19.812 -36.688 1 94.06 680 VAL B C 1
ATOM 11226 O O . VAL B 1 680 ? 7.379 -20.453 -36.469 1 94.06 680 VAL B O 1
ATOM 11229 N N . THR B 1 681 ? 6.426 -18.672 -37.344 1 91.12 681 THR B N 1
ATOM 11230 C CA . THR B 1 681 ? 7.664 -18.109 -37.875 1 91.12 681 THR B CA 1
ATOM 11231 C C . THR B 1 681 ? 8.641 -17.781 -36.719 1 91.12 681 THR B C 1
ATOM 11233 O O . THR B 1 681 ? 9.836 -18.031 -36.844 1 91.12 681 THR B O 1
ATOM 11236 N N . PHE B 1 682 ? 8.102 -17.266 -35.719 1 93.81 682 PHE B N 1
ATOM 11237 C CA . PHE B 1 682 ? 8.914 -16.906 -34.562 1 93.81 682 PHE B CA 1
ATOM 11238 C C . PHE B 1 682 ? 9.5 -18.156 -33.938 1 93.81 682 PHE B C 1
ATOM 11240 O O . PHE B 1 682 ? 10.703 -18.219 -33.656 1 93.81 682 PHE B O 1
ATOM 11247 N N . PHE B 1 683 ? 8.695 -19.203 -33.75 1 94.62 683 PHE B N 1
ATOM 11248 C CA . PHE B 1 683 ? 9.125 -20.375 -33 1 94.62 683 PHE B CA 1
ATOM 11249 C C . PHE B 1 683 ? 9.992 -21.281 -33.844 1 94.62 683 PHE B C 1
ATOM 11251 O O . PHE B 1 683 ? 10.75 -22.109 -33.312 1 94.62 683 PHE B O 1
ATOM 11258 N N . ALA B 1 684 ? 9.844 -21.109 -35.094 1 92.81 684 ALA B N 1
ATOM 11259 C CA . ALA B 1 684 ? 10.734 -21.844 -36 1 92.81 684 ALA B CA 1
ATOM 11260 C C . ALA B 1 684 ? 12.172 -21.359 -35.844 1 92.81 684 ALA B C 1
ATOM 11262 O O . ALA B 1 684 ? 13.117 -22.141 -36 1 92.81 684 ALA B O 1
ATOM 11263 N N . ALA B 1 685 ? 12.328 -20.109 -35.469 1 91.38 685 ALA B N 1
ATOM 11264 C CA . ALA B 1 685 ? 13.648 -19.484 -35.375 1 91.38 685 ALA B CA 1
ATOM 11265 C C . ALA B 1 685 ? 14.109 -19.359 -33.938 1 91.38 685 ALA B C 1
ATOM 11267 O O . ALA B 1 685 ? 15.297 -19.156 -33.688 1 91.38 685 ALA B O 1
ATOM 11268 N N . PHE B 1 686 ? 13.25 -19.562 -33.062 1 90.69 686 PHE B N 1
ATOM 11269 C CA . PHE B 1 686 ? 13.516 -19.281 -31.641 1 90.69 686 PHE B CA 1
ATOM 11270 C C . PHE B 1 686 ? 14.43 -20.344 -31.047 1 90.69 686 PHE B C 1
ATOM 11272 O O . PHE B 1 686 ? 14.094 -21.531 -31.062 1 90.69 686 PHE B O 1
ATOM 11279 N N . ALA B 1 687 ? 15.578 -19.953 -30.547 1 85.38 687 ALA B N 1
ATOM 11280 C CA . ALA B 1 687 ? 16.594 -20.891 -30.031 1 85.38 687 ALA B CA 1
ATOM 11281 C C . ALA B 1 687 ? 16.391 -21.156 -28.547 1 85.38 687 ALA B C 1
ATOM 11283 O O . ALA B 1 687 ? 17.359 -21.203 -27.781 1 85.38 687 ALA B O 1
ATOM 11284 N N . GLY B 1 688 ? 15.211 -21.406 -28.156 1 82.44 688 GLY B N 1
ATOM 11285 C CA . GLY B 1 688 ? 14.969 -21.703 -26.75 1 82.44 688 GLY B CA 1
ATOM 11286 C C . GLY B 1 688 ? 15.133 -23.188 -26.422 1 82.44 688 GLY B C 1
ATOM 11287 O O . GLY B 1 688 ? 14.93 -24.047 -27.297 1 82.44 688 GLY B O 1
ATOM 11288 N N . PRO B 1 689 ? 15.523 -23.531 -25.188 1 82.62 689 PRO B N 1
ATOM 11289 C CA . PRO B 1 689 ? 15.703 -24.938 -24.797 1 82.62 689 PRO B CA 1
ATOM 11290 C C . PRO B 1 689 ? 14.391 -25.594 -24.391 1 82.62 689 PRO B C 1
ATOM 11292 O O . PRO B 1 689 ? 13.32 -24.984 -24.5 1 82.62 689 PRO B O 1
ATOM 11295 N N . GLY B 1 690 ? 14.43 -26.938 -24.078 1 81.94 690 GLY B N 1
ATOM 11296 C CA . GLY B 1 690 ? 13.297 -27.672 -23.516 1 81.94 690 GLY B CA 1
ATOM 11297 C C . GLY B 1 690 ? 12.133 -27.781 -24.484 1 81.94 690 GLY B C 1
ATOM 11298 O O . GLY B 1 690 ? 12.312 -28.219 -25.625 1 81.94 690 GLY B O 1
ATOM 11299 N N . LEU B 1 691 ? 11.031 -27.328 -24 1 88.38 691 LEU B N 1
ATOM 11300 C CA . LEU B 1 691 ? 9.82 -27.391 -24.797 1 88.38 691 LEU B CA 1
ATOM 11301 C C . LEU B 1 691 ? 9.953 -26.547 -26.062 1 88.38 691 LEU B C 1
ATOM 11303 O O . LEU B 1 691 ? 9.383 -26.891 -27.094 1 88.38 691 LEU B O 1
ATOM 11307 N N . ASN B 1 692 ? 10.68 -25.469 -26 1 91.62 692 ASN B N 1
ATOM 11308 C CA . ASN B 1 692 ? 10.906 -24.625 -27.172 1 91.62 692 ASN B CA 1
ATOM 11309 C C . ASN B 1 692 ? 11.672 -25.375 -28.25 1 91.62 692 ASN B C 1
ATOM 11311 O O . ASN B 1 692 ? 11.367 -25.234 -29.438 1 91.62 692 ASN B O 1
ATOM 11315 N N . ALA B 1 693 ? 12.641 -26.141 -27.844 1 91.44 693 ALA B N 1
ATOM 11316 C CA . ALA B 1 693 ? 13.414 -26.922 -28.797 1 91.44 693 ALA B CA 1
ATOM 11317 C C . ALA B 1 693 ? 12.555 -28 -29.438 1 91.44 693 ALA B C 1
ATOM 11319 O O . ALA B 1 693 ? 12.672 -28.266 -30.641 1 91.44 693 ALA B O 1
ATOM 11320 N N . LYS B 1 694 ? 11.703 -28.594 -28.672 1 92.62 694 LYS B N 1
ATOM 11321 C CA . LYS B 1 694 ? 10.82 -29.641 -29.188 1 92.62 694 LYS B CA 1
ATOM 11322 C C . LYS B 1 694 ? 9.812 -29.062 -30.188 1 92.62 694 LYS B C 1
ATOM 11324 O O . LYS B 1 694 ? 9.492 -29.688 -31.188 1 92.62 694 LYS B O 1
ATOM 11329 N N . PHE B 1 695 ? 9.328 -27.938 -29.891 1 94.56 695 PHE B N 1
ATOM 11330 C CA . PHE B 1 695 ? 8.391 -27.266 -30.781 1 94.56 695 PHE B CA 1
ATOM 11331 C C . PHE B 1 695 ? 9.078 -26.875 -32.094 1 94.56 695 PHE B C 1
ATOM 11333 O O . PHE B 1 695 ? 8.516 -27.031 -33.156 1 94.56 695 PHE B O 1
ATOM 11340 N N . ARG B 1 696 ? 10.25 -26.359 -31.953 1 94.06 696 ARG B N 1
ATOM 11341 C CA . ARG B 1 696 ? 11.023 -26 -33.156 1 94.06 696 ARG B CA 1
ATOM 11342 C C . ARG B 1 696 ? 11.281 -27.219 -34 1 94.06 696 ARG B C 1
ATOM 11344 O O . ARG B 1 696 ? 11.164 -27.156 -35.25 1 94.06 696 ARG B O 1
ATOM 11351 N N . ALA B 1 697 ? 11.609 -28.312 -33.344 1 94.06 697 ALA B N 1
ATOM 11352 C CA . ALA B 1 697 ? 11.859 -29.562 -34.031 1 94.06 697 ALA B CA 1
ATOM 11353 C C . ALA B 1 697 ? 10.594 -30.062 -34.719 1 94.06 697 ALA B C 1
ATOM 11355 O O . ALA B 1 697 ? 10.648 -30.609 -35.844 1 94.06 697 ALA B O 1
ATOM 11356 N N . ALA B 1 698 ? 9.492 -29.953 -34.062 1 94.5 698 ALA B N 1
ATOM 11357 C CA . ALA B 1 698 ? 8.219 -30.375 -34.656 1 94.5 698 ALA B CA 1
ATOM 11358 C C . ALA B 1 698 ? 7.891 -29.547 -35.906 1 94.5 698 ALA B C 1
ATOM 11360 O O . ALA B 1 698 ? 7.402 -30.094 -36.875 1 94.5 698 ALA B O 1
ATOM 11361 N N . ILE B 1 699 ? 8.156 -28.297 -35.844 1 93.88 699 ILE B N 1
ATOM 11362 C CA . ILE B 1 699 ? 7.906 -27.406 -36.969 1 93.88 699 ILE B CA 1
ATOM 11363 C C . ILE B 1 699 ? 8.852 -27.734 -38.125 1 93.88 699 ILE B C 1
ATOM 11365 O O . ILE B 1 699 ? 8.445 -27.75 -39.312 1 93.88 699 ILE B O 1
ATOM 11369 N N . ALA B 1 700 ? 10.07 -27.969 -37.781 1 92.56 700 ALA B N 1
ATOM 11370 C CA . ALA B 1 700 ? 11.078 -28.297 -38.812 1 92.56 700 ALA B CA 1
ATOM 11371 C C . ALA B 1 700 ? 10.742 -29.625 -39.5 1 92.56 700 ALA B C 1
ATOM 11373 O O . ALA B 1 700 ? 10.992 -29.781 -40.688 1 92.56 700 ALA B O 1
ATOM 11374 N N . LYS B 1 701 ? 10.344 -30.625 -38.688 1 91.75 701 LYS B N 1
ATOM 11375 C CA . LYS B 1 701 ? 9.977 -31.906 -39.25 1 91.75 701 LYS B CA 1
ATOM 11376 C C . LYS B 1 701 ? 8.836 -31.75 -40.281 1 91.75 701 LYS B C 1
ATOM 11378 O O . LYS B 1 701 ? 8.766 -32.5 -41.25 1 91.75 701 LYS B O 1
ATOM 11383 N N . GLY B 1 702 ? 8.023 -30.844 -40 1 87.38 702 GLY B N 1
ATOM 11384 C CA . GLY B 1 702 ? 6.941 -30.547 -40.906 1 87.38 702 GLY B CA 1
ATOM 11385 C C . GLY B 1 702 ? 5.871 -31.625 -40.969 1 87.38 702 GLY B C 1
ATOM 11386 O O . GLY B 1 702 ? 5.727 -32.375 -40 1 87.38 702 GLY B O 1
ATOM 11387 N N . GLY B 1 703 ? 4.945 -31.75 -42 1 88.44 703 GLY B N 1
ATOM 11388 C CA . GLY B 1 703 ? 3.861 -32.719 -42.156 1 88.44 703 GLY B CA 1
ATOM 11389 C C . GLY B 1 703 ? 2.488 -32.094 -42 1 88.44 703 GLY B C 1
ATOM 11390 O O . GLY B 1 703 ? 1.484 -32.781 -41.906 1 88.44 703 GLY B O 1
ATOM 11391 N N . GLY B 1 704 ? 2.525 -30.844 -42.031 1 90 704 GLY B N 1
ATOM 11392 C CA . GLY B 1 704 ? 1.252 -30.141 -41.938 1 90 704 GLY B CA 1
ATOM 11393 C C . GLY B 1 704 ? 0.874 -29.812 -40.5 1 90 704 GLY B C 1
ATOM 11394 O O . GLY B 1 704 ? 1.54 -30.25 -39.562 1 90 704 GLY B O 1
ATOM 11395 N N . ALA B 1 705 ? -0.194 -29.062 -40.25 1 91.75 705 ALA B N 1
ATOM 11396 C CA . ALA B 1 705 ? -0.627 -28.578 -38.938 1 91.75 705 ALA B CA 1
ATOM 11397 C C . ALA B 1 705 ? -1.017 -29.719 -38.031 1 91.75 705 ALA B C 1
ATOM 11399 O O . ALA B 1 705 ? -0.771 -29.672 -36.812 1 91.75 705 ALA B O 1
ATOM 11400 N N . THR B 1 706 ? -1.592 -30.75 -38.625 1 90.31 706 THR B N 1
ATOM 11401 C CA . THR B 1 706 ? -2.039 -31.891 -37.812 1 90.31 706 THR B CA 1
ATOM 11402 C C . THR B 1 706 ? -0.846 -32.656 -37.25 1 90.31 706 THR B C 1
ATOM 11404 O O . THR B 1 706 ? -0.847 -33.062 -36.094 1 90.31 706 THR B O 1
ATOM 11407 N N . ALA B 1 707 ? 0.177 -32.844 -38.094 1 92.19 707 ALA B N 1
ATOM 11408 C CA . ALA B 1 707 ? 1.363 -33.594 -37.656 1 92.19 707 ALA B CA 1
ATOM 11409 C C . ALA B 1 707 ? 2.146 -32.781 -36.625 1 92.19 707 ALA B C 1
ATOM 11411 O O . ALA B 1 707 ? 2.615 -33.344 -35.625 1 92.19 707 ALA B O 1
ATOM 11412 N N . VAL B 1 708 ? 2.262 -31.547 -36.875 1 93.56 708 VAL B N 1
ATOM 11413 C CA . VAL B 1 708 ? 2.963 -30.688 -35.938 1 93.56 708 VAL B CA 1
ATOM 11414 C C . VAL B 1 708 ? 2.203 -30.641 -34.594 1 93.56 708 VAL B C 1
ATOM 11416 O O . VAL B 1 708 ? 2.807 -30.703 -33.531 1 93.56 708 VAL B O 1
ATOM 11419 N N . GLY B 1 709 ? 0.915 -30.547 -34.719 1 92.75 709 GLY B N 1
ATOM 11420 C CA . GLY B 1 709 ? 0.083 -30.547 -33.531 1 92.75 709 GLY B CA 1
ATOM 11421 C C . GLY B 1 709 ? 0.223 -31.797 -32.719 1 92.75 709 GLY B C 1
ATOM 11422 O O . GLY B 1 709 ? 0.25 -31.734 -31.469 1 92.75 709 GLY B O 1
ATOM 11423 N N . ALA B 1 710 ? 0.31 -32.875 -33.375 1 92.38 710 ALA B N 1
ATOM 11424 C CA . ALA B 1 710 ? 0.463 -34.156 -32.688 1 92.38 710 ALA B CA 1
ATOM 11425 C C . ALA B 1 710 ? 1.809 -34.25 -31.969 1 92.38 710 ALA B C 1
ATOM 11427 O O . ALA B 1 710 ? 1.896 -34.75 -30.859 1 92.38 710 ALA B O 1
ATOM 11428 N N . SER B 1 711 ? 2.799 -33.75 -32.656 1 93.25 711 SER B N 1
ATOM 11429 C CA . SER B 1 711 ? 4.125 -33.719 -32.031 1 93.25 711 SER B CA 1
ATOM 11430 C C . SER B 1 711 ? 4.164 -32.812 -30.812 1 93.25 711 SER B C 1
ATOM 11432 O O . SER B 1 711 ? 4.785 -33.156 -29.812 1 93.25 711 SER B O 1
ATOM 11434 N N . MET B 1 712 ? 3.525 -31.719 -30.969 1 93.38 712 MET B N 1
ATOM 11435 C CA . MET B 1 712 ? 3.496 -30.766 -29.859 1 93.38 712 MET B CA 1
ATOM 11436 C C . MET B 1 712 ? 2.705 -31.328 -28.672 1 93.38 712 MET B C 1
ATOM 11438 O O . MET B 1 712 ? 3.084 -31.141 -27.516 1 93.38 712 MET B O 1
ATOM 11442 N N . TYR B 1 713 ? 1.67 -32.031 -29 1 90.69 713 TYR B N 1
ATOM 11443 C CA . TYR B 1 713 ? 0.835 -32.625 -27.969 1 90.69 713 TYR B CA 1
ATOM 11444 C C . TYR B 1 713 ? 1.631 -33.625 -27.141 1 90.69 713 TYR B C 1
ATOM 11446 O O . TYR B 1 713 ? 1.518 -33.656 -25.906 1 90.69 713 TYR B O 1
ATOM 11454 N N . THR B 1 714 ? 2.408 -34.344 -27.781 1 88.69 714 THR B N 1
ATOM 11455 C CA . THR B 1 714 ? 3.24 -35.344 -27.109 1 88.69 714 THR B CA 1
ATOM 11456 C C . THR B 1 714 ? 4.309 -34.656 -26.25 1 88.69 714 THR B C 1
ATOM 11458 O O . THR B 1 714 ? 4.59 -35.094 -25.141 1 88.69 714 THR B O 1
ATOM 11461 N N . ALA B 1 715 ? 4.832 -33.594 -26.75 1 88.94 715 ALA B N 1
ATOM 11462 C CA . ALA B 1 715 ? 5.875 -32.875 -26.031 1 88.94 715 ALA B CA 1
ATOM 11463 C C . ALA B 1 715 ? 5.32 -32.188 -24.781 1 88.94 715 ALA B C 1
ATOM 11465 O O . ALA B 1 715 ? 6.027 -32.031 -23.781 1 88.94 715 ALA B O 1
ATOM 11466 N N . LEU B 1 716 ? 4.117 -31.812 -24.812 1 87.19 716 LEU B N 1
ATOM 11467 C CA . LEU B 1 716 ? 3.484 -31.062 -23.734 1 87.19 716 LEU B CA 1
ATOM 11468 C C . LEU B 1 716 ? 3.205 -31.953 -22.531 1 87.19 716 LEU B C 1
ATOM 11470 O O . LEU B 1 716 ? 3.086 -31.453 -21.406 1 87.19 716 LEU B O 1
ATOM 11474 N N . LYS B 1 717 ? 3.072 -33.156 -22.734 1 77.06 717 LYS B N 1
ATOM 11475 C CA . LYS B 1 717 ? 2.77 -34.094 -21.656 1 77.06 717 LYS B CA 1
ATOM 11476 C C . LYS B 1 717 ? 3.893 -34.125 -20.625 1 77.06 717 LYS B C 1
ATOM 11478 O O . LYS B 1 717 ? 3.637 -34.25 -19.422 1 77.06 717 LYS B O 1
ATOM 11483 N N . ASP B 1 718 ? 5.105 -33.969 -21.078 1 71.88 718 ASP B N 1
ATOM 11484 C CA . ASP B 1 718 ? 6.242 -34.031 -20.156 1 71.88 718 ASP B CA 1
ATOM 11485 C C . ASP B 1 718 ? 6.996 -32.719 -20.109 1 71.88 718 ASP B C 1
ATOM 11487 O O . ASP B 1 718 ? 8.07 -32.625 -19.5 1 71.88 718 ASP B O 1
ATOM 11491 N N . GLY B 1 719 ? 6.457 -31.766 -20.734 1 74.75 719 GLY B N 1
ATOM 11492 C CA . GLY B 1 719 ? 7.211 -30.531 -20.844 1 74.75 719 GLY B CA 1
ATOM 11493 C C . GLY B 1 719 ? 6.969 -29.578 -19.688 1 74.75 719 GLY B C 1
ATOM 11494 O O . GLY B 1 719 ? 5.895 -29.578 -19.094 1 74.75 719 GLY B O 1
ATOM 11495 N N . LYS B 1 720 ? 8.039 -28.844 -19.312 1 75.31 720 LYS B N 1
ATOM 11496 C CA . LYS B 1 720 ? 7.961 -27.812 -18.266 1 75.31 720 LYS B CA 1
ATOM 11497 C C . LYS B 1 720 ? 7.398 -26.516 -18.812 1 75.31 720 LYS B C 1
ATOM 11499 O O . LYS B 1 720 ? 8.133 -25.703 -19.406 1 75.31 720 LYS B O 1
ATOM 11504 N N . LYS B 1 721 ? 6.172 -26.297 -18.547 1 80.69 721 LYS B N 1
ATOM 11505 C CA . LYS B 1 721 ? 5.426 -25.188 -19.125 1 80.69 721 LYS B CA 1
ATOM 11506 C C . LYS B 1 721 ? 5.926 -23.844 -18.594 1 80.69 721 LYS B C 1
ATOM 11508 O O . LYS B 1 721 ? 6 -22.859 -19.328 1 80.69 721 LYS B O 1
ATOM 11513 N N . ALA B 1 722 ? 6.234 -23.828 -17.359 1 77.19 722 ALA B N 1
ATOM 11514 C CA . ALA B 1 722 ? 6.723 -22.594 -16.75 1 77.19 722 ALA B CA 1
ATOM 11515 C C . ALA B 1 722 ? 8.047 -22.172 -17.375 1 77.19 722 ALA B C 1
ATOM 11517 O O . ALA B 1 722 ? 8.258 -20.984 -17.656 1 77.19 722 ALA B O 1
ATOM 11518 N N . GLU B 1 723 ? 8.938 -23.125 -17.625 1 77.88 723 GLU B N 1
ATOM 11519 C CA . GLU B 1 723 ? 10.227 -22.828 -18.25 1 77.88 723 GLU B CA 1
ATOM 11520 C C . GLU B 1 723 ? 10.047 -22.328 -19.672 1 77.88 723 GLU B C 1
ATOM 11522 O O . GLU B 1 723 ? 10.766 -21.422 -20.125 1 77.88 723 GLU B O 1
ATOM 11527 N N . PHE B 1 724 ? 9.117 -22.984 -20.391 1 87.56 724 PHE B N 1
ATOM 11528 C CA . PHE B 1 724 ? 8.781 -22.547 -21.734 1 87.56 724 PHE B CA 1
ATOM 11529 C C . PHE B 1 724 ? 8.398 -21.078 -21.75 1 87.56 724 PHE B C 1
ATOM 11531 O O . PHE B 1 724 ? 8.906 -20.297 -22.562 1 87.56 724 PHE B O 1
ATOM 11538 N N . ALA B 1 725 ? 7.504 -20.703 -20.828 1 85.69 725 ALA B N 1
ATOM 11539 C CA . ALA B 1 725 ? 6.992 -19.344 -20.766 1 85.69 725 ALA B CA 1
ATOM 11540 C C . ALA B 1 725 ? 8.102 -18.359 -20.391 1 85.69 725 ALA B C 1
ATOM 11542 O O . ALA B 1 725 ? 8.156 -17.25 -20.938 1 85.69 725 ALA B O 1
ATOM 11543 N N . LEU B 1 726 ? 8.953 -18.75 -19.578 1 77.12 726 LEU B N 1
ATOM 115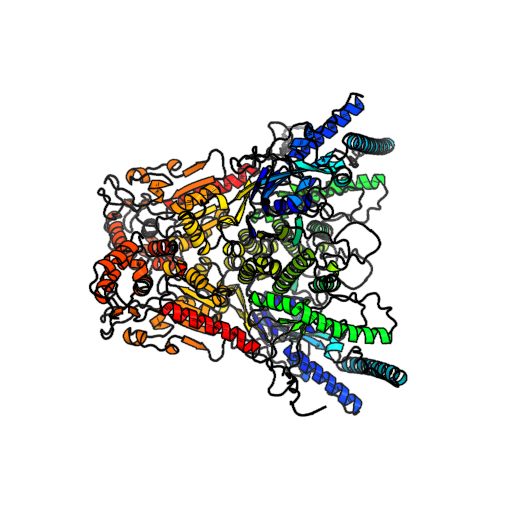44 C CA . LEU B 1 726 ? 10.047 -17.891 -19.141 1 77.12 726 LEU B CA 1
ATOM 11545 C C . LEU B 1 726 ? 11.008 -17.609 -20.297 1 77.12 726 LEU B C 1
ATOM 11547 O O . LEU B 1 726 ? 11.477 -16.469 -20.453 1 77.12 726 LEU B O 1
ATOM 11551 N N . ASP B 1 727 ? 11.281 -18.594 -21.047 1 82.5 727 ASP B N 1
ATOM 11552 C CA . ASP B 1 727 ? 12.18 -18.453 -22.188 1 82.5 727 ASP B CA 1
ATOM 11553 C C . ASP B 1 727 ? 11.57 -17.531 -23.25 1 82.5 727 ASP B C 1
ATOM 11555 O O . ASP B 1 727 ? 12.281 -16.719 -23.859 1 82.5 727 ASP B O 1
ATOM 11559 N N . VAL B 1 728 ? 10.328 -17.75 -23.438 1 87.38 728 VAL B N 1
ATOM 11560 C CA . VAL B 1 728 ? 9.641 -16.922 -24.422 1 87.38 728 VAL B CA 1
ATOM 11561 C C . VAL B 1 728 ? 9.648 -15.461 -23.969 1 87.38 728 VAL B C 1
ATOM 11563 O O . VAL B 1 728 ? 9.797 -14.555 -24.781 1 87.38 728 VAL B O 1
ATOM 11566 N N . LEU B 1 729 ? 9.469 -15.273 -22.719 1 81.38 729 LEU B N 1
ATOM 11567 C CA . LEU B 1 729 ? 9.43 -13.93 -22.156 1 81.38 729 LEU B CA 1
ATOM 11568 C C . LEU B 1 729 ? 10.758 -13.219 -22.359 1 81.38 729 LEU B C 1
ATOM 11570 O O . LEU B 1 729 ? 10.797 -11.992 -22.5 1 81.38 729 LEU B O 1
ATOM 11574 N N . MET B 1 730 ? 11.789 -14.008 -22.531 1 77.31 730 MET B N 1
ATOM 11575 C CA . MET B 1 730 ? 13.133 -13.461 -22.641 1 77.31 730 MET B CA 1
ATOM 11576 C C . MET B 1 730 ? 13.477 -13.141 -24.094 1 77.31 730 MET B C 1
ATOM 11578 O O . MET B 1 730 ? 14.484 -12.492 -24.375 1 77.31 730 MET B O 1
ATOM 11582 N N . ALA B 1 731 ? 12.602 -13.531 -24.844 1 82.69 731 ALA B N 1
ATOM 11583 C CA . ALA B 1 731 ? 12.891 -13.344 -26.266 1 82.69 731 ALA B CA 1
ATOM 11584 C C . ALA B 1 731 ? 12.883 -11.867 -26.641 1 82.69 731 ALA B C 1
ATOM 11586 O O . ALA B 1 731 ? 12.062 -11.094 -26.125 1 82.69 731 ALA B O 1
ATOM 11587 N N . ASP B 1 732 ? 13.742 -11.328 -27.422 1 77.31 732 ASP B N 1
ATOM 11588 C CA . ASP B 1 732 ? 13.883 -9.938 -27.844 1 77.31 732 ASP B CA 1
ATOM 11589 C C . ASP B 1 732 ? 12.641 -9.461 -28.578 1 77.31 732 ASP B C 1
ATOM 11591 O O . ASP B 1 732 ? 12.211 -8.312 -28.406 1 77.31 732 ASP B O 1
ATOM 11595 N N . ASP B 1 733 ? 12.094 -10.352 -29.344 1 83.56 733 ASP B N 1
ATOM 11596 C CA . ASP B 1 733 ? 10.961 -9.961 -30.172 1 83.56 733 ASP B CA 1
ATOM 11597 C C . ASP B 1 733 ? 9.641 -10.352 -29.516 1 83.56 733 ASP B C 1
ATOM 11599 O O . ASP B 1 733 ? 8.656 -10.648 -30.203 1 83.56 733 ASP B O 1
ATOM 11603 N N . PHE B 1 734 ? 9.641 -10.398 -28.297 1 85.88 734 PHE B N 1
ATOM 11604 C CA . PHE B 1 734 ? 8.438 -10.805 -27.578 1 85.88 734 PHE B CA 1
ATOM 11605 C C . PHE B 1 734 ? 7.266 -9.891 -27.906 1 85.88 734 PHE B C 1
ATOM 11607 O O . PHE B 1 734 ? 6.137 -10.352 -28.078 1 85.88 734 PHE B O 1
ATOM 11614 N N . ASN B 1 735 ? 7.523 -8.594 -28.016 1 85.94 735 ASN B N 1
ATOM 11615 C CA . ASN B 1 735 ? 6.461 -7.609 -28.188 1 85.94 735 ASN B CA 1
ATOM 11616 C C . ASN B 1 735 ? 5.816 -7.727 -29.578 1 85.94 735 ASN B C 1
ATOM 11618 O O . ASN B 1 735 ? 4.738 -7.184 -29.812 1 85.94 735 ASN B O 1
ATOM 11622 N N . LYS B 1 736 ? 6.43 -8.5 -30.453 1 90.56 736 LYS B N 1
ATOM 11623 C CA . LYS B 1 736 ? 5.902 -8.672 -31.797 1 90.56 736 LYS B CA 1
ATOM 11624 C C . LYS B 1 736 ? 5.055 -9.938 -31.906 1 90.56 736 LYS B C 1
ATOM 11626 O O . LYS B 1 736 ? 4.402 -10.18 -32.906 1 90.56 736 LYS B O 1
ATOM 11631 N N . LEU B 1 737 ? 5.016 -10.68 -30.875 1 93.44 737 LEU B N 1
ATOM 11632 C CA . LEU B 1 737 ? 4.254 -11.922 -30.875 1 93.44 737 LEU B CA 1
ATOM 11633 C C . LEU B 1 737 ? 2.756 -11.641 -30.906 1 93.44 737 LEU B C 1
ATOM 11635 O O . LEU B 1 737 ? 2.283 -10.703 -30.266 1 93.44 737 LEU B O 1
ATOM 11639 N N . ASN B 1 738 ? 2.115 -12.438 -31.656 1 94 738 ASN B N 1
ATOM 11640 C CA . ASN B 1 738 ? 0.658 -12.367 -31.656 1 94 738 ASN B CA 1
ATOM 11641 C C . ASN B 1 738 ? 0.054 -13.086 -30.453 1 94 738 ASN B C 1
ATOM 11643 O O . ASN B 1 738 ? 0.49 -14.188 -30.109 1 94 738 ASN B O 1
ATOM 11647 N N . VAL B 1 739 ? -0.902 -12.438 -29.906 1 95.69 739 VAL B N 1
ATOM 11648 C CA . VAL B 1 739 ? -1.641 -13.07 -28.828 1 95.69 739 VAL B CA 1
ATOM 11649 C C . VAL B 1 739 ? -2.57 -14.141 -29.391 1 95.69 739 VAL B C 1
ATOM 11651 O O . VAL B 1 739 ? -3.252 -13.914 -30.391 1 95.69 739 VAL B O 1
ATOM 11654 N N . PRO B 1 740 ? -2.494 -15.32 -28.766 1 96.31 740 PRO B N 1
ATOM 11655 C CA . PRO B 1 740 ? -3.428 -16.344 -29.266 1 96.31 740 PRO B CA 1
ATOM 11656 C C . PRO B 1 740 ? -4.855 -15.805 -29.406 1 96.31 740 PRO B C 1
ATOM 11658 O O . PRO B 1 740 ? -5.332 -15.07 -28.531 1 96.31 740 PRO B O 1
ATOM 11661 N N . GLN B 1 741 ? -5.52 -16.219 -30.406 1 94.88 741 GLN B N 1
ATOM 11662 C CA . GLN B 1 741 ? -6.793 -15.633 -30.812 1 94.88 741 GLN B CA 1
ATOM 11663 C C . GLN B 1 741 ? -7.832 -15.742 -29.703 1 94.88 741 GLN B C 1
ATOM 11665 O O . GLN B 1 741 ? -8.594 -14.812 -29.453 1 94.88 741 GLN B O 1
ATOM 11670 N N . TYR B 1 742 ? -7.969 -16.875 -29.062 1 95.62 742 TYR B N 1
ATOM 11671 C CA . TYR B 1 742 ? -9 -17.047 -28.047 1 95.62 742 TYR B CA 1
ATOM 11672 C C . TYR B 1 742 ? -8.75 -16.109 -26.875 1 95.62 742 TYR B C 1
ATOM 11674 O O . TYR B 1 742 ? -9.703 -15.625 -26.234 1 95.62 742 TYR B O 1
ATOM 11682 N N . ILE B 1 743 ? -7.508 -15.844 -26.547 1 96.62 743 ILE B N 1
ATOM 11683 C CA . ILE B 1 743 ? -7.172 -14.906 -25.469 1 96.62 743 ILE B CA 1
ATOM 11684 C C . ILE B 1 743 ? -7.402 -13.477 -25.953 1 96.62 743 ILE B C 1
ATOM 11686 O O . ILE B 1 743 ? -7.914 -12.641 -25.203 1 96.62 743 ILE B O 1
ATOM 11690 N N . ALA B 1 744 ? -7 -13.242 -27.172 1 96.06 744 ALA B N 1
ATOM 11691 C CA . ALA B 1 744 ? -7.211 -11.922 -27.75 1 96.06 744 ALA B CA 1
ATOM 11692 C C . ALA B 1 744 ? -8.688 -11.547 -27.75 1 96.06 744 ALA B C 1
ATOM 11694 O O . ALA B 1 744 ? -9.055 -10.422 -27.391 1 96.06 744 ALA B O 1
ATOM 11695 N N . GLU B 1 745 ? -9.484 -12.484 -28.156 1 95.19 745 GLU B N 1
ATOM 11696 C CA . GLU B 1 745 ? -10.922 -12.25 -28.156 1 95.19 745 GLU B CA 1
ATOM 11697 C C . GLU B 1 745 ? -11.43 -11.969 -26.75 1 95.19 745 GLU B C 1
ATOM 11699 O O . GLU B 1 745 ? -12.289 -11.102 -26.547 1 95.19 745 GLU B O 1
ATOM 11704 N N . GLY B 1 746 ? -10.969 -12.734 -25.844 1 96.25 746 GLY B N 1
ATOM 11705 C CA . GLY B 1 746 ? -11.352 -12.516 -24.453 1 96.25 746 GLY B CA 1
ATOM 11706 C C . GLY B 1 746 ? -10.922 -11.156 -23.938 1 96.25 746 GLY B C 1
ATOM 11707 O O . GLY B 1 746 ? -11.703 -10.477 -23.266 1 96.25 746 GLY B O 1
ATOM 11708 N N . LEU B 1 747 ? -9.688 -10.766 -24.219 1 95.81 747 LEU B N 1
ATOM 11709 C CA . LEU B 1 747 ? -9.164 -9.484 -23.766 1 95.81 747 LEU B CA 1
ATOM 11710 C C . LEU B 1 747 ? -9.891 -8.328 -24.422 1 95.81 747 LEU B C 1
ATOM 11712 O O . LEU B 1 747 ? -10.133 -7.297 -23.797 1 95.81 747 LEU B O 1
ATOM 11716 N N . GLU B 1 748 ? -10.195 -8.516 -25.625 1 94.81 748 GLU B N 1
ATOM 11717 C CA . GLU B 1 748 ? -10.961 -7.484 -26.328 1 94.81 748 GLU B CA 1
ATOM 11718 C C . GLU B 1 748 ? -12.359 -7.336 -25.734 1 94.81 748 GLU B C 1
ATOM 11720 O O . GLU B 1 748 ? -12.875 -6.223 -25.625 1 94.81 748 GLU B O 1
ATOM 11725 N N . TRP B 1 749 ? -12.922 -8.422 -25.469 1 94.31 749 TRP B N 1
ATOM 11726 C CA . TRP B 1 749 ? -14.211 -8.391 -24.781 1 94.31 749 TRP B CA 1
ATOM 11727 C C . TRP B 1 749 ? -14.109 -7.629 -23.469 1 94.31 749 TRP B C 1
ATOM 11729 O O . TRP B 1 749 ? -14.961 -6.785 -23.172 1 94.31 749 TRP B O 1
ATOM 11739 N N . LEU B 1 750 ? -13.164 -7.984 -22.719 1 93.56 750 LEU B N 1
ATOM 11740 C CA . LEU B 1 750 ? -12.961 -7.336 -21.438 1 93.56 750 LEU B CA 1
ATOM 11741 C C . LEU B 1 750 ? -12.766 -5.832 -21.609 1 93.56 750 LEU B C 1
ATOM 11743 O O . LEU B 1 750 ? -13.297 -5.039 -20.828 1 93.56 750 LEU B O 1
ATOM 11747 N N . LEU B 1 751 ? -12.023 -5.488 -22.609 1 90.31 751 LEU B N 1
ATOM 11748 C CA . LEU B 1 751 ? -11.781 -4.086 -22.938 1 90.31 751 LEU B CA 1
ATOM 11749 C C . LEU B 1 751 ? -13.086 -3.365 -23.266 1 90.31 751 LEU B C 1
ATOM 11751 O O . LEU B 1 751 ? -13.312 -2.248 -22.797 1 90.31 751 LEU B O 1
ATOM 11755 N N . LYS B 1 752 ? -13.891 -3.988 -24 1 88.12 752 LYS B N 1
ATOM 11756 C CA . LYS B 1 752 ? -15.172 -3.4 -24.375 1 88.12 752 LYS B CA 1
ATOM 11757 C C . LYS B 1 752 ? -16.078 -3.205 -23.172 1 88.12 752 LYS B C 1
ATOM 11759 O O . LYS B 1 752 ? -16.781 -2.197 -23.062 1 88.12 752 LYS B O 1
ATOM 11764 N N . GLN B 1 753 ? -16.047 -4.16 -22.312 1 87.62 753 GLN B N 1
ATOM 11765 C CA . GLN B 1 753 ? -16.859 -4.059 -21.109 1 87.62 753 GLN B CA 1
ATOM 11766 C C . GLN B 1 753 ? -16.359 -2.922 -20.219 1 87.62 753 GLN B C 1
ATOM 11768 O O . GLN B 1 753 ? -17.172 -2.227 -19.578 1 87.62 753 GLN B O 1
ATOM 11773 N N . MET B 1 754 ? -15.148 -2.721 -20.172 1 81.06 754 MET B N 1
ATOM 11774 C CA . MET B 1 754 ? -14.562 -1.685 -19.312 1 81.06 754 MET B CA 1
ATOM 11775 C C . MET B 1 754 ? -14.844 -0.297 -19.891 1 81.06 754 MET B C 1
ATOM 11777 O O . MET B 1 754 ? -15.078 0.65 -19.141 1 81.06 754 MET B O 1
ATOM 11781 N N . GLU B 1 755 ? -14.75 -0.205 -21.188 1 74 755 GLU B N 1
ATOM 11782 C CA . GLU B 1 755 ? -15.047 1.064 -21.844 1 74 755 GLU B CA 1
ATOM 11783 C C . GLU B 1 755 ? -16.516 1.437 -21.672 1 74 755 GLU B C 1
ATOM 11785 O O . GLU B 1 755 ? -16.859 2.613 -21.531 1 74 755 GLU B O 1
ATOM 11790 N N . LYS B 1 756 ? -17.344 0.475 -21.859 1 66.06 756 LYS B N 1
ATOM 11791 C CA . LYS B 1 756 ? -18.766 0.711 -21.641 1 66.06 756 LYS B CA 1
ATOM 11792 C C . LYS B 1 756 ? -19.016 1.267 -20.25 1 66.06 756 LYS B C 1
ATOM 11794 O O . LYS B 1 756 ? -19.859 2.15 -20.062 1 66.06 756 LYS B O 1
ATOM 11799 N N . LYS B 1 757 ? -18.25 0.797 -19.438 1 61.41 757 LYS B N 1
ATOM 11800 C CA . LYS B 1 757 ? -18.359 1.262 -18.062 1 61.41 757 LYS B CA 1
ATOM 11801 C C . LYS B 1 757 ? -17.969 2.73 -17.938 1 61.41 757 LYS B C 1
ATOM 11803 O O . LYS B 1 757 ? -18.562 3.479 -17.172 1 61.41 757 LYS B O 1
ATOM 11808 N N . GLN B 1 758 ? -17.031 3.174 -18.953 1 55.72 758 GLN B N 1
ATOM 11809 C CA . GLN B 1 758 ? -16.547 4.551 -18.922 1 55.72 758 GLN B CA 1
ATOM 11810 C C . GLN B 1 758 ? -17.5 5.484 -19.656 1 55.72 758 GLN B C 1
ATOM 11812 O O . GLN B 1 758 ? -17.734 6.609 -19.219 1 55.72 758 GLN B O 1
ATOM 11817 N N . VAL B 1 759 ? -17.953 5.195 -21.172 1 44.5 759 VAL B N 1
ATOM 11818 C CA . VAL B 1 759 ? -18.797 6.016 -22.031 1 44.5 759 VAL B CA 1
ATOM 11819 C C . VAL B 1 759 ? -20.172 6.176 -21.406 1 44.5 759 VAL B C 1
ATOM 11821 O O . VAL B 1 759 ? -20.766 7.258 -21.469 1 44.5 759 VAL B O 1
ATOM 11824 N N . GLU B 1 760 ? -20.812 5.176 -21.297 1 40.53 760 GLU B N 1
ATOM 11825 C CA . GLU B 1 760 ? -22.172 5.332 -20.797 1 40.53 760 GLU B CA 1
ATOM 11826 C C . GLU B 1 760 ? -22.25 6.414 -19.719 1 40.53 760 GLU B C 1
ATOM 11828 O O . GLU B 1 760 ? -23.281 7.086 -19.578 1 40.53 760 GLU B O 1
ATOM 11833 N N . ILE B 1 761 ? -21.125 6.848 -19.344 1 36.41 761 ILE B N 1
ATOM 11834 C CA . ILE B 1 761 ? -21.094 7.906 -18.344 1 36.41 761 ILE B CA 1
ATOM 11835 C C . ILE B 1 761 ? -20.828 9.25 -19.031 1 36.41 761 ILE B C 1
ATOM 11837 O O . ILE B 1 761 ? -21.438 10.258 -18.656 1 36.41 761 ILE B O 1
ATOM 11841 N N . LEU B 1 762 ? -19.938 9.359 -20.219 1 34 762 LEU B N 1
ATOM 11842 C CA . LEU B 1 762 ? -19.625 10.602 -20.922 1 34 762 LEU B CA 1
ATOM 11843 C C . LEU B 1 762 ? -20.734 10.977 -21.891 1 34 762 LEU B C 1
ATOM 11845 O O . LEU B 1 762 ? -20.984 12.156 -22.141 1 34 762 LEU B O 1
ATOM 11849 N N . THR B 1 763 ? -21.172 10.195 -22.797 1 34.09 763 THR B N 1
ATOM 11850 C CA . THR B 1 763 ? -22.031 10.57 -23.906 1 34.09 763 THR B CA 1
ATOM 11851 C C . THR B 1 763 ? -23.328 11.188 -23.406 1 34.09 763 THR B C 1
ATOM 11853 O O . THR B 1 763 ? -24.156 11.664 -24.188 1 34.09 763 THR B O 1
ATOM 11856 N N . THR B 1 764 ? -23.688 11.055 -22.172 1 31.05 764 THR B N 1
ATOM 11857 C CA . THR B 1 764 ? -24.969 11.727 -22 1 31.05 764 THR B CA 1
ATOM 11858 C C . THR B 1 764 ? -24.781 13.227 -21.812 1 31.05 764 THR B C 1
ATOM 11860 O O . THR B 1 764 ? -25.703 13.938 -21.422 1 31.05 764 THR B O 1
ATOM 11863 N N . ALA B 1 765 ? -23.594 13.836 -21.922 1 31.22 765 ALA B N 1
ATOM 11864 C CA . ALA B 1 765 ? -23.531 15.297 -21.984 1 31.22 765 ALA B CA 1
ATOM 11865 C C . ALA B 1 765 ? -23.938 15.797 -23.359 1 31.22 765 ALA B C 1
ATOM 11867 O O . ALA B 1 765 ? -23.469 15.289 -24.391 1 31.22 765 ALA B O 1
ATOM 11868 N N . PRO B 1 766 ? -25.031 16.562 -23.484 1 26.2 766 PRO B N 1
ATOM 11869 C CA . PRO B 1 766 ? -25.438 17.156 -24.766 1 26.2 766 PRO B CA 1
ATOM 11870 C C . PRO B 1 766 ? -24.312 17.922 -25.438 1 26.2 766 PRO B C 1
ATOM 11872 O O . PRO B 1 766 ? -23.391 18.422 -24.766 1 26.2 766 PRO B O 1
ATOM 11875 N N . ALA B 1 767 ? -24 17.75 -26.766 1 29.25 767 ALA B N 1
ATOM 11876 C CA . ALA B 1 767 ? -23.219 18.5 -27.734 1 29.25 767 ALA B CA 1
ATOM 11877 C C . ALA B 1 767 ? -23.469 20 -27.594 1 29.25 767 ALA B C 1
ATOM 11879 O O . ALA B 1 767 ? -24.562 20.484 -27.859 1 29.25 767 ALA B O 1
ATOM 11880 N N . THR B 1 768 ? -22.891 20.719 -26.75 1 25.38 768 THR B N 1
ATOM 11881 C CA . THR B 1 768 ? -22.984 22.156 -26.969 1 25.38 768 THR B CA 1
ATOM 11882 C C . THR B 1 768 ? -22.625 22.516 -28.406 1 25.38 768 THR B C 1
ATOM 11884 O O . THR B 1 768 ? -21.625 22.031 -28.938 1 25.38 768 THR B O 1
ATOM 11887 N N . ALA B 1 769 ? -23.641 23 -29.297 1 25.61 769 ALA B N 1
ATOM 11888 C CA . ALA B 1 769 ? -23.688 23.656 -30.594 1 25.61 769 ALA B CA 1
ATOM 11889 C C . ALA B 1 769 ? -22.594 24.703 -30.734 1 25.61 769 ALA B C 1
ATOM 11891 O O . ALA B 1 769 ? -22.656 25.75 -30.078 1 25.61 769 ALA B O 1
ATOM 11892 N N . VAL B 1 770 ? -21.391 24.375 -30.875 1 24.05 770 VAL B N 1
ATOM 11893 C CA . VAL B 1 770 ? -20.5 25.391 -31.438 1 24.05 770 VAL B CA 1
ATOM 11894 C C . VAL B 1 770 ? -21.047 25.875 -32.781 1 24.05 770 VAL B C 1
ATOM 11896 O O . VAL B 1 770 ? -21.188 25.109 -33.719 1 24.05 770 VAL B O 1
ATOM 11899 N N . SER B 1 771 ? -22.031 26.812 -32.781 1 22.25 771 SER B N 1
ATOM 11900 C CA . SER B 1 771 ? -22.406 27.609 -33.938 1 22.25 771 SER B CA 1
ATOM 11901 C C . SER B 1 771 ? -21.172 28.094 -34.688 1 22.25 771 SER B C 1
ATOM 11903 O O . SER B 1 771 ? -20.344 28.828 -34.125 1 22.25 771 SER B O 1
ATOM 11905 N N . VAL B 1 772 ? -20.672 27.234 -35.469 1 23.12 772 VAL B N 1
ATOM 11906 C CA . VAL B 1 772 ? -19.719 27.672 -36.5 1 23.12 772 VAL B CA 1
ATOM 11907 C C . VAL B 1 772 ? -20.344 28.781 -37.344 1 23.12 772 VAL B C 1
ATOM 11909 O O . VAL B 1 772 ? -21.359 28.578 -38 1 23.12 772 VAL B O 1
ATOM 11912 N N . ALA B 1 773 ? -20.359 30.031 -36.844 1 23.5 773 ALA B N 1
ATOM 11913 C CA . ALA B 1 773 ? -20.656 31.172 -37.688 1 23.5 773 ALA B CA 1
ATOM 11914 C C . ALA B 1 773 ? -19.938 31.031 -39.031 1 23.5 773 ALA B C 1
ATOM 11916 O O . ALA B 1 773 ? -18.703 30.953 -39.094 1 23.5 773 ALA B O 1
ATOM 11917 N N . THR B 1 774 ? -20.562 30.328 -40 1 23.81 774 THR B N 1
ATOM 11918 C CA . THR B 1 774 ? -20.25 30.312 -41.438 1 23.81 774 THR B CA 1
ATOM 11919 C C . THR B 1 774 ? -20.016 31.734 -41.938 1 23.81 774 THR B C 1
ATOM 11921 O O . THR B 1 774 ? -20.938 32.562 -41.938 1 23.81 774 THR B O 1
ATOM 11924 N N . ALA B 1 775 ? -18.859 32.344 -41.531 1 23.06 775 ALA B N 1
ATOM 11925 C CA . ALA B 1 775 ? -18.5 33.562 -42.25 1 23.06 775 ALA B CA 1
ATOM 11926 C C . ALA B 1 775 ? -18.812 33.438 -43.719 1 23.06 775 ALA B C 1
ATOM 11928 O O . ALA B 1 775 ? -18.438 32.469 -44.375 1 23.06 775 ALA B O 1
ATOM 11929 N N . ALA B 1 776 ? -20 34 -44.156 1 23.03 776 ALA B N 1
ATOM 11930 C CA . ALA B 1 776 ? -20.5 34.344 -45.469 1 23.03 776 ALA B CA 1
ATOM 11931 C C . ALA B 1 776 ? -19.375 34.781 -46.406 1 23.03 776 ALA B C 1
ATOM 11933 O O . ALA B 1 776 ? -18.594 35.688 -46.031 1 23.03 776 ALA B O 1
ATOM 11934 N N . SER B 1 777 ? -18.797 33.875 -47.156 1 23.28 777 SER B N 1
ATOM 11935 C CA . SER B 1 777 ? -17.969 34.188 -48.312 1 23.28 777 SER B CA 1
ATOM 11936 C C . SER B 1 777 ? -18.609 35.281 -49.156 1 23.28 777 SER B C 1
ATOM 11938 O O . SER B 1 777 ? -19.797 35.25 -49.438 1 23.28 777 SER B O 1
ATOM 11940 N N . PRO B 1 778 ? -18.062 36.562 -48.938 1 26.09 778 PRO B N 1
ATOM 11941 C CA . PRO B 1 778 ? -18.5 37.656 -49.781 1 26.09 778 PRO B CA 1
ATOM 11942 C C . PRO B 1 778 ? -18.641 37.25 -51.25 1 26.09 778 PRO B C 1
ATOM 11944 O O . PRO B 1 778 ? -17.875 36.438 -51.75 1 26.09 778 PRO B O 1
ATOM 11947 N N . GLY B 1 779 ? -19.922 36.969 -51.719 1 22.86 779 GLY B N 1
ATOM 11948 C CA . GLY B 1 779 ? -20.25 36.844 -53.156 1 22.86 779 GLY B CA 1
ATOM 11949 C C . GLY B 1 779 ? -19.594 37.906 -54 1 22.86 779 GLY B C 1
ATOM 11950 O O . GLY B 1 779 ? -19.188 38.969 -53.469 1 22.86 779 GLY B O 1
ATOM 11951 N N . PRO B 1 780 ? -18.969 37.656 -55.25 1 28.27 780 PRO B N 1
ATOM 11952 C CA . PRO B 1 780 ? -18.297 38.406 -56.312 1 28.27 780 PRO B CA 1
ATOM 11953 C C . PRO B 1 780 ? -19.125 39.594 -56.781 1 28.27 780 PRO B C 1
ATOM 11955 O O . PRO B 1 780 ? -18.656 40.406 -57.594 1 28.27 780 PRO B O 1
ATOM 11958 N N . GLY B 1 781 ? -20.5 39.812 -56.625 1 21.73 781 GLY B N 1
ATOM 11959 C CA . GLY B 1 781 ? -21.078 40.625 -57.719 1 21.73 781 GLY B CA 1
ATOM 11960 C C . GLY B 1 781 ? -20.703 42.094 -57.625 1 21.73 781 GLY B C 1
ATOM 11961 O O . GLY B 1 781 ? -21.047 42.844 -58.531 1 21.73 781 GLY B O 1
ATOM 11962 N N . ALA B 1 782 ? -20.672 42.906 -56.531 1 21.47 782 ALA B N 1
ATOM 11963 C CA . ALA B 1 782 ? -20.906 44.281 -56.938 1 21.47 782 ALA B CA 1
ATOM 11964 C C . ALA B 1 782 ? -19.797 44.781 -57.844 1 21.47 782 ALA B C 1
ATOM 11966 O O . ALA B 1 782 ? -18.609 44.562 -57.562 1 21.47 782 ALA B O 1
ATOM 11967 N N . LYS B 1 783 ? -20.266 45.219 -59.125 1 22.61 783 LYS B N 1
ATOM 11968 C CA . LYS B 1 783 ? -20.047 46.312 -60.062 1 22.61 783 LYS B CA 1
ATOM 11969 C C . LYS B 1 783 ? -19.984 47.656 -59.375 1 22.61 783 LYS B C 1
ATOM 11971 O O . LYS B 1 783 ? -19.25 48.562 -59.781 1 22.61 783 LYS B O 1
ATOM 11976 N N . PRO B 1 784 ? -20.469 48.5 -58.406 1 24.16 784 PRO B N 1
ATOM 11977 C CA . PRO B 1 784 ? -19.922 49.812 -58.719 1 24.16 784 PRO B CA 1
ATOM 11978 C C . PRO B 1 784 ? -18.422 49.875 -58.531 1 24.16 784 PRO B C 1
ATOM 11980 O O . PRO B 1 784 ? -17.844 49.094 -57.75 1 24.16 784 PRO B O 1
#

Radius of gyration: 36.28 Å; Cα contacts (8 Å, |Δi|>4): 2761; chains: 2; bounding box: 99×108×135 Å

InterPro domains:
  IPR027417 P-loop containing nucleoside triphosphate hydrolase [G3DSA:3.40.50.300] (1-60)
  IPR027417 P-loop containing nucleoside triphosphate hydrolase [SSF52540] (1-56)
  IPR034139 OLD protein-like, TOPRIM domain [PF20469] (523-587)
  IPR034139 OLD protein-like, TOPRIM domain [cd01026] (523-593)
  IPR041685 Endonuclease GajA/Old nuclease/RecF-like, AAA domain [PF13175] (1-50)
  IPR041685 Endonuclease GajA/Old nuclease/RecF-like, AAA domain [PF13175] (265-467)
  IPR051396 Bacterial Antiviral Defense Nuclease [PTHR43581] (267-599)

Sequence (1568 aa):
MHIEFVEIANFRKLLSARVDLSLKTTLFVGANNSGKTSAMLALRRFLTPRRCPFDIHDFTLCHLPALVDIGETWLQANLEGVATDLTLDPWVQALPALDLWLQVKEDEVHRVRDLVPLMDWTGGRLGVRLRYEPKDMKALFKEFITAVTEANAMRAAAAAAVAAKAAGAAPSPKLTVWPETLVDFLSKRLTSMFTIRAYPLDPALLANPEKLRALPQSLPASALPIEGDPLSGLIKVHDIPAQRGFGEIQNGGEDEGELQTSAGGTRLSEQLRSYYAKHLDPAKGPDPTDLEALQAMEAAEDAFDLKLMESFNECFTEVAGLGYPGVSDPRPRVSTRLRAIDGLNHSAAVNFEVDVVPDAGAVTPILLLPEGSNGLGYQNLISMIFRLMSFRDAWMRVGKASKSSEAASIEPLHLVLVEEPEAHLHAQVQQVFIKKAYEVLRRRPELGESDALRTQLIVSTHSSHVAHETPFASLRYFRRLPAGMVAKVPVSTVVNLSQVFGEGTETERFVTRYLRAQHADLFFADAAILVEGPAERMLIPNFIRAHYKVLHQSYVTLLEIGGSHAHRLRPLIDHLGLLTLIVTDLDSLTATGGSSVQPALGAGQKTNNATLKTWVPALDDVDALVSATQAAKTITDAGDTLFAVRAAYQTPVEVTMPGSTAKETAYPYTFEDALVFENVTFFAAFAGPGLNAKFRAAIAKGGGATAVGASMYTALKDGKKAEFALDVLMADDFNKLNVPQYIAEGLEWLLKQMEKKQVEILTTAPATAVSVATAASPGPGAKPMHIEFVEIANFRKLLSARVDLSLKTTLFVGANNSGKTSAMLALRRFLTPRRCPFDIHDFTLCHLPALVDIGETWLQANLEGVATDLTLDPWVQALPALDLWLQVKEDEVHRVRDLVPLMDWTGGRLGVRLRYEPKDMKALFKEFITAVTEANAMRAAAAAAVAAKAAGAAPSPKLTVWPETLVDFLSKRLTSMFTIRAYPLDPALLANPEKLRALPQSLPASALPIEGDPLSGLIKVHDIPAQRGFGEIQNGGEDEGELQTSAGGTRLSEQLRSYYAKHLDPAKGPDPTDLEALQAMEAAEDAFDLKLMESFNECFTEVAGLGYPGVSDPRPRVSTRLRAIDGLNHSAAVNFEVDVVPDAGAVTPILLLPEGSNGLGYQNLISMIFRLMSFRDAWMRVGKASKSSEAASIEPLHLVLVEEPEAHLHAQVQQVFIKKAYEVLRRRPELGESDALRTQLIVSTHSSHVAHETPFASLRYFRRLPAGMVAKVPVSTVVNLSQVFGEGTETERFVTRYLRAQHADLFFADAAILVEGPAERMLIPNFIRAHYKVLHQSYVTLLEIGGSHAHRLRPLIDHLGLLTLIVTDLDSLTATGGSSVQPALGAGQKTNNATLKTWVPALDDVDALVSATQAAKTITDAGDTLFAVRAAYQTPVEVTMPGSTAKETAYPYTFEDALVFENVTFFAAFAGPGLNAKFRAAIAKGGGATAVGASMYTALKDGKKAEFALDVLMADDFNKLNVPQYIAEGLEWLLKQMEKKQVEILTTAPATAVSVATAASPGPGAKP

Organism: Burkholderia thailandensis (strain ATCC 700388 / DSM 13276 / CCUG 48851 / CIP 106301 / E264) (NCBI:txid271848)

Nearest PDB structures (foldseek):
  8x5i-assembly1_B  TM=5.282E-01  e=6.824E-17  Bacillus cereus VD045
  8x5i-assembly1_C  TM=6.905E-01  e=2.533E-13  Bacillus cereus VD045
  8x5n-assembly1_B  TM=6.493E-01  e=1.831E-13  Bacillus cereus VD045
  8j4t-assembly1_A  TM=5.589E-01  e=4.959E-12  Bacillus cereus VD045
  8jq9-assembly1_C  TM=5.657E-01  e=1.960E-10  Bacillus cereus VD045

pLDDT: mean 76.28, std 20.4, range [21.47, 97.81]

Secondary structure (DSSP, 8-state):
-EEEEEEEEEETTEEEEEEE--SSEEEEE-STTSSHHHHHHHHHHHH-TTTS---GGGB-GGGHHHHHHHHHHHHHHHHHTPPP---SHHHHTTS-EEEEEEEE-GGGGGGGGGG--STT--SEEEEEEEEEEES-HHHHHHHHHHHHHHHHHHHHHHHHHHHHH-SSSS------PSPSSHHHHHHHHHHHHEEEEEEEE-GGG----BTTB--PPPPPTTPPPBSS-TTTTTEEEEEE-SS-SSS---------SS----TT--SHHHHHHHHIIIII---------HHHHHHHHHHHHHHHHHHHHHHHHHHHHHHHTTT-S-TTSPEEEE-----STT-TTS---EEEEEP----TTS----EEEEGGGS-HHHHHHHHHHHHHHHHHHHHHT-GGGGTSS------SEEEEEEE-TTTT--HHHHHHHHHHHHHHHT-STTTTT-SSSEEEEEEEE--HHHHHTS-GGGEEEEEEE-TTTSSSS-EEEEEEGGGTS-TT-HHHHHHHHHHHHS-SGGGG-SEEEEESSHHHHHHHHHHHHHH-HHHHHS-EEEEE--SS-GGGGHHHHHHHT-EEEEE----EE-TTSSSB----TTS--EE--HHHHHTSS---BHHHHHT--TTTTEEEETTEEEEEEEEE----EEEE-TT--SEEEE---SHHHHHHHTTHHHHHH----THHHHHHHHHHH-SHHHHHHHHHHHHHHH--HHHHHHHHHT-TTGGGPPPPHHHHHHHHHHHHHHHHHHHHHHTTS--------------S----/-EEEEEEEEEETTEEEEEEE--SSEEEEE-STTSSHHHHHHHHHHHH-TTTS---GGGB-GGGHHHHHHHHHHHHHHHHHTPPP---SHHHHTTS-EEEEEEEE-GGGGGGGGGG--STT--SEEEEEEEEEEES-HHHHHHHHHHHHHHHHHHHHHHHHHHHHH-SSSS------PSPSSHHHHHHHHHHHHEEEEEEEE-GGG----BTTB--PPPPPTTPPPBSS-TTTTTEEEEEE-SS-SSS---------SS----TT--SHHHHHHHHIIIII---------HHHHHHHHHHHHHHHHHHHHHHHHHHHHHHHTTT-S-TTSPEEEE-----STT-TTS---EEEEEP----TTS----EEEEGGGS-HHHHHHHHHHHHHHHHHHHHTT-GGGGTSSS-----SEEEEEEE-TTTT--HHHHHHHHHHHHHHHT-STTTTT-SSSEEEEEEEE--HHHHHTS-GGGEEEEEEE-TTTSSSS-EEEEEEGGGTS-TT-HHHHHHHHHHHHS-SGGGG-SEEEEESSHHHHHHHHHHHHHH-HHHHHS-EEEEE--SS-GGGGHHHHHHHT-EEEEE----EE-TTS-SB----TTS--EE--HHHHHTSS---BHHHHHT--TTTTEEEETTEEEEEEEEE----EEEE-TT--SEEEE---SHHHHHHHTTHHHHHH----THHHHHHHHHHH-SHHHHHHHHHHHHHHH--HHHHHHHHHT-TTGGGPPPPHHHHHHHHHHHHHHHHHHHHHHTTS--------------S----